Protein AF-A0A8C4UBR5-F1 (afdb_monomer)

Sequence (1278 aa):
MANSTQGDRGLPSAELWSSHNRMVLEPLDTNDPEVHSIIKKEKQRQKMGLELIASENFASRAVLEALGSCLNNKYSEGYPGQRYYGGTEFVDELERLCQKRALQAYRLDPQKWGVNVQPYSGSPANFAVYTALVEPHGRIMGLDLPDGGHLTHGFMTDKKKISATSVFFESMPYKVNPKTGYIDYDQLEENARLFHPKLIIAGVSCYSRNLDYARMRKIADANGAYLMADMAHISGLVAAGVVPSPFDHCDIVSTTTHKTLRGCRAGMIFYRKGTRSVDPKTGKETLYNLESLINQAVFPGLQGGPHNHAIAGIADLLSNSRMRRREGFSKFNKIYEYDYQMFGQNVTMVMTSVSGHLLAHDFKMPFRKWYGCNPLALFDAEIEKYCPENYMAIKRTLEREVQQCQALVIWTDCDREGENIGFEIIHVCKAVKPNLQVFRARFSEITLHAVRTACENLTQPDQKTSDAVDVRQELDLRIGAAFTRFQTLRLRKIFPNILADQLISYGSCQFPTLGFVVERFKAIQAFVPEAFYKIKVTHDHEDGNVVFNWKRNRLFNHTACLVLYHMCMEDPVATVVEVGSKPKSKWRPLPLDTVELEKLASRKLKINAKETMRIAEVLYTQGFISYPRTETNIFPKELNLSALVQEQIQDPNWGAFAQRILDQGGPTPRSGNKSDQAHPPIHPTKYTANLQGNEQRLYEFIVRHFLACCSEDAKGQETTVEIDIANERFIAQGLMILARNYLEVYPYEKWSDKVIPLYQKGSRFQPTTVEMVDGETSPPLLLTEADLIALMEKHGIGTDATHAEHIETIKTRMYVGLTADQRFLPGHLGMGLVEGYDSMGYEMSKPDLRAELEADLKLICEGKKDKYAVLQQQLQKYKQVFIEAVARANKLDQALAQYFGEATEIAEQEEVYPATPFSVRKCPQCNNDMVLKTRKNGGFYLSCMGYPACKTAVWFPDFVLDVARDESICAVCNPHPVHKLKFKFKRGSVPPTMPLEFVGCIGGCDDMLKELLDLKYLHRSSQSTPSASQQANHLQVNNSFHRGGGETRHVRGTTNPAPGHLFSLSSTRTPRPAPDDGNNAVVCNCGNEALLLTVRKEGPNQGRQFYKCNAGTCNFFLWADQQSEDRSNMAPQGSALPQPFAGRDPAGFQRPGGRRGPELFGSNSSNSGGGAVCKCNQPAVTRTVQKDGPNKGRQFHTCSKPREQQCGFFQWADENVAPGPFGDASLNHSGSSEYSRELGSKAKRPNSFSSGATAKKPRTCSICHQPGHTRKTCPQNH

Organism: Falco tinnunculus (NCBI:txid100819)

Nearest PDB structures (foldseek):
  4cgy-assembly1_A  TM=9.899E-01  e=4.015E-94  Homo sapiens
  6fl5-assembly1_G  TM=9.836E-01  e=3.337E-45  Homo sapiens
  6fl5-assembly1_J  TM=9.832E-01  e=4.289E-45  Homo sapiens
  6fl5-assembly1_D  TM=9.817E-01  e=4.510E-45  Homo sapiens
  1eji-assembly1_C  TM=9.806E-01  e=3.905E-44  Mus musculus

Mean predicted aligned error: 21.3 Å

InterPro domains:
  IPR000380 DNA topoisomerase, type IA [PTHR11390] (313-1098)
  IPR001085 Serine hydroxymethyltransferase [cd00378] (31-315)
  IPR003601 DNA topoisomerase, type IA, domain 2 [SM00436] (437-534)
  IPR003602 DNA topoisomerase, type IA, DNA-binding domain [SM00437] (580-834)
  IPR006171 TOPRIM domain [PF01751] (339-446)
  IPR006171 TOPRIM domain [SM00493] (308-434)
  IPR010666 Zinc finger, GRF-type [PF06839] (1082-1122)
  IPR010666 Zinc finger, GRF-type [PF06839] (1173-1216)
  IPR010666 Zinc finger, GRF-type [PS51999] (1084-1123)
  IPR010666 Zinc finger, GRF-type [PS51999] (1174-1216)
  IPR013497 DNA topoisomerase, type IA, central [PF01131] (461-871)
  IPR013497 DNA topoisomerase, type IA, central [PR00417] (408-421)
  IPR013497 DNA topoisomerase, type IA, central [PR00417] (504-522)
  IPR013497 DNA topoisomerase, type IA, central [PR00417] (622-631)
  IPR013497 DNA topoisomerase, type IA, central [PR00417] (698-714)
  IPR013497 DNA topoisomerase, type IA, central [PR00417] (796-810)
  IPR013497 DNA topoisomerase, type IA, central [PS52039] (462-882)
  IPR013497 DNA topoisomerase, type IA, central [cd00186] (467-867)
  IPR013498 DNA topoisomerase, type IA, zn finger [PF01396] (920-957)
  IPR013824 DNA topoisomerase, type IA, central region, subdomain 1 [G3DSA:1.10.460.10] (468-882)

pLDDT: mean 81.0, std 21.89, range [20.55, 98.69]

Radius of gyration: 46.31 Å; Cα contacts (8 Å, |Δi|>4): 2012; chains: 1; bounding box: 131×124×145 Å

Secondary structure (DSSP, 8-state):
---------PPPPHHHHHHHHHHHHS-HHHH-HHHHHHHHHHHHHHHHS----GGGPPPPHHHHHHHTSGGGS----EETTEESSS--HHHHHHHHHHHHHHHHHTT--TTTEEEE---SSHHHHHHHHHHHHT-TT-EEEEB-TTTT--GGGT-EETTEE-SHHHHHSEE--B-B-TTT-SB-HHHHHHHHHHH--SEEEEE-SS--S---HHHHHHHHHTTT-EEEEE-TTTHHHHHHTSS--STTT-SEEEEETTSTT---S-EEEEEE-SEEEE-TTT--EEE--HHHHHHHHHTTTT-SS--HHHHHHHHHHTTGGGEEEEE-SSSSSEEEEEEEEETTEEEEEEE----S-S-EEEE-HHHHSGGGS-GGGGGT--EEEE--GGGHHHHHHHHHHTTT-SEEEE-S-SSHHHHHHHHHHHHHHHHH-TT-EEEE---SS--HHHHHHHHHS-B---HHHHHHHHHHHHHHHHHHHHHHHHHHHHHHHHSHHHHTT------TTHHHHHHHHHHHHHHHHTPPP-EEEEEEEEEEETTEEEEEEETT--BS-HHHHHHHHHHHHHS--EEEEEEEEEEEEEPPPPP--HHHHHHHIIIII---HHHHHHHHHHHHHTTSB--S-----S--TTS-HHHHHHHGGG-TTTHHHHHHHHHTTS--PPP-S---SS---S-B-S--S---HHHHHHHHHHHHHHHHHTSPPEEEEEEEEEEEETTEEEEEEEEEEEE-GGGGT-TTS----B------TT-EE--SEEEEEEEEPPPPPPPBHHHHHHHHHHTT-STTTTHHHHHHHHHHTTSEEE-TTSBEEE-HHHHHHHHHHHTTTS-TTSSHHHHHHHHHHHHHHTTSS-HHHHHHHHHHHHHHHHHHHHHTTHHHHHHHHHHH-SPPPPPTTS-SS-----EEEE-TTT--EEEEEE-TTS-EEEEETTTTT---EEE--TTEEEEEEEEEEESSSSSSPEEEEEEEE-TTSS-TTS-SEEEE-TTTT-HHHHHHTT-GGG----------------------------------------------------------------B-TTSSBEEEEE--SSSTTTT-EEEEESSSSS--EEEGGGGGSS-S--------------------------------------------EETTTEEEEEEE--SSSTTTT-EEEEE-S-GGG----EEETT----------------------------------------PPPPPB-TTT--BS--GGG-TT--

Structure (mmCIF, N/CA/C/O backbone):
data_AF-A0A8C4UBR5-F1
#
_entry.id   AF-A0A8C4UBR5-F1
#
loop_
_atom_site.group_PDB
_atom_site.id
_atom_site.type_symbol
_atom_site.label_atom_id
_atom_site.label_alt_id
_atom_site.label_comp_id
_atom_site.label_asym_id
_atom_site.label_entity_id
_atom_site.label_seq_id
_atom_site.pdbx_PDB_ins_code
_atom_site.Cartn_x
_atom_site.Cartn_y
_atom_site.Cartn_z
_atom_site.occupancy
_atom_site.B_iso_or_equiv
_atom_site.auth_seq_id
_atom_site.auth_comp_id
_atom_site.auth_asym_id
_atom_site.auth_atom_id
_atom_site.pdbx_PDB_model_num
ATOM 1 N N . MET A 1 1 ? -84.928 2.196 -16.186 1.00 37.47 1 MET A N 1
ATOM 2 C CA . MET A 1 1 ? -85.529 3.202 -17.095 1.00 37.47 1 MET A CA 1
ATOM 3 C C . MET A 1 1 ? -84.864 4.539 -16.777 1.00 37.47 1 MET A C 1
ATOM 5 O O . MET A 1 1 ? -84.623 4.758 -15.600 1.00 37.47 1 MET A O 1
ATOM 9 N N . ALA A 1 2 ? -84.494 5.408 -17.720 1.00 35.44 2 ALA A N 1
ATOM 10 C CA . ALA A 1 2 ? -84.645 5.362 -19.184 1.00 35.44 2 ALA A CA 1
ATOM 11 C C . ALA A 1 2 ? -83.410 5.972 -19.901 1.00 35.44 2 ALA A C 1
ATOM 13 O O . ALA A 1 2 ? -82.520 6.505 -19.243 1.00 35.44 2 ALA A O 1
ATOM 14 N N . ASN A 1 3 ? -83.361 5.884 -21.236 1.00 42.34 3 ASN A N 1
ATOM 15 C CA . ASN A 1 3 ? -82.295 6.446 -22.083 1.00 42.34 3 ASN A CA 1
ATOM 16 C C . ASN A 1 3 ? -82.594 7.892 -22.513 1.00 42.34 3 ASN A C 1
ATOM 18 O O . ASN A 1 3 ? -83.697 8.132 -22.994 1.00 42.34 3 ASN A O 1
ATOM 22 N N . SER A 1 4 ? -81.584 8.772 -22.483 1.00 41.78 4 SER A N 1
ATOM 23 C CA . SER A 1 4 ? -81.366 9.928 -23.394 1.00 41.78 4 SER A CA 1
ATOM 24 C C . SER A 1 4 ? -80.246 10.819 -22.831 1.00 41.78 4 SER A C 1
ATOM 26 O O . SER A 1 4 ? -80.244 11.060 -21.629 1.00 41.78 4 SER A O 1
ATOM 28 N N . THR A 1 5 ? -79.294 11.386 -23.576 1.00 43.06 5 THR A N 1
ATOM 29 C CA . THR A 1 5 ? -78.885 11.248 -24.993 1.00 43.06 5 THR A CA 1
ATOM 30 C C . THR A 1 5 ? -77.429 11.728 -25.086 1.00 43.06 5 THR A C 1
ATOM 32 O O . THR A 1 5 ? -77.019 12.571 -24.288 1.00 43.06 5 THR A O 1
ATOM 35 N N . GLN A 1 6 ? -76.636 11.232 -26.040 1.00 42.69 6 GLN A N 1
ATOM 36 C CA . GLN A 1 6 ? -75.259 11.712 -26.221 1.00 42.69 6 GLN A CA 1
ATOM 37 C C . GLN A 1 6 ? -75.237 13.143 -26.782 1.00 42.69 6 GLN A C 1
ATOM 39 O O . GLN A 1 6 ? -75.810 13.407 -27.835 1.00 42.69 6 GLN A O 1
ATOM 44 N N . GLY A 1 7 ? -74.525 14.040 -26.099 1.00 38.41 7 GLY A N 1
ATOM 45 C CA . GLY A 1 7 ? -73.973 15.264 -26.680 1.00 38.41 7 GLY A CA 1
ATOM 46 C C . GLY A 1 7 ? -72.454 15.131 -26.676 1.00 38.41 7 GLY A C 1
ATOM 47 O O . GLY A 1 7 ? -71.874 14.905 -25.614 1.00 38.41 7 GLY A O 1
ATOM 48 N N . ASP A 1 8 ? -71.825 15.195 -27.848 1.00 50.56 8 ASP A N 1
ATOM 49 C CA . ASP A 1 8 ? -70.415 14.832 -27.992 1.00 50.56 8 ASP A CA 1
ATOM 50 C C . ASP A 1 8 ? -69.475 15.833 -27.293 1.00 50.56 8 ASP A C 1
ATOM 52 O O . ASP A 1 8 ? -69.537 17.048 -27.498 1.00 50.56 8 ASP A O 1
ATOM 56 N N . ARG A 1 9 ? -68.588 15.292 -26.458 1.00 50.41 9 ARG A N 1
ATOM 57 C CA . ARG A 1 9 ? -67.385 15.947 -25.941 1.00 50.41 9 ARG A CA 1
ATOM 58 C C . ARG A 1 9 ? -66.263 14.925 -26.050 1.00 50.41 9 ARG A C 1
ATOM 60 O O . ARG A 1 9 ? -66.052 14.140 -25.126 1.00 50.41 9 ARG A O 1
ATOM 67 N N . GLY A 1 10 ? -65.605 14.925 -27.207 1.00 49.91 10 GLY A N 1
ATOM 68 C CA . GLY A 1 10 ? -64.612 13.925 -27.579 1.00 49.91 10 GLY A CA 1
ATOM 69 C C . GLY A 1 10 ? -63.560 13.678 -26.497 1.00 49.91 10 GLY A C 1
ATOM 70 O O . GLY A 1 10 ? -63.031 14.610 -25.885 1.00 49.91 10 GLY A O 1
ATOM 71 N N . LEU A 1 11 ? -63.255 12.400 -26.274 1.00 57.22 11 LEU A N 1
ATOM 72 C CA . LEU A 1 11 ? -62.182 11.970 -25.382 1.00 57.22 11 LEU A CA 1
ATOM 73 C C . LEU A 1 11 ? -60.833 12.541 -25.865 1.00 57.22 11 LEU A C 1
ATOM 75 O O . LEU A 1 11 ? -60.593 12.572 -27.075 1.00 57.22 11 LEU A O 1
ATOM 79 N N . PRO A 1 12 ? -59.932 12.966 -24.956 1.00 60.25 12 PRO A N 1
ATOM 80 C CA . PRO A 1 12 ? -58.605 13.434 -25.346 1.00 60.25 12 PRO A CA 1
ATOM 81 C C . PRO A 1 12 ? -57.840 12.346 -26.111 1.00 60.25 12 PRO A C 1
ATOM 83 O O . PRO A 1 12 ? -57.905 11.162 -25.771 1.00 60.25 12 PRO A O 1
ATOM 86 N N . SER A 1 13 ? -57.132 12.763 -27.164 1.00 68.00 13 SER A N 1
ATOM 87 C CA . SER A 1 13 ? -56.536 11.855 -28.146 1.00 68.00 13 SER A CA 1
ATOM 88 C C . SER A 1 13 ? -55.478 10.927 -27.540 1.00 68.00 13 SER A C 1
ATOM 90 O O . SER A 1 13 ? -54.851 11.227 -26.521 1.00 68.00 13 SER A O 1
ATOM 92 N N . ALA A 1 14 ? -55.228 9.797 -28.209 1.00 68.44 14 ALA A N 1
ATOM 93 C CA . ALA A 1 14 ? -54.185 8.854 -27.802 1.00 68.44 14 ALA A CA 1
ATOM 94 C C . ALA A 1 14 ? -52.780 9.496 -27.770 1.00 68.44 14 ALA A C 1
ATOM 96 O O . ALA A 1 14 ? -51.949 9.113 -26.949 1.00 68.44 14 ALA A O 1
ATOM 97 N N . GLU A 1 15 ? -52.524 10.515 -28.600 1.00 67.25 15 GLU A N 1
ATOM 98 C CA . GLU A 1 15 ? -51.302 11.326 -28.533 1.00 67.25 15 GLU A CA 1
ATOM 99 C C . GLU A 1 15 ? -51.236 12.210 -27.286 1.00 67.25 15 GLU A C 1
ATOM 101 O O . GLU A 1 15 ? -50.162 12.351 -26.705 1.00 67.25 15 GLU A O 1
ATOM 106 N N . LEU A 1 16 ? -52.362 12.770 -26.828 1.00 68.56 16 LEU A N 1
ATOM 107 C CA . LEU A 1 16 ? -52.393 13.553 -25.593 1.00 68.56 16 LEU A CA 1
ATOM 108 C C . LEU A 1 16 ? -52.047 12.666 -24.386 1.00 68.56 16 LEU A C 1
ATOM 110 O O . LEU A 1 16 ? -51.223 13.041 -23.553 1.00 68.56 16 LEU A O 1
ATOM 114 N N . TRP A 1 17 ? -52.608 11.452 -24.338 1.00 71.56 17 TRP A N 1
ATOM 115 C CA . TRP A 1 17 ? -52.282 10.456 -23.312 1.00 71.56 17 TRP A CA 1
ATOM 116 C C . TRP A 1 17 ? -50.846 9.926 -23.420 1.00 71.56 17 TRP A C 1
ATOM 118 O O . TRP A 1 17 ? -50.186 9.773 -22.395 1.00 71.56 17 TRP A O 1
ATOM 128 N N . SER A 1 18 ? -50.317 9.688 -24.627 1.00 70.38 18 SER A N 1
ATOM 129 C CA . SER A 1 18 ? -48.917 9.265 -24.794 1.00 70.38 18 SER A CA 1
ATOM 130 C C . SER A 1 18 ? -47.926 10.384 -24.459 1.00 70.38 18 SER A C 1
ATOM 132 O O . SER A 1 18 ? -46.833 10.109 -23.968 1.00 70.38 18 SER A O 1
ATOM 134 N N . SER A 1 19 ? -48.294 11.645 -24.690 1.00 71.31 19 SER A N 1
ATOM 135 C CA . SER A 1 19 ? -47.527 12.820 -24.269 1.00 71.31 19 SER A CA 1
ATOM 136 C C . SER A 1 19 ? -47.528 12.963 -22.743 1.00 71.31 19 SER A C 1
ATOM 138 O O . SER A 1 19 ? -46.468 13.094 -22.136 1.00 71.31 19 SER A O 1
ATOM 140 N N . HIS A 1 20 ? -48.693 12.819 -22.099 1.00 72.75 20 HIS A N 1
ATOM 141 C CA . HIS A 1 20 ? -48.804 12.855 -20.639 1.00 72.75 20 HIS A CA 1
ATOM 142 C C . HIS A 1 20 ? -48.032 11.709 -19.966 1.00 72.75 20 HIS A C 1
ATOM 144 O O . HIS A 1 20 ? -47.259 11.951 -19.042 1.00 72.75 20 HIS A O 1
ATOM 150 N N . ASN A 1 21 ? -48.159 10.475 -20.467 1.00 71.88 21 ASN A N 1
ATOM 151 C CA . ASN A 1 21 ? -47.415 9.331 -19.935 1.00 71.88 21 ASN A CA 1
ATOM 152 C C . ASN A 1 21 ? -45.897 9.516 -20.071 1.00 71.88 21 ASN A C 1
ATOM 154 O O . ASN A 1 21 ? -45.172 9.180 -19.141 1.00 71.88 21 ASN A O 1
ATOM 158 N N . ARG A 1 22 ? -45.408 10.092 -21.179 1.00 71.50 22 ARG A N 1
ATOM 159 C CA . ARG A 1 22 ? -43.986 10.444 -21.323 1.00 71.50 22 ARG A CA 1
ATOM 160 C C . ARG A 1 22 ? -43.566 11.509 -20.314 1.00 71.50 22 ARG A C 1
ATOM 162 O O . ARG A 1 22 ? -42.650 11.269 -19.540 1.00 71.50 22 ARG A O 1
ATOM 169 N N . MET A 1 23 ? -44.307 12.612 -20.216 1.00 66.88 23 MET A N 1
ATOM 170 C CA . MET A 1 23 ? -44.048 13.692 -19.253 1.00 66.88 23 MET A CA 1
ATOM 171 C C . MET A 1 23 ? -43.991 13.215 -17.786 1.00 66.88 23 MET A C 1
ATOM 173 O O . MET A 1 23 ? -43.261 13.800 -16.988 1.00 66.88 23 MET A O 1
ATOM 177 N N . VAL A 1 24 ? -44.753 12.175 -17.428 1.00 69.75 24 VAL A N 1
ATOM 178 C CA . VAL A 1 24 ? -44.837 11.623 -16.061 1.00 69.75 24 VAL A CA 1
ATOM 179 C C . VAL A 1 24 ? -43.826 10.496 -15.791 1.00 69.75 24 VAL A C 1
ATOM 181 O O . VAL A 1 24 ? -43.457 10.289 -14.635 1.00 69.75 24 VAL A O 1
ATOM 184 N N . LEU A 1 25 ? -43.377 9.760 -16.817 1.00 74.56 25 LEU A N 1
ATOM 185 C CA . LEU A 1 25 ? -42.546 8.553 -16.660 1.00 74.56 25 LEU A CA 1
ATOM 186 C C . LEU A 1 25 ? -41.114 8.684 -17.202 1.00 74.56 25 LEU A C 1
ATOM 188 O O . LEU A 1 25 ? -40.245 7.919 -16.781 1.00 74.56 25 LEU A O 1
ATOM 192 N N . GLU A 1 26 ? -40.844 9.605 -18.129 1.00 83.25 26 GLU A N 1
ATOM 193 C CA . GLU A 1 26 ? -39.500 9.793 -18.681 1.00 83.25 26 GLU A CA 1
ATOM 194 C C . GLU A 1 26 ? -38.573 10.486 -17.666 1.00 83.25 26 GLU A C 1
ATOM 196 O O . GLU A 1 26 ? -38.969 11.456 -17.007 1.00 83.25 26 GLU A O 1
ATOM 201 N N . PRO A 1 27 ? -37.317 10.020 -17.524 1.00 84.88 27 PRO A N 1
ATOM 202 C CA . PRO A 1 27 ? -36.359 10.636 -16.619 1.00 84.88 27 PRO A CA 1
ATOM 203 C C . PRO A 1 27 ? -36.019 12.062 -17.063 1.00 84.88 27 PRO A C 1
ATOM 205 O O . PRO A 1 27 ? -36.066 12.404 -18.247 1.00 84.88 27 PRO A O 1
ATOM 208 N N . LEU A 1 28 ? -35.615 12.894 -16.097 1.00 85.19 28 LEU A N 1
ATOM 209 C CA . LEU A 1 28 ? -35.319 14.316 -16.310 1.00 85.19 28 LEU A CA 1
ATOM 210 C C . LEU A 1 28 ? -34.306 14.563 -17.438 1.00 85.19 28 LEU A C 1
ATOM 212 O O . LEU A 1 28 ? -34.355 15.600 -18.075 1.00 85.19 28 LEU A O 1
ATOM 216 N N . ASP A 1 29 ? -33.408 13.623 -17.719 1.00 89.06 29 ASP A N 1
ATOM 217 C CA . ASP A 1 29 ? -32.402 13.763 -18.772 1.00 89.06 29 ASP A CA 1
ATOM 218 C C . ASP A 1 29 ? -32.887 13.479 -20.193 1.00 89.06 29 ASP A C 1
ATOM 220 O O . ASP A 1 29 ? -32.184 13.807 -21.148 1.00 89.06 29 ASP A O 1
ATOM 224 N N . THR A 1 30 ? -34.087 12.917 -20.307 1.00 86.62 30 THR A N 1
ATOM 225 C CA . THR A 1 30 ? -34.825 12.713 -21.556 1.00 86.62 30 THR A CA 1
ATOM 226 C C . THR A 1 30 ? -35.899 13.792 -21.723 1.00 86.62 30 THR A C 1
ATOM 228 O O . THR A 1 30 ? -36.010 14.379 -22.795 1.00 86.62 30 THR A O 1
ATOM 231 N N . ASN A 1 31 ? -36.625 14.102 -20.643 1.00 86.31 31 ASN A N 1
ATOM 232 C CA . ASN A 1 31 ? -37.748 15.047 -20.616 1.00 86.31 31 ASN A CA 1
ATOM 233 C C . ASN A 1 31 ? -37.290 16.528 -20.594 1.00 86.31 31 ASN A C 1
ATOM 235 O O . ASN A 1 31 ? -37.837 17.355 -21.317 1.00 86.31 31 ASN A O 1
ATOM 239 N N . ASP A 1 32 ? -36.241 16.864 -19.827 1.00 86.00 32 ASP A N 1
ATOM 240 C CA . ASP A 1 32 ? -35.612 18.199 -19.801 1.00 86.00 32 ASP A CA 1
ATOM 241 C C . ASP A 1 32 ? -34.066 18.102 -19.722 1.00 86.00 32 ASP A C 1
ATOM 243 O O . ASP A 1 32 ? -33.440 18.282 -18.662 1.00 86.00 32 ASP A O 1
ATOM 247 N N . PRO A 1 33 ? -33.401 17.811 -20.858 1.00 89.94 33 PRO A N 1
ATOM 248 C CA . PRO A 1 33 ? -31.946 17.704 -20.913 1.00 89.94 33 PRO A CA 1
ATOM 249 C C . PRO A 1 33 ? -31.218 19.021 -20.588 1.00 89.94 33 PRO A C 1
ATOM 251 O O . PRO A 1 33 ? -30.033 18.974 -20.237 1.00 89.94 33 PRO A O 1
ATOM 254 N N . GLU A 1 34 ? -31.877 20.184 -20.669 1.00 93.75 34 GLU A N 1
ATOM 255 C CA . GLU A 1 34 ? -31.271 21.471 -20.313 1.00 93.75 34 GLU A CA 1
ATOM 256 C C . GLU A 1 34 ? -31.200 21.641 -18.792 1.00 93.75 34 GLU A C 1
ATOM 258 O O . GLU A 1 34 ? -30.105 21.844 -18.255 1.00 93.75 34 GLU A O 1
ATOM 263 N N . VAL A 1 35 ? -32.308 21.448 -18.072 1.00 90.38 35 VAL A N 1
ATOM 264 C CA . VAL A 1 35 ? -32.319 21.463 -16.602 1.00 90.38 35 VAL A CA 1
ATOM 265 C C . VAL A 1 35 ? -31.430 20.353 -16.040 1.00 90.38 35 VAL A C 1
ATOM 267 O O . VAL A 1 35 ? -30.668 20.602 -15.101 1.00 90.38 35 VAL A O 1
ATOM 270 N N . HIS A 1 36 ? -31.398 19.162 -16.649 1.00 90.00 36 HIS A N 1
ATOM 271 C CA . HIS A 1 36 ? -30.435 18.120 -16.265 1.00 90.00 36 HIS A CA 1
ATOM 272 C C . HIS A 1 36 ? -28.973 18.541 -16.481 1.00 90.00 36 HIS A C 1
ATOM 274 O O . HIS A 1 36 ? -28.109 18.257 -15.646 1.00 90.00 36 HIS A O 1
ATOM 280 N N . SER A 1 37 ? -28.674 19.244 -17.577 1.00 92.56 37 SER A N 1
ATOM 281 C CA . SER A 1 37 ? -27.345 19.807 -17.850 1.00 92.56 37 SER A CA 1
ATOM 282 C C . SER A 1 37 ? -26.962 20.870 -16.814 1.00 92.56 37 SER A C 1
ATOM 284 O O . SER A 1 37 ? -25.855 20.828 -16.274 1.00 92.56 37 SER A O 1
ATOM 286 N N . ILE A 1 38 ? -27.885 21.767 -16.454 1.00 95.50 38 ILE A N 1
ATOM 287 C CA . ILE A 1 38 ? -27.694 22.785 -15.409 1.00 95.50 38 ILE A CA 1
ATOM 288 C C . ILE A 1 38 ? -27.445 22.121 -14.046 1.00 95.50 38 ILE A C 1
ATOM 290 O O . ILE A 1 38 ? -26.458 22.443 -13.382 1.00 95.50 38 ILE A O 1
ATOM 294 N N . ILE A 1 39 ? -28.254 21.129 -13.660 1.00 91.00 39 ILE A N 1
ATOM 295 C CA . ILE A 1 39 ? -28.078 20.363 -12.415 1.00 91.00 39 ILE A CA 1
ATOM 296 C C . ILE A 1 39 ? -26.735 19.618 -12.406 1.00 91.00 39 ILE A C 1
ATOM 298 O O . ILE A 1 39 ? -26.051 19.607 -11.382 1.00 91.00 39 ILE A O 1
ATOM 302 N N . LYS A 1 40 ? -26.300 19.038 -13.534 1.00 89.38 40 LYS A N 1
ATOM 303 C CA . LYS A 1 40 ? -24.962 18.434 -13.669 1.00 89.38 40 LYS A CA 1
ATOM 304 C C . LYS A 1 40 ? -23.843 19.467 -13.478 1.00 89.38 40 LYS A C 1
ATOM 306 O O . LYS A 1 40 ? -22.889 19.173 -12.757 1.00 89.38 40 LYS A O 1
ATOM 311 N N . LYS A 1 41 ? -23.955 20.663 -14.073 1.00 91.25 41 LYS A N 1
ATOM 312 C CA . LYS A 1 41 ? -22.971 21.753 -13.915 1.00 91.25 41 LYS A CA 1
ATOM 313 C C . LYS A 1 41 ? -22.896 22.240 -12.465 1.00 91.25 41 LYS A C 1
ATOM 315 O O . LYS A 1 41 ? -21.799 22.317 -11.919 1.00 91.25 41 LYS A O 1
ATOM 320 N N . GLU A 1 42 ? -24.031 22.494 -11.818 1.00 91.88 42 GLU A N 1
ATOM 321 C CA . GLU A 1 42 ? -24.076 22.973 -10.428 1.00 91.88 42 GLU A CA 1
ATOM 322 C C . GLU A 1 42 ? -23.589 21.909 -9.432 1.00 91.88 42 GLU A C 1
ATOM 324 O O . GLU A 1 42 ? -22.762 22.190 -8.566 1.00 91.88 42 GLU A O 1
ATOM 329 N N . LYS A 1 43 ? -23.987 20.644 -9.616 1.00 83.69 43 LYS A N 1
ATOM 330 C CA . LYS A 1 43 ? -23.456 19.511 -8.841 1.00 83.69 43 LYS A CA 1
ATOM 331 C C . LYS A 1 43 ? -21.935 19.381 -8.976 1.00 83.69 43 LYS A C 1
ATOM 333 O O . LYS A 1 43 ? -21.283 18.940 -8.031 1.00 83.69 43 LYS A O 1
ATOM 338 N N . GLN A 1 44 ? -21.363 19.772 -10.118 1.00 85.06 44 GLN A N 1
ATOM 339 C CA . GLN A 1 44 ? -19.914 19.824 -10.312 1.00 85.06 44 GLN A CA 1
ATOM 340 C C . GLN A 1 44 ? -19.277 21.081 -9.689 1.00 85.06 44 GLN A C 1
ATOM 342 O O . GLN A 1 44 ? -18.221 20.939 -9.076 1.00 85.06 44 GLN A O 1
ATOM 347 N N . ARG A 1 45 ? -19.914 22.269 -9.749 1.00 88.12 45 ARG A N 1
ATOM 348 C CA . ARG A 1 45 ? -19.472 23.477 -9.008 1.00 88.12 45 ARG A CA 1
ATOM 349 C C . ARG A 1 45 ? -19.302 23.146 -7.532 1.00 88.12 45 ARG A C 1
ATOM 351 O O . ARG A 1 45 ? -18.217 23.324 -6.986 1.00 88.12 45 ARG A O 1
ATOM 358 N N . GLN A 1 46 ? -20.366 22.633 -6.917 1.00 78.94 46 GLN A N 1
ATOM 359 C CA . GLN A 1 46 ? -20.394 22.307 -5.497 1.00 78.94 46 GLN A CA 1
ATOM 360 C C . GLN A 1 46 ? -19.306 21.279 -5.154 1.00 78.94 46 GLN A C 1
ATOM 362 O O . GLN A 1 46 ? -18.520 21.504 -4.242 1.00 78.94 46 GLN A O 1
ATOM 367 N N . LYS A 1 47 ? -19.209 20.170 -5.906 1.00 75.38 47 LYS A N 1
ATOM 368 C CA . LYS A 1 47 ? -18.208 19.109 -5.669 1.00 75.38 47 LYS A CA 1
ATOM 369 C C . LYS A 1 47 ? -16.751 19.579 -5.721 1.00 75.38 47 LYS A C 1
ATOM 371 O O . LYS A 1 47 ? -15.923 19.002 -5.024 1.00 75.38 47 LYS A O 1
ATOM 376 N N . MET A 1 48 ? -16.435 20.533 -6.597 1.00 78.50 48 MET A N 1
ATOM 377 C CA . MET A 1 48 ? -15.058 20.976 -6.857 1.00 78.50 48 MET A CA 1
ATOM 378 C C . MET A 1 48 ? -14.670 22.237 -6.068 1.00 78.50 48 MET A C 1
ATOM 380 O O . MET A 1 48 ? -13.505 22.627 -6.085 1.00 78.50 48 MET A O 1
ATOM 384 N N . GLY A 1 49 ? -15.624 22.893 -5.403 1.00 69.25 49 GLY A N 1
ATOM 385 C CA . GLY A 1 49 ? -15.402 24.114 -4.631 1.00 69.25 49 GLY A CA 1
ATOM 386 C C . GLY A 1 49 ? -15.251 23.861 -3.130 1.00 69.25 49 GLY A C 1
ATOM 387 O O . GLY A 1 49 ? -15.967 23.052 -2.544 1.00 69.25 49 GLY A O 1
ATOM 388 N N . LEU A 1 50 ? -14.367 24.622 -2.476 1.00 70.50 50 LEU A N 1
ATOM 389 C CA . LEU A 1 50 ? -14.394 24.761 -1.019 1.00 70.50 50 LEU A CA 1
ATOM 390 C C . LEU A 1 50 ? -15.541 25.703 -0.633 1.00 70.50 50 LEU A C 1
ATOM 392 O O . LEU A 1 50 ? -15.372 26.928 -0.622 1.00 70.50 50 LEU A O 1
ATOM 396 N N . GLU A 1 51 ? -16.703 25.122 -0.344 1.00 70.62 51 GLU A N 1
ATOM 397 C CA . GLU A 1 51 ? -17.873 25.867 0.109 1.00 70.62 51 GLU A CA 1
ATOM 398 C C . GLU A 1 51 ? -17.818 26.116 1.625 1.00 70.62 51 GLU A C 1
ATOM 400 O O . GLU A 1 51 ? -17.569 25.207 2.418 1.00 70.62 51 GLU A O 1
ATOM 405 N N . LEU A 1 52 ? -18.027 27.373 2.021 1.00 76.81 52 LEU A N 1
ATOM 406 C CA . LEU A 1 52 ? -17.989 27.844 3.411 1.00 76.81 52 LEU A CA 1
ATOM 407 C C . LEU A 1 52 ? -19.365 28.348 3.886 1.00 76.81 52 LEU A C 1
ATOM 409 O O . LEU A 1 52 ? -19.544 28.662 5.064 1.00 76.81 52 LEU A O 1
ATOM 413 N N . ILE A 1 53 ? -20.358 28.396 2.993 1.00 79.06 53 ILE A N 1
ATOM 414 C CA . ILE A 1 53 ? -21.751 28.698 3.316 1.00 79.06 53 ILE A CA 1
ATOM 415 C C . ILE A 1 53 ? -22.392 27.465 3.965 1.00 79.06 53 ILE A C 1
ATOM 417 O O . ILE A 1 53 ? -22.740 26.488 3.305 1.00 79.06 53 ILE A O 1
ATOM 421 N N . ALA A 1 54 ? -22.612 27.520 5.283 1.00 72.88 54 ALA A N 1
ATOM 422 C CA . ALA A 1 54 ? -23.142 26.392 6.056 1.00 72.88 54 ALA A CA 1
ATOM 423 C C . ALA A 1 54 ? -24.514 25.865 5.576 1.00 72.88 54 ALA A C 1
ATOM 425 O O . ALA A 1 54 ? -24.864 24.737 5.903 1.00 72.88 54 ALA A O 1
ATOM 426 N N . SER A 1 55 ? -25.291 26.657 4.826 1.00 76.88 55 SER A N 1
ATOM 427 C CA . SER A 1 55 ? -26.584 26.279 4.226 1.00 76.88 55 SER A CA 1
ATOM 428 C C . SER A 1 55 ? -26.503 25.683 2.808 1.00 76.88 55 SER A C 1
ATOM 430 O O . SER A 1 55 ? -27.543 25.343 2.242 1.00 76.88 55 SER A O 1
ATOM 432 N N . GLU A 1 56 ? -25.302 25.528 2.245 1.00 80.88 56 GLU A N 1
ATOM 433 C CA . GLU A 1 56 ? -25.031 24.786 0.997 1.00 80.88 56 GLU A CA 1
ATOM 434 C C . GLU A 1 56 ? -24.369 23.419 1.281 1.00 80.88 56 GLU A C 1
ATOM 436 O O . GLU A 1 56 ? -23.708 22.825 0.434 1.00 80.88 56 GLU A O 1
ATOM 441 N N . ASN A 1 57 ? -24.557 22.893 2.496 1.00 76.81 57 ASN A N 1
ATOM 442 C CA . ASN A 1 57 ? -23.980 21.626 2.934 1.00 76.81 57 ASN A CA 1
ATOM 443 C C . ASN A 1 57 ? -24.653 20.414 2.257 1.00 76.81 57 ASN A C 1
ATOM 445 O O . ASN A 1 57 ? -25.874 20.357 2.109 1.00 76.81 57 ASN A O 1
ATOM 449 N N . PHE A 1 58 ? -23.857 19.412 1.879 1.00 79.31 58 PHE A N 1
ATOM 450 C CA . PHE A 1 58 ? -24.327 18.260 1.108 1.00 79.31 58 PHE A CA 1
ATOM 451 C C . PHE A 1 58 ? -25.198 17.303 1.922 1.00 79.31 58 PHE A C 1
ATOM 453 O O . PHE A 1 58 ? -24.694 16.613 2.819 1.00 79.31 58 PHE A O 1
ATOM 460 N N . ALA A 1 59 ? -26.459 17.185 1.500 1.00 80.88 59 ALA A N 1
ATOM 461 C CA . ALA A 1 59 ? -27.369 16.105 1.867 1.00 80.88 59 ALA A CA 1
ATOM 462 C C . ALA A 1 59 ? -26.843 14.718 1.446 1.00 80.88 59 ALA A C 1
ATOM 464 O O . ALA A 1 59 ? -26.096 14.586 0.471 1.00 80.88 59 ALA A O 1
ATOM 465 N N . SER A 1 60 ? -27.254 13.669 2.169 1.00 80.12 60 SER A N 1
ATOM 466 C CA . SER A 1 60 ? -26.974 12.277 1.784 1.00 80.12 60 SER A CA 1
ATOM 467 C C . SER A 1 60 ? -27.724 11.903 0.492 1.00 80.12 60 SER A C 1
ATOM 469 O O . SER A 1 60 ? -28.739 12.511 0.146 1.00 80.12 60 SER A O 1
ATOM 471 N N . ARG A 1 61 ? -27.263 10.868 -0.226 1.00 83.38 61 ARG A N 1
ATOM 472 C CA . ARG A 1 61 ? -28.007 10.345 -1.387 1.00 83.38 61 ARG A CA 1
ATOM 473 C C . ARG A 1 61 ? -29.385 9.803 -0.979 1.00 83.38 61 ARG A C 1
ATOM 475 O O . ARG A 1 61 ? -30.342 10.076 -1.693 1.00 83.38 61 ARG A O 1
ATOM 482 N N . ALA A 1 62 ? -29.489 9.146 0.176 1.00 81.69 62 ALA A N 1
ATOM 483 C CA . ALA A 1 62 ? -30.754 8.640 0.707 1.00 81.69 62 ALA A CA 1
ATOM 484 C C . ALA A 1 62 ? -31.729 9.776 1.079 1.00 81.69 62 ALA A C 1
ATOM 486 O O . ALA A 1 62 ? -32.913 9.682 0.775 1.00 81.69 62 ALA A O 1
ATOM 487 N N . VAL A 1 63 ? -31.238 10.905 1.608 1.00 85.19 63 VAL A N 1
ATOM 488 C CA . VAL A 1 63 ? -32.044 12.125 1.807 1.00 85.19 63 VAL A CA 1
ATOM 489 C C . VAL A 1 63 ? -32.570 12.664 0.472 1.00 85.19 63 VAL A C 1
ATOM 491 O O . VAL A 1 63 ? -33.733 13.045 0.385 1.00 85.19 63 VAL A O 1
ATOM 494 N N . LEU A 1 64 ? -31.749 12.683 -0.585 1.00 86.56 64 LEU A N 1
ATOM 495 C CA . LEU A 1 64 ? -32.187 13.118 -1.920 1.00 86.56 64 LEU A CA 1
ATOM 496 C C . LEU A 1 64 ? -33.198 12.145 -2.558 1.00 86.56 64 LEU A C 1
ATOM 498 O O . LEU A 1 64 ? -34.102 12.586 -3.262 1.00 86.56 64 LEU A O 1
ATOM 502 N N . GLU A 1 65 ? -33.076 10.842 -2.303 1.00 85.44 65 GLU A N 1
ATOM 503 C CA . GLU A 1 65 ? -34.036 9.821 -2.752 1.00 85.44 65 GLU A CA 1
ATOM 504 C C . GLU A 1 65 ? -35.357 9.896 -1.971 1.00 85.44 65 GLU A C 1
ATOM 506 O O . GLU A 1 65 ? -36.424 9.794 -2.570 1.00 85.44 65 GLU A O 1
ATOM 511 N N . ALA A 1 66 ? -35.309 10.181 -0.666 1.00 86.56 66 ALA A N 1
ATOM 512 C CA . ALA A 1 66 ? -36.489 10.446 0.154 1.00 86.56 66 ALA A CA 1
ATOM 513 C C . ALA A 1 66 ? -37.254 11.698 -0.317 1.00 86.56 66 ALA A C 1
ATOM 515 O O . ALA A 1 66 ? -38.481 11.659 -0.433 1.00 86.56 66 ALA A O 1
ATOM 516 N N . LEU A 1 67 ? -36.537 12.777 -0.665 1.00 89.44 67 LEU A N 1
ATOM 517 C CA . LEU A 1 67 ? -37.122 13.987 -1.256 1.00 89.44 67 LEU A CA 1
ATOM 518 C C . LEU A 1 67 ? -37.790 13.724 -2.617 1.00 89.44 67 LEU A C 1
ATOM 520 O O . LEU A 1 67 ? -38.837 14.298 -2.893 1.00 89.44 67 LEU A O 1
ATOM 524 N N . GLY A 1 68 ? -37.202 12.858 -3.449 1.00 86.75 68 GLY A N 1
ATOM 525 C CA . GLY A 1 68 ? -37.743 12.469 -4.759 1.00 86.75 68 GLY A CA 1
ATOM 526 C C . GLY A 1 68 ? -38.768 11.328 -4.730 1.00 86.75 68 GLY A C 1
ATOM 527 O O . GLY A 1 68 ? -39.121 10.811 -5.787 1.00 86.75 68 GLY A O 1
ATOM 528 N N . SER A 1 69 ? -39.211 10.888 -3.549 1.00 89.25 69 SER A N 1
ATOM 529 C CA . SER A 1 69 ? -40.107 9.735 -3.394 1.00 89.25 69 SER A CA 1
ATOM 530 C C . SER A 1 69 ? -41.588 10.080 -3.611 1.00 89.25 69 SER A C 1
ATOM 532 O O . SER A 1 69 ? -41.988 11.245 -3.640 1.00 89.25 69 SER A O 1
ATOM 534 N N . CYS A 1 70 ? -42.445 9.054 -3.673 1.00 88.38 70 CYS A N 1
ATOM 535 C CA . CYS A 1 70 ? -43.903 9.205 -3.771 1.00 88.38 70 CYS A CA 1
ATOM 536 C C . CYS A 1 70 ? -44.537 10.022 -2.624 1.00 88.38 70 CYS A C 1
ATOM 538 O O . CYS A 1 70 ? -45.652 10.520 -2.775 1.00 88.38 70 CYS A O 1
ATOM 540 N N . LEU A 1 71 ? -43.823 10.231 -1.510 1.00 88.56 71 LEU A N 1
ATOM 541 C CA . LEU A 1 71 ? -44.229 11.120 -0.416 1.00 88.56 71 LEU A CA 1
ATOM 542 C C . LEU A 1 71 ? -44.278 12.603 -0.823 1.00 88.56 71 LEU A C 1
ATOM 544 O O . LEU A 1 71 ? -44.806 13.420 -0.070 1.00 88.56 71 LEU A O 1
ATOM 548 N N . ASN A 1 72 ? -43.759 12.969 -1.999 1.00 85.25 72 ASN A N 1
ATOM 549 C CA . ASN A 1 72 ? -43.980 14.290 -2.586 1.00 85.25 72 ASN A CA 1
ATOM 550 C C . ASN A 1 72 ? -45.440 14.476 -3.040 1.00 85.25 72 ASN A C 1
ATOM 552 O O . ASN A 1 72 ? -45.994 15.564 -2.933 1.00 85.25 72 ASN A O 1
ATOM 556 N N . ASN A 1 73 ? -46.097 13.389 -3.454 1.00 83.56 73 ASN A N 1
ATOM 557 C CA . ASN A 1 73 ? -47.458 13.408 -3.990 1.00 83.56 73 ASN A CA 1
ATOM 558 C C . ASN A 1 73 ? -48.535 13.314 -2.890 1.00 83.56 73 ASN A C 1
ATOM 560 O O . ASN A 1 73 ? -49.725 13.426 -3.184 1.00 83.56 73 ASN A O 1
ATOM 564 N N . LYS A 1 74 ? -48.153 13.053 -1.629 1.00 83.50 74 LYS A N 1
ATOM 565 C CA . LYS A 1 74 ? -49.100 12.805 -0.533 1.00 83.50 74 LYS A CA 1
ATOM 566 C C . LYS A 1 74 ? -49.314 14.050 0.325 1.00 83.50 74 LYS A C 1
ATOM 568 O O . LYS A 1 74 ? -48.439 14.437 1.095 1.00 83.50 74 LYS A O 1
ATOM 573 N N . TYR A 1 75 ? -50.526 14.595 0.260 1.00 81.25 75 TYR A N 1
ATOM 574 C CA . TYR A 1 75 ? -51.020 15.643 1.156 1.00 81.25 75 TYR A CA 1
ATOM 575 C C . TYR A 1 75 ? -51.641 15.027 2.427 1.00 81.25 75 TYR A C 1
ATOM 577 O O . TYR A 1 75 ? -52.300 13.986 2.354 1.00 81.25 75 TYR A O 1
ATOM 585 N N . SER A 1 76 ? -51.402 15.624 3.601 1.00 86.44 76 SER A N 1
ATOM 586 C CA . SER A 1 76 ? -51.818 15.066 4.905 1.00 86.44 76 SER A CA 1
ATOM 587 C C . SER A 1 76 ? -51.937 16.136 6.002 1.00 86.44 76 SER A C 1
ATOM 589 O O . SER A 1 76 ? -51.228 16.099 7.010 1.00 86.44 76 SER A O 1
ATOM 591 N N . GLU A 1 77 ? -52.808 17.123 5.792 1.00 87.44 77 GLU A N 1
ATOM 592 C CA . GLU A 1 77 ? -53.099 18.172 6.783 1.00 87.44 77 GLU A CA 1
ATOM 593 C C . GLU A 1 77 ? -53.515 17.602 8.145 1.00 87.44 77 GLU A C 1
ATOM 595 O O . GLU A 1 77 ? -54.151 16.546 8.218 1.00 87.44 77 GLU A O 1
ATOM 600 N N . GLY A 1 78 ? -53.165 18.317 9.219 1.00 88.31 78 GLY A N 1
ATOM 601 C CA . GLY A 1 78 ? -53.316 17.869 10.603 1.00 88.31 78 GLY A CA 1
ATOM 602 C C . GLY A 1 78 ? -52.084 17.138 11.156 1.00 88.31 78 GLY A C 1
ATOM 603 O O . GLY A 1 78 ? -50.987 17.208 10.596 1.00 88.31 78 GLY A O 1
ATOM 604 N N . TYR A 1 79 ? -52.269 16.421 12.264 1.00 91.62 79 TYR A N 1
ATOM 605 C CA . TYR A 1 79 ? -51.209 15.731 13.017 1.00 91.62 79 TYR A CA 1
ATOM 606 C C . TYR A 1 79 ? -51.428 14.206 13.055 1.00 91.62 79 TYR A C 1
ATOM 608 O O . TYR A 1 79 ? -52.527 13.752 12.742 1.00 91.62 79 TYR A O 1
ATOM 616 N N . PRO A 1 80 ? -50.423 13.380 13.415 1.00 91.75 80 PRO A N 1
ATOM 617 C CA . PRO A 1 80 ? -50.554 11.922 13.376 1.00 91.75 80 PRO A CA 1
ATOM 618 C C . PRO A 1 80 ? -51.692 11.365 14.252 1.00 91.75 80 PRO A C 1
ATOM 620 O O . PRO A 1 80 ? -51.599 11.366 15.480 1.00 91.75 80 PRO A O 1
ATOM 623 N N . GLY A 1 81 ? -52.726 10.787 13.633 1.00 87.12 81 GLY A N 1
ATOM 624 C CA . GLY A 1 81 ? -53.980 10.351 14.271 1.00 87.12 81 GLY A CA 1
ATOM 625 C C . GLY A 1 81 ? -55.096 11.409 14.299 1.00 87.12 81 GLY A C 1
ATOM 626 O O . GLY A 1 81 ? -56.169 11.150 14.832 1.00 87.12 81 GLY A O 1
ATOM 627 N N . GLN A 1 82 ? -54.851 12.591 13.729 1.00 88.75 82 GLN A N 1
ATOM 628 C CA . GLN A 1 82 ? -55.762 13.736 13.618 1.00 88.75 82 GLN A CA 1
ATOM 629 C C . GLN A 1 82 ? -55.569 14.409 12.245 1.00 88.75 82 GLN A C 1
ATOM 631 O O . GLN A 1 82 ? -55.162 15.570 12.156 1.00 88.75 82 GLN A O 1
ATOM 636 N N . ARG A 1 83 ? -55.787 13.650 11.162 1.00 87.56 83 ARG A N 1
ATOM 637 C CA . ARG A 1 83 ? -55.604 14.104 9.771 1.00 87.56 83 ARG A CA 1
ATOM 638 C C . ARG A 1 83 ? -56.935 14.433 9.095 1.00 87.56 83 ARG A C 1
ATOM 640 O O . ARG A 1 83 ? -57.945 13.797 9.378 1.00 87.56 83 ARG A O 1
ATOM 647 N N . TYR A 1 84 ? -56.909 15.381 8.159 1.00 81.00 84 TYR A N 1
ATOM 648 C CA . TYR A 1 84 ? -58.089 15.807 7.388 1.00 81.00 84 TYR A CA 1
ATOM 649 C C . TYR A 1 84 ? -58.382 14.920 6.161 1.00 81.00 84 TYR A C 1
ATOM 651 O O . TYR A 1 84 ? -59.509 14.898 5.675 1.00 81.00 84 TYR A O 1
ATOM 659 N N . TYR A 1 85 ? -57.391 14.165 5.673 1.00 78.38 85 TYR A N 1
ATOM 660 C CA . TYR A 1 85 ? -57.520 13.249 4.531 1.00 78.38 85 TYR A CA 1
ATOM 661 C C . TYR A 1 85 ? -57.159 11.822 4.953 1.00 78.38 85 TYR A C 1
ATOM 663 O O . TYR A 1 85 ? -56.235 11.634 5.741 1.00 78.38 85 TYR A O 1
ATOM 671 N N . GLY A 1 86 ? -57.844 10.820 4.394 1.00 76.12 86 GLY A N 1
ATOM 672 C CA . GLY A 1 86 ? -57.552 9.403 4.649 1.00 76.12 86 GLY A CA 1
ATOM 673 C C . GLY A 1 86 ? -56.297 8.879 3.934 1.00 76.12 86 GLY A C 1
ATOM 674 O O . GLY A 1 86 ? -55.681 9.575 3.115 1.00 76.12 86 GLY A O 1
ATOM 675 N N . GLY A 1 87 ? -55.918 7.629 4.219 1.00 83.62 87 GLY A N 1
ATOM 676 C CA . GLY A 1 87 ? -54.763 6.972 3.598 1.00 83.62 87 GLY A CA 1
ATOM 677 C C . GLY A 1 87 ? -53.432 7.576 4.055 1.00 83.62 87 GLY A C 1
ATOM 678 O O . GLY A 1 87 ? -52.584 7.894 3.216 1.00 83.62 87 GLY A O 1
ATOM 679 N N . THR A 1 88 ? -53.303 7.885 5.347 1.00 86.69 88 THR A N 1
ATOM 680 C CA . THR A 1 88 ? -52.151 8.578 5.964 1.00 86.69 88 THR A CA 1
ATOM 681 C C . THR A 1 88 ? -51.386 7.694 6.947 1.00 86.69 88 THR A C 1
ATOM 683 O O . THR A 1 88 ? -50.535 8.180 7.682 1.00 86.69 88 THR A O 1
ATOM 686 N N . GLU A 1 89 ? -51.655 6.394 6.972 1.00 89.88 89 GLU A N 1
ATOM 687 C CA . GLU A 1 89 ? -51.233 5.463 8.023 1.00 89.88 89 GLU A CA 1
ATOM 688 C C . GLU A 1 89 ? -49.698 5.385 8.092 1.00 89.88 89 GLU A C 1
ATOM 690 O O . GLU A 1 89 ? -49.098 5.606 9.144 1.00 89.88 89 GLU A O 1
ATOM 695 N N . PHE A 1 90 ? -49.059 5.206 6.933 1.00 90.62 90 PHE A N 1
ATOM 696 C CA . PHE A 1 90 ? -47.599 5.193 6.784 1.00 90.62 90 PHE A CA 1
ATOM 697 C C . PHE A 1 90 ? -46.956 6.586 6.917 1.00 90.62 90 PHE A C 1
ATOM 699 O O . PHE A 1 90 ? -45.786 6.698 7.277 1.00 90.62 90 PHE A O 1
ATOM 706 N N . VAL A 1 91 ? -47.709 7.664 6.663 1.00 92.19 91 VAL A N 1
ATOM 707 C CA . VAL A 1 91 ? -47.240 9.045 6.894 1.00 92.19 91 VAL A CA 1
ATOM 708 C C . VAL A 1 91 ? -47.182 9.334 8.394 1.00 92.19 91 VAL A C 1
ATOM 710 O O . VAL A 1 91 ? -46.227 9.929 8.886 1.00 92.19 91 VAL A O 1
ATOM 713 N N . ASP A 1 92 ? -48.179 8.863 9.136 1.00 93.94 92 ASP A N 1
ATOM 714 C CA . ASP A 1 92 ? -48.258 8.977 10.587 1.00 93.94 92 ASP A CA 1
ATOM 715 C C . ASP A 1 92 ? -47.218 8.098 11.292 1.00 93.94 92 ASP A C 1
ATOM 717 O O . ASP A 1 92 ? -46.663 8.502 12.315 1.00 93.94 92 ASP A O 1
ATOM 721 N N . GLU A 1 93 ? -46.921 6.915 10.750 1.00 93.19 93 GLU A N 1
ATOM 722 C CA . GLU A 1 93 ? -45.785 6.091 11.175 1.00 93.19 93 GLU A CA 1
ATOM 723 C C . GLU A 1 93 ? -44.455 6.834 10.968 1.00 93.19 93 GLU A C 1
ATOM 725 O O . GLU A 1 93 ? -43.668 6.978 11.909 1.00 93.19 93 GLU A O 1
ATOM 730 N N . LEU A 1 94 ? -44.234 7.373 9.764 1.00 93.50 94 LEU A N 1
ATOM 731 C CA . LEU A 1 94 ? -43.028 8.111 9.399 1.00 93.50 94 LEU A CA 1
ATOM 732 C C . LEU A 1 94 ? -42.820 9.371 10.251 1.00 93.50 94 LEU A C 1
ATOM 734 O O . LEU A 1 94 ? -41.705 9.624 10.711 1.00 93.50 94 LEU A O 1
ATOM 738 N N . GLU A 1 95 ? -43.868 10.162 10.485 1.00 95.38 95 GLU A N 1
ATOM 739 C CA . GLU A 1 95 ? -43.768 11.387 11.282 1.00 95.38 95 GLU A CA 1
ATOM 740 C C . GLU A 1 95 ? -43.446 11.061 12.749 1.00 95.38 95 GLU A C 1
ATOM 742 O O . GLU A 1 95 ? -42.536 11.664 13.322 1.00 95.38 95 GLU A O 1
ATOM 747 N N . ARG A 1 96 ? -44.087 10.039 13.337 1.00 96.69 96 ARG A N 1
ATOM 748 C CA . ARG A 1 96 ? -43.755 9.551 14.691 1.00 96.69 96 ARG A CA 1
ATOM 749 C C . ARG A 1 96 ? -42.334 8.980 14.766 1.00 96.69 96 ARG A C 1
ATOM 751 O O . ARG A 1 96 ? -41.634 9.207 15.755 1.00 96.69 96 ARG A O 1
ATOM 758 N N . LEU A 1 97 ? -41.867 8.283 13.726 1.00 95.12 97 LEU A N 1
ATOM 759 C CA . LEU A 1 97 ? -40.483 7.806 13.625 1.00 95.12 97 LEU A CA 1
ATOM 760 C C . LEU A 1 97 ? -39.489 8.976 13.562 1.00 95.12 97 LEU A C 1
ATOM 762 O O . LEU A 1 97 ? -38.460 8.939 14.239 1.00 95.12 97 LEU A O 1
ATOM 766 N N . CYS A 1 98 ? -39.807 10.028 12.806 1.00 95.00 98 CYS A N 1
ATOM 767 C CA . CYS A 1 98 ? -39.013 11.251 12.729 1.00 95.00 98 CYS A CA 1
ATOM 768 C C . CYS A 1 98 ? -38.938 11.965 14.089 1.00 95.00 98 CYS A C 1
ATOM 770 O O . CYS A 1 98 ? -37.845 12.296 14.546 1.00 95.00 98 CYS A O 1
ATOM 772 N N . GLN A 1 99 ? -40.073 12.134 14.777 1.00 97.31 99 GLN A N 1
ATOM 773 C CA . GLN A 1 99 ? -40.142 12.709 16.127 1.00 97.31 99 GLN A CA 1
ATOM 774 C C . GLN A 1 99 ? -39.299 11.899 17.130 1.00 97.31 99 GLN A C 1
ATOM 776 O O . GLN A 1 99 ? -38.474 12.459 17.855 1.00 97.31 99 GLN A O 1
ATOM 781 N N . LYS A 1 100 ? -39.430 10.564 17.122 1.00 95.12 100 LYS A N 1
ATOM 782 C CA . LYS A 1 100 ? -38.635 9.651 17.960 1.00 95.12 100 LYS A CA 1
ATOM 783 C C . LYS A 1 100 ? -37.133 9.790 17.693 1.00 95.12 100 LYS A C 1
ATOM 785 O O . LYS A 1 100 ? -36.365 9.954 18.641 1.00 95.12 100 LYS A O 1
ATOM 790 N N . ARG A 1 101 ? -36.710 9.766 16.421 1.00 93.38 101 ARG A N 1
ATOM 791 C CA . ARG A 1 101 ? -35.297 9.930 16.033 1.00 93.38 101 ARG A CA 1
ATOM 792 C C . ARG A 1 101 ? -34.755 11.313 16.410 1.00 93.38 101 ARG A C 1
ATOM 794 O O . ARG A 1 101 ? -33.613 11.405 16.847 1.00 93.38 101 ARG A O 1
ATOM 801 N N . ALA A 1 102 ? -35.570 12.366 16.327 1.00 93.94 102 ALA A N 1
ATOM 802 C CA . ALA A 1 102 ? -35.191 13.715 16.745 1.00 93.94 102 ALA A CA 1
ATOM 803 C C . ALA A 1 102 ? -34.918 13.801 18.253 1.00 93.94 102 ALA A C 1
ATOM 805 O O . ALA A 1 102 ? -33.847 14.261 18.643 1.00 93.94 102 ALA A O 1
ATOM 806 N N . LEU A 1 103 ? -35.814 13.292 19.107 1.00 95.62 103 LEU A N 1
ATOM 807 C CA . LEU A 1 103 ? -35.566 13.244 20.556 1.00 95.62 103 LEU A CA 1
ATOM 808 C C . LEU A 1 103 ? -34.318 12.402 20.890 1.00 95.62 103 LEU A C 1
ATOM 810 O O . LEU A 1 103 ? -33.482 12.823 21.691 1.00 95.62 103 LEU A O 1
ATOM 814 N N . GLN A 1 104 ? -34.135 11.257 20.221 1.00 89.50 104 GLN A N 1
ATOM 815 C CA . GLN A 1 104 ? -32.964 10.391 20.405 1.00 89.50 104 GLN A CA 1
ATOM 816 C C . GLN A 1 104 ? -31.640 11.064 19.998 1.00 89.50 104 GLN A C 1
ATOM 818 O O . GLN A 1 104 ? -30.659 10.952 20.734 1.00 89.50 104 GLN A O 1
ATOM 823 N N . ALA A 1 105 ? -31.600 11.793 18.877 1.00 87.25 105 ALA A N 1
ATOM 824 C CA . ALA A 1 105 ? -30.389 12.455 18.378 1.00 87.25 105 ALA A CA 1
ATOM 825 C C . ALA A 1 105 ? -29.820 13.501 19.358 1.00 87.25 105 ALA A C 1
ATOM 827 O O . ALA A 1 105 ? -28.602 13.645 19.472 1.00 87.25 105 ALA A O 1
ATOM 828 N N . TYR A 1 106 ? -30.691 14.180 20.111 1.00 91.12 106 TYR A N 1
ATOM 829 C CA . TYR A 1 106 ? -30.308 15.147 21.147 1.00 91.12 106 TYR A CA 1
ATOM 830 C C . TYR A 1 106 ? -30.300 14.564 22.571 1.00 91.12 106 TYR A C 1
ATOM 832 O O . TYR A 1 106 ? -30.043 15.300 23.520 1.00 91.12 106 TYR A O 1
ATOM 840 N N . ARG A 1 107 ? -30.508 13.244 22.726 1.00 92.50 107 ARG A N 1
ATOM 841 C CA . ARG A 1 107 ? -30.545 12.512 24.014 1.00 92.50 107 ARG A CA 1
ATOM 842 C C . ARG A 1 107 ? -31.636 13.015 24.974 1.00 92.50 107 ARG A C 1
ATOM 844 O O . ARG A 1 107 ? -31.435 13.050 26.186 1.00 92.50 107 ARG A O 1
ATOM 851 N N . LEU A 1 108 ? -32.786 13.408 24.432 1.00 94.81 108 LEU A N 1
ATOM 852 C CA . LEU A 1 108 ? -33.888 14.000 25.189 1.00 94.81 108 LEU A CA 1
ATOM 853 C C . LEU A 1 108 ? -34.839 12.940 25.749 1.00 94.81 108 LEU A C 1
ATOM 855 O O . LEU A 1 108 ? -35.194 11.975 25.075 1.00 94.81 108 LEU A O 1
ATOM 859 N N . ASP A 1 109 ? -35.290 13.180 26.976 1.00 93.81 109 ASP A N 1
ATOM 860 C CA . ASP A 1 109 ? -36.335 12.419 27.658 1.00 93.81 109 ASP A CA 1
ATOM 861 C C . ASP A 1 109 ? -37.726 12.782 27.086 1.00 93.81 109 ASP A C 1
ATOM 863 O O . ASP A 1 109 ? -38.150 13.933 27.248 1.00 93.81 109 ASP A O 1
ATOM 867 N N . PRO A 1 110 ? -38.468 11.843 26.459 1.00 93.25 110 PRO A N 1
ATOM 868 C CA . PRO A 1 110 ? -39.786 12.118 25.878 1.00 93.25 110 PRO A CA 1
ATOM 869 C C . PRO A 1 110 ? -40.867 12.538 26.886 1.00 93.25 110 PRO A C 1
ATOM 871 O O . PRO A 1 110 ? -41.892 13.088 26.484 1.00 93.25 110 PRO A O 1
ATOM 874 N N . GLN A 1 111 ? -40.666 12.307 28.190 1.00 93.56 111 GLN A N 1
ATOM 875 C CA . GLN A 1 111 ? -41.565 12.818 29.233 1.00 93.56 111 GLN A CA 1
ATOM 876 C C . GLN A 1 111 ? -41.352 14.318 29.491 1.00 93.56 111 GLN A C 1
ATOM 878 O O . GLN A 1 111 ? -42.261 15.002 29.959 1.00 93.56 111 GLN A O 1
ATOM 883 N N . LYS A 1 112 ? -40.159 14.839 29.173 1.00 94.81 112 LYS A N 1
ATOM 884 C CA . LYS A 1 112 ? -39.736 16.228 29.426 1.00 94.81 112 LYS A CA 1
ATOM 885 C C . LYS A 1 112 ? -39.645 17.077 28.158 1.00 94.81 112 LYS A C 1
ATOM 887 O O . LYS A 1 112 ? -39.622 18.299 28.267 1.00 94.81 112 LYS A O 1
ATOM 892 N N . TRP A 1 113 ? -39.609 16.455 26.979 1.00 97.88 113 TRP A N 1
ATOM 893 C CA . TRP A 1 113 ? -39.476 17.122 25.683 1.00 97.88 113 TRP A CA 1
ATOM 894 C C . TRP A 1 113 ? -40.372 16.491 24.615 1.00 97.88 113 TRP A C 1
ATOM 896 O O . TRP A 1 113 ? -40.365 15.278 24.418 1.00 97.88 113 TRP A O 1
ATOM 906 N N . GLY A 1 114 ? -41.108 17.330 23.887 1.00 97.50 114 GLY A N 1
ATOM 907 C CA . GLY A 1 114 ? -41.708 16.991 22.595 1.00 97.50 114 GLY A CA 1
ATOM 908 C C . GLY A 1 114 ? -40.977 17.679 21.442 1.00 97.50 114 GLY A C 1
ATOM 909 O O . GLY A 1 114 ? -40.083 18.503 21.658 1.00 97.50 114 GLY A O 1
ATOM 910 N N . VAL A 1 115 ? -41.347 17.330 20.209 1.00 98.12 115 VAL A N 1
ATOM 911 C CA . VAL A 1 115 ? -40.782 17.925 18.993 1.00 98.12 115 VAL A CA 1
ATOM 912 C C . VAL A 1 115 ? -41.799 17.931 17.854 1.00 98.12 115 VAL A C 1
ATOM 914 O O . VAL A 1 115 ? -42.404 16.909 17.545 1.00 98.12 115 VAL A O 1
ATOM 917 N N . ASN A 1 116 ? -41.947 19.081 17.199 1.00 97.56 116 ASN A N 1
ATOM 918 C CA . ASN A 1 116 ? -42.679 19.227 15.948 1.00 97.56 116 ASN A CA 1
ATOM 919 C C . ASN A 1 116 ? -41.672 19.245 14.784 1.00 97.56 116 ASN A C 1
ATOM 921 O O . ASN A 1 116 ? -40.687 19.989 14.812 1.00 97.56 116 ASN A O 1
ATOM 925 N N . VAL A 1 117 ? -41.910 18.391 13.784 1.00 96.31 117 VAL A N 1
ATOM 926 C CA . VAL A 1 117 ? -41.015 18.126 12.638 1.00 96.31 117 VAL A CA 1
ATOM 927 C C . VAL A 1 117 ? -41.604 18.580 11.294 1.00 96.31 117 VAL A C 1
ATOM 929 O O . VAL A 1 117 ? -41.002 18.354 10.249 1.00 96.31 117 VAL A O 1
ATOM 932 N N . GLN A 1 118 ? -42.779 19.215 11.313 1.00 95.19 118 GLN A N 1
ATOM 933 C CA . GLN A 1 118 ? -43.467 19.728 10.126 1.00 95.19 118 GLN A CA 1
ATOM 934 C C . GLN A 1 118 ? -42.965 21.084 9.557 1.00 95.19 118 GLN A C 1
ATOM 936 O O . GLN A 1 118 ? -43.261 21.328 8.382 1.00 95.19 118 GLN A O 1
ATOM 941 N N . PRO A 1 119 ? -42.250 21.980 10.286 1.00 94.81 119 PRO A N 1
ATOM 942 C CA . PRO A 1 119 ? -41.860 23.292 9.758 1.00 94.81 119 PRO A CA 1
ATOM 943 C C . PRO A 1 119 ? -41.030 23.236 8.467 1.00 94.81 119 PRO A C 1
ATOM 945 O O . PRO A 1 119 ? -39.969 22.612 8.422 1.00 94.81 119 PRO A O 1
ATOM 948 N N . TYR A 1 120 ? -41.447 23.968 7.430 1.00 91.31 120 TYR A N 1
ATOM 949 C CA . TYR A 1 120 ? -40.784 23.919 6.116 1.00 91.31 120 TYR A CA 1
ATOM 950 C C . TYR A 1 120 ? -39.317 24.402 6.106 1.00 91.31 120 TYR A C 1
ATOM 952 O O . TYR A 1 120 ? -38.553 24.030 5.220 1.00 91.31 120 TYR A O 1
ATOM 960 N N . SER A 1 121 ? -38.886 25.234 7.061 1.00 90.44 121 SER A N 1
ATOM 961 C CA . SER A 1 121 ? -37.463 25.516 7.334 1.00 90.44 121 SER A CA 1
ATOM 962 C C . SER A 1 121 ? -37.283 26.207 8.694 1.00 90.44 121 SER A C 1
ATOM 964 O O . SER A 1 121 ? -38.260 26.536 9.366 1.00 90.44 121 SER A O 1
ATOM 966 N N . GLY A 1 122 ? -36.035 26.450 9.113 1.00 90.12 122 GLY A N 1
ATOM 967 C CA . GLY A 1 122 ? -35.734 27.126 10.385 1.00 90.12 122 GLY A CA 1
ATOM 968 C C . GLY A 1 122 ? -36.336 28.531 10.544 1.00 90.12 122 GLY A C 1
ATOM 969 O O . GLY A 1 122 ? -36.699 28.910 11.650 1.00 90.12 122 GLY A O 1
ATOM 970 N N . SER A 1 123 ? -36.502 29.312 9.469 1.00 91.56 123 SER A N 1
ATOM 971 C CA . SER A 1 123 ? -37.066 30.668 9.590 1.00 91.56 123 SER A CA 1
ATOM 972 C C . SER A 1 123 ? -38.576 30.676 9.896 1.00 91.56 123 SER A C 1
ATOM 974 O O . SER A 1 123 ? -38.957 31.346 10.857 1.00 91.56 123 SER A O 1
ATOM 976 N N . PRO A 1 124 ? -39.427 29.899 9.191 1.00 93.31 124 PRO A N 1
ATOM 977 C CA . PRO A 1 124 ? -40.788 29.594 9.632 1.00 93.31 124 PRO A CA 1
ATOM 978 C C . PRO A 1 124 ? -40.848 28.939 11.015 1.00 93.31 124 PRO A C 1
ATOM 980 O O . PRO A 1 124 ? -41.716 29.298 11.800 1.00 93.31 124 PRO A O 1
ATOM 983 N N . ALA A 1 125 ? -39.915 28.039 11.356 1.00 95.31 125 ALA A N 1
ATOM 984 C CA . ALA A 1 125 ? -39.881 27.411 12.680 1.00 95.31 125 ALA A CA 1
ATOM 985 C C . ALA A 1 125 ? -39.702 28.444 13.809 1.00 95.31 125 ALA A C 1
ATOM 987 O O . ALA A 1 125 ? -40.437 28.417 14.794 1.00 95.31 125 ALA A O 1
ATOM 988 N N . ASN A 1 126 ? -38.784 29.401 13.642 1.00 95.81 126 ASN A N 1
ATOM 989 C CA . ASN A 1 126 ? -38.626 30.515 14.578 1.00 95.81 126 ASN A CA 1
ATOM 990 C C . ASN A 1 126 ? -39.898 31.375 14.644 1.00 95.81 126 ASN A C 1
ATOM 992 O O . ASN A 1 126 ? -40.365 31.704 15.731 1.00 95.81 126 ASN A O 1
ATOM 996 N N . PHE A 1 127 ? -40.480 31.714 13.489 1.00 94.94 127 PHE A N 1
ATOM 997 C CA . PHE A 1 127 ? -41.677 32.556 13.416 1.00 94.94 127 PHE A CA 1
ATOM 998 C C . PHE A 1 127 ? -42.913 31.883 14.045 1.00 94.94 127 PHE A C 1
ATOM 1000 O O . PHE A 1 127 ? -43.719 32.563 14.681 1.00 94.94 127 PHE A O 1
ATOM 1007 N N . ALA A 1 128 ? -43.017 30.551 13.971 1.00 95.44 128 ALA A N 1
ATOM 1008 C CA . ALA A 1 128 ? -44.025 29.762 14.677 1.00 95.44 128 ALA A CA 1
ATOM 1009 C C . ALA A 1 128 ? -43.880 29.878 16.198 1.00 95.44 128 ALA A C 1
ATOM 1011 O O . ALA A 1 128 ? -44.873 30.099 16.882 1.00 95.44 128 ALA A O 1
ATOM 1012 N N . VAL A 1 129 ? -42.654 29.813 16.731 1.00 96.81 129 VAL A N 1
ATOM 1013 C CA . VAL A 1 129 ? -42.403 30.006 18.171 1.00 96.81 129 VAL A CA 1
ATOM 1014 C C . VAL A 1 129 ? -42.788 31.416 18.626 1.00 96.81 129 VAL A C 1
ATOM 1016 O O . VAL A 1 129 ? -43.412 31.572 19.675 1.00 96.81 129 VAL A O 1
ATOM 1019 N N . TYR A 1 130 ? -42.467 32.446 17.837 1.00 95.31 130 TYR A N 1
ATOM 1020 C CA . TYR A 1 130 ? -42.856 33.823 18.159 1.00 95.31 130 TYR A CA 1
ATOM 1021 C C . TYR A 1 130 ? -44.383 33.988 18.132 1.00 95.31 130 TYR A C 1
ATOM 1023 O O . TYR A 1 130 ? -44.966 34.509 19.078 1.00 95.31 130 TYR A O 1
ATOM 1031 N N . THR A 1 131 ? -45.051 33.460 17.105 1.00 93.19 131 THR A N 1
ATOM 1032 C CA . THR A 1 131 ? -46.520 33.488 16.994 1.00 93.19 131 THR A CA 1
ATOM 1033 C C . THR A 1 131 ? -47.192 32.727 18.146 1.00 93.19 131 THR A C 1
ATOM 1035 O O . THR A 1 131 ? -48.175 33.211 18.696 1.00 93.19 131 THR A O 1
ATOM 1038 N N . ALA A 1 132 ? -46.624 31.590 18.564 1.00 94.50 132 ALA A N 1
ATOM 1039 C CA . ALA A 1 132 ? -47.134 30.742 19.642 1.00 94.50 132 ALA A CA 1
ATOM 1040 C C . ALA A 1 132 ? -47.011 31.346 21.055 1.00 94.50 132 ALA A C 1
ATOM 1042 O O . ALA A 1 132 ? -47.831 31.025 21.911 1.00 94.50 132 ALA A O 1
ATOM 1043 N N . LEU A 1 133 ? -45.978 32.156 21.330 1.00 93.94 133 LEU A N 1
ATOM 1044 C CA . LEU A 1 133 ? -45.662 32.633 22.692 1.00 93.94 133 LEU A CA 1
ATOM 1045 C C . LEU A 1 133 ? -45.738 34.146 22.891 1.00 93.94 133 LEU A C 1
ATOM 1047 O O . LEU A 1 133 ? -45.937 34.616 24.012 1.00 93.94 133 LEU A O 1
ATOM 1051 N N . VAL A 1 134 ? -45.466 34.912 21.838 1.00 89.56 134 VAL A N 1
ATOM 1052 C CA . VAL A 1 134 ? -45.214 36.353 21.934 1.00 89.56 134 VAL A CA 1
ATOM 1053 C C . VAL A 1 134 ? -46.436 37.155 21.503 1.00 89.56 134 VAL A C 1
ATOM 1055 O O . VAL A 1 134 ? -46.698 38.189 22.115 1.00 89.56 134 VAL A O 1
ATOM 1058 N N . GLU A 1 135 ? -47.216 36.642 20.546 1.00 83.06 135 GLU A N 1
ATOM 1059 C CA . GLU A 1 135 ? -48.364 37.317 19.911 1.00 83.06 135 GLU A CA 1
ATOM 1060 C C . GLU A 1 135 ? -47.945 38.598 19.142 1.00 83.06 135 GLU A C 1
ATOM 1062 O O . GLU A 1 135 ? -46.877 39.161 19.410 1.00 83.06 135 GLU A O 1
ATOM 1067 N N . PRO A 1 136 ? -48.731 39.082 18.158 1.00 86.00 136 PRO A N 1
ATOM 1068 C CA . PRO A 1 136 ? -48.405 40.312 17.431 1.00 86.00 136 PRO A CA 1
ATOM 1069 C C . PRO A 1 136 ? -48.144 41.505 18.366 1.00 86.00 136 PRO A C 1
ATOM 1071 O O . PRO A 1 136 ? -48.825 41.680 19.374 1.00 86.00 136 PRO A O 1
ATOM 1074 N N . HIS A 1 137 ? -47.135 42.315 18.036 1.00 89.81 137 HIS A N 1
ATOM 1075 C CA . HIS A 1 137 ? -46.577 43.409 18.853 1.00 89.81 137 HIS A CA 1
ATOM 1076 C C . HIS A 1 137 ? -46.000 43.015 20.226 1.00 89.81 137 HIS A C 1
ATOM 1078 O O . HIS A 1 137 ? -45.526 43.882 20.966 1.00 89.81 137 HIS A O 1
ATOM 1084 N N . GLY A 1 138 ? -45.964 41.728 20.581 1.00 92.50 138 GLY A N 1
ATOM 1085 C CA . GLY A 1 138 ? -45.229 41.277 21.756 1.00 92.50 138 GLY A CA 1
ATOM 1086 C C . GLY A 1 138 ? -43.716 41.484 21.609 1.00 92.50 138 GLY A C 1
ATOM 1087 O O . GLY A 1 138 ? -43.180 41.623 20.506 1.00 92.50 138 GLY A O 1
ATOM 1088 N N . ARG A 1 139 ? -43.025 41.532 22.753 1.00 96.31 139 ARG A N 1
ATOM 1089 C CA . ARG A 1 139 ? -41.627 41.972 22.854 1.00 96.31 139 ARG A CA 1
ATOM 1090 C C . ARG A 1 139 ? -40.632 40.813 22.824 1.00 96.31 139 ARG A C 1
ATOM 1092 O O . ARG A 1 139 ? -40.768 39.875 23.613 1.00 96.31 139 ARG A O 1
ATOM 1099 N N . ILE A 1 140 ? -39.601 40.918 21.986 1.00 97.12 140 ILE A N 1
ATOM 1100 C CA . ILE A 1 140 ? -38.499 39.947 21.878 1.00 97.12 140 ILE A CA 1
ATOM 1101 C C . ILE A 1 140 ? -37.123 40.604 22.041 1.00 97.12 140 ILE A C 1
ATOM 1103 O O . ILE A 1 140 ? -36.932 41.767 21.687 1.00 97.12 140 ILE A O 1
ATOM 1107 N N . MET A 1 141 ? -36.143 39.835 22.514 1.00 97.50 141 MET A N 1
ATOM 1108 C CA . MET A 1 141 ? -34.728 40.220 22.478 1.00 97.50 141 MET A CA 1
ATOM 1109 C C . MET A 1 141 ? -33.878 39.104 21.874 1.00 97.50 141 MET A C 1
ATOM 1111 O O . MET A 1 141 ? -34.034 37.936 22.228 1.00 97.50 141 MET A O 1
ATOM 1115 N N . GLY A 1 142 ? -32.957 39.468 20.988 1.00 96.25 142 GLY A N 1
ATOM 1116 C CA . GLY A 1 142 ? -32.018 38.565 20.320 1.00 96.25 142 GLY A CA 1
ATOM 1117 C C . GLY A 1 142 ? -30.698 39.275 20.021 1.00 96.25 142 GLY A C 1
ATOM 1118 O O . GLY A 1 142 ? -30.613 40.495 20.159 1.00 96.25 142 GLY A O 1
ATOM 1119 N N . LEU A 1 143 ? -29.665 38.527 19.629 1.00 96.19 143 LEU A N 1
ATOM 1120 C CA . LEU A 1 143 ? -28.388 39.121 19.226 1.00 96.19 143 LEU A CA 1
ATOM 1121 C C . LEU A 1 143 ? -28.574 39.928 17.930 1.00 96.19 143 LEU A C 1
ATOM 1123 O O . LEU A 1 143 ? -29.203 39.441 16.988 1.00 96.19 143 LEU A O 1
ATOM 1127 N N . ASP A 1 144 ? -28.020 41.140 17.863 1.00 93.88 144 ASP A N 1
ATOM 1128 C CA . ASP A 1 144 ? -28.095 41.955 16.646 1.00 93.88 144 ASP A CA 1
ATOM 1129 C C . ASP A 1 144 ? -27.367 41.289 15.463 1.00 93.88 144 ASP A C 1
ATOM 1131 O O . ASP A 1 144 ? -26.390 40.554 15.634 1.00 93.88 144 ASP A O 1
ATOM 1135 N N . LEU A 1 145 ? -27.803 41.573 14.235 1.00 92.62 145 LEU A N 1
ATOM 1136 C CA . LEU A 1 145 ? -27.219 40.988 13.027 1.00 92.62 145 LEU A CA 1
ATOM 1137 C C . LEU A 1 145 ? -25.728 41.346 12.837 1.00 92.62 145 LEU A C 1
ATOM 1139 O O . LEU A 1 145 ? -24.963 40.431 12.527 1.00 92.62 145 LEU A O 1
ATOM 1143 N N . PRO A 1 146 ? -25.265 42.602 13.044 1.00 91.62 146 PRO A N 1
ATOM 1144 C CA . PRO A 1 146 ? -23.841 42.940 12.951 1.00 91.62 146 PRO A CA 1
ATOM 1145 C C . PRO A 1 146 ? -23.004 42.320 14.080 1.00 91.62 146 PRO A C 1
ATOM 1147 O O . PRO A 1 146 ? -21.826 42.039 13.884 1.00 91.62 146 PRO A O 1
ATOM 1150 N N . ASP A 1 147 ? -23.619 42.090 15.244 1.00 93.25 147 ASP A N 1
ATOM 1151 C CA . ASP A 1 147 ? -22.993 41.514 16.439 1.00 93.25 147 ASP A CA 1
ATOM 1152 C C . ASP A 1 147 ? -22.968 39.967 16.425 1.00 93.25 147 ASP A C 1
ATOM 1154 O O . ASP A 1 147 ? -22.333 39.345 17.278 1.00 93.25 147 ASP A O 1
ATOM 1158 N N . GLY A 1 148 ? -23.615 39.334 15.436 1.00 91.06 148 GLY A N 1
ATOM 1159 C CA . GLY A 1 148 ? -23.490 37.903 15.135 1.00 91.06 148 GLY A CA 1
ATOM 1160 C C . GLY A 1 148 ? -24.793 37.092 15.089 1.00 91.06 148 GLY A C 1
ATOM 1161 O O . GLY A 1 148 ? -24.724 35.866 14.933 1.00 91.06 148 GLY A O 1
ATOM 1162 N N . GLY A 1 149 ? -25.955 37.735 15.249 1.00 91.75 149 GLY A N 1
ATOM 1163 C CA . GLY A 1 149 ? -27.287 37.116 15.270 1.00 91.75 149 GLY A CA 1
ATOM 1164 C C . GLY A 1 149 ? -27.821 36.693 13.897 1.00 91.75 149 GLY A C 1
ATOM 1165 O O . GLY A 1 149 ? -27.070 36.531 12.936 1.00 91.75 149 GLY A O 1
ATOM 1166 N N . HIS A 1 150 ? -29.132 36.472 13.784 1.00 92.94 150 HIS A N 1
ATOM 1167 C CA . HIS A 1 150 ? -29.816 36.095 12.537 1.00 92.94 150 HIS A CA 1
ATOM 1168 C C . HIS A 1 150 ? -30.954 37.070 12.208 1.00 92.94 150 HIS A C 1
ATOM 1170 O O . HIS A 1 150 ? -31.558 37.667 13.095 1.00 92.94 150 HIS A O 1
ATOM 1176 N N . LEU A 1 151 ? -31.324 37.185 10.926 1.00 91.25 151 LEU A N 1
ATOM 1177 C CA . LEU A 1 151 ? -32.406 38.076 10.470 1.00 91.25 151 LEU A CA 1
ATOM 1178 C C . LEU A 1 151 ? -33.742 37.824 11.196 1.00 91.25 151 LEU A C 1
ATOM 1180 O O . LEU A 1 151 ? -34.516 38.755 11.425 1.00 91.25 151 LEU A O 1
ATOM 1184 N N . THR A 1 152 ? -34.008 36.571 11.579 1.00 93.00 152 THR A N 1
ATOM 1185 C CA . THR A 1 152 ? -35.217 36.179 12.319 1.00 93.00 152 THR A CA 1
ATOM 1186 C C . THR A 1 152 ? -35.190 36.545 13.800 1.00 93.00 152 THR A C 1
ATOM 1188 O O . THR A 1 152 ? -36.236 36.448 14.425 1.00 93.00 152 THR A O 1
ATOM 1191 N N . HIS A 1 153 ? -34.076 37.020 14.363 1.00 94.38 153 HIS A N 1
ATOM 1192 C CA . HIS A 1 153 ? -33.971 37.431 15.774 1.00 94.38 153 HIS A CA 1
ATOM 1193 C C . HIS A 1 153 ? -34.471 38.868 16.021 1.00 94.38 153 HIS A C 1
ATOM 1195 O O . HIS A 1 153 ? -34.123 39.486 17.019 1.00 94.38 153 HIS A O 1
ATOM 1201 N N . GLY A 1 154 ? -35.294 39.398 15.107 1.00 90.62 154 GLY A N 1
ATOM 1202 C CA . GLY A 1 154 ? -35.881 40.737 15.205 1.00 90.62 154 GLY A CA 1
ATOM 1203 C C . GLY A 1 154 ? -35.033 41.858 14.597 1.00 90.62 154 GLY A C 1
ATOM 1204 O O . GLY A 1 154 ? -35.171 43.003 15.018 1.00 90.62 154 GLY A O 1
ATOM 1205 N N . PHE A 1 155 ? -34.168 41.562 13.618 1.00 91.00 155 PHE A N 1
ATOM 1206 C CA . PHE A 1 155 ? -33.302 42.574 13.001 1.00 91.00 155 PHE A CA 1
ATOM 1207 C C . PHE A 1 155 ? -34.086 43.688 12.287 1.00 91.00 155 PHE A C 1
ATOM 1209 O O . PHE A 1 155 ? -34.975 43.431 11.467 1.00 91.00 155 PHE A O 1
ATOM 1216 N N . MET A 1 156 ? -33.702 44.932 12.553 1.00 89.75 156 MET A N 1
ATOM 1217 C CA . MET A 1 156 ? -34.193 46.149 11.909 1.00 89.75 156 MET A CA 1
ATOM 1218 C C . MET A 1 156 ? -33.087 47.207 11.897 1.00 89.75 156 MET A C 1
ATOM 1220 O O . MET A 1 156 ? -32.138 47.124 12.669 1.00 89.75 156 MET A O 1
ATOM 1224 N N . THR A 1 157 ? -33.220 48.208 11.032 1.00 86.44 157 THR A N 1
ATOM 1225 C CA . THR A 1 157 ? -32.413 49.435 11.083 1.00 86.44 157 THR A CA 1
ATOM 1226 C C . THR A 1 157 ? -33.292 50.604 11.516 1.00 86.44 157 THR A C 1
ATOM 1228 O O . THR A 1 157 ? -34.513 50.545 11.359 1.00 86.44 157 THR A O 1
ATOM 1231 N N . ASP A 1 158 ? -32.680 51.703 11.962 1.00 83.56 158 ASP A N 1
ATOM 1232 C CA . ASP A 1 158 ? -33.348 52.945 12.402 1.00 83.56 158 ASP A CA 1
ATOM 1233 C C . ASP A 1 158 ? -34.380 53.500 11.399 1.00 83.56 158 ASP A C 1
ATOM 1235 O O . ASP A 1 158 ? -35.225 54.321 11.747 1.00 83.56 158 ASP A O 1
ATOM 1239 N N . LYS A 1 159 ? -34.290 53.079 10.130 1.00 87.44 159 LYS A N 1
ATOM 1240 C CA . LYS A 1 159 ? -35.133 53.534 9.017 1.00 87.44 159 LYS A CA 1
ATOM 1241 C C . LYS A 1 159 ? -36.030 52.439 8.428 1.00 87.44 159 LYS A C 1
ATOM 1243 O O . LYS A 1 159 ? -36.831 52.752 7.549 1.00 87.44 159 LYS A O 1
ATOM 1248 N N . LYS A 1 160 ? -35.885 51.163 8.824 1.00 89.56 160 LYS A N 1
ATOM 1249 C CA . LYS A 1 160 ? -36.629 50.043 8.216 1.00 89.56 160 LYS A CA 1
ATOM 1250 C C . LYS A 1 160 ? -36.654 48.772 9.082 1.00 89.56 160 LYS A C 1
ATOM 1252 O O . LYS A 1 160 ? -35.610 48.203 9.390 1.00 89.56 160 LYS A O 1
AT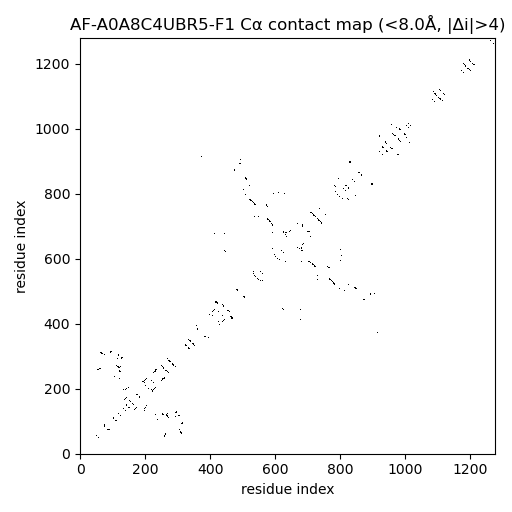OM 1257 N N . LYS A 1 161 ? -37.856 48.240 9.346 1.00 87.81 161 LYS A N 1
ATOM 1258 C CA . LYS A 1 161 ? -38.077 46.846 9.789 1.00 87.81 161 LYS A CA 1
ATOM 1259 C C . LYS A 1 161 ? -37.769 45.893 8.612 1.00 87.81 161 LYS A C 1
ATOM 1261 O O . LYS A 1 161 ? -38.294 46.091 7.515 1.00 87.81 161 LYS A O 1
ATOM 1266 N N . ILE A 1 162 ? -36.847 44.937 8.793 1.00 85.62 162 ILE A N 1
ATOM 1267 C CA . ILE A 1 162 ? -36.215 44.170 7.690 1.00 85.62 162 ILE A CA 1
ATOM 1268 C C . ILE A 1 162 ? -36.780 42.755 7.525 1.00 85.62 162 ILE A C 1
ATOM 1270 O O . ILE A 1 162 ? -36.886 42.278 6.396 1.00 85.62 162 ILE A O 1
ATOM 1274 N N . SER A 1 163 ? -37.122 42.073 8.617 1.00 85.25 163 SER A N 1
ATOM 1275 C CA . SER A 1 163 ? -37.628 40.698 8.591 1.00 85.25 163 SER A CA 1
ATOM 1276 C C . SER A 1 163 ? -39.087 40.643 9.025 1.00 85.25 163 SER A C 1
ATOM 1278 O O . SER A 1 163 ? -39.566 41.540 9.716 1.00 85.25 163 SER A O 1
ATOM 1280 N N . ALA A 1 164 ? -39.795 39.563 8.675 1.00 86.25 164 ALA A N 1
ATOM 1281 C CA . ALA A 1 164 ? -41.144 39.326 9.193 1.00 86.25 164 ALA A CA 1
ATOM 1282 C C . ALA A 1 164 ? -41.173 39.420 10.730 1.00 86.25 164 ALA A C 1
ATOM 1284 O O . ALA A 1 164 ? -42.091 40.013 11.287 1.00 86.25 164 ALA A O 1
ATOM 1285 N N . THR A 1 165 ? -40.125 38.943 11.416 1.00 89.88 165 THR A N 1
ATOM 1286 C CA . THR A 1 165 ? -40.017 39.087 12.869 1.00 89.88 165 THR A CA 1
ATOM 1287 C C . THR A 1 165 ? -40.075 40.548 13.318 1.00 89.88 165 THR A C 1
ATOM 1289 O O . THR A 1 165 ? -40.888 40.868 14.174 1.00 89.88 165 THR A O 1
ATOM 1292 N N . SER A 1 166 ? -39.259 41.449 12.755 1.00 89.31 166 SER A N 1
ATOM 1293 C CA . SER A 1 166 ? -39.289 42.859 13.175 1.00 89.31 166 SER A CA 1
ATOM 1294 C C . SER A 1 166 ? -40.508 43.624 12.659 1.00 89.31 166 SER A C 1
ATOM 1296 O O . SER A 1 166 ? -40.849 44.649 13.238 1.00 89.31 166 SER A O 1
ATOM 1298 N N . VAL A 1 167 ? -41.197 43.136 11.621 1.00 90.94 167 VAL A N 1
ATOM 1299 C CA . VAL A 1 167 ? -42.499 43.670 11.182 1.00 90.94 167 VAL A CA 1
ATOM 1300 C C . VAL A 1 167 ? -43.607 43.356 12.194 1.00 90.94 167 VAL A C 1
ATOM 1302 O O . VAL A 1 167 ? -44.324 44.274 12.583 1.00 90.94 167 VAL A O 1
ATOM 1305 N N . PHE A 1 168 ? -43.734 42.097 12.630 1.00 91.06 168 PHE A N 1
ATOM 1306 C CA . PHE A 1 168 ? -44.855 41.630 13.461 1.00 91.06 168 PHE A CA 1
ATOM 1307 C C . PHE A 1 168 ? -44.618 41.690 14.979 1.00 91.06 168 PHE A C 1
ATOM 1309 O O . PHE A 1 168 ? -45.588 41.698 15.734 1.00 91.06 168 PHE A O 1
ATOM 1316 N N . PHE A 1 169 ? -43.365 41.738 15.437 1.00 94.38 169 PHE A N 1
ATOM 1317 C CA . PHE A 1 169 ? -42.994 41.784 16.855 1.00 94.38 169 PHE A CA 1
ATOM 1318 C C . PHE A 1 169 ? -42.115 43.004 17.139 1.00 94.38 169 PHE A C 1
ATOM 1320 O O . PHE A 1 169 ? -41.374 43.467 16.266 1.00 94.38 169 PHE A O 1
ATOM 1327 N N . GLU A 1 170 ? -42.164 43.514 18.369 1.00 94.38 170 GLU A N 1
ATOM 1328 C CA . GLU A 1 170 ? -41.292 44.615 18.779 1.00 94.38 170 GLU A CA 1
ATOM 1329 C C . GLU A 1 170 ? -39.984 44.064 19.356 1.00 94.38 170 GLU A C 1
ATOM 1331 O O . GLU A 1 170 ? -39.978 43.174 20.207 1.00 94.38 170 GLU A O 1
ATOM 1336 N N . SER A 1 171 ? -38.860 44.579 18.862 1.00 92.88 171 SER A N 1
ATOM 1337 C CA . SER A 1 171 ? -37.533 43.994 19.057 1.00 92.88 171 SER A CA 1
ATOM 1338 C C . SER A 1 171 ? -36.585 44.987 19.717 1.00 92.88 171 SER A C 1
ATOM 1340 O O . SER A 1 171 ? -36.458 46.119 19.249 1.00 92.88 171 SER A O 1
ATOM 1342 N N . MET A 1 172 ? -35.879 44.548 20.760 1.00 94.56 172 MET A N 1
ATOM 1343 C CA . MET A 1 172 ? -34.690 45.235 21.263 1.00 94.56 172 MET A CA 1
ATOM 1344 C C . MET A 1 172 ? -33.486 44.288 21.152 1.00 94.56 172 MET A C 1
ATOM 1346 O O . MET A 1 172 ? -33.428 43.291 21.876 1.00 94.56 172 MET A O 1
ATOM 1350 N N . PRO A 1 173 ? -32.519 44.553 20.259 1.00 95.00 173 PRO A N 1
ATOM 1351 C CA . PRO A 1 173 ? -31.359 43.688 20.131 1.00 95.00 173 PRO A CA 1
ATOM 1352 C C . PRO A 1 173 ? -30.405 43.848 21.321 1.00 95.00 173 PRO A C 1
ATOM 1354 O O . PRO A 1 173 ? -30.168 44.958 21.803 1.00 95.00 173 PRO A O 1
ATOM 1357 N N . TYR A 1 174 ? -29.804 42.741 21.754 1.00 96.62 174 TYR A N 1
ATOM 1358 C CA . TYR A 1 174 ? -28.598 42.756 22.582 1.00 96.62 174 TYR A CA 1
ATOM 1359 C C . TYR A 1 174 ? -27.351 42.583 21.702 1.00 96.62 174 TYR A C 1
ATOM 1361 O O . TYR A 1 174 ? -27.446 42.188 20.538 1.00 96.62 174 TYR A O 1
ATOM 1369 N N . LYS A 1 175 ? -26.175 42.935 22.229 1.00 96.38 175 LYS A N 1
ATOM 1370 C CA . LYS A 1 175 ? -24.948 43.144 21.438 1.00 96.38 175 LYS A CA 1
ATOM 1371 C C . LYS A 1 175 ? -23.729 42.460 22.053 1.00 96.38 175 LYS A C 1
ATOM 1373 O O . LYS A 1 175 ? -23.784 41.986 23.192 1.00 96.38 175 LYS A O 1
ATOM 1378 N N . VAL A 1 176 ? -22.621 42.425 21.310 1.00 96.12 176 VAL A N 1
ATOM 1379 C CA . VAL A 1 176 ? -21.310 42.150 21.909 1.00 96.12 176 VAL A CA 1
ATOM 1380 C C . VAL A 1 176 ? -20.703 43.439 22.453 1.00 96.12 176 VAL A C 1
ATOM 1382 O O . VAL A 1 176 ? -20.916 44.522 21.912 1.00 96.12 176 VAL A O 1
ATOM 1385 N N . ASN A 1 177 ? -19.917 43.331 23.519 1.00 94.50 177 ASN A N 1
ATOM 1386 C CA . ASN A 1 177 ? -19.110 44.432 24.016 1.00 94.50 177 ASN A CA 1
ATOM 1387 C C . ASN A 1 177 ? -17.984 44.721 22.999 1.00 94.50 177 ASN A C 1
ATOM 1389 O O . ASN A 1 177 ? -17.118 43.856 22.807 1.00 94.50 177 ASN A O 1
ATOM 1393 N N . PRO A 1 178 ? -17.925 45.908 22.358 1.00 90.12 178 PRO A N 1
ATOM 1394 C CA . PRO A 1 178 ? -16.996 46.146 21.249 1.00 90.12 178 PRO A CA 1
ATOM 1395 C C . PRO A 1 178 ? -15.508 46.097 21.626 1.00 90.12 178 PRO A C 1
ATOM 1397 O O . PRO A 1 178 ? -14.662 46.031 20.738 1.00 90.12 178 PRO A O 1
ATOM 1400 N N . LYS A 1 179 ? -15.169 46.137 22.924 1.00 93.44 179 LYS A N 1
ATOM 1401 C CA . LYS A 1 179 ? -13.782 46.033 23.408 1.00 93.44 179 LYS A CA 1
ATOM 1402 C C . LYS A 1 179 ? -13.322 44.589 23.598 1.00 93.44 179 LYS A C 1
ATOM 1404 O O . LYS A 1 179 ? -12.132 44.321 23.472 1.00 93.44 179 LYS A O 1
ATOM 1409 N N . THR A 1 180 ? -14.233 43.675 23.940 1.00 93.69 180 THR A N 1
ATOM 1410 C CA . THR A 1 180 ? -13.889 42.288 24.308 1.00 93.69 180 THR A CA 1
ATOM 1411 C C . THR A 1 180 ? -14.317 41.268 23.252 1.00 93.69 180 THR A C 1
ATOM 1413 O O . THR A 1 180 ? -13.752 40.177 23.191 1.00 93.69 180 THR A O 1
ATOM 1416 N N . GLY A 1 181 ? -15.303 41.605 22.412 1.00 90.81 181 GLY A N 1
ATOM 1417 C CA . GLY A 1 181 ? -15.876 40.695 21.419 1.00 90.81 181 GLY A CA 1
ATOM 1418 C C . GLY A 1 181 ? -16.747 39.583 22.018 1.00 90.81 181 GLY A C 1
ATOM 1419 O O . GLY A 1 181 ? -17.041 38.608 21.327 1.00 90.81 181 GLY A O 1
ATOM 1420 N N . TYR A 1 182 ? -17.154 39.699 23.287 1.00 94.94 182 TYR A N 1
ATOM 1421 C CA . TYR A 1 182 ? -18.095 38.785 23.944 1.00 94.94 182 TYR A CA 1
ATOM 1422 C C . TYR A 1 182 ? -19.479 39.421 24.099 1.00 94.94 182 TYR A C 1
ATOM 1424 O O . TYR A 1 182 ? -19.577 40.640 24.189 1.00 94.94 182 TYR A O 1
ATOM 1432 N N . ILE A 1 183 ? -20.543 38.608 24.132 1.00 96.62 183 ILE A N 1
ATOM 1433 C CA . ILE A 1 183 ? -21.908 39.086 24.420 1.00 96.62 183 ILE A CA 1
ATOM 1434 C C . ILE A 1 183 ? -21.915 39.793 25.776 1.00 96.62 183 ILE A C 1
ATOM 1436 O O . ILE A 1 183 ? -21.418 39.246 26.762 1.00 96.62 183 ILE A O 1
ATOM 1440 N N . ASP A 1 184 ? -22.476 41.000 25.818 1.00 96.94 184 ASP A N 1
ATOM 1441 C CA . ASP A 1 184 ? -22.565 41.777 27.051 1.00 96.94 184 ASP A CA 1
ATOM 1442 C C . ASP A 1 184 ? -23.800 41.336 27.852 1.00 96.94 184 ASP A C 1
ATOM 1444 O O . ASP A 1 184 ? -24.905 41.862 27.700 1.00 96.94 184 ASP A O 1
ATOM 1448 N N . TYR A 1 185 ? -23.631 40.274 28.646 1.00 97.19 185 TYR A N 1
ATOM 1449 C CA . TYR A 1 185 ? -24.719 39.669 29.420 1.00 97.19 185 TYR A CA 1
ATOM 1450 C C . TYR A 1 185 ? -25.260 40.582 30.528 1.00 97.19 185 TYR A C 1
ATOM 1452 O O . TYR A 1 185 ? -26.404 40.403 30.946 1.00 97.19 185 TYR A O 1
ATOM 1460 N N . ASP A 1 186 ? -24.469 41.550 30.988 1.00 96.88 186 ASP A N 1
ATOM 1461 C CA . ASP A 1 186 ? -24.869 42.475 32.046 1.00 96.88 186 ASP A CA 1
ATOM 1462 C C . ASP A 1 186 ? -25.687 43.633 31.451 1.00 96.88 186 ASP A C 1
ATOM 1464 O O . ASP A 1 186 ? -26.769 43.933 31.960 1.00 96.88 186 ASP A O 1
ATOM 1468 N N . GLN A 1 187 ? -25.283 44.171 30.290 1.00 96.69 187 GLN A N 1
ATOM 1469 C CA . GLN A 1 187 ? -26.124 45.090 29.513 1.00 96.69 187 GLN A CA 1
ATOM 1470 C C . GLN A 1 187 ? -27.409 44.411 29.003 1.00 96.69 187 GLN A C 1
ATOM 1472 O O . GLN A 1 187 ? -28.462 45.046 28.952 1.00 96.69 187 GLN A O 1
ATOM 1477 N N . LEU A 1 188 ? -27.366 43.117 28.654 1.00 97.50 188 LEU A N 1
ATOM 1478 C CA . LEU A 1 188 ? -28.566 42.325 28.351 1.00 97.50 188 LEU A CA 1
ATOM 1479 C C . LEU A 1 188 ? -29.495 42.221 29.571 1.00 97.50 188 LEU A C 1
ATOM 1481 O O . LEU A 1 188 ? -30.708 42.335 29.405 1.00 97.50 188 LEU A O 1
ATOM 1485 N N . GLU A 1 189 ? -28.969 42.033 30.785 1.00 97.75 189 GLU A N 1
ATOM 1486 C CA . GLU A 1 189 ? -29.805 42.003 31.989 1.00 97.75 189 GLU A CA 1
ATOM 1487 C C . GLU A 1 189 ? -30.466 43.359 32.274 1.00 97.75 189 GLU A C 1
ATOM 1489 O O . GLU A 1 189 ? -31.667 43.400 32.549 1.00 97.75 189 GLU A O 1
ATOM 1494 N N . GLU A 1 190 ? -29.721 44.463 32.169 1.00 97.25 190 GLU A N 1
ATOM 1495 C CA . GLU A 1 190 ? -30.272 45.816 32.312 1.00 97.25 190 GLU A CA 1
ATOM 1496 C C . GLU A 1 190 ? -31.346 46.099 31.248 1.00 97.25 190 GLU A C 1
ATOM 1498 O O . GLU A 1 190 ? -32.481 46.447 31.581 1.00 97.25 190 GLU A O 1
ATOM 1503 N N . ASN A 1 191 ? -31.032 45.860 29.973 1.00 97.19 191 ASN A N 1
ATOM 1504 C CA . ASN A 1 191 ? -31.954 46.112 28.867 1.00 97.19 191 ASN A CA 1
ATOM 1505 C C . ASN A 1 191 ? -33.211 45.233 28.955 1.00 97.19 191 ASN A C 1
ATOM 1507 O O . ASN A 1 191 ? -34.302 45.710 28.652 1.00 97.19 191 ASN A O 1
ATOM 1511 N N . ALA A 1 192 ? -33.100 43.982 29.417 1.00 97.62 192 ALA A N 1
ATOM 1512 C CA . ALA A 1 192 ? -34.261 43.119 29.629 1.00 97.62 192 ALA A CA 1
ATOM 1513 C C . ALA A 1 192 ? -35.197 43.667 30.719 1.00 97.62 192 ALA A C 1
ATOM 1515 O O . ALA A 1 192 ? -36.413 43.661 30.522 1.00 97.62 192 ALA A O 1
ATOM 1516 N N . ARG A 1 193 ? -34.648 44.217 31.814 1.00 95.94 193 ARG A N 1
ATOM 1517 C CA . ARG A 1 193 ? -35.433 44.868 32.881 1.00 95.94 193 ARG A CA 1
ATOM 1518 C C . ARG A 1 193 ? -36.111 46.163 32.425 1.00 95.94 193 ARG A C 1
ATOM 1520 O O . ARG A 1 193 ? -37.162 46.495 32.955 1.00 95.94 193 ARG A O 1
ATOM 1527 N N . LEU A 1 194 ? -35.533 46.883 31.461 1.00 95.31 194 LEU A N 1
ATOM 1528 C CA . LEU A 1 194 ? -36.127 48.096 30.880 1.00 95.31 194 LEU A CA 1
ATOM 1529 C C . LEU A 1 194 ? -37.167 47.782 29.791 1.00 95.31 194 LEU A C 1
ATOM 1531 O O . LEU A 1 194 ? -38.175 48.477 29.662 1.00 95.31 194 LEU A O 1
ATOM 1535 N N . PHE A 1 195 ? -36.927 46.743 28.987 1.00 96.69 195 PHE A N 1
ATOM 1536 C CA . PHE A 1 195 ? -37.756 46.404 27.831 1.00 96.69 195 PHE A CA 1
ATOM 1537 C C . PHE A 1 195 ? -38.878 45.407 28.144 1.00 96.69 195 PHE A C 1
ATOM 1539 O O . PHE A 1 195 ? -39.882 45.401 27.434 1.00 96.69 195 PHE A O 1
ATOM 1546 N N . HIS A 1 196 ? -38.752 44.588 29.193 1.00 95.81 196 HIS A N 1
ATOM 1547 C CA . HIS A 1 196 ? -39.686 43.511 29.553 1.00 95.81 196 HIS A CA 1
ATOM 1548 C C . HIS A 1 196 ? -40.063 42.604 28.355 1.00 95.81 196 HIS A C 1
ATOM 1550 O O . HIS A 1 196 ? -41.204 42.632 27.879 1.00 95.81 196 HIS A O 1
ATOM 1556 N N . PRO A 1 197 ? -39.114 41.812 27.818 1.00 97.19 197 PRO A N 1
ATOM 1557 C CA . PRO A 1 197 ? -39.404 40.858 26.752 1.00 97.19 197 PRO A CA 1
ATOM 1558 C C . PRO A 1 197 ? -40.340 39.735 27.221 1.00 97.19 197 PRO A C 1
ATOM 1560 O O . PRO A 1 197 ? -40.192 39.218 28.324 1.00 97.19 197 PRO A O 1
ATOM 1563 N N . LYS A 1 198 ? -41.232 39.262 26.340 1.00 96.75 198 LYS A N 1
ATOM 1564 C CA . LYS A 1 198 ? -41.899 37.956 26.508 1.00 96.75 198 LYS A CA 1
ATOM 1565 C C . LYS A 1 198 ? -40.947 36.791 26.200 1.00 96.75 198 LYS A C 1
ATOM 1567 O O . LYS A 1 198 ? -41.150 35.683 26.694 1.00 96.75 198 LYS A O 1
ATOM 1572 N N . LEU A 1 199 ? -39.925 37.026 25.369 1.00 97.62 199 LEU A N 1
ATOM 1573 C CA . LEU A 1 199 ? -39.014 35.999 24.862 1.00 97.62 199 LEU A CA 1
ATOM 1574 C C . LEU A 1 199 ? -37.583 36.530 24.690 1.00 97.62 199 LEU A C 1
ATOM 1576 O O . LEU A 1 199 ? -37.375 37.562 24.050 1.00 97.62 199 LEU A O 1
ATOM 1580 N N . ILE A 1 200 ? -36.602 35.778 25.189 1.00 98.38 200 ILE A N 1
ATOM 1581 C CA . ILE A 1 200 ? -35.174 35.989 24.918 1.00 98.38 200 ILE A CA 1
ATOM 1582 C C . ILE A 1 200 ? -34.669 34.854 24.014 1.00 98.38 200 ILE A C 1
ATOM 1584 O O . ILE A 1 200 ? -34.934 33.676 24.268 1.00 98.38 200 ILE A O 1
ATOM 1588 N N . ILE A 1 201 ? -33.955 35.216 22.946 1.00 98.12 201 ILE A N 1
ATOM 1589 C CA . ILE A 1 201 ? -33.518 34.318 21.871 1.00 98.12 201 ILE A CA 1
ATOM 1590 C C . ILE A 1 201 ? -32.004 34.091 21.967 1.00 98.12 201 ILE A C 1
ATOM 1592 O O . ILE A 1 201 ? -31.207 34.936 21.569 1.00 98.12 201 ILE A O 1
ATOM 1596 N N . ALA A 1 202 ? -31.608 32.917 22.453 1.00 97.12 202 ALA A N 1
ATOM 1597 C CA . ALA A 1 202 ? -30.235 32.426 22.475 1.00 97.12 202 ALA A CA 1
ATOM 1598 C C . ALA A 1 202 ? -29.870 31.788 21.118 1.00 97.12 202 ALA A C 1
ATOM 1600 O O . ALA A 1 202 ? -29.934 30.569 20.946 1.00 97.12 202 ALA A O 1
ATOM 1601 N N . GLY A 1 203 ? -29.528 32.613 20.126 1.00 92.75 203 GLY A N 1
ATOM 1602 C CA . GLY A 1 203 ? -29.225 32.160 18.764 1.00 92.75 203 GLY A CA 1
ATOM 1603 C C . GLY A 1 203 ? -28.131 32.975 18.082 1.00 92.75 203 GLY A C 1
ATOM 1604 O O . GLY A 1 203 ? -28.002 34.171 18.329 1.00 92.75 203 GLY A O 1
ATOM 1605 N N . VAL A 1 204 ? -27.342 32.328 17.216 1.00 91.25 204 VAL A N 1
ATOM 1606 C CA . VAL A 1 204 ? -26.200 32.950 16.519 1.00 91.25 204 VAL A CA 1
ATOM 1607 C C . VAL A 1 204 ? -26.012 32.408 15.097 1.00 91.25 204 VAL A C 1
ATOM 1609 O O . VAL A 1 204 ? -26.240 31.224 14.841 1.00 91.25 204 VAL A O 1
ATOM 1612 N N . SER A 1 205 ? -25.543 33.266 14.185 1.00 85.94 205 SER A N 1
ATOM 1613 C CA . SER A 1 205 ? -25.159 32.898 12.809 1.00 85.94 205 SER A CA 1
ATOM 1614 C C . SER A 1 205 ? -23.646 32.908 12.592 1.00 85.94 205 SER A C 1
ATOM 1616 O O . SER A 1 205 ? -23.115 32.034 11.907 1.00 85.94 205 SER A O 1
ATOM 1618 N N . CYS A 1 206 ? -22.953 33.906 13.152 1.00 86.12 206 CYS A N 1
ATOM 1619 C CA . CYS A 1 206 ? -21.518 34.139 12.932 1.00 86.12 206 CYS A CA 1
ATOM 1620 C C . CYS A 1 206 ? -20.728 34.537 14.196 1.00 86.12 206 CYS A C 1
ATOM 1622 O O . CYS A 1 206 ? -19.524 34.776 14.116 1.00 86.12 206 CYS A O 1
ATOM 1624 N N . TYR A 1 207 ? -21.359 34.529 15.375 1.00 90.31 207 TYR A N 1
ATOM 1625 C CA . TYR A 1 207 ? -20.655 34.588 16.660 1.00 90.31 207 TYR A CA 1
ATOM 1626 C C . TYR A 1 207 ? -19.981 33.237 16.970 1.00 90.31 207 TYR A C 1
ATOM 1628 O O . TYR A 1 207 ? -20.614 32.188 16.868 1.00 90.31 207 TYR A O 1
ATOM 1636 N N . SER A 1 208 ? -18.692 33.246 17.335 1.00 85.81 208 SER A N 1
ATOM 1637 C CA . SER A 1 208 ? -17.847 32.034 17.412 1.00 85.81 208 SER A CA 1
ATOM 1638 C C . SER A 1 208 ? -17.594 31.495 18.827 1.00 85.81 208 SER A C 1
ATOM 1640 O O . SER A 1 208 ? -16.730 30.635 19.018 1.00 85.81 208 SER A O 1
ATOM 1642 N N . ARG A 1 209 ? -18.309 32.002 19.839 1.00 92.06 209 ARG A N 1
ATOM 1643 C CA . ARG A 1 209 ? -18.211 31.532 21.230 1.00 92.06 209 ARG A CA 1
ATOM 1644 C C . ARG A 1 209 ? -19.488 30.809 21.644 1.00 92.06 209 ARG A C 1
ATOM 1646 O O . ARG A 1 209 ? -20.561 31.063 21.104 1.00 92.06 209 ARG A O 1
ATOM 1653 N N . ASN A 1 210 ? -19.360 29.932 22.635 1.00 93.00 210 ASN A N 1
ATOM 1654 C CA . ASN A 1 210 ? -20.512 29.310 23.279 1.00 93.00 210 ASN A CA 1
ATOM 1655 C C . ASN A 1 210 ? -21.356 30.377 23.996 1.00 93.00 210 ASN A C 1
ATOM 1657 O O . ASN A 1 210 ? -20.809 31.331 24.552 1.00 93.00 210 ASN A O 1
ATOM 1661 N N . LEU A 1 211 ? -22.675 30.190 24.003 1.00 94.81 211 LEU A N 1
ATOM 1662 C CA . LEU A 1 211 ? -23.594 31.009 24.792 1.00 94.81 211 LEU A CA 1
ATOM 1663 C C . LEU A 1 211 ? -23.621 30.520 26.244 1.00 94.81 211 LEU A C 1
ATOM 1665 O O . LEU A 1 211 ? -23.633 29.312 26.490 1.00 94.81 211 LEU A O 1
ATOM 1669 N N . ASP A 1 212 ? -23.688 31.446 27.201 1.00 96.06 212 ASP A N 1
ATOM 1670 C CA . ASP A 1 212 ? -23.978 31.113 28.595 1.00 96.06 212 ASP A CA 1
ATOM 1671 C C . ASP A 1 212 ? -25.497 30.993 28.780 1.00 96.06 212 ASP A C 1
ATOM 1673 O O . ASP A 1 212 ? -26.192 31.916 29.217 1.00 96.06 212 ASP A O 1
ATOM 1677 N N . TYR A 1 213 ? -26.026 29.823 28.416 1.00 97.44 213 TYR A N 1
ATOM 1678 C CA . TYR A 1 213 ? -27.445 29.508 28.570 1.00 97.44 213 TYR A CA 1
ATOM 1679 C C . TYR A 1 213 ? -27.921 29.607 30.033 1.00 97.44 213 TYR A C 1
ATOM 1681 O O . TYR A 1 213 ? -29.092 29.906 30.265 1.00 97.44 213 TYR A O 1
ATOM 1689 N N . ALA A 1 214 ? -27.039 29.416 31.023 1.00 96.88 214 ALA A N 1
ATOM 1690 C CA . ALA A 1 214 ? -27.384 29.522 32.439 1.00 96.88 214 ALA A CA 1
ATOM 1691 C C . ALA A 1 214 ? -27.531 30.990 32.886 1.00 96.88 214 ALA A C 1
ATOM 1693 O O . ALA A 1 214 ? -28.468 31.319 33.619 1.00 96.88 214 ALA A O 1
ATOM 1694 N N . ARG A 1 215 ? -26.658 31.893 32.414 1.00 97.31 215 ARG A N 1
ATOM 1695 C CA . ARG A 1 215 ? -26.797 33.350 32.593 1.00 97.31 215 ARG A CA 1
ATOM 1696 C C . ARG A 1 215 ? -28.035 33.870 31.869 1.00 97.31 215 ARG A C 1
ATOM 1698 O O . ARG A 1 215 ? -28.831 34.572 32.489 1.00 97.31 215 ARG A O 1
ATOM 1705 N N . MET A 1 216 ? -28.248 33.472 30.611 1.00 97.56 216 MET A N 1
ATOM 1706 C CA . MET A 1 216 ? -29.438 33.866 29.846 1.00 97.56 216 MET A CA 1
ATOM 1707 C C . MET A 1 216 ? -30.737 33.363 30.489 1.00 97.56 216 MET A C 1
ATOM 1709 O O . MET A 1 216 ? -31.721 34.100 30.511 1.00 97.56 216 MET A O 1
ATOM 1713 N N . ARG A 1 217 ? -30.744 32.158 31.080 1.00 97.06 217 ARG A N 1
ATOM 1714 C CA . ARG A 1 217 ? -31.916 31.636 31.796 1.00 97.06 217 ARG A CA 1
ATOM 1715 C C . ARG A 1 217 ? -32.278 32.484 33.012 1.00 97.06 217 ARG A C 1
ATOM 1717 O O . ARG A 1 217 ? -33.429 32.888 33.125 1.00 97.06 217 ARG A O 1
ATOM 1724 N N . LYS A 1 218 ? -31.298 32.844 33.849 1.00 97.50 218 LYS A N 1
ATOM 1725 C CA . LYS A 1 218 ? -31.517 33.747 34.997 1.00 97.50 218 LYS A CA 1
ATOM 1726 C C . LYS A 1 218 ? -32.125 35.090 34.572 1.00 97.50 218 LYS A C 1
ATOM 1728 O O . LYS A 1 218 ? -33.009 35.592 35.255 1.00 97.50 218 LYS A O 1
ATOM 1733 N N . ILE A 1 219 ? -31.677 35.649 33.444 1.00 97.88 219 ILE A N 1
ATOM 1734 C CA . ILE A 1 219 ? -32.196 36.918 32.907 1.00 97.88 219 ILE A CA 1
ATOM 1735 C C . ILE A 1 219 ? -33.635 36.756 32.389 1.00 97.88 219 ILE A C 1
ATOM 1737 O O . ILE A 1 219 ? -34.459 37.646 32.601 1.00 97.88 219 ILE A O 1
ATOM 1741 N N . ALA A 1 220 ? -33.963 35.624 31.757 1.00 97.06 220 ALA A N 1
ATOM 1742 C CA . ALA A 1 220 ? -35.327 35.321 31.327 1.00 97.06 220 ALA A CA 1
ATOM 1743 C C . ALA A 1 220 ? -36.279 35.154 32.527 1.00 97.06 220 ALA A C 1
ATOM 1745 O O . ALA A 1 220 ? -37.299 35.840 32.588 1.00 97.06 220 ALA A O 1
ATOM 1746 N N . ASP A 1 221 ? -35.905 34.334 33.518 1.00 94.81 221 ASP A N 1
ATOM 1747 C CA . ASP A 1 221 ? -36.694 34.107 34.739 1.00 94.81 221 ASP A CA 1
ATOM 1748 C C . ASP A 1 221 ? -36.946 35.414 35.512 1.00 94.81 221 ASP A C 1
ATOM 1750 O O . ASP A 1 221 ? -38.077 35.682 35.915 1.00 94.81 221 ASP A O 1
ATOM 1754 N N . ALA A 1 222 ? -35.925 36.272 35.651 1.00 95.56 222 ALA A N 1
ATOM 1755 C CA . ALA A 1 222 ? -36.033 37.573 36.322 1.00 95.56 222 ALA A CA 1
ATOM 1756 C C . ALA A 1 222 ? -37.006 38.559 35.642 1.00 95.56 222 ALA A C 1
ATOM 1758 O O . ALA A 1 222 ? -37.417 39.534 36.268 1.00 95.56 222 ALA A O 1
ATOM 1759 N N . ASN A 1 223 ? -37.383 38.310 34.383 1.00 95.19 223 ASN A N 1
ATOM 1760 C CA . ASN A 1 223 ? -38.334 39.116 33.613 1.00 95.19 223 ASN A CA 1
ATOM 1761 C C . ASN A 1 223 ? -39.643 38.365 33.287 1.00 95.19 223 ASN A C 1
ATOM 1763 O O . ASN A 1 223 ? -40.486 38.894 32.568 1.00 95.19 223 ASN A O 1
ATOM 1767 N N . GLY A 1 224 ? -39.822 37.129 33.776 1.00 92.88 224 GLY A N 1
ATOM 1768 C CA . GLY A 1 224 ? -40.962 36.262 33.432 1.00 92.88 224 GLY A CA 1
ATOM 1769 C C . GLY A 1 224 ? -40.970 35.747 31.981 1.00 92.88 224 GLY A C 1
ATOM 1770 O O . GLY A 1 224 ? -41.936 35.100 31.555 1.00 92.88 224 GLY A O 1
ATOM 1771 N N . ALA A 1 225 ? -39.903 36.019 31.229 1.00 96.19 225 ALA A N 1
ATOM 1772 C CA . ALA A 1 225 ? -39.758 35.678 29.823 1.00 96.19 225 ALA A CA 1
ATOM 1773 C C . ALA A 1 225 ? -39.552 34.169 29.616 1.00 96.19 225 ALA A C 1
ATOM 1775 O O . ALA A 1 225 ? -39.105 33.444 30.506 1.00 96.19 225 ALA A O 1
ATOM 1776 N N . TYR A 1 226 ? -39.831 33.697 28.406 1.00 97.31 226 TYR A N 1
ATOM 1777 C CA . TYR A 1 226 ? -39.334 32.406 27.932 1.00 97.31 226 TYR A CA 1
ATOM 1778 C C . TYR A 1 226 ? -37.890 32.535 27.417 1.00 97.31 226 TYR A C 1
ATOM 1780 O O . TYR A 1 226 ? -37.511 33.570 26.861 1.00 97.31 226 TYR A O 1
ATOM 1788 N N . LEU A 1 227 ? -37.105 31.461 27.531 1.00 98.06 227 LEU A N 1
ATOM 1789 C CA . LEU A 1 227 ? -35.809 31.314 26.868 1.00 98.06 227 LEU A CA 1
ATOM 1790 C C . LEU A 1 227 ? -35.920 30.313 25.708 1.00 98.06 227 LEU A C 1
ATOM 1792 O O . LEU A 1 227 ? -36.116 29.113 25.914 1.00 98.06 227 LEU A O 1
ATOM 1796 N N . MET A 1 228 ? -35.728 30.804 24.485 1.00 97.94 228 MET A N 1
ATOM 1797 C CA . MET A 1 228 ? -35.663 30.001 23.262 1.00 97.94 228 MET A CA 1
ATOM 1798 C C . MET A 1 228 ? -34.228 29.952 22.751 1.00 97.94 228 MET A C 1
ATOM 1800 O O . MET A 1 228 ? -33.606 30.998 22.595 1.00 97.94 228 MET A O 1
ATOM 1804 N N . ALA A 1 229 ? -33.724 28.771 22.396 1.00 97.94 229 ALA A N 1
ATOM 1805 C CA . ALA A 1 229 ? -32.512 28.667 21.587 1.00 97.94 229 ALA A CA 1
ATOM 1806 C C . ALA A 1 229 ? -32.840 28.541 20.092 1.00 97.94 229 ALA A C 1
ATOM 1808 O O . ALA A 1 229 ? -33.720 27.772 19.699 1.00 97.94 229 ALA A O 1
ATOM 1809 N N . ASP A 1 230 ? -32.089 29.248 19.249 1.00 96.88 230 ASP A N 1
ATOM 1810 C CA . ASP A 1 230 ? -31.994 28.967 17.812 1.00 96.88 230 ASP A CA 1
ATOM 1811 C C . ASP A 1 230 ? -30.625 28.345 17.550 1.00 96.88 230 ASP A C 1
ATOM 1813 O O . ASP A 1 230 ? -29.611 29.028 17.390 1.00 96.88 230 ASP A O 1
ATOM 1817 N N . MET A 1 231 ? -30.600 27.012 17.544 1.00 95.19 231 MET A N 1
ATOM 1818 C CA . MET A 1 231 ? -29.372 26.245 17.367 1.00 95.19 231 MET A CA 1
ATOM 1819 C C . MET A 1 231 ? -29.060 25.962 15.890 1.00 95.19 231 MET A C 1
ATOM 1821 O O . MET A 1 231 ? -28.239 25.093 15.610 1.00 95.19 231 MET A O 1
ATOM 1825 N N . ALA A 1 232 ? -29.696 26.637 14.921 1.00 91.56 232 ALA A N 1
ATOM 1826 C CA . ALA A 1 232 ? -29.607 26.298 13.494 1.00 91.56 232 ALA A CA 1
ATOM 1827 C C . ALA A 1 232 ? -28.170 26.146 12.952 1.00 91.56 232 ALA A C 1
ATOM 1829 O O . ALA A 1 232 ? -27.933 25.288 12.103 1.00 91.56 232 ALA A O 1
ATOM 1830 N N . HIS A 1 233 ? -27.206 26.938 13.432 1.00 89.06 233 HIS A N 1
ATOM 1831 C CA . HIS A 1 233 ? -25.801 26.823 13.015 1.00 89.06 233 HIS A CA 1
ATOM 1832 C C . HIS A 1 233 ? -25.038 25.712 13.753 1.00 89.06 233 HIS A C 1
ATOM 1834 O O . HIS A 1 233 ? -24.273 24.984 13.124 1.00 89.06 233 HIS A O 1
ATOM 1840 N N . ILE A 1 234 ? -25.273 25.520 15.052 1.00 89.81 234 ILE A N 1
ATOM 1841 C CA . ILE A 1 234 ? -24.548 24.543 15.890 1.00 89.81 234 ILE A CA 1
ATOM 1842 C C . ILE A 1 234 ? -25.242 23.173 15.997 1.00 89.81 234 ILE A C 1
ATOM 1844 O O . ILE A 1 234 ? -24.742 22.280 16.670 1.00 89.81 234 ILE A O 1
ATOM 1848 N N . SER A 1 235 ? -26.383 22.989 15.337 1.00 90.19 235 SER A N 1
ATOM 1849 C CA . SER A 1 235 ? -27.297 21.855 15.513 1.00 90.19 235 SER A CA 1
ATOM 1850 C C . SER A 1 235 ? -26.640 20.470 15.436 1.00 90.19 235 SER A C 1
ATOM 1852 O O . SER A 1 235 ? -26.843 19.638 16.321 1.00 90.19 235 SER A O 1
ATOM 1854 N N . GLY A 1 236 ? -25.786 20.236 14.431 1.00 85.44 236 GLY A N 1
ATOM 1855 C CA . GLY A 1 236 ? -25.043 18.976 14.304 1.00 85.44 236 GLY A CA 1
ATOM 1856 C C . GLY A 1 236 ? -23.976 18.787 15.389 1.00 85.44 236 GLY A C 1
ATOM 1857 O O . GLY A 1 236 ? -23.689 17.662 15.786 1.00 85.44 236 GLY A O 1
ATOM 1858 N N . LEU A 1 237 ? -23.433 19.882 15.927 1.00 87.69 237 LEU A N 1
ATOM 1859 C CA . LEU A 1 237 ? -22.448 19.873 17.013 1.00 87.69 237 LEU A CA 1
ATOM 1860 C C . LEU A 1 237 ? -23.105 19.558 18.368 1.00 87.69 237 LEU A C 1
ATOM 1862 O O . LEU A 1 237 ? -22.528 18.828 19.173 1.00 87.69 237 LEU A O 1
ATOM 1866 N N . VAL A 1 238 ? -24.326 20.056 18.604 1.00 90.19 238 VAL A N 1
ATOM 1867 C CA . VAL A 1 238 ? -25.143 19.723 19.788 1.00 90.19 238 VAL A CA 1
ATOM 1868 C C . VAL A 1 238 ? -25.566 18.249 19.739 1.00 90.19 238 VAL A C 1
ATOM 1870 O O . VAL A 1 238 ? -25.413 17.524 20.727 1.00 90.19 238 VAL A O 1
ATOM 1873 N N . ALA A 1 239 ? -26.017 17.765 18.575 1.00 86.00 239 ALA A N 1
ATOM 1874 C CA . ALA A 1 239 ? -26.316 16.347 18.359 1.00 86.00 239 ALA A CA 1
ATOM 1875 C C . ALA A 1 239 ? -25.074 15.466 18.606 1.00 86.00 239 ALA A C 1
ATOM 1877 O O . ALA A 1 239 ? -25.150 14.494 19.354 1.00 86.00 239 ALA A O 1
ATOM 1878 N N . ALA A 1 240 ? -23.903 15.856 18.091 1.00 80.75 240 ALA A N 1
ATOM 1879 C CA . ALA A 1 240 ? -22.632 15.168 18.341 1.00 80.75 240 ALA A CA 1
ATOM 1880 C C . ALA A 1 240 ? -22.092 15.312 19.784 1.00 80.75 240 ALA A C 1
ATOM 1882 O O . ALA A 1 240 ? -21.169 14.591 20.155 1.00 80.75 240 ALA A O 1
ATOM 1883 N N . GLY A 1 241 ? -22.643 16.221 20.598 1.00 84.81 241 GLY A N 1
ATOM 1884 C CA . GLY A 1 241 ? -22.217 16.452 21.983 1.00 84.81 241 GLY A CA 1
ATOM 1885 C C . GLY A 1 241 ? -20.875 17.180 22.132 1.00 84.81 241 GLY A C 1
ATOM 1886 O O . GLY A 1 241 ? -20.230 17.042 23.166 1.00 84.81 241 GLY A O 1
ATOM 1887 N N . VAL A 1 242 ? -20.437 17.935 21.115 1.00 85.62 242 VAL A N 1
ATOM 1888 C CA . VAL A 1 242 ? -19.129 18.630 21.105 1.00 85.62 242 VAL A CA 1
ATOM 1889 C C . VAL A 1 242 ? -19.206 20.123 21.462 1.00 85.62 242 VAL A C 1
ATOM 1891 O O . VAL A 1 242 ? -18.177 20.789 21.545 1.00 85.62 242 VAL A O 1
ATOM 1894 N N . VAL A 1 243 ? -20.411 20.651 21.694 1.00 89.50 243 VAL A N 1
ATOM 1895 C CA . VAL A 1 243 ? -20.676 22.006 22.218 1.00 89.50 243 VAL A CA 1
ATOM 1896 C C . VAL A 1 243 ? -21.774 21.946 23.294 1.00 89.50 243 VAL A C 1
ATOM 1898 O O . VAL A 1 243 ? -22.527 20.967 23.316 1.00 89.50 243 VAL A O 1
ATOM 1901 N N . PRO A 1 244 ? -21.901 22.958 24.179 1.00 92.25 244 PRO A N 1
ATOM 1902 C CA . PRO A 1 244 ? -22.922 22.977 25.225 1.00 92.25 244 PRO A CA 1
ATOM 1903 C C . PRO A 1 244 ? -24.353 22.834 24.693 1.00 92.25 244 PRO A C 1
ATOM 1905 O O . PRO A 1 244 ? -24.724 23.413 23.669 1.00 92.25 244 PRO A O 1
ATOM 1908 N N . SER A 1 245 ? -25.158 22.072 25.427 1.00 94.50 245 SER A N 1
ATOM 1909 C CA . SER A 1 245 ? -26.563 21.807 25.125 1.00 94.50 245 SER A CA 1
ATOM 1910 C C . SER A 1 245 ? -27.454 22.988 25.554 1.00 94.50 245 SER A C 1
ATOM 1912 O O . SER A 1 245 ? -27.335 23.450 26.688 1.00 94.50 245 SER A O 1
ATOM 1914 N N . PRO A 1 246 ? -28.371 23.475 24.694 1.00 96.75 246 PRO A N 1
ATOM 1915 C CA . PRO A 1 246 ? -29.383 24.453 25.099 1.00 96.75 246 PRO A CA 1
ATOM 1916 C C . PRO A 1 246 ? -30.520 23.824 25.925 1.00 96.75 246 PRO A C 1
ATOM 1918 O O . PRO A 1 246 ? -31.185 24.512 26.699 1.00 96.75 246 PRO A O 1
ATOM 1921 N N . PHE A 1 247 ? -30.761 22.516 25.775 1.00 97.25 247 PHE A N 1
ATOM 1922 C CA . PHE A 1 247 ? -31.943 21.823 26.307 1.00 97.25 247 PHE A CA 1
ATOM 1923 C C . PHE A 1 247 ? -32.010 21.787 27.839 1.00 97.25 247 PHE A C 1
ATOM 1925 O O . PHE A 1 247 ? -33.093 21.673 28.413 1.00 97.25 247 PHE A O 1
ATOM 1932 N N . ASP A 1 248 ? -30.875 21.931 28.517 1.00 93.50 248 ASP A N 1
ATOM 1933 C CA . ASP A 1 248 ? -30.814 21.937 29.978 1.00 93.50 248 ASP A CA 1
ATOM 1934 C C . ASP A 1 248 ? -31.448 23.208 30.575 1.00 93.50 248 ASP A C 1
ATOM 1936 O O . ASP A 1 248 ? -32.027 23.158 31.662 1.00 93.50 248 ASP A O 1
ATOM 1940 N N . HIS A 1 249 ? -31.438 24.319 29.825 1.00 96.06 249 HIS A N 1
ATOM 1941 C CA . HIS A 1 249 ? -31.837 25.652 30.295 1.00 96.06 249 HIS A CA 1
ATOM 1942 C C . HIS A 1 249 ? -33.034 26.266 29.547 1.00 96.06 249 HIS A C 1
ATOM 1944 O O . HIS A 1 249 ? -33.828 26.992 30.149 1.00 96.06 249 HIS A O 1
ATOM 1950 N N . CYS A 1 250 ? -33.171 26.006 28.245 1.00 97.50 250 CYS A N 1
ATOM 1951 C CA . CYS A 1 250 ? -34.220 26.598 27.415 1.00 97.50 250 CYS A CA 1
ATOM 1952 C C . CYS A 1 250 ? -35.590 25.917 27.605 1.00 97.50 250 CYS A C 1
ATOM 1954 O O . CYS A 1 250 ? -35.686 24.727 27.925 1.00 97.50 250 CYS A O 1
ATOM 1956 N N . ASP A 1 251 ? -36.657 26.678 27.355 1.00 97.38 251 ASP A N 1
ATOM 1957 C CA . ASP A 1 251 ? -38.041 26.186 27.300 1.00 97.38 251 ASP A CA 1
ATOM 1958 C C . ASP A 1 251 ? -38.377 25.626 25.904 1.00 97.38 251 ASP A C 1
ATOM 1960 O O . ASP A 1 251 ? -39.158 24.682 25.763 1.00 97.38 251 ASP A O 1
ATOM 1964 N N . ILE A 1 252 ? -37.758 26.206 24.868 1.00 98.25 252 ILE A N 1
ATOM 1965 C CA . ILE A 1 252 ? -37.879 25.821 23.457 1.00 98.25 252 ILE A CA 1
ATOM 1966 C C . ILE A 1 252 ? -36.495 25.791 22.809 1.00 98.25 252 ILE A C 1
ATOM 1968 O O . ILE A 1 252 ? -35.648 26.645 23.079 1.00 98.25 252 ILE A O 1
ATOM 1972 N N . VAL A 1 253 ? -36.286 24.851 21.889 1.00 98.38 253 VAL A N 1
ATOM 1973 C CA . VAL A 1 253 ? -35.119 24.836 20.999 1.00 98.38 253 VAL A CA 1
ATOM 1974 C C . VAL A 1 253 ? -35.589 24.675 19.555 1.00 98.38 253 VAL A C 1
ATOM 1976 O O . VAL A 1 253 ? -36.280 23.722 19.214 1.00 98.38 253 VAL A O 1
ATOM 1979 N N . SER A 1 254 ? -35.203 25.606 18.693 1.00 97.75 254 SER A N 1
ATOM 1980 C CA . SER A 1 254 ? -35.517 25.622 17.260 1.00 97.75 254 SER A CA 1
ATOM 1981 C C . SER A 1 254 ? -34.274 25.316 16.426 1.00 97.75 254 SER A C 1
ATOM 1983 O O . SER A 1 254 ? -33.140 25.572 16.848 1.00 97.75 254 SER A O 1
ATOM 1985 N N . THR A 1 255 ? -34.457 24.719 15.245 1.00 96.12 255 THR A N 1
ATOM 1986 C CA . THR A 1 255 ? -33.336 24.419 14.349 1.00 96.12 255 THR A CA 1
ATOM 1987 C C . THR A 1 255 ? -33.742 24.239 12.884 1.00 96.12 255 THR A C 1
ATOM 1989 O O . THR A 1 255 ? -34.922 24.176 12.543 1.00 96.12 255 THR A O 1
ATOM 1992 N N . THR A 1 256 ? -32.738 24.111 12.012 1.00 93.44 256 THR A N 1
ATOM 1993 C CA . THR A 1 256 ? -32.879 23.753 10.596 1.00 93.44 256 THR A CA 1
ATOM 1994 C C . THR A 1 256 ? -31.961 22.579 10.266 1.00 93.44 256 THR A C 1
ATOM 1996 O O . THR A 1 256 ? -30.827 22.511 10.744 1.00 93.44 256 THR A O 1
ATOM 1999 N N . THR A 1 257 ? -32.429 21.646 9.444 1.00 90.25 257 THR A N 1
ATOM 2000 C CA . THR A 1 257 ? -31.741 20.365 9.212 1.00 90.25 257 THR A CA 1
ATOM 2001 C C . THR A 1 257 ? -30.646 20.431 8.145 1.00 90.25 257 THR A C 1
ATOM 2003 O O . THR A 1 257 ? -29.698 19.656 8.198 1.00 90.25 257 THR A O 1
ATOM 2006 N N . HIS A 1 258 ? -30.686 21.402 7.231 1.00 85.38 258 HIS A N 1
ATOM 2007 C CA . HIS A 1 258 ? -29.736 21.520 6.111 1.00 85.38 258 HIS A CA 1
ATOM 2008 C C . HIS A 1 258 ? -28.395 22.217 6.425 1.00 85.38 258 HIS A C 1
ATOM 2010 O O . HIS A 1 258 ? -27.608 22.442 5.509 1.00 85.38 258 HIS A O 1
ATOM 2016 N N . LYS A 1 259 ? -28.134 22.603 7.685 1.00 88.81 259 LYS A N 1
ATOM 2017 C CA . LYS A 1 259 ? -26.874 23.264 8.088 1.00 88.81 259 LYS A CA 1
ATOM 2018 C C . LYS A 1 259 ? -25.828 22.246 8.568 1.00 88.81 259 LYS A C 1
ATOM 2020 O O . LYS A 1 259 ? -25.495 21.316 7.837 1.00 88.81 259 LYS A O 1
ATOM 2025 N N . THR A 1 260 ? -25.315 22.353 9.797 1.00 83.25 260 THR A N 1
ATOM 2026 C CA . THR A 1 260 ? -24.331 21.389 10.347 1.00 83.25 260 THR A CA 1
ATOM 2027 C C . THR A 1 260 ? -24.882 19.973 10.531 1.00 83.25 260 THR A C 1
ATOM 2029 O O . THR A 1 260 ? -24.100 19.037 10.657 1.00 83.25 260 THR A O 1
ATOM 2032 N N . LEU A 1 261 ? -26.208 19.802 10.496 1.00 81.62 261 LEU A N 1
ATOM 2033 C CA . LEU A 1 261 ? -26.874 18.498 10.478 1.00 81.62 261 LEU A CA 1
ATOM 2034 C C . LEU A 1 261 ? -26.781 17.757 9.129 1.00 81.62 261 LEU A C 1
ATOM 2036 O O . LEU A 1 261 ? -26.899 16.541 9.146 1.00 81.62 261 LEU A O 1
ATOM 2040 N N . ARG A 1 262 ? -26.533 18.439 7.994 1.00 83.06 262 ARG A N 1
ATOM 2041 C CA . ARG A 1 262 ? -26.403 17.850 6.634 1.00 83.06 262 ARG A CA 1
ATOM 2042 C C . ARG A 1 262 ? -27.672 17.230 6.014 1.00 83.06 262 ARG A C 1
ATOM 2044 O O . ARG A 1 262 ? -27.591 16.279 5.241 1.00 83.06 262 ARG A O 1
ATOM 2051 N N . GLY A 1 263 ? -28.847 17.747 6.355 1.00 83.25 263 GLY A N 1
ATOM 2052 C CA . GLY A 1 263 ? -30.150 17.270 5.880 1.00 83.25 263 GLY A CA 1
ATOM 2053 C C . GLY A 1 263 ? -30.724 17.968 4.651 1.00 83.25 263 GLY A C 1
ATOM 2054 O O . GLY A 1 263 ? -30.119 18.853 4.051 1.00 83.25 263 GLY A O 1
ATOM 2055 N N . CYS A 1 264 ? -31.965 17.602 4.329 1.00 86.81 264 CYS A N 1
ATOM 2056 C CA . CYS A 1 264 ? -32.835 18.376 3.450 1.00 86.81 264 CYS A CA 1
ATOM 2057 C C . CYS A 1 264 ? -33.191 19.739 4.068 1.00 86.81 264 CYS A C 1
ATOM 2059 O O . CYS A 1 264 ? -33.048 19.948 5.273 1.00 86.81 264 CYS A O 1
ATOM 2061 N N . ARG A 1 265 ? -33.704 20.679 3.264 1.00 87.88 265 ARG A N 1
ATOM 2062 C CA . ARG A 1 265 ? -34.213 21.965 3.770 1.00 87.88 265 ARG A CA 1
ATOM 2063 C C . ARG A 1 265 ? -35.538 21.752 4.512 1.00 87.88 265 ARG A C 1
ATOM 2065 O O . ARG A 1 265 ? -36.581 21.677 3.880 1.00 87.88 265 ARG A O 1
ATOM 2072 N N . ALA A 1 266 ? -35.466 21.648 5.838 1.00 91.38 266 ALA A N 1
ATOM 2073 C CA . ALA A 1 266 ? -36.610 21.618 6.748 1.00 91.38 266 ALA A CA 1
ATOM 2074 C C . ALA A 1 266 ? -36.239 22.200 8.129 1.00 91.38 266 ALA A C 1
ATOM 2076 O O . ALA A 1 266 ? -35.075 22.533 8.374 1.00 91.38 266 ALA A O 1
ATOM 2077 N N . GLY A 1 267 ? -37.222 22.380 9.012 1.00 93.31 267 GLY A N 1
ATOM 2078 C CA . GLY A 1 267 ? -37.060 22.885 10.377 1.00 93.31 267 GLY A CA 1
ATOM 2079 C C . GLY A 1 267 ? -37.626 21.931 11.430 1.00 93.31 267 GLY A C 1
ATOM 2080 O O . GLY A 1 267 ? -38.435 21.062 11.124 1.00 93.31 267 GLY A O 1
ATOM 2081 N N . MET A 1 268 ? -37.202 22.097 12.683 1.00 97.56 268 MET A N 1
ATOM 2082 C CA . MET A 1 268 ? -37.782 21.392 13.835 1.00 97.56 268 MET A CA 1
ATOM 2083 C C . MET A 1 268 ? -37.910 22.346 15.024 1.00 97.56 268 MET A C 1
ATOM 2085 O O . MET A 1 268 ? -37.056 23.219 15.211 1.00 97.56 268 MET A O 1
ATOM 2089 N N . ILE A 1 269 ? -38.950 22.153 15.838 1.00 98.44 269 ILE A N 1
ATOM 2090 C CA . ILE A 1 269 ? -39.186 22.896 17.083 1.00 98.44 269 ILE A CA 1
ATOM 2091 C C . ILE A 1 269 ? -39.336 21.888 18.219 1.00 98.44 269 ILE A C 1
ATOM 2093 O O . ILE A 1 269 ? -40.314 21.146 18.270 1.00 98.44 269 ILE A O 1
ATOM 2097 N N . PHE A 1 270 ? -38.380 21.873 19.137 1.00 98.56 270 PHE A N 1
ATOM 2098 C CA . PHE A 1 270 ? -38.434 21.117 20.382 1.00 98.56 270 PHE A CA 1
ATOM 2099 C C . PHE A 1 270 ? -39.035 21.981 21.487 1.00 98.56 270 PHE A C 1
ATOM 2101 O O . PHE A 1 270 ? -38.702 23.163 21.595 1.00 98.56 270 PHE A O 1
ATOM 2108 N N . TYR A 1 271 ? -39.871 21.392 22.335 1.00 98.12 271 TYR A N 1
ATOM 2109 C CA . TYR A 1 271 ? -40.571 22.104 23.403 1.00 98.12 271 TYR A CA 1
ATOM 2110 C C . TYR A 1 271 ? -40.636 21.298 24.696 1.00 98.12 271 TYR A C 1
ATOM 2112 O O . TYR A 1 271 ? -40.852 20.083 24.686 1.00 98.12 271 TYR A O 1
ATOM 2120 N N . ARG A 1 272 ? -40.447 21.990 25.820 1.00 96.19 272 ARG A N 1
ATOM 2121 C CA . ARG A 1 272 ? -40.441 21.392 27.154 1.00 96.19 272 ARG A CA 1
ATOM 2122 C C . ARG A 1 272 ? -41.856 20.977 27.593 1.00 96.19 272 ARG A C 1
ATOM 2124 O O . ARG A 1 272 ? -42.846 21.626 27.254 1.00 96.19 272 ARG A O 1
ATOM 2131 N N . LYS A 1 273 ? -41.941 19.879 28.345 1.00 94.56 273 LYS A N 1
ATOM 2132 C CA . LYS A 1 273 ? -43.160 19.305 28.941 1.00 94.56 273 LYS A CA 1
ATOM 2133 C C . LYS A 1 273 ? -43.054 19.267 30.470 1.00 94.56 273 LYS A C 1
ATOM 2135 O O . LYS A 1 273 ? -41.971 19.442 31.026 1.00 94.56 273 LYS A O 1
ATOM 2140 N N . GLY A 1 274 ? -44.178 19.026 31.146 1.00 91.88 274 GLY A N 1
ATOM 2141 C CA . GLY A 1 274 ? -44.264 19.014 32.610 1.00 91.88 274 GLY A CA 1
ATOM 2142 C C . GLY A 1 274 ? -44.376 20.422 33.199 1.00 91.88 274 GLY A C 1
ATOM 2143 O O . GLY A 1 274 ? -45.014 21.294 32.611 1.00 91.88 274 GLY A O 1
ATOM 2144 N N . THR A 1 275 ? -43.775 20.642 34.364 1.00 89.94 275 THR A N 1
ATOM 2145 C CA . THR A 1 275 ? -43.941 21.866 35.163 1.00 89.94 275 THR A CA 1
ATOM 2146 C C . THR A 1 275 ? -42.992 22.985 34.722 1.00 89.94 275 THR A C 1
ATOM 2148 O O . THR A 1 275 ? -41.778 22.788 34.649 1.00 89.94 275 THR A O 1
ATOM 2151 N N . ARG A 1 276 ? -43.542 24.176 34.437 1.00 86.12 276 ARG A N 1
ATOM 2152 C CA . ARG A 1 276 ? -42.803 25.410 34.103 1.00 86.12 276 ARG A CA 1
ATOM 2153 C C . ARG A 1 276 ? -42.324 26.142 35.347 1.00 86.12 276 ARG A C 1
ATOM 2155 O O . ARG A 1 276 ? -41.181 26.583 35.397 1.00 86.12 276 ARG A O 1
ATOM 2162 N N . SER A 1 277 ? -43.207 26.293 36.325 1.00 84.88 277 SER A N 1
ATOM 2163 C CA . SER A 1 277 ? -42.935 26.990 37.579 1.00 84.88 277 SER A CA 1
ATOM 2164 C C . SER A 1 277 ? -43.860 26.485 38.681 1.00 84.88 277 SER A C 1
ATOM 2166 O O . SER A 1 277 ? -44.931 25.939 38.413 1.00 84.88 277 SER A O 1
ATOM 2168 N N . VAL A 1 278 ? -43.443 26.685 39.928 1.00 87.25 278 VAL A N 1
ATOM 2169 C CA . VAL A 1 278 ? -44.260 26.457 41.123 1.00 87.25 278 VAL A CA 1
ATOM 2170 C C . VAL A 1 278 ? -44.345 27.787 41.856 1.00 87.25 278 VAL A C 1
ATOM 2172 O O . VAL A 1 278 ? -43.315 28.429 42.059 1.00 87.25 278 VAL A O 1
ATOM 2175 N N . ASP A 1 279 ? -45.548 28.226 42.219 1.00 82.81 279 ASP A N 1
ATOM 2176 C CA . ASP A 1 279 ? -45.734 29.441 43.017 1.00 82.81 279 ASP A CA 1
ATOM 2177 C C . ASP A 1 279 ? -45.117 29.248 44.420 1.00 82.81 279 ASP A C 1
ATOM 2179 O O . ASP A 1 279 ? -45.618 28.412 45.181 1.00 82.81 279 ASP A O 1
ATOM 2183 N N . PRO A 1 280 ? -44.080 30.019 44.815 1.00 78.81 280 PRO A N 1
ATOM 2184 C CA . PRO A 1 280 ? -43.424 29.861 46.115 1.00 78.81 280 PRO A CA 1
ATOM 2185 C C . PRO A 1 280 ? -44.321 30.153 47.328 1.00 78.81 280 PRO A C 1
ATOM 2187 O O . PRO A 1 280 ? -43.926 29.849 48.450 1.00 78.81 280 PRO A O 1
ATOM 2190 N N . LYS A 1 281 ? -45.494 30.774 47.132 1.00 82.25 281 LYS A N 1
ATOM 2191 C CA . LYS A 1 281 ? -46.445 31.124 48.200 1.00 82.25 281 LYS A CA 1
ATOM 2192 C C . LYS A 1 281 ? -47.613 30.148 48.318 1.00 82.25 281 LYS A C 1
ATOM 2194 O O . LYS A 1 281 ? -48.119 29.967 49.420 1.00 82.25 281 LYS A O 1
ATOM 2199 N N . THR A 1 282 ? -48.061 29.553 47.211 1.00 84.81 282 THR A N 1
ATOM 2200 C CA . THR A 1 282 ? -49.236 28.654 47.197 1.00 84.81 282 THR A CA 1
ATOM 2201 C C . THR A 1 282 ? -48.904 27.196 46.884 1.00 84.81 282 THR A C 1
ATOM 2203 O O . THR A 1 282 ? -49.781 26.343 46.990 1.00 84.81 282 THR A O 1
ATOM 2206 N N . GLY A 1 283 ? -47.668 26.889 46.475 1.00 85.25 283 GLY A N 1
ATOM 2207 C CA . GLY A 1 283 ? -47.269 25.553 46.020 1.00 85.25 283 GLY A CA 1
ATOM 2208 C C . GLY A 1 283 ? -47.917 25.128 44.697 1.00 85.25 283 GLY A C 1
ATOM 2209 O O . GLY A 1 283 ? -47.747 23.990 44.270 1.00 85.25 283 GLY A O 1
ATOM 2210 N N . LYS A 1 284 ? -48.674 26.016 44.037 1.00 88.88 284 LYS A N 1
ATOM 2211 C CA . LYS A 1 284 ? -49.412 25.692 42.818 1.00 88.88 284 LYS A CA 1
ATOM 2212 C C . LYS A 1 284 ? -48.466 25.557 41.628 1.00 88.88 284 LYS A C 1
ATOM 2214 O O . LYS A 1 284 ? -47.785 26.510 41.246 1.00 88.88 284 LYS A O 1
ATOM 2219 N N . GLU A 1 285 ? -48.481 24.385 41.006 1.00 89.06 285 GLU A N 1
ATOM 2220 C CA . GLU A 1 285 ? -47.754 24.128 39.767 1.00 89.06 285 GLU A CA 1
ATOM 2221 C C . GLU A 1 285 ? -48.421 24.799 38.557 1.00 89.06 285 GLU A C 1
ATOM 2223 O O . GLU A 1 285 ? -49.641 24.760 38.380 1.00 89.06 285 GLU A O 1
ATOM 2228 N N . THR A 1 286 ? -47.598 25.390 37.692 1.00 87.88 286 THR A N 1
ATOM 2229 C CA . THR A 1 286 ? -47.974 25.873 36.360 1.00 87.88 286 THR A CA 1
ATOM 2230 C C . THR A 1 286 ? -47.309 24.975 35.325 1.00 87.88 286 THR A C 1
ATOM 2232 O O . THR A 1 286 ? -46.082 24.923 35.249 1.00 87.88 286 THR A O 1
ATOM 2235 N N . LEU A 1 287 ? -48.100 24.257 34.526 1.00 90.81 287 LEU A N 1
ATOM 2236 C CA . LEU A 1 287 ? -47.600 23.331 33.505 1.00 90.81 287 LEU A CA 1
ATOM 2237 C C . LEU A 1 287 ? -47.272 24.045 32.181 1.00 90.81 287 LEU A C 1
ATOM 2239 O O . LEU A 1 287 ? -47.864 25.072 31.849 1.00 90.81 287 LEU A O 1
ATOM 2243 N N . TYR A 1 288 ? -46.354 23.479 31.395 1.00 92.00 288 TYR A N 1
ATOM 2244 C CA . TYR A 1 288 ? -46.113 23.892 30.012 1.00 92.00 288 TYR A CA 1
ATOM 2245 C C . TYR A 1 288 ? -47.281 23.472 29.105 1.00 92.00 288 TYR A C 1
ATOM 2247 O O . TYR A 1 288 ? -47.577 22.287 28.968 1.00 92.00 288 TYR A O 1
ATOM 2255 N N . ASN A 1 289 ? -47.878 24.436 28.403 1.00 93.81 289 ASN A N 1
ATOM 2256 C CA . ASN A 1 289 ? -48.865 24.231 27.332 1.00 93.81 289 ASN A CA 1
ATOM 2257 C C . ASN A 1 289 ? -48.256 24.344 25.914 1.00 93.81 289 ASN A C 1
ATOM 2259 O O . ASN A 1 289 ? -48.989 24.400 24.924 1.00 93.81 289 ASN A O 1
ATOM 2263 N N . LEU A 1 290 ? -46.919 24.375 25.819 1.00 95.94 290 LEU A N 1
ATOM 2264 C CA . LEU A 1 290 ? -46.152 24.685 24.604 1.00 95.94 290 LEU A CA 1
ATOM 2265 C C . LEU A 1 290 ? -46.518 23.801 23.404 1.00 95.94 290 LEU A C 1
ATOM 2267 O O . LEU A 1 290 ? -46.560 24.291 22.282 1.00 95.94 290 LEU A O 1
ATOM 2271 N N . GLU A 1 291 ? -46.813 22.521 23.643 1.00 95.00 291 GLU A N 1
ATOM 2272 C CA . GLU A 1 291 ? -47.190 21.549 22.609 1.00 95.00 291 GLU A CA 1
ATOM 2273 C C . GLU A 1 291 ? -48.394 22.013 21.779 1.00 95.00 291 GLU A C 1
ATOM 2275 O O . GLU A 1 291 ? -48.338 21.999 20.553 1.00 95.00 291 GLU A O 1
ATOM 2280 N N . SER A 1 292 ? -49.454 22.488 22.441 1.00 94.50 292 SER A N 1
ATOM 2281 C CA . SER A 1 292 ? -50.665 22.967 21.766 1.00 94.50 292 SER A CA 1
ATOM 2282 C C . SER A 1 292 ? -50.385 24.251 20.984 1.00 94.50 292 SER A C 1
ATOM 2284 O O . SER A 1 292 ? -50.708 24.339 19.803 1.00 94.50 292 SER A O 1
ATOM 2286 N N . LEU A 1 293 ? -49.717 25.219 21.623 1.00 95.62 293 LEU A N 1
ATOM 2287 C CA . LEU A 1 293 ? -49.428 26.531 21.036 1.00 95.62 293 LEU A CA 1
ATOM 2288 C C . LEU A 1 293 ? -48.528 26.425 19.796 1.00 95.62 293 LEU A C 1
ATOM 2290 O O . LEU A 1 293 ? -48.809 27.040 18.770 1.00 95.62 293 LEU A O 1
ATOM 2294 N N . ILE A 1 294 ? -47.464 25.622 19.868 1.00 96.88 294 ILE A N 1
ATOM 2295 C CA . ILE A 1 294 ? -46.513 25.434 18.764 1.00 96.88 294 ILE A CA 1
ATOM 2296 C C . ILE A 1 294 ? -47.159 24.659 17.622 1.00 96.88 294 ILE A C 1
ATOM 2298 O O . ILE A 1 294 ? -46.998 25.053 16.470 1.00 96.88 294 ILE A O 1
ATOM 2302 N N . ASN A 1 295 ? -47.903 23.590 17.917 1.00 95.19 295 ASN A N 1
ATOM 2303 C CA . ASN A 1 295 ? -48.589 22.829 16.877 1.00 95.19 295 ASN A CA 1
ATOM 2304 C C . ASN A 1 295 ? -49.605 23.715 16.147 1.00 95.19 295 ASN A C 1
ATOM 2306 O O . ASN A 1 295 ? -49.538 23.816 14.929 1.00 95.19 295 ASN A O 1
ATOM 2310 N N . GLN A 1 296 ? -50.446 24.449 16.881 1.00 93.25 296 GLN A N 1
ATOM 2311 C CA . GLN A 1 296 ? -51.449 25.351 16.310 1.00 93.25 296 GLN A CA 1
ATOM 2312 C C . GLN A 1 296 ? -50.828 26.509 15.501 1.00 93.25 296 GLN A C 1
ATOM 2314 O O . GLN A 1 296 ? -51.366 26.890 14.460 1.00 93.25 296 GLN A O 1
ATOM 2319 N N . ALA A 1 297 ? -49.675 27.038 15.934 1.00 94.75 297 ALA A N 1
ATOM 2320 C CA . ALA A 1 297 ? -48.930 28.065 15.202 1.00 94.75 297 ALA A CA 1
ATOM 2321 C C . ALA A 1 297 ? -48.218 27.530 13.947 1.00 94.75 297 ALA A C 1
ATOM 2323 O O . ALA A 1 297 ? -48.086 28.266 12.974 1.00 94.75 297 ALA A O 1
ATOM 2324 N N . VAL A 1 298 ? -47.773 26.267 13.930 1.00 94.19 298 VAL A N 1
ATOM 2325 C CA . VAL A 1 298 ? -47.252 25.623 12.713 1.00 94.19 298 VAL A CA 1
ATOM 2326 C C . VAL A 1 298 ? -48.410 25.340 11.752 1.00 94.19 298 VAL A C 1
ATOM 2328 O O . VAL A 1 298 ? -48.446 25.920 10.668 1.00 94.19 298 VAL A O 1
ATOM 2331 N N . PHE A 1 299 ? -49.382 24.523 12.165 1.00 91.69 299 PHE A N 1
ATOM 2332 C CA . PHE A 1 299 ? -50.582 24.194 11.397 1.00 91.69 299 PHE A CA 1
ATOM 2333 C C . PHE A 1 299 ? -51.844 24.346 12.275 1.00 91.69 299 PHE A C 1
ATOM 2335 O O . PHE A 1 299 ? -51.933 23.707 13.326 1.00 91.69 299 PHE A O 1
ATOM 2342 N N . PRO A 1 300 ? -52.862 25.123 11.857 1.00 87.75 300 PRO A N 1
ATOM 2343 C CA . PRO A 1 300 ? -52.997 25.803 10.563 1.00 87.75 300 PRO A CA 1
ATOM 2344 C C . PRO A 1 300 ? -52.355 27.206 10.507 1.00 87.75 300 PRO A C 1
ATOM 2346 O O . PRO A 1 300 ? -52.538 27.910 9.520 1.00 87.75 300 PRO A O 1
ATOM 2349 N N . GLY A 1 301 ? -51.655 27.652 11.560 1.00 87.69 301 GLY A N 1
ATOM 2350 C CA . GLY A 1 301 ? -51.283 29.063 11.740 1.00 87.69 301 GLY A CA 1
ATOM 2351 C C . GLY A 1 301 ? -50.359 29.679 10.679 1.00 87.69 301 GLY A C 1
ATOM 2352 O O . GLY A 1 301 ? -50.578 30.826 10.293 1.00 87.69 301 GLY A O 1
ATOM 2353 N N . LEU A 1 302 ? -49.331 28.958 10.213 1.00 86.88 302 LEU A N 1
ATOM 2354 C CA . LEU A 1 302 ? -48.313 29.500 9.291 1.00 86.88 302 LEU A CA 1
ATOM 2355 C C . LEU A 1 302 ? -48.102 28.677 8.017 1.00 86.88 302 LEU A C 1
ATOM 2357 O O . LEU A 1 302 ? -47.491 29.170 7.068 1.00 86.88 302 LEU A O 1
ATOM 2361 N N . GLN A 1 303 ? -48.568 27.432 7.992 1.00 88.94 303 GLN A N 1
ATOM 2362 C CA . GLN A 1 303 ? -48.473 26.547 6.838 1.00 88.94 303 GLN A CA 1
ATOM 2363 C C . GLN A 1 303 ? -49.662 25.582 6.776 1.00 88.94 303 GLN A C 1
ATOM 2365 O O . GLN A 1 303 ? -50.294 25.289 7.791 1.00 88.94 303 GLN A O 1
ATOM 2370 N N . GLY A 1 304 ? -49.939 25.089 5.565 1.00 82.62 304 GLY A N 1
ATOM 2371 C CA . GLY A 1 304 ? -50.860 23.980 5.316 1.00 82.62 304 GLY A CA 1
ATOM 2372 C C . GLY A 1 304 ? -50.186 22.624 5.545 1.00 82.62 304 GLY A C 1
ATOM 2373 O O . GLY A 1 304 ? -49.358 22.464 6.446 1.00 82.62 304 GLY A O 1
ATOM 2374 N N . GLY A 1 305 ? -50.530 21.638 4.714 1.00 83.12 305 GLY A N 1
ATOM 2375 C CA . GLY A 1 305 ? -50.071 20.255 4.870 1.00 83.12 305 GLY A CA 1
ATOM 2376 C C . GLY A 1 305 ? -48.539 20.095 4.953 1.00 83.12 305 GLY A C 1
ATOM 2377 O O . GLY A 1 305 ? -47.796 20.814 4.276 1.00 83.12 305 GLY A O 1
ATOM 2378 N N . PRO A 1 306 ? -48.033 19.154 5.772 1.00 88.56 306 PRO A N 1
ATOM 2379 C CA . PRO A 1 306 ? -46.600 18.942 5.950 1.00 88.56 306 PRO A CA 1
ATOM 2380 C C . PRO A 1 306 ? -45.923 18.377 4.694 1.00 88.56 306 PRO A C 1
ATOM 2382 O O . PRO A 1 306 ? -46.495 17.588 3.943 1.00 88.56 306 PRO A O 1
ATOM 2385 N N . HIS A 1 307 ? -44.651 18.731 4.494 1.00 93.12 307 HIS A N 1
ATOM 2386 C CA . HIS A 1 307 ? -43.828 18.181 3.414 1.00 93.12 307 HIS A CA 1
ATOM 2387 C C . HIS A 1 307 ? -43.319 16.779 3.785 1.00 93.12 307 HIS A C 1
ATOM 2389 O O . HIS A 1 307 ? -42.207 16.610 4.283 1.00 93.12 307 HIS A O 1
ATOM 2395 N N . ASN A 1 308 ? -44.136 15.756 3.536 1.00 92.00 308 ASN A N 1
ATOM 2396 C CA . ASN A 1 308 ? -43.870 14.371 3.950 1.00 92.00 308 ASN A CA 1
ATOM 2397 C C . ASN A 1 308 ? -42.559 13.788 3.392 1.00 92.00 308 ASN A C 1
ATOM 2399 O O . ASN A 1 308 ? -41.827 13.101 4.103 1.00 92.00 308 ASN A O 1
ATOM 2403 N N . HIS A 1 309 ? -42.208 14.130 2.152 1.00 91.00 309 HIS A N 1
ATOM 2404 C CA . HIS A 1 309 ? -40.917 13.808 1.534 1.00 91.00 309 HIS A CA 1
ATOM 2405 C C . HIS A 1 309 ? -39.722 14.454 2.267 1.00 91.00 309 HIS A C 1
ATOM 2407 O O . HIS A 1 309 ? -38.657 13.847 2.390 1.00 91.00 309 HIS A O 1
ATOM 2413 N N . ALA A 1 310 ? -39.894 15.660 2.820 1.00 90.31 310 ALA A N 1
ATOM 2414 C CA . ALA A 1 310 ? -38.888 16.299 3.662 1.00 90.31 310 ALA A CA 1
ATOM 2415 C C . ALA A 1 310 ? -38.820 15.638 5.047 1.00 90.31 310 ALA A C 1
ATOM 2417 O O . ALA A 1 310 ? -37.721 15.381 5.526 1.00 90.31 310 ALA A O 1
ATOM 2418 N N . ILE A 1 311 ? -39.956 15.270 5.653 1.00 93.44 311 ILE A N 1
ATOM 2419 C CA . ILE A 1 311 ? -39.996 14.497 6.912 1.00 93.44 311 ILE A CA 1
ATOM 2420 C C . ILE A 1 311 ? -39.282 13.144 6.752 1.00 93.44 311 ILE A C 1
ATOM 2422 O O . ILE A 1 311 ? -38.523 12.754 7.638 1.00 93.44 311 ILE A O 1
ATOM 2426 N N . ALA A 1 312 ? -39.407 12.477 5.599 1.00 90.19 312 ALA A N 1
ATOM 2427 C CA . ALA A 1 312 ? -38.609 11.291 5.275 1.00 90.19 312 ALA A CA 1
ATOM 2428 C C . ALA A 1 312 ? -37.101 11.585 5.222 1.00 90.19 312 ALA A C 1
ATOM 2430 O O . ALA A 1 312 ? -36.308 10.850 5.813 1.00 90.19 312 ALA A O 1
ATOM 2431 N N . GLY A 1 313 ? -36.701 12.686 4.578 1.00 86.44 313 GLY A N 1
ATOM 2432 C CA . GLY A 1 313 ? -35.311 13.149 4.563 1.00 86.44 313 GLY A CA 1
ATOM 2433 C C . GLY A 1 313 ? -34.766 13.484 5.959 1.00 86.44 313 GLY A C 1
ATOM 2434 O O . GLY A 1 313 ? -33.623 13.152 6.264 1.00 86.44 313 GLY A O 1
ATOM 2435 N N . ILE A 1 314 ? -35.575 14.080 6.843 1.00 88.44 314 ILE A N 1
ATOM 2436 C CA . ILE A 1 314 ? -35.204 14.298 8.250 1.00 88.44 314 ILE A CA 1
ATOM 2437 C C . ILE A 1 314 ? -35.068 12.948 8.981 1.00 88.44 314 ILE A C 1
ATOM 2439 O O . ILE A 1 314 ? -34.111 12.745 9.728 1.00 88.44 314 ILE A O 1
ATOM 2443 N N . ALA A 1 315 ? -35.987 12.005 8.756 1.00 88.25 315 ALA A N 1
ATOM 2444 C CA . ALA A 1 315 ? -35.960 10.698 9.402 1.00 88.25 315 ALA A CA 1
ATOM 2445 C C . ALA A 1 315 ? -34.729 9.861 9.001 1.00 88.25 315 ALA A C 1
ATOM 2447 O O . ALA A 1 315 ? -34.140 9.231 9.882 1.00 88.25 315 ALA A O 1
ATOM 2448 N N . ASP A 1 316 ? -34.321 9.852 7.723 1.00 84.19 316 ASP A N 1
ATOM 2449 C CA . ASP A 1 316 ? -33.059 9.234 7.263 1.00 84.19 316 ASP A CA 1
ATOM 2450 C C . ASP A 1 316 ? -31.845 9.915 7.904 1.00 84.19 316 ASP A C 1
ATOM 2452 O O . ASP A 1 316 ? -30.996 9.255 8.502 1.00 84.19 316 ASP A O 1
ATOM 2456 N N . LEU A 1 317 ? -31.805 11.249 7.881 1.00 83.00 317 LEU A N 1
ATOM 2457 C CA . LEU A 1 317 ? -30.701 12.018 8.450 1.00 83.00 317 LEU A CA 1
ATOM 2458 C C . LEU A 1 317 ? -30.443 11.676 9.923 1.00 83.00 317 LEU A C 1
ATOM 2460 O O . LEU A 1 317 ? -29.316 11.384 10.329 1.00 83.00 317 LEU A O 1
ATOM 2464 N N . LEU A 1 318 ? -31.511 11.674 10.720 1.00 79.94 318 LEU A N 1
ATOM 2465 C CA . LEU A 1 318 ? -31.469 11.382 12.151 1.00 79.94 318 LEU A CA 1
ATOM 2466 C C . LEU A 1 318 ? -31.269 9.884 12.451 1.00 79.94 318 LEU A C 1
ATOM 2468 O O . LEU A 1 318 ? -31.169 9.503 13.616 1.00 79.94 318 LEU A O 1
ATOM 2472 N N . SER A 1 319 ? -31.154 9.027 11.428 1.00 70.25 319 SER A N 1
ATOM 2473 C CA . SER A 1 319 ? -30.670 7.648 11.563 1.00 70.25 319 SER A CA 1
ATOM 2474 C C . SER A 1 319 ? -29.132 7.543 11.568 1.00 70.25 319 SER A C 1
ATOM 2476 O O . SER A 1 319 ? -28.600 6.431 11.560 1.00 70.25 319 SER A O 1
ATOM 2478 N N . ASN A 1 320 ? -28.408 8.672 11.553 1.00 56.06 320 ASN A N 1
ATOM 2479 C CA . ASN A 1 320 ? -26.942 8.755 11.638 1.00 56.06 320 ASN A CA 1
ATOM 2480 C C . ASN A 1 320 ? -26.184 7.911 10.590 1.00 56.06 320 ASN A C 1
ATOM 2482 O O . ASN A 1 320 ? -25.116 7.374 10.869 1.00 56.06 320 ASN A O 1
ATOM 2486 N N . SER A 1 321 ? -26.717 7.792 9.365 1.00 47.28 321 SER A N 1
ATOM 2487 C CA . SER A 1 321 ? -26.069 7.053 8.260 1.00 47.28 321 SER A CA 1
ATOM 2488 C C . SER A 1 321 ? -25.673 5.606 8.613 1.00 47.28 321 SER A C 1
ATOM 2490 O O . SER A 1 321 ? -24.657 5.096 8.145 1.00 47.28 321 SER A O 1
ATOM 2492 N N . ARG A 1 322 ? -26.498 4.938 9.433 1.00 60.00 322 ARG A N 1
ATOM 2493 C CA . ARG A 1 322 ? -26.415 3.524 9.862 1.00 60.00 322 ARG A CA 1
ATOM 2494 C C . ARG A 1 322 ? -25.213 3.135 10.732 1.00 60.00 322 ARG A C 1
ATOM 2496 O O . ARG A 1 322 ? -25.370 2.202 11.507 1.00 60.00 322 ARG A O 1
ATOM 2503 N N . MET A 1 323 ? -24.066 3.820 10.657 1.00 56.19 323 MET A N 1
ATOM 2504 C CA . MET A 1 323 ? -22.863 3.481 11.435 1.00 56.19 323 MET A CA 1
ATOM 2505 C C . MET A 1 323 ? -22.586 4.437 12.605 1.00 56.19 323 MET A C 1
ATOM 2507 O O . MET A 1 323 ? -22.190 5.591 12.440 1.00 56.19 323 MET A O 1
ATOM 2511 N N . ARG A 1 324 ? -22.729 3.923 13.826 1.00 73.69 324 ARG A N 1
ATOM 2512 C CA . ARG A 1 324 ? -22.391 4.604 15.078 1.00 73.69 324 ARG A CA 1
ATOM 2513 C C . ARG A 1 324 ? -20.931 4.331 15.439 1.00 73.69 324 ARG A C 1
ATOM 2515 O O . ARG A 1 324 ? -20.565 3.201 15.751 1.00 73.69 324 ARG A O 1
ATOM 2522 N N . ARG A 1 325 ? -20.085 5.367 15.455 1.00 76.56 325 ARG A N 1
ATOM 2523 C CA . ARG A 1 325 ? -18.711 5.230 15.969 1.00 76.56 325 ARG A CA 1
ATOM 2524 C C . ARG A 1 325 ? -18.710 5.132 17.499 1.00 76.56 325 ARG A C 1
ATOM 2526 O O . ARG A 1 325 ? -19.313 5.967 18.171 1.00 76.56 325 ARG A O 1
ATOM 2533 N N . ARG A 1 326 ? -17.962 4.169 18.037 1.00 86.62 326 ARG A N 1
ATOM 2534 C CA . ARG A 1 326 ? -17.586 4.039 19.453 1.00 86.62 326 ARG A CA 1
ATOM 2535 C C . ARG A 1 326 ? -16.060 3.965 19.577 1.00 86.62 326 ARG A C 1
ATOM 2537 O O . ARG A 1 326 ? -15.348 3.639 18.630 1.00 86.62 326 ARG A O 1
ATOM 2544 N N . GLU A 1 327 ? -15.537 4.306 20.747 1.00 83.94 327 GLU A N 1
ATOM 2545 C CA . GLU A 1 327 ? -14.100 4.284 21.021 1.00 83.94 327 GLU A CA 1
ATOM 2546 C C . GLU A 1 327 ? -13.653 2.916 21.590 1.00 83.94 327 GLU A C 1
ATOM 2548 O O . GLU A 1 327 ? -14.304 2.322 22.463 1.00 83.94 327 GLU A O 1
ATOM 2553 N N . GLY A 1 328 ? -12.530 2.402 21.081 1.00 85.81 328 GLY A N 1
ATOM 2554 C CA . GLY A 1 328 ? -11.807 1.275 21.677 1.00 85.81 328 GLY A CA 1
ATOM 2555 C C . GLY A 1 328 ? -11.020 1.703 22.921 1.00 85.81 328 GLY A C 1
ATOM 2556 O O . GLY A 1 328 ? -11.089 2.854 23.352 1.00 85.81 328 GLY A O 1
ATOM 2557 N N . PHE A 1 329 ? -10.232 0.796 23.503 1.00 92.06 329 PHE A N 1
ATOM 2558 C CA . PHE A 1 329 ? -9.185 1.206 24.452 1.00 92.06 329 PHE A CA 1
ATOM 2559 C C . PHE A 1 329 ? -7.943 1.755 23.726 1.00 92.06 329 PHE A C 1
ATOM 2561 O O . PHE A 1 329 ? -7.209 2.567 24.288 1.00 92.06 329 PHE A O 1
ATOM 2568 N N . SER A 1 330 ? -7.712 1.347 22.472 1.00 84.56 330 SER A N 1
ATOM 2569 C CA . SER A 1 330 ? -6.758 2.021 21.584 1.00 84.56 330 SER A CA 1
ATOM 2570 C C . SER A 1 330 ? -7.348 3.341 21.089 1.00 84.56 330 SER A C 1
ATOM 2572 O O . SER A 1 330 ? -8.488 3.389 20.628 1.00 84.56 330 SER A O 1
ATOM 2574 N N . LYS A 1 331 ? -6.553 4.417 21.120 1.00 78.69 331 LYS A N 1
ATOM 2575 C CA . LYS A 1 331 ? -6.958 5.725 20.575 1.00 78.69 331 LYS A CA 1
ATOM 2576 C C . LYS A 1 331 ? -7.085 5.719 19.048 1.00 78.69 331 LYS A C 1
ATOM 2578 O O . LYS A 1 331 ? -7.771 6.587 18.511 1.00 78.69 331 LYS A O 1
ATOM 2583 N N . PHE A 1 332 ? -6.442 4.775 18.362 1.00 70.00 332 PHE A N 1
ATOM 2584 C CA . PHE A 1 332 ? -6.370 4.723 16.899 1.00 70.00 332 PHE A CA 1
ATOM 2585 C C . PHE A 1 332 ? -7.391 3.744 16.303 1.00 70.00 332 PHE A C 1
ATOM 2587 O O . PHE A 1 332 ? -8.054 4.070 15.322 1.00 70.00 332 PHE A O 1
ATOM 2594 N N . ASN A 1 333 ? -7.584 2.587 16.941 1.00 83.56 333 ASN A N 1
ATOM 2595 C CA . ASN A 1 333 ? -8.500 1.543 16.483 1.00 83.56 333 ASN A CA 1
ATOM 2596 C C . ASN A 1 333 ? -9.923 1.839 16.991 1.00 83.56 333 ASN A C 1
ATOM 2598 O O . ASN A 1 333 ? -10.250 1.612 18.159 1.00 83.56 333 ASN A O 1
ATOM 2602 N N . LYS A 1 334 ? -10.747 2.423 16.116 1.00 74.94 334 LYS A N 1
ATOM 2603 C CA . LYS A 1 334 ? -12.145 2.785 16.398 1.00 74.94 334 LYS A CA 1
ATOM 2604 C C . LYS A 1 334 ? -13.076 1.591 16.199 1.00 74.94 334 LYS A C 1
ATOM 2606 O O . LYS A 1 334 ? -12.788 0.711 15.396 1.00 74.94 334 LYS A O 1
ATOM 2611 N N . ILE A 1 335 ? -14.221 1.629 16.875 1.00 84.12 335 ILE A N 1
ATOM 2612 C CA . ILE A 1 335 ? -15.330 0.693 16.675 1.00 84.12 335 ILE A CA 1
ATOM 2613 C C . ILE A 1 335 ? -16.423 1.396 15.865 1.00 84.12 335 ILE A C 1
ATOM 2615 O O . ILE A 1 335 ? -16.693 2.580 16.077 1.00 84.12 335 ILE A O 1
ATOM 2619 N N . TYR A 1 336 ? -17.077 0.667 14.968 1.00 73.81 336 TYR A N 1
ATOM 2620 C CA . TYR A 1 336 ? -18.187 1.134 14.148 1.00 73.81 336 TYR A CA 1
ATOM 2621 C C . TYR A 1 336 ? -19.330 0.112 14.206 1.00 73.81 336 TYR A C 1
ATOM 2623 O O . TYR A 1 336 ? -19.214 -0.986 13.670 1.00 73.81 336 TYR A O 1
ATOM 2631 N N . GLU A 1 337 ? -20.419 0.480 14.877 1.00 83.69 337 GLU A N 1
ATOM 2632 C CA . GLU A 1 337 ? -21.623 -0.340 15.062 1.00 83.69 337 GLU A CA 1
ATOM 2633 C C . GLU A 1 337 ? -22.644 -0.011 13.968 1.00 83.69 337 GLU A C 1
ATOM 2635 O O . GLU A 1 337 ? -23.045 1.149 13.864 1.00 83.69 337 GLU A O 1
ATOM 2640 N N . TYR A 1 338 ? -23.075 -0.984 13.162 1.00 75.94 338 TYR A N 1
ATOM 2641 C CA . TYR A 1 338 ? -24.130 -0.778 12.160 1.00 75.94 338 TYR A CA 1
ATOM 2642 C C . TYR A 1 338 ? -24.989 -2.018 11.933 1.00 75.94 338 TYR A C 1
ATOM 2644 O O . TYR A 1 338 ? -24.486 -3.136 11.940 1.00 75.94 338 TYR A O 1
ATOM 2652 N N . ASP A 1 339 ? -26.279 -1.825 11.672 1.00 80.38 339 ASP A N 1
ATOM 2653 C CA . ASP A 1 339 ? -27.175 -2.933 11.336 1.00 80.38 339 ASP A CA 1
ATOM 2654 C C . ASP A 1 339 ? -26.994 -3.364 9.871 1.00 80.38 339 ASP A C 1
ATOM 2656 O O . ASP A 1 339 ? -26.911 -2.536 8.956 1.00 80.38 339 ASP A O 1
ATOM 2660 N N . TYR A 1 340 ? -26.923 -4.676 9.654 1.00 75.38 340 TYR A N 1
ATOM 2661 C CA . TYR A 1 340 ? -26.700 -5.322 8.361 1.00 75.38 340 TYR A CA 1
ATOM 2662 C C . TYR A 1 340 ? -27.498 -6.632 8.279 1.00 75.38 340 TYR A C 1
ATOM 2664 O O . TYR A 1 340 ? -27.858 -7.201 9.308 1.00 75.38 340 TYR A O 1
ATOM 2672 N N . GLN A 1 341 ? -27.760 -7.135 7.071 1.00 78.81 341 GLN A N 1
ATOM 2673 C CA . GLN A 1 341 ? -28.395 -8.442 6.882 1.00 78.81 341 GLN A CA 1
ATOM 2674 C C . GLN A 1 341 ? -27.351 -9.462 6.415 1.00 78.81 341 GLN A C 1
ATOM 2676 O O . GLN A 1 341 ? -26.718 -9.271 5.381 1.00 78.81 341 GLN A O 1
ATOM 2681 N N . MET A 1 342 ? -27.158 -10.538 7.177 1.00 77.00 342 MET A N 1
ATOM 2682 C CA . MET A 1 342 ? -26.160 -11.581 6.921 1.00 77.00 342 MET A CA 1
ATOM 2683 C C . MET A 1 342 ? -26.815 -12.956 7.088 1.00 77.00 342 MET A C 1
ATOM 2685 O O . MET A 1 342 ? -27.529 -13.188 8.060 1.00 77.00 342 MET A O 1
ATOM 2689 N N . PHE A 1 343 ? -26.638 -13.850 6.109 1.00 75.94 343 PHE A N 1
ATOM 2690 C CA . PHE A 1 343 ? -27.335 -15.149 6.037 1.00 75.94 343 PHE A CA 1
ATOM 2691 C C . PHE A 1 343 ? -28.867 -15.052 6.239 1.00 75.94 343 PHE A C 1
ATOM 2693 O O . PHE A 1 343 ? -29.488 -15.897 6.880 1.00 75.94 343 PHE A O 1
ATOM 2700 N N . GLY A 1 344 ? -29.481 -13.975 5.733 1.00 76.88 344 GLY A N 1
ATOM 2701 C CA . GLY A 1 344 ? -30.911 -13.679 5.893 1.00 76.88 344 GLY A CA 1
ATOM 2702 C C . GLY A 1 344 ? -31.316 -13.091 7.253 1.00 76.88 344 GLY A C 1
ATOM 2703 O O . GLY A 1 344 ? -32.414 -12.544 7.358 1.00 76.88 344 GLY A O 1
ATOM 2704 N N . GLN A 1 345 ? -30.448 -13.125 8.268 1.00 80.38 345 GLN A N 1
ATOM 2705 C CA . GLN A 1 345 ? -30.701 -12.570 9.601 1.00 80.38 345 GLN A CA 1
ATOM 2706 C C . GLN A 1 345 ? -30.247 -11.108 9.696 1.00 80.38 345 GLN A C 1
ATOM 2708 O O . GLN A 1 345 ? -29.216 -10.736 9.141 1.00 80.38 345 GLN A O 1
ATOM 2713 N N . ASN A 1 346 ? -30.989 -10.279 10.433 1.00 82.19 346 ASN A N 1
ATOM 2714 C CA . ASN A 1 346 ? -30.552 -8.922 10.769 1.00 82.19 346 ASN A CA 1
ATOM 2715 C C . ASN A 1 346 ? -29.608 -8.972 11.977 1.00 82.19 346 ASN A C 1
ATOM 2717 O O . ASN A 1 346 ? -29.981 -9.490 13.030 1.00 82.19 346 ASN A O 1
ATOM 2721 N N . VAL A 1 347 ? -28.404 -8.424 11.824 1.00 84.50 347 VAL A N 1
ATOM 2722 C CA . VAL A 1 347 ? -27.332 -8.425 12.828 1.00 84.50 347 VAL A CA 1
ATOM 2723 C C . VAL A 1 347 ? -26.734 -7.027 12.978 1.00 84.50 347 VAL A C 1
ATOM 2725 O O . VAL A 1 347 ? -26.590 -6.300 11.995 1.00 84.50 347 VAL A O 1
ATOM 2728 N N . THR A 1 348 ? -26.330 -6.653 14.192 1.00 84.75 348 THR A N 1
ATOM 2729 C CA . THR A 1 348 ? -25.529 -5.439 14.410 1.00 84.75 348 THR A CA 1
ATOM 2730 C C . THR A 1 348 ? -24.047 -5.789 14.271 1.00 84.75 348 THR A C 1
ATOM 2732 O O . THR A 1 348 ? -23.459 -6.448 15.128 1.00 84.75 348 THR A O 1
ATOM 2735 N N . MET A 1 349 ? -23.433 -5.347 13.178 1.00 82.44 349 MET A N 1
ATOM 2736 C CA . MET A 1 349 ? -22.009 -5.492 12.890 1.00 82.44 349 MET A CA 1
ATOM 2737 C C . MET A 1 349 ? -21.194 -4.582 13.814 1.00 82.44 349 MET A C 1
ATOM 2739 O O . MET A 1 349 ? -21.339 -3.362 13.762 1.00 82.44 349 MET A O 1
ATOM 2743 N N . VAL A 1 350 ? -20.305 -5.158 14.629 1.00 90.69 350 VAL A N 1
ATOM 2744 C CA . VAL A 1 350 ? -19.372 -4.418 15.502 1.00 90.69 350 VAL A CA 1
ATOM 2745 C C . VAL A 1 350 ? -17.987 -4.405 14.850 1.00 90.69 350 VAL A C 1
ATOM 2747 O O . VAL A 1 350 ? -17.100 -5.178 15.205 1.00 90.69 350 VAL A O 1
ATOM 2750 N N . MET A 1 351 ? -17.808 -3.553 13.840 1.00 82.56 351 MET A N 1
ATOM 2751 C CA . MET A 1 351 ? -16.563 -3.484 13.069 1.00 82.56 351 MET A CA 1
ATOM 2752 C C . MET A 1 351 ? -15.464 -2.758 13.859 1.00 82.56 351 MET A C 1
ATOM 2754 O O . MET A 1 351 ? -15.702 -1.691 14.417 1.00 82.56 351 MET A O 1
ATOM 2758 N N . THR A 1 352 ? -14.251 -3.308 13.893 1.00 88.75 352 THR A N 1
ATOM 2759 C CA . THR A 1 352 ? -13.071 -2.734 14.570 1.00 88.75 352 THR A CA 1
ATOM 2760 C C . THR A 1 352 ? -11.789 -3.180 13.856 1.00 88.75 352 THR A C 1
ATOM 2762 O O . THR A 1 352 ? -11.865 -3.961 12.909 1.00 88.75 352 THR A O 1
ATOM 2765 N N . SER A 1 353 ? -10.614 -2.702 14.274 1.00 84.00 353 SER A N 1
ATOM 2766 C CA . SER A 1 353 ? -9.333 -3.025 13.626 1.00 84.00 353 SER A CA 1
ATOM 2767 C C . SER A 1 353 ? -8.210 -3.401 14.595 1.00 84.00 353 SER A C 1
ATOM 2769 O O . SER A 1 353 ? -8.208 -3.016 15.766 1.00 84.00 353 SER A O 1
ATOM 2771 N N . VAL A 1 354 ? -7.214 -4.112 14.063 1.00 85.75 354 VAL A N 1
ATOM 2772 C CA . VAL A 1 354 ? -5.855 -4.214 14.622 1.00 85.75 354 VAL A CA 1
ATOM 2773 C C . VAL A 1 354 ? -4.907 -3.259 13.875 1.00 85.75 354 VAL A C 1
ATOM 2775 O O . VAL A 1 354 ? -5.368 -2.434 13.085 1.00 85.75 354 VAL A O 1
ATOM 2778 N N . SER A 1 355 ? -3.600 -3.326 14.142 1.00 81.88 355 SER A N 1
ATOM 2779 C CA . SER A 1 355 ? -2.589 -2.413 13.581 1.00 81.88 355 SER A CA 1
ATOM 2780 C C . SER A 1 355 ? -1.374 -3.196 13.066 1.00 81.88 355 SER A C 1
ATOM 2782 O O . SER A 1 355 ? -0.273 -3.043 13.595 1.00 81.88 355 SER A O 1
ATOM 2784 N N . GLY A 1 356 ? -1.603 -4.064 12.075 1.00 84.06 356 GLY A N 1
ATOM 2785 C CA . GLY A 1 356 ? -0.687 -5.154 11.718 1.00 84.06 356 GLY A CA 1
ATOM 2786 C C . GLY A 1 356 ? -0.815 -6.326 12.698 1.00 84.06 356 GLY A C 1
ATOM 2787 O O . GLY A 1 356 ? -1.869 -6.488 13.322 1.00 84.06 356 GLY A O 1
ATOM 2788 N N . HIS A 1 357 ? 0.257 -7.109 12.853 1.00 90.38 357 HIS A N 1
ATOM 2789 C CA . HIS A 1 357 ? 0.340 -8.178 13.854 1.00 90.38 357 HIS A CA 1
ATOM 2790 C C . HIS A 1 357 ? 0.028 -7.659 15.261 1.00 90.38 357 HIS A C 1
ATOM 2792 O O . HIS A 1 357 ? 0.544 -6.637 15.717 1.00 90.38 357 HIS A O 1
ATOM 2798 N N . LEU A 1 358 ? -0.857 -8.381 15.940 1.00 92.81 358 LEU A N 1
ATOM 2799 C CA . LEU A 1 358 ? -1.293 -8.140 17.308 1.00 92.81 358 LEU A CA 1
ATOM 2800 C C . LEU A 1 358 ? -0.352 -8.820 18.312 1.00 92.81 358 LEU A C 1
ATOM 2802 O O . LEU A 1 358 ? -0.209 -8.348 19.443 1.00 92.81 358 LEU A O 1
ATOM 2806 N N . LEU A 1 359 ? 0.267 -9.928 17.903 1.00 94.12 359 LEU A N 1
ATOM 2807 C CA . LEU A 1 359 ? 1.238 -10.698 18.669 1.00 94.12 359 LEU A CA 1
ATOM 2808 C C . LEU A 1 359 ? 2.648 -10.555 18.075 1.00 94.12 359 LEU A C 1
ATOM 2810 O O . LEU A 1 359 ? 2.828 -10.182 16.921 1.00 94.12 359 LEU A O 1
ATOM 2814 N N . ALA A 1 360 ? 3.654 -10.859 18.887 1.00 91.00 360 ALA A N 1
ATOM 2815 C CA . ALA A 1 360 ? 5.048 -10.981 18.486 1.00 91.00 360 ALA A CA 1
ATOM 2816 C C . ALA A 1 360 ? 5.646 -12.260 19.082 1.00 91.00 360 ALA A C 1
ATOM 2818 O O . ALA A 1 360 ? 5.264 -12.675 20.181 1.00 91.00 360 ALA A O 1
ATOM 2819 N N . HIS A 1 361 ? 6.599 -12.858 18.370 1.00 89.94 361 HIS A N 1
ATOM 2820 C CA . HIS A 1 361 ? 7.291 -14.081 18.773 1.00 89.94 361 HIS A CA 1
ATOM 2821 C C . HIS A 1 361 ? 8.677 -13.711 19.306 1.00 89.94 361 HIS A C 1
ATOM 2823 O O . HIS A 1 361 ? 9.433 -13.001 18.647 1.00 89.94 361 HIS A O 1
ATOM 2829 N N . ASP A 1 362 ? 9.031 -14.206 20.489 1.00 93.19 362 ASP A N 1
ATOM 2830 C CA . ASP A 1 362 ? 10.399 -14.141 21.017 1.00 93.19 362 ASP A CA 1
ATOM 2831 C C . ASP A 1 362 ? 10.662 -15.387 21.872 1.00 93.19 362 ASP A C 1
ATOM 2833 O O . ASP A 1 362 ? 9.738 -16.023 22.384 1.00 93.19 362 ASP A O 1
ATOM 2837 N N . PHE A 1 363 ? 11.928 -15.737 22.069 1.00 92.50 363 PHE A N 1
ATOM 2838 C CA . PHE A 1 363 ? 12.318 -16.790 23.000 1.00 92.50 363 PHE A CA 1
ATOM 2839 C C . PHE A 1 363 ? 11.850 -16.462 24.420 1.00 92.50 363 PHE A C 1
ATOM 2841 O O . PHE A 1 363 ? 11.704 -15.294 24.786 1.00 92.50 363 PHE A O 1
ATOM 2848 N N . LYS A 1 364 ? 11.686 -17.471 25.277 1.00 87.94 364 LYS A N 1
ATOM 2849 C CA . LYS A 1 364 ? 11.383 -17.226 26.694 1.00 87.94 364 LYS A CA 1
ATOM 2850 C C . LYS A 1 364 ? 12.540 -16.539 27.428 1.00 87.94 364 LYS A C 1
ATOM 2852 O O . LYS A 1 364 ? 13.708 -16.609 27.040 1.00 87.94 364 LYS A O 1
ATOM 2857 N N . MET A 1 365 ? 12.215 -15.895 28.550 1.00 73.69 365 MET A N 1
ATOM 2858 C CA . MET A 1 365 ? 13.100 -14.996 29.311 1.00 73.69 365 MET A CA 1
ATOM 2859 C C . MET A 1 365 ? 14.549 -15.453 29.622 1.00 73.69 365 MET A C 1
ATOM 2861 O O . MET A 1 365 ? 15.406 -14.563 29.633 1.00 73.69 365 MET A O 1
ATOM 2865 N N . PRO A 1 366 ? 14.908 -16.739 29.852 1.00 75.50 366 PRO A N 1
ATOM 2866 C CA . PRO A 1 366 ? 16.324 -17.114 29.982 1.00 75.50 366 PRO A CA 1
ATOM 2867 C C . PRO A 1 366 ? 17.122 -16.943 28.674 1.00 75.50 366 PRO A C 1
ATOM 2869 O O . PRO A 1 366 ? 18.298 -16.587 28.717 1.00 75.50 366 PRO A O 1
ATOM 2872 N N . PHE A 1 367 ? 16.484 -17.129 27.514 1.00 85.88 367 PHE A N 1
ATOM 2873 C CA . PHE A 1 367 ? 17.123 -17.111 26.195 1.00 85.88 367 PHE A CA 1
ATOM 2874 C C . PHE A 1 367 ? 17.140 -15.722 25.531 1.00 85.88 367 PHE A C 1
ATOM 2876 O O . PHE A 1 367 ? 17.991 -15.468 24.676 1.00 85.88 367 PHE A O 1
ATOM 2883 N N . ARG A 1 368 ? 16.263 -14.785 25.935 1.00 85.81 368 ARG A N 1
ATOM 2884 C CA . ARG A 1 368 ? 16.240 -13.395 25.411 1.00 85.81 368 ARG A CA 1
ATOM 2885 C C . ARG A 1 368 ? 17.568 -12.659 25.601 1.00 85.81 368 ARG A C 1
ATOM 2887 O O . ARG A 1 368 ? 18.005 -11.905 24.733 1.00 85.81 368 ARG A O 1
ATOM 2894 N N . LYS A 1 369 ? 18.239 -12.881 26.735 1.00 85.50 369 LYS A N 1
ATOM 2895 C CA . LYS A 1 369 ? 19.529 -12.245 27.028 1.00 85.50 369 LYS A CA 1
ATOM 2896 C C . LYS A 1 369 ? 20.622 -12.847 26.151 1.00 85.50 369 LYS A C 1
ATOM 2898 O O . LYS A 1 369 ? 20.840 -14.054 26.165 1.00 85.50 369 LYS A O 1
ATOM 2903 N N . TRP A 1 370 ? 21.353 -11.985 25.449 1.00 86.00 370 TRP A N 1
ATOM 2904 C CA . TRP A 1 370 ? 22.414 -12.377 24.517 1.00 86.00 370 TRP A CA 1
ATOM 2905 C C . TRP A 1 370 ? 23.508 -13.229 25.170 1.00 86.00 370 TRP A C 1
ATOM 2907 O O . TRP A 1 370 ? 23.849 -14.278 24.642 1.00 86.00 370 TRP A O 1
ATOM 2917 N N . TYR A 1 371 ? 23.968 -12.831 26.359 1.00 81.81 371 TYR A N 1
ATOM 2918 C CA . TYR A 1 371 ? 24.911 -13.588 27.195 1.00 81.81 371 TYR A CA 1
ATOM 2919 C C . TYR A 1 371 ? 24.224 -14.601 28.141 1.00 81.81 371 TYR A C 1
ATOM 2921 O O . TYR A 1 371 ? 24.833 -15.066 29.099 1.00 81.81 371 TYR A O 1
ATOM 2929 N N . GLY A 1 372 ? 22.932 -14.893 27.944 1.00 76.38 372 GLY A N 1
ATOM 2930 C CA . GLY A 1 372 ? 22.158 -15.814 28.790 1.00 76.38 372 GLY A CA 1
ATOM 2931 C C . GLY A 1 372 ? 22.264 -17.287 28.381 1.00 76.38 372 GLY A C 1
ATOM 2932 O O . GLY A 1 372 ? 21.981 -18.168 29.189 1.00 76.38 372 GLY A O 1
ATOM 2933 N N . CYS A 1 373 ? 22.672 -17.557 27.139 1.00 81.19 373 CYS A N 1
ATOM 2934 C CA . CYS A 1 373 ? 22.781 -18.892 26.555 1.00 81.19 373 CYS A CA 1
ATOM 2935 C C . CYS A 1 373 ? 23.839 -18.915 25.438 1.00 81.19 373 CYS A C 1
ATOM 2937 O O . CYS A 1 373 ? 24.155 -17.878 24.855 1.00 81.19 373 CYS A O 1
ATOM 2939 N N . ASN A 1 374 ? 24.365 -20.101 25.122 1.00 85.19 374 ASN A N 1
ATOM 2940 C CA . ASN A 1 374 ? 25.142 -20.320 23.901 1.00 85.19 374 ASN A CA 1
ATOM 2941 C C . ASN A 1 374 ? 24.200 -20.171 22.678 1.00 85.19 374 ASN A C 1
ATOM 2943 O O . ASN A 1 374 ? 23.106 -20.742 22.724 1.00 85.19 374 ASN A O 1
ATOM 2947 N N . PRO A 1 375 ? 24.567 -19.444 21.600 1.00 90.88 375 PRO A N 1
ATOM 2948 C CA . PRO A 1 375 ? 23.685 -19.248 20.445 1.00 90.88 375 PRO A CA 1
ATOM 2949 C C . PRO A 1 375 ? 23.204 -20.544 19.770 1.00 90.88 375 PRO A C 1
ATOM 2951 O O . PRO A 1 375 ? 22.091 -20.556 19.250 1.00 90.88 375 PRO A O 1
ATOM 2954 N N . LEU A 1 376 ? 23.964 -21.648 19.851 1.00 90.50 376 LEU A N 1
ATOM 2955 C CA . LEU A 1 376 ? 23.540 -22.969 19.357 1.00 90.50 376 LEU A CA 1
ATOM 2956 C C . LEU A 1 376 ? 22.232 -23.451 20.013 1.00 90.50 376 LEU A C 1
ATOM 2958 O O . LEU A 1 376 ? 21.417 -24.105 19.368 1.00 90.50 376 LEU A O 1
ATOM 2962 N N . ALA A 1 377 ? 21.997 -23.095 21.280 1.00 89.06 377 ALA A N 1
ATOM 2963 C CA . ALA A 1 377 ? 20.787 -23.486 21.998 1.00 89.06 377 ALA A CA 1
ATOM 2964 C C . ALA A 1 377 ? 19.517 -22.802 21.456 1.00 89.06 377 ALA A C 1
ATOM 2966 O O . ALA A 1 377 ? 18.417 -23.251 21.761 1.00 89.06 377 ALA A O 1
ATOM 2967 N N . LEU A 1 378 ? 19.632 -21.742 20.645 1.00 93.50 378 LEU A N 1
ATOM 2968 C CA . LEU A 1 378 ? 18.475 -21.031 20.083 1.00 93.50 378 LEU A CA 1
ATOM 2969 C C . LEU A 1 378 ? 17.749 -21.827 18.988 1.00 93.50 378 LEU A C 1
ATOM 2971 O O . LEU A 1 378 ? 16.569 -21.577 18.744 1.00 93.50 378 LEU A O 1
ATOM 2975 N N . PHE A 1 379 ? 18.392 -22.834 18.391 1.00 93.56 379 PHE A N 1
ATOM 2976 C CA . PHE A 1 379 ? 17.709 -23.787 17.510 1.00 93.56 379 PHE A CA 1
ATOM 2977 C C . PHE A 1 379 ? 16.678 -24.644 18.263 1.00 93.56 379 PHE A C 1
ATOM 2979 O O . PHE A 1 379 ? 15.651 -24.977 17.685 1.00 93.56 379 PHE A O 1
ATOM 2986 N N . ASP A 1 380 ? 16.907 -24.916 19.555 1.00 91.56 380 ASP A N 1
ATOM 2987 C CA . ASP A 1 380 ? 16.058 -25.784 20.390 1.00 91.56 380 ASP A CA 1
ATOM 2988 C C . ASP A 1 380 ? 15.268 -25.013 21.471 1.00 91.56 380 ASP A C 1
ATOM 2990 O O . ASP A 1 380 ? 14.386 -25.566 22.125 1.00 91.56 380 ASP A O 1
ATOM 2994 N N . ALA A 1 381 ? 15.591 -23.734 21.698 1.00 89.69 381 ALA A N 1
ATOM 2995 C CA . ALA A 1 381 ? 15.017 -22.912 22.764 1.00 89.69 381 ALA A CA 1
ATOM 2996 C C . ALA A 1 381 ? 13.495 -22.732 22.630 1.00 89.69 381 ALA A C 1
ATOM 2998 O O . ALA A 1 381 ? 12.961 -22.619 21.527 1.00 89.69 381 ALA A O 1
ATOM 2999 N N . GLU A 1 382 ? 12.789 -22.636 23.756 1.00 89.50 382 GLU A N 1
ATOM 3000 C CA . GLU A 1 382 ? 11.340 -22.421 23.740 1.00 89.50 382 GLU A CA 1
ATOM 3001 C C . GLU A 1 382 ? 10.996 -20.968 23.357 1.00 89.50 382 GLU A C 1
ATOM 3003 O O . GLU A 1 382 ? 11.568 -20.015 23.902 1.00 89.50 382 GLU A O 1
ATOM 3008 N N . ILE A 1 383 ? 10.047 -20.812 22.432 1.00 92.69 383 ILE A N 1
ATOM 3009 C CA . ILE A 1 383 ? 9.516 -19.535 21.933 1.00 92.69 383 ILE A CA 1
ATOM 3010 C C . ILE A 1 383 ? 8.103 -19.329 22.489 1.00 92.69 383 ILE A C 1
ATOM 3012 O O . ILE A 1 383 ? 7.369 -20.287 22.726 1.00 92.69 383 ILE A O 1
ATOM 3016 N N . GLU A 1 384 ? 7.722 -18.076 22.721 1.00 91.06 384 GLU A N 1
ATOM 3017 C CA . GLU A 1 384 ? 6.363 -17.692 23.101 1.00 91.06 384 GLU A CA 1
ATOM 3018 C C . GLU A 1 384 ? 5.839 -16.578 22.187 1.00 91.06 384 GLU A C 1
ATOM 3020 O O . GLU A 1 384 ? 6.543 -15.602 21.916 1.00 91.06 384 GLU A O 1
ATOM 3025 N N . LYS A 1 385 ? 4.580 -16.701 21.740 1.00 91.50 385 LYS A N 1
ATOM 3026 C CA . LYS A 1 385 ? 3.831 -15.554 21.213 1.00 91.50 385 LYS A CA 1
ATOM 3027 C C . LYS A 1 385 ? 3.301 -14.738 22.386 1.00 91.50 385 LYS A C 1
ATOM 3029 O O . LYS A 1 385 ? 2.660 -15.288 23.282 1.00 91.50 385 LYS A O 1
ATOM 3034 N N . TYR A 1 386 ? 3.504 -13.428 22.365 1.00 92.94 386 TYR A N 1
ATOM 3035 C CA . TYR A 1 386 ? 2.961 -12.505 23.360 1.00 92.94 386 TYR A CA 1
ATOM 3036 C C . TYR A 1 386 ? 2.405 -11.250 22.685 1.00 92.94 386 TYR A C 1
ATOM 3038 O O . TYR A 1 386 ? 2.779 -10.918 21.567 1.00 92.94 386 TYR A O 1
ATOM 3046 N N . CYS A 1 387 ? 1.498 -10.537 23.352 1.00 94.62 387 CYS A N 1
ATOM 3047 C CA . CYS A 1 387 ? 1.013 -9.244 22.868 1.00 94.62 387 CYS A CA 1
ATOM 3048 C C . CYS A 1 387 ? 1.990 -8.138 23.303 1.00 94.62 387 CYS A C 1
ATOM 3050 O O . CYS A 1 387 ? 2.174 -7.968 24.513 1.00 94.62 387 CYS A O 1
ATOM 3052 N N . PRO A 1 388 ? 2.580 -7.357 22.379 1.00 93.25 388 PRO A N 1
ATOM 3053 C CA . PRO A 1 388 ? 3.383 -6.190 22.727 1.00 93.25 388 PRO A CA 1
ATOM 3054 C C . PRO A 1 388 ? 2.598 -5.171 23.562 1.00 93.25 388 PRO A C 1
ATOM 3056 O O . PRO A 1 388 ? 1.383 -5.010 23.412 1.00 93.25 388 PRO A O 1
ATOM 3059 N N . GLU A 1 389 ? 3.296 -4.454 24.440 1.00 91.81 389 GLU A N 1
ATOM 3060 C CA . GLU A 1 389 ? 2.684 -3.564 25.437 1.00 91.81 389 GLU A CA 1
ATOM 3061 C C . GLU A 1 389 ? 1.893 -2.411 24.784 1.00 91.81 389 GLU A C 1
ATOM 3063 O O . GLU A 1 389 ? 0.792 -2.069 25.220 1.00 91.81 389 GLU A O 1
ATOM 3068 N N . ASN A 1 390 ? 2.383 -1.905 23.648 1.00 89.56 390 ASN A N 1
ATOM 3069 C CA . ASN A 1 390 ? 1.715 -0.929 22.781 1.00 89.56 390 ASN A CA 1
ATOM 3070 C C . ASN A 1 390 ? 0.414 -1.448 22.133 1.00 89.56 390 ASN A C 1
ATOM 3072 O O . ASN A 1 390 ? -0.453 -0.643 21.789 1.00 89.56 390 ASN A O 1
ATOM 3076 N N . TYR A 1 391 ? 0.243 -2.766 21.988 1.00 93.62 391 TYR A N 1
ATOM 3077 C CA . TYR A 1 391 ? -0.954 -3.388 21.408 1.00 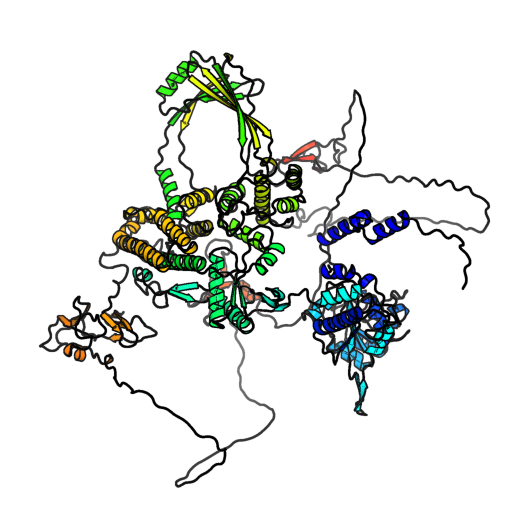93.62 391 TYR A CA 1
ATOM 3078 C C . TYR A 1 391 ? -1.898 -4.009 22.450 1.00 93.62 391 TYR A C 1
ATOM 3080 O O . TYR A 1 391 ? -3.027 -4.370 22.113 1.00 93.62 391 TYR A O 1
ATOM 3088 N N . MET A 1 392 ? -1.533 -4.022 23.738 1.00 96.75 392 MET A N 1
ATOM 3089 C CA . MET A 1 392 ? -2.409 -4.495 24.824 1.00 96.75 392 MET A CA 1
ATOM 3090 C C . MET A 1 392 ? -3.761 -3.763 24.880 1.00 96.75 392 MET A C 1
ATOM 3092 O O . MET A 1 392 ? -4.765 -4.345 25.290 1.00 96.75 392 MET A O 1
ATOM 3096 N N . ALA A 1 393 ? -3.825 -2.506 24.431 1.00 94.56 393 ALA A N 1
ATOM 3097 C CA . ALA A 1 393 ? -5.079 -1.763 24.292 1.00 94.56 393 ALA A CA 1
ATOM 3098 C C . ALA A 1 393 ? -5.979 -2.303 23.157 1.00 94.56 393 ALA A C 1
ATOM 3100 O O . ALA A 1 393 ? -7.204 -2.289 23.278 1.00 94.56 393 ALA A O 1
ATOM 3101 N N . ILE A 1 394 ? -5.391 -2.815 22.073 1.00 94.50 394 ILE A N 1
ATOM 3102 C CA . ILE A 1 394 ? -6.113 -3.473 20.975 1.00 94.50 394 ILE A CA 1
ATOM 3103 C C . ILE A 1 394 ? -6.628 -4.833 21.458 1.00 94.50 394 ILE A C 1
ATOM 3105 O O . ILE A 1 394 ? -7.832 -5.076 21.398 1.00 94.50 394 ILE A O 1
ATOM 3109 N N . LYS A 1 395 ? -5.753 -5.659 22.056 1.00 97.44 395 LYS A N 1
ATOM 3110 C CA . LYS A 1 395 ? -6.110 -6.964 22.642 1.00 97.44 395 LYS A CA 1
ATOM 3111 C C . LYS A 1 395 ? -7.289 -6.853 23.617 1.00 97.44 395 LYS A C 1
ATOM 3113 O O . LYS A 1 395 ? -8.315 -7.490 23.399 1.00 97.44 395 LYS A O 1
ATOM 3118 N N . ARG A 1 396 ? -7.211 -5.936 24.591 1.00 97.56 396 ARG A N 1
ATOM 3119 C CA . ARG A 1 396 ? -8.306 -5.655 25.543 1.00 97.56 396 ARG A CA 1
ATOM 3120 C C . ARG A 1 396 ? -9.596 -5.170 24.882 1.00 97.56 396 ARG A C 1
ATOM 3122 O O . ARG A 1 396 ? -10.666 -5.326 25.460 1.00 97.56 396 ARG A O 1
ATOM 3129 N N . THR A 1 397 ? -9.519 -4.552 23.701 1.00 95.25 397 THR A N 1
ATOM 3130 C CA . THR A 1 397 ? -10.716 -4.137 22.954 1.00 95.25 397 THR A CA 1
ATOM 3131 C C . THR A 1 397 ? -11.392 -5.359 22.333 1.00 95.25 397 THR A C 1
ATOM 3133 O O . THR A 1 397 ? -12.586 -5.547 22.540 1.00 95.25 397 THR A O 1
ATOM 3136 N N . LEU A 1 398 ? -10.634 -6.244 21.676 1.00 96.75 398 LEU A N 1
ATOM 3137 C CA . LEU A 1 398 ? -11.149 -7.512 21.139 1.00 96.75 398 LEU A CA 1
ATOM 3138 C C . LEU A 1 398 ? -11.752 -8.396 22.246 1.00 96.75 398 LEU A C 1
ATOM 3140 O O . LEU A 1 398 ? -12.868 -8.892 22.100 1.00 96.75 398 LEU A O 1
ATOM 3144 N N . GLU A 1 399 ? -11.063 -8.512 23.386 1.00 97.56 399 GLU A N 1
ATOM 3145 C CA . GLU A 1 399 ? -11.524 -9.244 24.579 1.00 97.56 399 GLU A CA 1
ATOM 3146 C C . GLU A 1 399 ? -12.801 -8.660 25.205 1.00 97.56 399 GLU A C 1
ATOM 3148 O O . GLU A 1 399 ? -13.537 -9.385 25.875 1.00 97.56 399 GLU A O 1
ATOM 3153 N N . ARG A 1 400 ? -13.080 -7.365 24.994 1.00 97.00 400 ARG A N 1
ATOM 3154 C CA . ARG A 1 400 ? -14.309 -6.690 25.437 1.00 97.00 400 ARG A CA 1
ATOM 3155 C C . ARG A 1 400 ? -15.459 -6.931 24.462 1.00 97.00 400 ARG A C 1
ATOM 3157 O O . ARG A 1 400 ? -16.527 -7.358 24.889 1.00 97.00 400 ARG A O 1
ATOM 3164 N N . GLU A 1 401 ? -15.259 -6.680 23.167 1.00 94.56 401 GLU A N 1
ATOM 3165 C CA . GLU A 1 401 ? -16.348 -6.773 22.180 1.00 94.56 401 GLU A CA 1
ATOM 3166 C C . GLU A 1 401 ? -16.823 -8.218 21.965 1.00 94.56 401 GLU A C 1
ATOM 3168 O O . GLU A 1 401 ? -18.026 -8.469 21.856 1.00 94.56 401 GLU A O 1
ATOM 3173 N N . VAL A 1 402 ? -15.910 -9.199 21.994 1.00 96.25 402 VAL A N 1
ATOM 3174 C CA . VAL A 1 402 ? -16.265 -10.618 21.819 1.00 96.25 402 VAL A CA 1
ATOM 3175 C C . VAL A 1 402 ? -17.236 -11.125 22.894 1.00 96.25 402 VAL A C 1
ATOM 3177 O O . VAL A 1 402 ? -18.025 -12.031 22.631 1.00 96.25 402 VAL A O 1
ATOM 3180 N N . GLN A 1 403 ? -17.270 -10.512 24.084 1.00 93.00 403 GLN A N 1
ATOM 3181 C CA . GLN A 1 403 ? -18.233 -10.861 25.137 1.00 93.00 403 GLN A CA 1
ATOM 3182 C C . GLN A 1 403 ? -19.684 -10.610 24.701 1.00 93.00 403 GLN A C 1
ATOM 3184 O O . GLN A 1 403 ? -20.568 -11.377 25.082 1.00 93.00 403 GLN A O 1
ATOM 3189 N N . GLN A 1 404 ? -19.925 -9.621 23.836 1.00 90.06 404 GLN A N 1
ATOM 3190 C CA . GLN A 1 404 ? -21.260 -9.275 23.335 1.00 90.06 404 GLN A CA 1
ATOM 3191 C C . GLN A 1 404 ? -21.568 -9.885 21.954 1.00 90.06 404 GLN A C 1
ATOM 3193 O O . GLN A 1 404 ? -22.735 -10.102 21.642 1.00 90.06 404 GLN A O 1
ATOM 3198 N N . CYS A 1 405 ? -20.545 -10.243 21.168 1.00 91.75 405 CYS A N 1
ATOM 3199 C CA . CYS A 1 405 ? -20.700 -10.845 19.835 1.00 91.75 405 CYS A CA 1
ATOM 3200 C C . CYS A 1 405 ? -20.964 -12.367 19.870 1.00 91.75 405 CYS A C 1
ATOM 3202 O O . CYS A 1 405 ? -20.494 -13.076 20.764 1.00 91.75 405 CYS A O 1
ATOM 3204 N N . GLN A 1 406 ? -21.691 -12.884 18.875 1.00 93.31 406 GLN A N 1
ATOM 3205 C CA . GLN A 1 406 ? -22.026 -14.311 18.700 1.00 93.31 406 GLN A CA 1
ATOM 3206 C C . GLN A 1 406 ? -21.123 -14.993 17.657 1.00 93.31 406 GLN A C 1
ATOM 3208 O O . GLN A 1 406 ? -20.849 -16.189 17.759 1.00 93.31 406 GLN A O 1
ATOM 3213 N N . ALA A 1 407 ? -20.630 -14.216 16.691 1.00 94.06 407 ALA A N 1
ATOM 3214 C CA . ALA A 1 407 ? -19.700 -14.632 15.651 1.00 94.06 407 ALA A CA 1
ATOM 3215 C C . ALA A 1 407 ? -18.591 -13.581 15.463 1.00 94.06 407 ALA A C 1
ATOM 3217 O O . ALA A 1 407 ? -18.715 -12.440 15.915 1.00 94.06 407 ALA A O 1
ATOM 3218 N N . LEU A 1 408 ? -17.517 -13.977 14.785 1.00 95.75 408 LEU A N 1
ATOM 3219 C CA . LEU A 1 408 ? -16.384 -13.147 14.383 1.00 95.75 408 LEU A CA 1
ATOM 3220 C C . LEU A 1 408 ? -16.175 -13.299 12.875 1.00 95.75 408 LEU A C 1
ATOM 3222 O O . LEU A 1 408 ? -16.052 -14.419 12.385 1.00 95.75 408 LEU A O 1
ATOM 3226 N N . VAL A 1 409 ? -16.096 -12.184 12.149 1.00 93.12 409 VAL A N 1
ATOM 3227 C CA . VAL A 1 409 ? -15.746 -12.173 10.722 1.00 93.12 409 VAL A CA 1
ATOM 3228 C C . VAL A 1 409 ? -14.393 -11.492 10.558 1.00 93.12 409 VAL A C 1
ATOM 3230 O O . VAL A 1 409 ? -14.219 -10.352 10.989 1.00 93.12 409 VAL A O 1
ATOM 3233 N N . ILE A 1 410 ? -13.434 -12.187 9.953 1.00 93.44 410 ILE A N 1
ATOM 3234 C CA . ILE A 1 410 ? -12.088 -11.674 9.694 1.00 93.44 410 ILE A CA 1
ATOM 3235 C C . ILE A 1 410 ? -12.071 -10.873 8.386 1.00 93.44 410 ILE A C 1
ATOM 3237 O O . ILE A 1 410 ? -12.391 -11.406 7.323 1.00 93.44 410 ILE A O 1
ATOM 3241 N N . TRP A 1 411 ? -11.676 -9.602 8.504 1.00 85.31 411 TRP A N 1
ATOM 3242 C CA . TRP A 1 411 ? -11.574 -8.591 7.438 1.00 85.31 411 TRP A CA 1
ATOM 3243 C C . TRP A 1 411 ? -10.147 -8.028 7.297 1.00 85.31 411 TRP A C 1
ATOM 3245 O O . TRP A 1 411 ? -9.956 -6.882 6.899 1.00 85.31 411 TRP A O 1
ATOM 3255 N N . THR A 1 412 ? -9.134 -8.811 7.667 1.00 84.38 412 THR A N 1
ATOM 3256 C CA . THR A 1 412 ? -7.739 -8.522 7.305 1.00 84.38 412 THR A CA 1
ATOM 3257 C C . THR A 1 412 ? -7.553 -8.621 5.790 1.00 84.38 412 THR A C 1
ATOM 3259 O O . THR A 1 412 ? -8.390 -9.205 5.093 1.00 84.38 412 THR A O 1
ATOM 3262 N N . ASP A 1 413 ? -6.449 -8.088 5.269 1.00 82.88 413 ASP A N 1
ATOM 3263 C CA . ASP A 1 413 ? -6.091 -8.290 3.865 1.00 82.88 413 ASP A CA 1
ATOM 3264 C C . ASP A 1 413 ? -5.932 -9.782 3.531 1.00 82.88 413 ASP A C 1
ATOM 3266 O O . ASP A 1 413 ? -5.828 -10.636 4.414 1.00 82.88 413 ASP A O 1
ATOM 3270 N N . CYS A 1 414 ? -6.054 -10.118 2.248 1.00 85.50 414 CYS A N 1
ATOM 3271 C CA . CYS A 1 414 ? -6.281 -11.494 1.792 1.00 85.50 414 CYS A CA 1
ATOM 3272 C C . CYS A 1 414 ? -5.009 -12.228 1.320 1.00 85.50 414 CYS A C 1
ATOM 3274 O O . CYS A 1 414 ? -5.096 -13.196 0.561 1.00 85.50 414 CYS A O 1
ATOM 3276 N N . ASP A 1 415 ? -3.845 -11.767 1.772 1.00 84.06 415 ASP A N 1
ATOM 3277 C CA . ASP A 1 415 ? -2.527 -12.405 1.674 1.00 84.06 415 ASP A CA 1
ATOM 3278 C C . ASP A 1 415 ? -2.266 -13.394 2.832 1.00 84.06 415 ASP A C 1
ATOM 3280 O O . ASP A 1 415 ? -3.169 -13.704 3.616 1.00 84.06 415 ASP A O 1
ATOM 3284 N N . ARG A 1 416 ? -1.030 -13.908 2.948 1.00 88.25 416 ARG A N 1
ATOM 3285 C CA . ARG A 1 416 ? -0.671 -14.865 4.005 1.00 88.25 416 ARG A CA 1
ATOM 3286 C C . ARG A 1 416 ? -0.525 -14.210 5.375 1.00 88.25 416 ARG A C 1
ATOM 3288 O O . ARG A 1 416 ? -1.043 -14.746 6.356 1.00 88.25 416 ARG A O 1
ATOM 3295 N N . GLU A 1 417 ? 0.137 -13.055 5.457 1.00 85.81 417 GLU A N 1
ATOM 3296 C CA . GLU A 1 417 ? 0.323 -12.347 6.730 1.00 85.81 417 GLU A CA 1
ATOM 3297 C C . GLU A 1 417 ? -1.036 -11.846 7.250 1.00 85.81 417 GLU A C 1
ATOM 3299 O O . GLU A 1 417 ? -1.350 -12.029 8.427 1.00 85.81 417 GLU A O 1
ATOM 3304 N N . GLY A 1 418 ? -1.912 -11.339 6.373 1.00 85.81 418 GLY A N 1
ATOM 3305 C CA . GLY A 1 418 ? -3.301 -11.016 6.704 1.00 85.81 418 GLY A CA 1
ATOM 3306 C C . GLY A 1 418 ? -4.118 -12.208 7.224 1.00 85.81 418 GLY A C 1
ATOM 3307 O O . GLY A 1 418 ? -4.910 -12.044 8.159 1.00 85.81 418 GLY A O 1
ATOM 3308 N N . GLU A 1 419 ? -3.908 -13.421 6.705 1.00 92.94 419 GLU A N 1
ATOM 3309 C CA . GLU A 1 419 ? -4.516 -14.640 7.259 1.00 92.94 419 GLU A CA 1
ATOM 3310 C C . GLU A 1 419 ? -3.963 -14.958 8.663 1.00 92.94 419 GLU A C 1
ATOM 3312 O O . GLU A 1 419 ? -4.746 -15.195 9.585 1.00 92.94 419 GLU A O 1
ATOM 3317 N N . ASN A 1 420 ? -2.642 -14.863 8.875 1.00 96.06 420 ASN A N 1
ATOM 3318 C CA . ASN A 1 420 ? -2.000 -15.069 10.184 1.00 96.06 420 ASN A CA 1
ATOM 3319 C C . ASN A 1 420 ? -2.491 -14.071 11.246 1.00 96.06 420 ASN A C 1
ATOM 3321 O O . ASN A 1 420 ? -2.848 -14.464 12.358 1.00 96.06 420 ASN A O 1
ATOM 3325 N N . ILE A 1 421 ? -2.598 -12.788 10.890 1.00 92.31 421 ILE A N 1
ATOM 3326 C CA . ILE A 1 421 ? -3.191 -11.744 11.741 1.00 92.31 421 ILE A CA 1
ATOM 3327 C C . ILE A 1 421 ? -4.654 -12.095 12.070 1.00 92.31 421 ILE A C 1
ATOM 3329 O O . ILE A 1 421 ? -5.112 -11.894 13.198 1.00 92.31 421 ILE A O 1
ATOM 3333 N N . GLY A 1 422 ? -5.381 -12.692 11.120 1.00 94.00 422 GLY A N 1
ATOM 3334 C CA . GLY A 1 422 ? -6.690 -13.298 11.356 1.00 94.00 422 GLY A CA 1
ATOM 3335 C C . GLY A 1 422 ? -6.660 -14.342 12.477 1.00 94.00 422 GLY A C 1
ATOM 3336 O O . GLY A 1 422 ? -7.457 -14.257 13.412 1.00 94.00 422 GLY A O 1
ATOM 3337 N N . PHE A 1 423 ? -5.710 -15.279 12.447 1.00 98.06 423 PHE A N 1
ATOM 3338 C CA . PHE A 1 423 ? -5.547 -16.297 13.493 1.00 98.06 423 PHE A CA 1
ATOM 3339 C C . PHE A 1 423 ? -5.085 -15.741 14.848 1.00 98.06 423 PHE A C 1
ATOM 3341 O O . PHE A 1 423 ? -5.518 -16.248 15.885 1.00 98.06 423 PHE A O 1
ATOM 3348 N N . GLU A 1 424 ? -4.311 -14.655 14.884 1.00 97.88 424 GLU A N 1
ATOM 3349 C CA . GLU A 1 424 ? -3.997 -13.932 16.127 1.00 97.88 424 GLU A CA 1
ATOM 3350 C C . GLU A 1 424 ? -5.257 -13.326 16.772 1.00 97.88 424 GLU A C 1
ATOM 3352 O O . GLU A 1 424 ? -5.471 -13.465 17.982 1.00 97.88 424 GLU A O 1
ATOM 3357 N N . ILE A 1 425 ? -6.133 -12.710 15.968 1.00 97.12 425 ILE A N 1
ATOM 3358 C CA . ILE A 1 425 ? -7.434 -12.191 16.420 1.00 97.12 425 ILE A CA 1
ATOM 3359 C C . ILE A 1 425 ? -8.321 -13.348 16.907 1.00 97.12 425 ILE A C 1
ATOM 3361 O O . ILE A 1 425 ? -8.898 -13.264 17.993 1.00 97.12 425 ILE A O 1
ATOM 3365 N N . ILE A 1 426 ? -8.393 -14.451 16.153 1.00 98.12 426 ILE A N 1
ATOM 3366 C CA . ILE A 1 426 ? -9.164 -15.651 16.522 1.00 98.12 426 ILE A CA 1
ATOM 3367 C C . ILE A 1 426 ? -8.670 -16.234 17.848 1.00 98.12 426 ILE A C 1
ATOM 3369 O O . ILE A 1 426 ? -9.498 -16.569 18.693 1.00 98.12 426 ILE A O 1
ATOM 3373 N N . HIS A 1 427 ? -7.356 -16.323 18.063 1.00 97.38 427 HIS A N 1
ATOM 3374 C CA . HIS A 1 427 ? -6.767 -16.807 19.312 1.00 97.38 427 HIS A CA 1
ATOM 3375 C C . HIS A 1 427 ? -7.197 -15.942 20.508 1.00 97.38 427 HIS A C 1
ATOM 3377 O O . HIS A 1 427 ? -7.707 -16.466 21.500 1.00 97.38 427 HIS A O 1
ATOM 3383 N N . VAL A 1 428 ? -7.076 -14.614 20.393 1.00 97.31 428 VAL A N 1
ATOM 3384 C CA . VAL A 1 428 ? -7.499 -13.666 21.440 1.00 97.31 428 VAL A CA 1
ATOM 3385 C C . VAL A 1 428 ? -9.006 -13.748 21.708 1.00 97.31 428 VAL A C 1
ATOM 3387 O O . VAL A 1 428 ? -9.427 -13.793 22.863 1.00 97.31 428 VAL A O 1
ATOM 3390 N N . CYS A 1 429 ? -9.834 -13.812 20.666 1.00 96.81 429 CYS A N 1
ATOM 3391 C CA . CYS A 1 429 ? -11.285 -13.891 20.812 1.00 96.81 429 CYS A CA 1
ATOM 3392 C C . CYS A 1 429 ? -11.754 -15.247 21.374 1.00 96.81 429 CYS A C 1
ATOM 3394 O O . CYS A 1 429 ? -12.627 -15.277 22.247 1.00 96.81 429 CYS A O 1
ATOM 3396 N N . LYS A 1 430 ? -11.158 -16.370 20.947 1.00 96.94 430 LYS A N 1
ATOM 3397 C CA . LYS A 1 430 ? -11.500 -17.710 21.455 1.00 96.94 430 LYS A CA 1
ATOM 3398 C C . LYS A 1 430 ? -11.000 -17.973 22.874 1.00 96.94 430 LYS A C 1
ATOM 3400 O O . LYS A 1 430 ? -11.640 -18.746 23.581 1.00 96.94 430 LYS A O 1
ATOM 3405 N N . ALA A 1 431 ? -9.957 -17.281 23.337 1.00 96.31 431 ALA A N 1
ATOM 3406 C CA . ALA A 1 431 ? -9.567 -17.297 24.750 1.00 96.31 431 ALA A CA 1
ATOM 3407 C C . ALA A 1 431 ? -10.671 -16.752 25.687 1.00 96.31 431 ALA A C 1
ATOM 3409 O O . ALA A 1 431 ? -10.714 -17.123 26.857 1.00 96.31 431 ALA A O 1
ATOM 3410 N N . VAL A 1 432 ? -11.584 -15.912 25.175 1.00 96.25 432 VAL A N 1
ATOM 3411 C CA . VAL A 1 432 ? -12.759 -15.405 25.912 1.00 96.25 432 VAL A CA 1
ATOM 3412 C C . VAL A 1 432 ? -14.027 -16.215 25.607 1.00 96.25 432 VAL A C 1
ATOM 3414 O O . VAL A 1 432 ? -14.837 -16.447 26.503 1.00 96.25 432 VAL A O 1
ATOM 3417 N N . LYS A 1 433 ? -14.214 -16.671 24.360 1.00 95.75 433 LYS A N 1
ATOM 3418 C CA . LYS A 1 433 ? -15.326 -17.548 23.946 1.00 95.75 433 LYS A CA 1
ATOM 3419 C C . LYS A 1 433 ? -14.828 -18.707 23.066 1.00 95.75 433 LYS A C 1
ATOM 3421 O O . LYS A 1 433 ? -14.798 -18.555 21.846 1.00 95.75 433 LYS A O 1
ATOM 3426 N N . PRO A 1 434 ? -14.512 -19.889 23.629 1.00 95.62 434 PRO A N 1
ATOM 3427 C CA . PRO A 1 434 ? -13.985 -21.016 22.849 1.00 95.62 434 PRO A CA 1
ATOM 3428 C C . PRO A 1 434 ? -14.898 -21.457 21.692 1.00 95.62 434 PRO A C 1
ATOM 3430 O O . PRO A 1 434 ? -14.423 -21.733 20.591 1.00 95.62 434 PRO A O 1
ATOM 3433 N N . ASN A 1 435 ? -16.216 -21.429 21.922 1.00 94.75 435 ASN A N 1
ATOM 3434 C CA . ASN A 1 435 ? -17.251 -21.856 20.972 1.00 94.75 435 ASN A CA 1
ATOM 3435 C C . ASN A 1 435 ? -17.716 -20.735 20.015 1.00 94.75 435 ASN A C 1
ATOM 3437 O O . ASN A 1 435 ? -18.788 -20.836 19.422 1.00 94.75 435 ASN A O 1
ATOM 3441 N N . LEU A 1 436 ? -16.955 -19.641 19.891 1.00 95.44 436 LEU A N 1
ATOM 3442 C CA . LEU A 1 436 ? -17.259 -18.539 18.976 1.00 95.44 436 LEU A CA 1
ATOM 3443 C C . LEU A 1 436 ? -17.245 -19.025 17.517 1.00 95.44 436 LEU A C 1
ATOM 3445 O O . LEU A 1 436 ? -16.255 -19.615 17.071 1.00 95.44 436 LEU A O 1
ATOM 3449 N N . GLN A 1 437 ? -18.315 -18.737 16.770 1.00 94.94 437 GLN A N 1
ATOM 3450 C CA . GLN A 1 437 ? -18.339 -18.957 15.322 1.00 94.94 437 GLN A CA 1
ATOM 3451 C C . GLN A 1 437 ? -17.370 -17.993 14.636 1.00 94.94 437 GLN A C 1
ATOM 3453 O O . GLN A 1 437 ? -17.325 -16.810 14.975 1.00 94.94 437 GLN A O 1
ATOM 3458 N N . VAL A 1 438 ? -16.597 -18.489 13.673 1.00 96.81 438 VAL A N 1
ATOM 3459 C CA . VAL A 1 438 ? -15.600 -17.695 12.949 1.00 96.81 438 VAL A CA 1
ATOM 3460 C C . VAL A 1 438 ? -15.821 -17.846 11.452 1.00 96.81 438 VAL A C 1
ATOM 3462 O O . VAL A 1 438 ? -16.056 -18.950 10.966 1.00 96.81 438 VAL A O 1
ATOM 3465 N N . PHE A 1 439 ? -15.716 -16.730 10.741 1.00 95.81 439 PHE A N 1
ATOM 3466 C CA . PHE A 1 439 ? -15.809 -16.632 9.292 1.00 95.81 439 PHE A CA 1
ATOM 3467 C C . PHE A 1 439 ? -14.686 -15.747 8.748 1.00 95.81 439 PHE A C 1
ATOM 3469 O O . PHE A 1 439 ? -14.116 -14.920 9.465 1.00 95.81 439 PHE A O 1
ATOM 3476 N N . ARG A 1 440 ? -14.400 -15.886 7.458 1.00 95.19 440 ARG A N 1
ATOM 3477 C CA . ARG A 1 440 ? -13.411 -15.115 6.711 1.00 95.19 440 ARG A CA 1
ATOM 3478 C C . ARG A 1 440 ? -14.091 -14.419 5.541 1.00 95.19 440 ARG A C 1
ATOM 3480 O O . ARG A 1 440 ? -14.678 -15.082 4.687 1.00 95.19 440 ARG A O 1
ATOM 3487 N N . ALA A 1 441 ? -13.988 -13.095 5.492 1.00 86.31 441 ALA A N 1
ATOM 3488 C CA . ALA A 1 441 ? -14.281 -12.338 4.284 1.00 86.31 441 ALA A CA 1
ATOM 3489 C C . ALA A 1 441 ? -13.068 -12.418 3.348 1.00 86.31 441 ALA A C 1
ATOM 3491 O O . ALA A 1 441 ? -11.932 -12.227 3.795 1.00 86.31 441 ALA A O 1
ATOM 3492 N N . ARG A 1 442 ? -13.308 -12.710 2.065 1.00 86.06 442 ARG A N 1
ATOM 3493 C CA . ARG A 1 442 ? -12.293 -12.706 1.002 1.00 86.06 442 ARG A CA 1
ATOM 3494 C C . ARG A 1 442 ? -12.630 -11.608 -0.004 1.00 86.06 442 ARG A C 1
ATOM 3496 O O . ARG A 1 442 ? -13.754 -11.550 -0.493 1.00 86.06 442 ARG A O 1
ATOM 3503 N N . PHE A 1 443 ? -11.673 -10.725 -0.264 1.00 81.00 443 PHE A N 1
ATOM 3504 C CA . PHE A 1 443 ? -11.813 -9.552 -1.125 1.00 81.00 443 PHE A CA 1
ATOM 3505 C C . PHE A 1 443 ? -10.433 -9.125 -1.650 1.00 81.00 443 PHE A C 1
ATOM 3507 O O . PHE A 1 443 ? -9.420 -9.362 -0.994 1.00 81.00 443 PHE A O 1
ATOM 3514 N N . SER A 1 444 ? -10.401 -8.485 -2.821 1.00 81.62 444 SER A N 1
ATOM 3515 C CA . SER A 1 444 ? -9.160 -8.023 -3.478 1.00 81.62 444 SER A CA 1
ATOM 3516 C C . SER A 1 444 ? -9.161 -6.519 -3.790 1.00 81.62 444 SER A C 1
ATOM 3518 O O . SER A 1 444 ? -8.242 -5.998 -4.419 1.00 81.62 444 SER A O 1
ATOM 3520 N N . GLU A 1 445 ? -10.215 -5.814 -3.380 1.00 76.25 445 GLU A N 1
ATOM 3521 C CA . GLU A 1 445 ? -10.416 -4.375 -3.550 1.00 76.25 445 GLU A CA 1
ATOM 3522 C C . GLU A 1 445 ? -11.426 -3.859 -2.510 1.00 76.25 445 GLU A C 1
ATOM 3524 O O . GLU A 1 445 ? -12.302 -4.599 -2.057 1.00 76.25 445 GLU A O 1
ATOM 3529 N N . ILE A 1 446 ? -11.335 -2.577 -2.145 1.00 69.12 446 ILE A N 1
ATOM 3530 C CA . ILE A 1 446 ? -12.236 -1.945 -1.168 1.00 69.12 446 ILE A CA 1
ATOM 3531 C C . ILE A 1 446 ? -13.352 -1.185 -1.907 1.00 69.12 446 ILE A C 1
ATOM 3533 O O . ILE A 1 446 ? -13.434 0.045 -1.879 1.00 69.12 446 ILE A O 1
ATOM 3537 N N . THR A 1 447 ? -14.216 -1.928 -2.607 1.00 67.44 447 THR A N 1
ATOM 3538 C CA . THR A 1 447 ? -15.393 -1.386 -3.313 1.00 67.44 447 THR A CA 1
ATOM 3539 C C . THR A 1 447 ? -16.706 -1.849 -2.683 1.00 67.44 447 THR A C 1
ATOM 3541 O O . THR A 1 447 ? -16.776 -2.870 -1.999 1.00 67.44 447 THR A O 1
ATOM 3544 N N . LEU A 1 448 ? -17.792 -1.108 -2.938 1.00 65.75 448 LEU A N 1
ATOM 3545 C CA . LEU A 1 448 ? -19.133 -1.467 -2.457 1.00 65.75 448 LEU A CA 1
ATOM 3546 C C . LEU A 1 448 ? -19.616 -2.819 -3.010 1.00 65.75 448 LEU A C 1
ATOM 3548 O O . LEU A 1 448 ? -20.403 -3.494 -2.348 1.00 65.75 448 LEU A O 1
ATOM 3552 N N . HIS A 1 449 ? -19.164 -3.201 -4.209 1.00 74.00 449 HIS A N 1
ATOM 3553 C CA . HIS A 1 449 ? -19.490 -4.495 -4.795 1.00 74.00 449 HIS A CA 1
ATOM 3554 C C . HIS A 1 449 ? -18.707 -5.609 -4.097 1.00 74.00 449 HIS A C 1
ATOM 3556 O O . HIS A 1 449 ? -19.335 -6.471 -3.491 1.00 74.00 449 HIS A O 1
ATOM 3562 N N . ALA A 1 450 ? -17.371 -5.542 -4.076 1.00 72.94 450 ALA A N 1
ATOM 3563 C CA . ALA A 1 450 ? -16.533 -6.576 -3.469 1.00 72.94 450 ALA A CA 1
ATOM 3564 C C . ALA A 1 450 ? -16.854 -6.816 -1.985 1.00 72.94 450 ALA A C 1
ATOM 3566 O O . ALA A 1 450 ? -16.992 -7.962 -1.568 1.00 72.94 450 ALA A O 1
ATOM 3567 N N . VAL A 1 451 ? -17.062 -5.754 -1.196 1.00 73.38 451 VAL A N 1
ATOM 3568 C CA . VAL A 1 451 ? -17.423 -5.870 0.230 1.00 73.38 451 VAL A CA 1
ATOM 3569 C C . VAL A 1 451 ? -18.795 -6.532 0.419 1.00 73.38 451 VAL A C 1
ATOM 3571 O O . VAL A 1 451 ? -18.968 -7.314 1.351 1.00 73.38 451 VAL A O 1
ATOM 3574 N N . ARG A 1 452 ? -19.770 -6.279 -0.468 1.00 76.00 452 ARG A N 1
ATOM 3575 C CA . ARG A 1 452 ? -21.065 -6.978 -0.431 1.00 76.00 452 ARG A CA 1
ATOM 3576 C C . ARG A 1 452 ? -20.907 -8.450 -0.811 1.00 76.00 452 ARG A C 1
ATOM 3578 O O . ARG A 1 452 ? -21.341 -9.308 -0.049 1.00 76.00 452 ARG A O 1
ATOM 3585 N N . THR A 1 453 ? -20.240 -8.734 -1.928 1.00 81.50 453 THR A N 1
ATOM 3586 C CA . THR A 1 453 ? -19.984 -10.103 -2.394 1.00 81.50 453 THR A CA 1
ATOM 3587 C C . THR A 1 453 ? -19.239 -10.917 -1.329 1.00 81.50 453 THR A C 1
ATOM 3589 O O . THR A 1 453 ? -19.562 -12.083 -1.118 1.00 81.50 453 THR A O 1
ATOM 3592 N N . ALA A 1 454 ? -18.313 -10.302 -0.586 1.00 82.44 454 ALA A N 1
ATOM 3593 C CA . ALA A 1 454 ? -17.611 -10.927 0.533 1.00 82.44 454 ALA A CA 1
ATOM 3594 C C . ALA A 1 454 ? -18.521 -11.223 1.744 1.00 82.44 454 ALA A C 1
ATOM 3596 O O . ALA A 1 454 ? -18.367 -12.275 2.359 1.00 82.44 454 ALA A O 1
ATOM 3597 N N . CYS A 1 455 ? -19.490 -10.356 2.074 1.00 81.31 455 CYS A N 1
ATOM 3598 C CA . CYS A 1 455 ? -20.522 -10.651 3.084 1.00 81.31 455 CYS A CA 1
ATOM 3599 C C . CYS A 1 455 ? -21.467 -11.789 2.661 1.00 81.31 455 CYS A C 1
ATOM 3601 O O . CYS A 1 455 ? -21.959 -12.525 3.514 1.00 81.31 455 CYS A O 1
ATOM 3603 N N . GLU A 1 456 ? -21.745 -11.910 1.363 1.00 86.00 456 GLU A N 1
ATOM 3604 C CA . GLU A 1 456 ? -22.621 -12.941 0.791 1.00 86.00 456 GLU A CA 1
ATOM 3605 C C . GLU A 1 456 ? -21.906 -14.301 0.655 1.00 86.00 456 GLU A C 1
ATOM 3607 O O . GLU A 1 456 ? -22.548 -15.343 0.769 1.00 86.00 456 GLU A O 1
ATOM 3612 N N . ASN A 1 457 ? -20.578 -14.302 0.480 1.00 91.12 457 ASN A N 1
ATOM 3613 C CA . ASN A 1 457 ? -19.746 -15.484 0.212 1.00 91.12 457 ASN A CA 1
ATOM 3614 C C . ASN A 1 457 ? -18.650 -15.686 1.280 1.00 91.12 457 ASN A C 1
ATOM 3616 O O . ASN A 1 457 ? -17.479 -15.917 0.968 1.00 91.12 457 ASN A O 1
ATOM 3620 N N . LEU A 1 458 ? -19.020 -15.577 2.560 1.00 91.62 458 LEU A N 1
ATOM 3621 C CA . LEU A 1 458 ? -18.112 -15.823 3.684 1.00 91.62 458 LEU A CA 1
ATOM 3622 C C . LEU A 1 458 ? -17.621 -17.280 3.721 1.00 91.62 458 LEU A C 1
ATOM 3624 O O . LEU A 1 458 ? -18.411 -18.218 3.630 1.00 91.62 458 LEU A O 1
ATOM 3628 N N . THR A 1 459 ? -16.317 -17.465 3.938 1.00 94.94 459 THR A N 1
ATOM 3629 C CA . THR A 1 459 ? -15.656 -18.781 4.020 1.00 94.94 459 THR A CA 1
ATOM 3630 C C . THR A 1 459 ? -15.081 -19.045 5.422 1.00 94.94 459 THR A C 1
ATOM 3632 O O . THR A 1 459 ? -15.319 -18.274 6.355 1.00 94.94 459 THR A O 1
ATOM 3635 N N . GLN A 1 460 ? -14.351 -20.145 5.613 1.00 96.62 460 GLN A N 1
ATOM 3636 C CA . GLN A 1 460 ? -13.546 -20.392 6.816 1.00 96.62 460 GLN A CA 1
ATOM 3637 C C . GLN A 1 460 ? -12.130 -19.803 6.665 1.00 96.62 460 GLN A C 1
ATOM 3639 O O . GLN A 1 460 ? -11.597 -19.824 5.555 1.00 96.62 460 GLN A O 1
ATOM 3644 N N . PRO A 1 461 ? -11.504 -19.290 7.743 1.00 95.94 461 PRO A N 1
ATOM 3645 C CA . PRO A 1 461 ? -10.097 -18.880 7.718 1.00 95.94 461 PRO A CA 1
ATOM 3646 C C . PRO A 1 461 ? -9.164 -20.068 7.447 1.00 95.94 461 PRO A C 1
ATOM 3648 O O . PRO A 1 461 ? -9.388 -21.156 7.986 1.00 95.94 461 PRO A O 1
ATOM 3651 N N . ASP A 1 462 ? -8.103 -19.870 6.661 1.00 96.19 462 ASP A N 1
ATOM 3652 C CA . ASP A 1 462 ? -7.184 -20.963 6.309 1.00 96.19 462 ASP A CA 1
ATOM 3653 C C . ASP A 1 462 ? -6.014 -21.107 7.294 1.00 96.19 462 ASP A C 1
ATOM 3655 O O . ASP A 1 462 ? -5.022 -20.373 7.259 1.00 96.19 462 ASP A O 1
ATOM 3659 N N . GLN A 1 463 ? -6.116 -22.128 8.147 1.00 96.62 463 GLN A N 1
ATOM 3660 C CA . GLN A 1 463 ? -5.077 -22.497 9.107 1.00 96.62 463 GLN A CA 1
ATOM 3661 C C . GLN A 1 463 ? -3.755 -22.867 8.418 1.00 96.62 463 GLN A C 1
ATOM 3663 O O . GLN A 1 463 ? -2.707 -22.618 9.001 1.00 96.62 463 GLN A O 1
ATOM 3668 N N . LYS A 1 464 ? -3.766 -23.420 7.194 1.00 96.44 464 LYS A N 1
ATOM 3669 C CA . LYS A 1 464 ? -2.536 -23.831 6.490 1.00 96.44 464 LYS A CA 1
ATOM 3670 C C . LYS A 1 464 ? -1.694 -22.629 6.082 1.00 96.44 464 LYS A C 1
ATOM 3672 O O . LYS A 1 464 ? -0.491 -22.600 6.324 1.00 96.44 464 LYS A O 1
ATOM 3677 N N . THR A 1 465 ? -2.340 -21.624 5.498 1.00 93.50 465 THR A N 1
ATOM 3678 C CA . THR A 1 465 ? -1.695 -20.363 5.128 1.00 93.50 465 THR A CA 1
ATOM 3679 C C . THR A 1 465 ? -1.134 -19.636 6.357 1.00 93.50 465 THR A C 1
ATOM 3681 O O . THR A 1 465 ? 0.008 -19.180 6.324 1.00 93.50 465 THR A O 1
ATOM 3684 N N . SER A 1 466 ? -1.874 -19.607 7.474 1.00 96.25 466 SER A N 1
ATOM 3685 C CA . SER A 1 466 ? -1.352 -19.089 8.750 1.00 96.25 466 SER A CA 1
ATOM 3686 C C . SER A 1 466 ? -0.181 -19.920 9.289 1.00 96.25 466 SER A C 1
ATOM 3688 O O . SER A 1 466 ? 0.808 -19.361 9.752 1.00 96.25 466 SER A O 1
ATOM 3690 N N . ASP A 1 467 ? -0.260 -21.248 9.216 1.00 96.94 467 ASP A N 1
ATOM 3691 C CA . ASP A 1 467 ? 0.782 -22.154 9.704 1.00 96.94 467 ASP A CA 1
ATOM 3692 C C . ASP A 1 467 ? 2.103 -22.000 8.932 1.00 96.94 467 ASP A C 1
ATOM 3694 O O . ASP A 1 467 ? 3.177 -22.133 9.519 1.00 96.94 467 ASP A O 1
ATOM 3698 N N . ALA A 1 468 ? 2.043 -21.678 7.636 1.00 96.06 468 ALA A N 1
ATOM 3699 C CA . ALA A 1 468 ? 3.224 -21.360 6.838 1.00 96.06 468 ALA A CA 1
ATOM 3700 C C . ALA A 1 468 ? 3.903 -20.060 7.307 1.00 96.06 468 ALA A C 1
ATOM 3702 O O . ALA A 1 468 ? 5.129 -20.004 7.409 1.00 96.06 468 ALA A O 1
ATOM 3703 N N . VAL A 1 469 ? 3.125 -19.026 7.641 1.00 94.81 469 VAL A N 1
ATOM 3704 C CA . VAL A 1 469 ? 3.659 -17.774 8.200 1.00 94.81 469 VAL A CA 1
ATOM 3705 C C . VAL A 1 469 ? 4.287 -18.011 9.572 1.00 94.81 469 VAL A C 1
ATOM 3707 O O . VAL A 1 469 ? 5.400 -17.549 9.813 1.00 94.81 469 VAL A O 1
ATOM 3710 N N . ASP A 1 470 ? 3.652 -18.797 10.442 1.00 95.56 470 ASP A N 1
ATOM 3711 C CA . ASP A 1 470 ? 4.228 -19.151 11.744 1.00 95.56 470 ASP A CA 1
ATOM 3712 C C . ASP A 1 470 ? 5.558 -19.912 11.618 1.00 95.56 470 ASP A C 1
ATOM 3714 O O . ASP A 1 470 ? 6.525 -19.571 12.303 1.00 95.56 470 ASP A O 1
ATOM 3718 N N . VAL A 1 471 ? 5.652 -20.886 10.703 1.00 96.75 471 VAL A N 1
ATOM 3719 C CA . VAL A 1 471 ? 6.918 -21.588 10.419 1.00 96.75 471 VAL A CA 1
ATOM 3720 C C . VAL A 1 471 ? 7.976 -20.626 9.876 1.00 96.75 471 VAL A C 1
ATOM 3722 O O . VAL A 1 471 ? 9.127 -20.694 10.308 1.00 96.75 471 VAL A O 1
ATOM 3725 N N . ARG A 1 472 ? 7.611 -19.692 8.986 1.00 96.38 472 ARG A N 1
ATOM 3726 C CA . ARG A 1 472 ? 8.523 -18.648 8.487 1.00 96.38 472 ARG A CA 1
ATOM 3727 C C . ARG A 1 472 ? 9.063 -17.790 9.632 1.00 96.38 472 ARG A C 1
ATOM 3729 O O . ARG A 1 472 ? 10.275 -17.622 9.749 1.00 96.38 472 ARG A O 1
ATOM 3736 N N . GLN A 1 473 ? 8.173 -17.270 10.475 1.00 94.81 473 GLN A N 1
ATOM 3737 C CA . GLN A 1 473 ? 8.510 -16.384 11.589 1.00 94.81 473 GLN A CA 1
ATOM 3738 C C . GLN A 1 473 ? 9.377 -17.102 12.641 1.00 94.81 473 GLN A C 1
ATOM 3740 O O . GLN A 1 473 ? 10.344 -16.518 13.134 1.00 94.81 473 GLN A O 1
ATOM 3745 N N . GLU A 1 474 ? 9.110 -18.380 12.939 1.00 96.12 474 GLU A N 1
ATOM 3746 C CA . GLU A 1 474 ? 9.946 -19.181 13.842 1.00 96.12 474 GLU A CA 1
ATOM 3747 C C . GLU A 1 474 ? 11.330 -19.500 13.247 1.00 96.12 474 GLU A C 1
ATOM 3749 O O . GLU A 1 474 ? 12.341 -19.345 13.940 1.00 96.12 474 GLU A O 1
ATOM 3754 N N . LEU A 1 475 ? 11.409 -19.892 11.970 1.00 96.56 475 LEU A N 1
ATOM 3755 C CA . LEU A 1 475 ? 12.683 -20.143 11.284 1.00 96.56 475 LEU A CA 1
ATOM 3756 C C . LEU A 1 475 ? 13.544 -18.874 11.225 1.00 96.56 475 LEU A C 1
ATOM 3758 O O . LEU A 1 475 ? 14.707 -18.902 11.634 1.00 96.56 475 LEU A O 1
ATOM 3762 N N . ASP A 1 476 ? 12.973 -17.752 10.782 1.00 95.75 476 ASP A N 1
ATOM 3763 C CA . ASP A 1 476 ? 13.686 -16.478 10.668 1.00 95.75 476 ASP A CA 1
ATOM 3764 C C . ASP A 1 476 ? 14.161 -15.961 12.041 1.00 95.75 476 ASP A C 1
ATOM 3766 O O . ASP A 1 476 ? 15.292 -15.477 12.151 1.00 95.75 476 ASP A O 1
ATOM 3770 N N . LEU A 1 477 ? 13.375 -16.150 13.112 1.00 96.38 477 LEU A N 1
ATOM 3771 C CA . LEU A 1 477 ? 13.785 -15.836 14.487 1.00 96.38 477 LEU A CA 1
ATOM 3772 C C . LEU A 1 477 ? 14.931 -16.738 14.978 1.00 96.38 477 LEU A C 1
ATOM 3774 O O . LEU A 1 477 ? 15.929 -16.228 15.492 1.00 96.38 477 LEU A O 1
ATOM 3778 N N . ARG A 1 478 ? 14.819 -18.066 14.830 1.00 96.81 478 ARG A N 1
ATOM 3779 C CA . ARG A 1 478 ? 15.830 -19.029 15.312 1.00 96.81 478 ARG A CA 1
ATOM 3780 C C . ARG A 1 478 ? 17.161 -18.868 14.589 1.00 96.81 478 ARG A C 1
ATOM 3782 O O . ARG A 1 478 ? 18.190 -18.653 15.233 1.00 96.81 478 ARG A O 1
ATOM 3789 N N . ILE A 1 479 ? 17.129 -18.922 13.258 1.00 96.75 479 ILE A N 1
ATOM 3790 C CA . ILE A 1 479 ? 18.310 -18.817 12.395 1.00 96.75 479 ILE A CA 1
ATOM 3791 C C . ILE A 1 479 ? 18.924 -17.421 12.543 1.00 96.75 479 ILE A C 1
ATOM 3793 O O . ILE A 1 479 ? 20.121 -17.288 12.811 1.00 96.75 479 ILE A O 1
ATOM 3797 N N . GLY A 1 480 ? 18.098 -16.375 12.434 1.00 96.31 480 GLY A N 1
ATOM 3798 C CA . GLY A 1 480 ? 18.535 -14.989 12.549 1.00 96.31 480 GLY A CA 1
ATOM 3799 C C . GLY A 1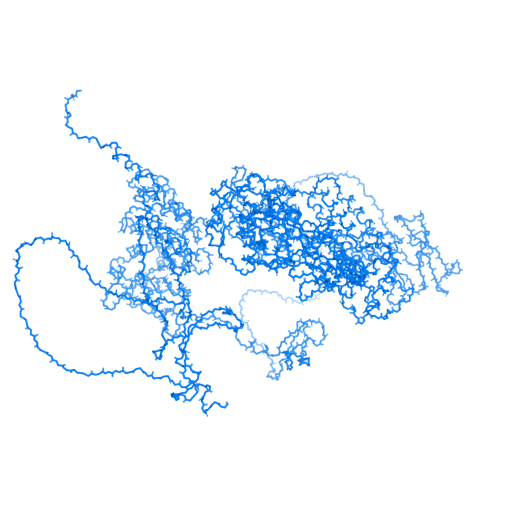 480 ? 19.206 -14.710 13.891 1.00 96.31 480 GLY A C 1
ATOM 3800 O O . GLY A 1 480 ? 20.314 -14.174 13.916 1.00 96.31 480 GLY A O 1
ATOM 3801 N N . ALA A 1 481 ? 18.603 -15.117 15.013 1.00 96.12 481 ALA A N 1
ATOM 3802 C CA . ALA A 1 481 ? 19.174 -14.880 16.337 1.00 96.12 481 ALA A CA 1
ATOM 3803 C C . ALA A 1 481 ? 20.456 -15.688 16.600 1.00 96.12 481 ALA A C 1
ATOM 3805 O O . ALA A 1 481 ? 21.393 -15.130 17.175 1.00 96.12 481 ALA A O 1
ATOM 3806 N N . ALA A 1 482 ? 20.529 -16.956 16.175 1.00 95.94 482 ALA A N 1
ATOM 3807 C CA . ALA A 1 482 ? 21.715 -17.792 16.367 1.00 95.94 482 ALA A CA 1
ATOM 3808 C C . ALA A 1 482 ? 22.947 -17.196 15.664 1.00 95.94 482 ALA A C 1
ATOM 3810 O O . ALA A 1 482 ? 23.925 -16.833 16.328 1.00 95.94 482 ALA A O 1
ATOM 3811 N N . PHE A 1 483 ? 22.873 -17.000 14.343 1.00 96.56 483 PHE A N 1
ATOM 3812 C CA . PHE A 1 483 ? 23.979 -16.446 13.555 1.00 96.56 483 PHE A CA 1
ATOM 3813 C C . PHE A 1 483 ? 24.286 -14.984 13.921 1.00 96.56 483 PHE A C 1
ATOM 3815 O O . PHE A 1 483 ? 25.455 -14.635 14.084 1.00 96.56 483 PHE A O 1
ATOM 3822 N N . THR A 1 484 ? 23.270 -14.134 14.147 1.00 97.12 484 THR A N 1
ATOM 3823 C CA . THR A 1 484 ? 23.480 -12.729 14.559 1.00 97.12 484 THR A CA 1
ATOM 3824 C C . THR A 1 484 ? 24.254 -12.628 15.870 1.00 97.12 484 THR A C 1
ATOM 3826 O O . THR A 1 484 ? 25.212 -11.855 15.951 1.00 97.12 484 THR A O 1
ATOM 3829 N N . ARG A 1 485 ? 23.864 -13.395 16.902 1.00 95.19 485 ARG A N 1
ATOM 3830 C CA . ARG A 1 485 ? 24.561 -13.377 18.197 1.00 95.19 485 ARG A CA 1
ATOM 3831 C C . ARG A 1 485 ? 25.967 -13.945 18.076 1.00 95.19 485 ARG A C 1
ATOM 3833 O O . ARG A 1 485 ? 26.883 -13.347 18.628 1.00 95.19 485 ARG A O 1
ATOM 3840 N N . PHE A 1 486 ? 26.144 -15.043 17.340 1.00 94.56 486 PHE A N 1
ATOM 3841 C CA . PHE A 1 486 ? 27.457 -15.624 17.056 1.00 94.56 486 PHE A CA 1
ATOM 3842 C C . PHE A 1 486 ? 28.413 -14.577 16.461 1.00 94.56 486 PHE A C 1
ATOM 3844 O O . PHE A 1 486 ? 29.362 -14.159 17.132 1.00 94.56 486 PHE A O 1
ATOM 3851 N N . GLN A 1 487 ? 28.115 -14.072 15.260 1.00 94.62 487 GLN A N 1
ATOM 3852 C CA . GLN A 1 487 ? 29.043 -13.207 14.531 1.00 94.62 487 GLN A CA 1
ATOM 3853 C C . GLN A 1 487 ? 29.198 -11.824 15.182 1.00 94.62 487 GLN A C 1
ATOM 3855 O O . GLN A 1 487 ? 30.307 -11.301 15.238 1.00 94.62 487 GLN A O 1
ATOM 3860 N N . THR A 1 488 ? 28.134 -11.248 15.763 1.00 94.62 488 THR A N 1
ATOM 3861 C CA . THR A 1 488 ? 28.242 -9.959 16.473 1.00 94.62 488 THR A CA 1
ATOM 3862 C C . THR A 1 488 ? 29.116 -10.076 17.724 1.00 94.62 488 THR A C 1
ATOM 3864 O O . THR A 1 488 ? 29.943 -9.200 17.961 1.00 94.62 488 THR A O 1
ATOM 3867 N N . LEU A 1 489 ? 28.968 -11.139 18.527 1.00 91.69 489 LEU A N 1
ATOM 3868 C CA . LEU A 1 489 ? 29.769 -11.312 19.746 1.00 91.69 489 LEU A CA 1
ATOM 3869 C C . LEU A 1 489 ? 31.226 -11.693 19.446 1.00 91.69 489 LEU A C 1
ATOM 3871 O O . LEU A 1 489 ? 32.108 -11.284 20.197 1.00 91.69 489 LEU A O 1
ATOM 3875 N N . ARG A 1 490 ? 31.494 -12.422 18.351 1.00 91.31 490 ARG A N 1
ATOM 3876 C CA . ARG A 1 490 ? 32.864 -12.709 17.899 1.00 91.31 490 ARG A CA 1
ATOM 3877 C C . ARG A 1 490 ? 33.546 -11.455 17.355 1.00 91.31 490 ARG A C 1
ATOM 3879 O O . ARG A 1 490 ? 34.562 -11.026 17.889 1.00 91.31 490 ARG A O 1
ATOM 3886 N N . LEU A 1 491 ? 32.979 -10.834 16.322 1.00 92.69 491 LEU A N 1
ATOM 3887 C CA . LEU A 1 491 ? 33.659 -9.778 15.567 1.00 92.69 491 LEU A CA 1
ATOM 3888 C C . LEU A 1 491 ? 33.853 -8.486 16.382 1.00 92.69 491 LEU A C 1
ATOM 3890 O O . LEU A 1 491 ? 34.824 -7.769 16.154 1.00 92.69 491 LEU A O 1
ATOM 3894 N N . ARG A 1 492 ? 33.013 -8.233 17.401 1.00 91.69 492 ARG A N 1
ATOM 3895 C CA . ARG A 1 492 ? 33.247 -7.178 18.409 1.00 91.69 492 ARG A CA 1
ATOM 3896 C C . ARG A 1 492 ? 34.479 -7.418 19.290 1.00 91.69 492 ARG A C 1
ATOM 3898 O O . ARG A 1 492 ? 35.053 -6.441 19.756 1.00 91.69 492 ARG A O 1
ATOM 3905 N N . LYS A 1 493 ? 34.877 -8.676 19.535 1.00 89.12 493 LYS A N 1
ATOM 3906 C CA . LYS A 1 493 ? 36.133 -9.010 20.234 1.00 89.12 493 LYS A CA 1
ATOM 3907 C C . LYS A 1 493 ? 37.347 -8.923 19.304 1.00 89.12 493 LYS A C 1
ATOM 3909 O O . LYS A 1 493 ? 38.393 -8.466 19.739 1.00 89.12 493 LYS A O 1
ATOM 3914 N N . ILE A 1 494 ? 37.204 -9.363 18.050 1.00 90.38 494 ILE A N 1
ATOM 3915 C CA . ILE A 1 494 ? 38.307 -9.427 17.075 1.00 90.38 494 ILE A CA 1
ATOM 3916 C C . ILE A 1 494 ? 38.692 -8.030 16.556 1.00 90.38 494 ILE A C 1
ATOM 3918 O O . ILE A 1 494 ? 39.877 -7.700 16.513 1.00 90.38 494 ILE A O 1
ATOM 3922 N N . PHE A 1 495 ? 37.702 -7.197 16.206 1.00 92.44 495 PHE A N 1
ATOM 3923 C CA . PHE A 1 495 ? 37.889 -5.852 15.642 1.00 92.44 495 PHE A CA 1
ATOM 3924 C C . PHE A 1 495 ? 37.214 -4.765 16.510 1.00 92.44 495 PHE A C 1
ATOM 3926 O O . PHE A 1 495 ? 36.335 -4.038 16.027 1.00 92.44 495 PHE A O 1
ATOM 3933 N N . PRO A 1 496 ? 37.578 -4.625 17.802 1.00 88.69 496 PRO A N 1
ATOM 3934 C CA . PRO A 1 496 ? 36.857 -3.766 18.744 1.00 88.69 496 PRO A CA 1
ATOM 3935 C C . PRO A 1 496 ? 36.847 -2.299 18.298 1.00 88.69 496 PRO A C 1
ATOM 3937 O O . PRO A 1 496 ? 35.798 -1.660 18.311 1.00 88.69 496 PRO A O 1
ATOM 3940 N N . ASN A 1 497 ? 37.977 -1.794 17.797 1.00 87.19 497 ASN A N 1
ATOM 3941 C CA . ASN A 1 497 ? 38.147 -0.401 17.361 1.00 87.19 497 ASN A CA 1
ATOM 3942 C C . ASN A 1 497 ? 37.213 0.022 16.209 1.00 87.19 497 ASN A C 1
ATOM 3944 O O . ASN A 1 497 ? 37.035 1.216 15.982 1.00 87.19 497 ASN A O 1
ATOM 3948 N N . ILE A 1 498 ? 36.642 -0.940 15.475 1.00 88.62 498 ILE A N 1
ATOM 3949 C CA . ILE A 1 498 ? 35.802 -0.706 14.291 1.00 88.62 498 ILE A CA 1
ATOM 3950 C C . ILE A 1 498 ? 34.351 -1.135 14.556 1.00 88.62 498 ILE A C 1
ATOM 3952 O O . ILE A 1 498 ? 33.422 -0.463 14.113 1.00 88.62 498 ILE A O 1
ATOM 3956 N N . LEU A 1 499 ? 34.139 -2.236 15.289 1.00 91.12 499 LEU A N 1
ATOM 3957 C CA . LEU A 1 499 ? 32.836 -2.901 15.392 1.00 91.12 499 LEU A CA 1
ATOM 3958 C C . LEU A 1 499 ? 32.189 -2.852 16.788 1.00 91.12 499 LEU A C 1
ATOM 3960 O O . LEU A 1 499 ? 31.058 -3.323 16.906 1.00 91.12 499 LEU A O 1
ATOM 3964 N N . ALA A 1 500 ? 32.842 -2.295 17.823 1.00 81.38 500 ALA A N 1
ATOM 3965 C CA . ALA A 1 500 ? 32.434 -2.388 19.241 1.00 81.38 500 ALA A CA 1
ATOM 3966 C C . ALA A 1 500 ? 30.926 -2.239 19.517 1.00 81.38 500 ALA A C 1
ATOM 3968 O O . ALA A 1 500 ? 30.369 -3.054 20.255 1.00 81.38 500 ALA A O 1
ATOM 3969 N N . ASP A 1 501 ? 30.265 -1.245 18.912 1.00 83.88 501 ASP A N 1
ATOM 3970 C CA . ASP A 1 501 ? 28.829 -0.971 19.079 1.00 83.88 501 ASP A CA 1
ATOM 3971 C C . ASP A 1 501 ? 27.948 -1.462 17.914 1.00 83.88 501 ASP A C 1
ATOM 3973 O O . ASP A 1 501 ? 26.718 -1.483 18.032 1.00 83.88 501 ASP A O 1
ATOM 3977 N N . GLN A 1 502 ? 28.533 -1.932 16.807 1.00 90.75 502 GLN A N 1
ATOM 3978 C CA . GLN A 1 502 ? 27.795 -2.301 15.596 1.00 90.75 502 GLN A CA 1
ATOM 3979 C C . GLN A 1 502 ? 27.068 -3.650 15.740 1.00 90.75 502 GLN A C 1
ATOM 3981 O O . GLN A 1 502 ? 27.589 -4.624 16.288 1.00 90.75 502 GLN A O 1
ATOM 3986 N N . LEU A 1 503 ? 25.816 -3.715 15.281 1.00 92.75 503 LEU A N 1
ATOM 3987 C CA . LEU A 1 503 ? 24.995 -4.931 15.289 1.00 92.75 503 LEU A CA 1
ATOM 3988 C C . LEU A 1 503 ? 25.089 -5.636 13.932 1.00 92.75 503 LEU A C 1
ATOM 3990 O O . LEU A 1 503 ? 24.571 -5.138 12.932 1.00 92.75 503 LEU A O 1
ATOM 3994 N N . ILE A 1 504 ? 25.727 -6.805 13.918 1.00 96.19 504 ILE A N 1
ATOM 3995 C CA . ILE A 1 504 ? 26.093 -7.551 12.714 1.00 96.19 504 ILE A CA 1
ATOM 3996 C C . ILE A 1 504 ? 25.062 -8.673 12.519 1.00 96.19 504 ILE A C 1
ATOM 3998 O O . ILE A 1 504 ? 25.232 -9.804 12.972 1.00 96.19 504 ILE A O 1
ATOM 4002 N N . SER A 1 505 ? 23.936 -8.329 11.898 1.00 96.69 505 SER A N 1
ATOM 4003 C CA . SER A 1 505 ? 22.786 -9.216 11.672 1.00 96.69 505 SER A CA 1
ATOM 4004 C C . SER A 1 505 ? 23.015 -10.269 10.586 1.00 96.69 505 SER A C 1
ATOM 4006 O O . SER A 1 505 ? 23.443 -9.931 9.486 1.00 96.69 505 SER A O 1
ATOM 4008 N N . TYR A 1 506 ? 22.602 -11.503 10.843 1.00 97.19 506 TYR A N 1
ATOM 4009 C CA . TYR A 1 506 ? 22.342 -12.509 9.817 1.00 97.19 506 TYR A CA 1
ATOM 4010 C C . TYR A 1 506 ? 20.827 -12.683 9.640 1.00 97.19 506 TYR A C 1
ATOM 4012 O O . TYR A 1 506 ? 20.077 -12.588 10.613 1.00 97.19 506 TYR A O 1
ATOM 4020 N N . GLY A 1 507 ? 20.388 -12.993 8.421 1.00 96.06 507 GLY A N 1
ATOM 4021 C CA . GLY A 1 507 ? 19.012 -13.377 8.111 1.00 96.06 507 GLY A CA 1
ATOM 4022 C C . GLY A 1 507 ? 18.982 -14.315 6.907 1.00 96.06 507 GLY A C 1
ATOM 4023 O O . GLY A 1 507 ? 19.732 -14.108 5.953 1.00 96.06 507 GLY A O 1
ATOM 4024 N N . SER A 1 508 ? 18.114 -15.328 6.953 1.00 94.94 508 SER A N 1
ATOM 4025 C CA . SER A 1 508 ? 18.068 -16.454 6.002 1.00 94.94 508 SER A CA 1
ATOM 4026 C C . SER A 1 508 ? 17.945 -16.017 4.529 1.00 94.94 508 SER A C 1
ATOM 4028 O O . SER A 1 508 ? 18.632 -16.566 3.676 1.00 94.94 508 SER A O 1
ATOM 4030 N N . CYS A 1 509 ? 17.133 -14.991 4.236 1.00 96.31 509 CYS A N 1
ATOM 4031 C CA . CYS A 1 509 ? 17.036 -14.365 2.910 1.00 96.31 509 CYS A CA 1
ATOM 4032 C C . CYS A 1 509 ? 17.920 -13.117 2.752 1.00 96.31 509 CYS A C 1
ATOM 4034 O O . CYS A 1 509 ? 18.378 -12.806 1.651 1.00 96.31 509 CYS A O 1
ATOM 4036 N N . GLN A 1 510 ? 18.196 -12.398 3.846 1.00 96.12 510 GLN A N 1
ATOM 4037 C CA . GLN A 1 510 ? 19.057 -11.208 3.844 1.00 96.12 510 GLN A CA 1
ATOM 4038 C C . GLN A 1 510 ? 20.460 -11.533 3.307 1.00 96.12 510 GLN A C 1
ATOM 4040 O O . GLN A 1 510 ? 21.035 -10.744 2.558 1.00 96.12 510 GLN A O 1
ATOM 4045 N N . PHE A 1 511 ? 21.005 -12.690 3.688 1.00 97.25 511 PHE A N 1
ATOM 4046 C CA . PHE A 1 511 ? 22.366 -13.084 3.345 1.00 97.25 511 PHE A CA 1
ATOM 4047 C C . PHE A 1 511 ? 22.564 -13.413 1.850 1.00 97.25 511 PHE A C 1
ATOM 4049 O O . PHE A 1 511 ? 23.422 -12.773 1.244 1.00 97.25 511 PHE A O 1
ATOM 4056 N N . PRO A 1 512 ? 21.757 -14.267 1.186 1.00 97.62 512 PRO A N 1
ATOM 4057 C CA . PRO A 1 512 ? 21.871 -14.453 -0.266 1.00 97.62 512 PRO A CA 1
ATOM 4058 C C . PRO A 1 512 ? 21.488 -13.206 -1.082 1.00 97.62 512 PRO A C 1
ATOM 4060 O O . PRO A 1 512 ? 22.046 -12.970 -2.152 1.00 97.62 512 PRO A O 1
ATOM 4063 N N . THR A 1 513 ? 20.623 -12.330 -0.551 1.00 97.94 513 THR A N 1
ATOM 4064 C CA . THR A 1 513 ? 20.344 -11.017 -1.173 1.00 97.94 513 THR A CA 1
ATOM 4065 C C . THR A 1 513 ? 21.598 -10.126 -1.208 1.00 97.94 513 THR A C 1
ATOM 4067 O O . THR A 1 513 ? 21.840 -9.430 -2.194 1.00 97.94 513 THR A O 1
ATOM 4070 N N . LEU A 1 514 ? 22.432 -10.171 -0.160 1.00 98.25 514 LEU A N 1
ATOM 4071 C CA . LEU A 1 514 ? 23.767 -9.560 -0.156 1.00 98.25 514 LEU A CA 1
ATOM 4072 C C . LEU A 1 514 ? 24.741 -10.318 -1.078 1.00 98.25 514 LEU A C 1
ATOM 4074 O O . LEU A 1 514 ? 25.522 -9.680 -1.787 1.00 98.25 514 LEU A O 1
ATOM 4078 N N . GLY A 1 515 ? 24.650 -11.652 -1.107 1.00 97.75 515 GLY A N 1
ATOM 4079 C CA . GLY A 1 515 ? 25.413 -12.543 -1.984 1.00 97.75 515 GLY A CA 1
ATOM 4080 C C . GLY A 1 515 ? 25.384 -12.099 -3.445 1.00 97.75 515 GLY A C 1
ATOM 4081 O O . GLY A 1 515 ? 26.442 -11.867 -4.020 1.00 97.75 515 GLY A O 1
ATOM 4082 N N . PHE A 1 516 ? 24.205 -11.839 -4.022 1.00 98.38 516 PHE A N 1
ATOM 4083 C CA . PHE A 1 516 ? 24.086 -11.340 -5.405 1.00 98.38 516 PHE A CA 1
ATOM 4084 C C . PHE A 1 516 ? 24.824 -10.013 -5.666 1.00 98.38 516 PHE A C 1
ATOM 4086 O O . PHE A 1 516 ? 25.363 -9.804 -6.758 1.00 98.38 516 PHE A O 1
ATOM 4093 N N . VAL A 1 517 ? 24.860 -9.099 -4.690 1.00 98.31 517 VAL A N 1
ATOM 4094 C CA . VAL A 1 517 ? 25.573 -7.815 -4.822 1.00 98.31 517 VAL A CA 1
ATOM 4095 C C . VAL A 1 517 ? 27.087 -8.033 -4.786 1.00 98.31 517 VAL A C 1
ATOM 4097 O O . VAL A 1 517 ? 27.804 -7.463 -5.611 1.00 98.31 517 VAL A O 1
ATOM 4100 N N . VAL A 1 518 ? 27.568 -8.882 -3.875 1.00 97.81 518 VAL A N 1
ATOM 4101 C CA . VAL A 1 518 ? 28.987 -9.256 -3.772 1.00 97.81 518 VAL A CA 1
ATOM 4102 C C . VAL A 1 518 ? 29.443 -10.050 -5.001 1.00 97.81 518 VAL A C 1
ATOM 4104 O O . VAL A 1 518 ? 30.480 -9.735 -5.576 1.00 97.81 518 VAL A O 1
ATOM 4107 N N . GLU A 1 519 ? 28.646 -11.009 -5.474 1.00 97.06 519 GLU A N 1
ATOM 4108 C CA . GLU A 1 519 ? 28.904 -11.795 -6.686 1.00 97.06 519 GLU A CA 1
ATOM 4109 C C . GLU A 1 519 ? 29.014 -10.889 -7.922 1.00 97.06 519 GLU A C 1
ATOM 4111 O O . GLU A 1 519 ? 29.972 -11.006 -8.690 1.00 97.06 519 GLU A O 1
ATOM 4116 N N . ARG A 1 520 ? 28.110 -9.906 -8.082 1.00 97.88 520 ARG A N 1
ATOM 4117 C CA . ARG A 1 520 ? 28.233 -8.908 -9.157 1.00 97.88 520 ARG A CA 1
ATOM 4118 C C . ARG A 1 520 ? 29.487 -8.047 -9.006 1.00 97.88 520 ARG A C 1
ATOM 4120 O O . ARG A 1 520 ? 30.121 -7.760 -10.014 1.00 97.88 520 ARG A O 1
ATOM 4127 N N . PHE A 1 521 ? 29.845 -7.629 -7.794 1.00 97.62 521 PHE A N 1
ATOM 4128 C CA . PHE A 1 521 ? 31.052 -6.833 -7.559 1.00 97.62 521 PHE A CA 1
ATOM 4129 C C . PHE A 1 521 ? 32.327 -7.622 -7.905 1.00 97.62 521 PHE A C 1
ATOM 4131 O O . PHE A 1 521 ? 33.164 -7.126 -8.659 1.00 97.62 521 PHE A O 1
ATOM 4138 N N . LYS A 1 522 ? 32.426 -8.891 -7.484 1.00 95.75 522 LYS A N 1
ATOM 4139 C CA . LYS A 1 522 ? 33.519 -9.796 -7.878 1.00 95.75 522 LYS A CA 1
ATOM 4140 C C . LYS A 1 522 ? 33.587 -10.014 -9.385 1.00 95.75 522 LYS A C 1
ATOM 4142 O O . LYS A 1 522 ? 34.670 -9.944 -9.956 1.00 95.75 522 LYS A O 1
ATOM 4147 N N . ALA A 1 523 ? 32.444 -10.206 -10.043 1.00 96.25 523 ALA A N 1
ATOM 4148 C CA . ALA A 1 523 ? 32.368 -10.350 -11.497 1.00 96.25 523 ALA A CA 1
ATOM 4149 C C . ALA A 1 523 ? 32.795 -9.084 -12.270 1.00 96.25 523 ALA A C 1
ATOM 4151 O O . ALA A 1 523 ? 33.035 -9.171 -13.470 1.00 96.25 523 ALA A O 1
ATOM 4152 N N . ILE A 1 524 ? 32.893 -7.924 -11.609 1.00 96.81 524 ILE A N 1
ATOM 4153 C CA . ILE A 1 524 ? 33.481 -6.696 -12.169 1.00 96.81 524 ILE A CA 1
ATOM 4154 C C . ILE A 1 524 ? 34.986 -6.651 -11.896 1.00 96.81 524 ILE A C 1
ATOM 4156 O O . ILE A 1 524 ? 35.752 -6.347 -12.802 1.00 96.81 524 ILE A O 1
ATOM 4160 N N . GLN A 1 525 ? 35.426 -6.984 -10.679 1.00 94.50 525 GLN A N 1
ATOM 4161 C CA . GLN A 1 525 ? 36.851 -6.991 -10.317 1.00 94.50 525 GLN A CA 1
ATOM 4162 C C . GLN A 1 525 ? 37.668 -8.053 -11.069 1.00 94.50 525 GLN A C 1
ATOM 4164 O O . GLN A 1 525 ? 38.830 -7.817 -11.382 1.00 94.50 525 GLN A O 1
ATOM 4169 N N . ALA A 1 526 ? 37.072 -9.213 -11.354 1.00 96.00 526 ALA A N 1
ATOM 4170 C CA . ALA A 1 526 ? 37.705 -10.311 -12.087 1.00 96.00 526 ALA A CA 1
ATOM 4171 C C . ALA A 1 526 ? 37.572 -10.189 -13.618 1.00 96.00 526 ALA A C 1
ATOM 4173 O O . ALA A 1 526 ? 38.035 -11.065 -14.348 1.00 96.00 526 ALA A O 1
ATOM 4174 N N . PHE A 1 527 ? 36.912 -9.142 -14.119 1.00 96.88 527 PHE A N 1
ATOM 4175 C CA . PHE A 1 527 ? 36.707 -8.946 -15.547 1.00 96.88 527 PHE A CA 1
ATOM 4176 C C . PHE A 1 527 ? 37.955 -8.342 -16.199 1.00 96.88 527 PHE A C 1
ATOM 4178 O O . PHE A 1 527 ? 38.351 -7.223 -15.875 1.00 96.88 527 PHE A O 1
ATOM 4185 N N . VAL A 1 528 ? 38.540 -9.062 -17.156 1.00 96.12 528 VAL A N 1
ATOM 4186 C CA . VAL A 1 528 ? 39.637 -8.571 -18.000 1.00 96.12 528 VAL A CA 1
ATOM 4187 C C . VAL A 1 528 ? 39.042 -8.048 -19.312 1.00 96.12 528 VAL A C 1
ATOM 4189 O O . VAL A 1 528 ? 38.425 -8.835 -20.031 1.00 96.12 528 VAL A O 1
ATOM 4192 N N . PRO A 1 529 ? 39.189 -6.752 -19.647 1.00 96.00 529 PRO A N 1
ATOM 4193 C CA . PRO A 1 529 ? 38.751 -6.233 -20.936 1.00 96.00 529 PRO A CA 1
ATOM 4194 C C . PRO A 1 529 ? 39.575 -6.805 -22.095 1.00 96.00 529 PRO A C 1
ATOM 4196 O O . PRO A 1 529 ? 40.804 -6.802 -22.062 1.00 96.00 529 PRO A O 1
ATOM 4199 N N . GLU A 1 530 ? 38.891 -7.257 -23.144 1.00 96.25 530 GLU A N 1
ATOM 4200 C CA . GLU A 1 530 ? 39.496 -7.686 -24.400 1.00 96.25 530 GLU A CA 1
ATOM 4201 C C . GLU A 1 530 ? 39.242 -6.644 -25.498 1.00 96.25 530 GLU A C 1
ATOM 4203 O O . GLU A 1 530 ? 38.100 -6.231 -25.748 1.00 96.25 530 GLU A O 1
ATOM 4208 N N . ALA A 1 531 ? 40.315 -6.245 -26.185 1.00 96.31 531 ALA A N 1
ATOM 4209 C CA . ALA A 1 531 ? 40.238 -5.409 -27.376 1.00 96.31 531 ALA A CA 1
ATOM 4210 C C . ALA A 1 531 ? 39.657 -6.204 -28.556 1.00 96.31 531 ALA A C 1
ATOM 4212 O O . ALA A 1 531 ? 40.034 -7.350 -28.812 1.00 96.31 531 ALA A O 1
ATOM 4213 N N . PHE A 1 532 ? 38.747 -5.584 -29.299 1.00 97.75 532 PHE A N 1
ATOM 4214 C CA . PHE A 1 532 ? 38.149 -6.150 -30.498 1.00 97.75 532 PHE A CA 1
ATOM 4215 C C . PHE A 1 532 ? 38.067 -5.123 -31.621 1.00 97.75 532 PHE A C 1
ATOM 4217 O O . PHE A 1 532 ? 37.945 -3.922 -31.403 1.00 97.75 532 PHE A O 1
ATOM 4224 N N . TYR A 1 533 ? 38.049 -5.632 -32.841 1.00 97.50 533 TYR A N 1
ATOM 4225 C CA . TYR A 1 533 ? 38.080 -4.856 -34.069 1.00 97.50 533 TYR A CA 1
ATOM 4226 C C . TYR A 1 533 ? 36.862 -5.222 -34.908 1.00 97.50 533 TYR A C 1
ATOM 4228 O O . TYR A 1 533 ? 36.433 -6.383 -34.934 1.00 97.50 533 TYR A O 1
ATOM 4236 N N . LYS A 1 534 ? 36.266 -4.241 -35.581 1.00 97.00 534 LYS A N 1
ATOM 4237 C CA . LYS A 1 534 ? 35.166 -4.483 -36.519 1.00 97.00 534 LYS A CA 1
ATOM 4238 C C . LYS A 1 534 ? 35.227 -3.526 -37.693 1.00 97.00 534 LYS A C 1
ATOM 4240 O O . LYS A 1 534 ? 35.570 -2.359 -37.532 1.00 97.00 534 LYS A O 1
ATOM 4245 N N . ILE A 1 535 ? 34.819 -4.008 -38.859 1.00 97.31 535 ILE A N 1
ATOM 4246 C CA . ILE A 1 535 ? 34.633 -3.156 -40.028 1.00 97.31 535 ILE A CA 1
ATOM 4247 C C . ILE A 1 535 ? 33.257 -2.475 -39.904 1.00 97.31 535 ILE A C 1
ATOM 4249 O O . ILE A 1 535 ? 32.235 -3.130 -39.690 1.00 97.31 535 ILE A O 1
ATOM 4253 N N . LYS A 1 536 ? 33.225 -1.147 -39.996 1.00 95.38 536 LYS A N 1
ATOM 4254 C CA . LYS A 1 536 ? 32.030 -0.297 -40.025 1.00 95.38 536 LYS A CA 1
ATOM 4255 C C . LYS A 1 536 ? 31.918 0.299 -41.422 1.00 95.38 536 LYS A C 1
ATOM 4257 O O . LYS A 1 536 ? 32.844 0.954 -41.886 1.00 95.38 536 LYS A O 1
ATOM 4262 N N . VAL A 1 537 ? 30.773 0.100 -42.066 1.00 96.56 537 VAL A N 1
ATOM 4263 C CA . VAL A 1 537 ? 30.494 0.632 -43.405 1.00 96.56 537 VAL A CA 1
ATOM 4264 C C . VAL A 1 537 ? 29.370 1.654 -43.298 1.00 96.56 537 VAL A C 1
ATOM 4266 O O . VAL A 1 537 ? 28.346 1.384 -42.660 1.00 96.56 537 VAL A O 1
ATOM 4269 N N . THR A 1 538 ? 29.551 2.827 -43.902 1.00 96.00 538 THR A N 1
ATOM 4270 C CA . THR A 1 538 ? 28.519 3.870 -43.968 1.00 96.00 538 THR A CA 1
ATOM 4271 C C . THR A 1 538 ? 28.259 4.323 -45.400 1.00 96.00 538 THR A C 1
ATOM 4273 O O . THR A 1 538 ? 29.146 4.273 -46.252 1.00 96.00 538 THR A O 1
ATOM 4276 N N . HIS A 1 539 ? 27.027 4.747 -45.672 1.00 94.94 539 HIS A N 1
ATOM 4277 C CA . HIS A 1 539 ? 26.609 5.292 -46.960 1.00 94.94 539 HIS A CA 1
ATOM 4278 C C . HIS A 1 539 ? 25.625 6.442 -46.734 1.00 94.94 539 HIS A C 1
ATOM 4280 O O . HIS A 1 539 ? 24.559 6.238 -46.148 1.00 94.94 539 HIS A O 1
ATOM 4286 N N . ASP A 1 540 ? 25.993 7.639 -47.177 1.00 91.00 540 ASP A N 1
ATOM 4287 C CA . ASP A 1 540 ? 25.123 8.811 -47.206 1.00 91.00 540 ASP A CA 1
ATOM 4288 C C . ASP A 1 540 ? 24.234 8.763 -48.452 1.00 91.00 540 ASP A C 1
ATOM 4290 O O . ASP A 1 540 ? 24.717 8.855 -49.578 1.00 91.00 540 ASP A O 1
ATOM 4294 N N . HIS A 1 541 ? 22.924 8.623 -48.242 1.00 84.62 541 HIS A N 1
ATOM 4295 C CA . HIS A 1 541 ? 21.908 8.793 -49.279 1.00 84.62 541 HIS A CA 1
ATOM 4296 C C . HIS A 1 541 ? 21.266 10.180 -49.169 1.00 84.62 541 HIS A C 1
ATOM 4298 O O . HIS A 1 541 ? 21.315 10.805 -48.107 1.00 84.62 541 HIS A O 1
ATOM 4304 N N . GLU A 1 542 ? 20.567 10.621 -50.215 1.00 80.06 542 GLU A N 1
ATOM 4305 C CA . GLU A 1 542 ? 19.768 11.858 -50.184 1.00 80.06 542 GLU A CA 1
ATOM 4306 C C . GLU A 1 542 ? 18.688 11.826 -49.077 1.00 80.06 542 GLU A C 1
ATOM 4308 O O . GLU A 1 542 ? 18.383 12.851 -48.471 1.00 80.06 542 GLU A O 1
ATOM 4313 N N . ASP A 1 543 ? 18.189 10.629 -48.735 1.00 78.69 543 ASP A N 1
ATOM 4314 C CA . ASP A 1 543 ? 17.234 10.383 -47.640 1.00 78.69 543 ASP A CA 1
ATOM 4315 C C . ASP A 1 543 ? 17.897 10.132 -46.264 1.00 78.69 543 ASP A C 1
ATOM 4317 O O . ASP A 1 543 ? 17.201 9.873 -45.279 1.00 78.69 543 ASP A O 1
ATOM 4321 N N . GLY A 1 544 ? 19.234 10.178 -46.173 1.00 81.94 544 GLY A N 1
ATOM 4322 C CA . GLY A 1 544 ? 19.994 10.090 -44.920 1.00 81.94 544 GLY A CA 1
ATOM 4323 C C . GLY A 1 544 ? 21.100 9.023 -44.863 1.00 81.94 544 GLY A C 1
ATOM 4324 O O . GLY A 1 544 ? 21.219 8.142 -45.716 1.00 81.94 544 GLY A O 1
ATOM 4325 N N . ASN A 1 545 ? 21.916 9.104 -43.804 1.00 89.19 545 ASN A N 1
ATOM 4326 C CA . ASN A 1 545 ? 23.036 8.196 -43.535 1.00 89.19 545 ASN A CA 1
ATOM 4327 C C . ASN A 1 545 ? 22.573 6.786 -43.132 1.00 89.19 545 ASN A C 1
ATOM 4329 O O . ASN A 1 545 ? 21.745 6.611 -42.231 1.00 89.19 545 ASN A O 1
ATOM 4333 N N . VAL A 1 546 ? 23.184 5.767 -43.735 1.00 92.94 546 VAL A N 1
ATOM 4334 C CA . VAL A 1 546 ? 22.976 4.354 -43.411 1.00 92.94 546 VAL A CA 1
ATOM 4335 C C . VAL A 1 546 ? 24.260 3.741 -42.872 1.00 92.94 546 VAL A C 1
ATOM 4337 O O . VAL A 1 546 ? 25.262 3.660 -43.576 1.00 92.94 546 VAL A O 1
ATOM 4340 N N . VAL A 1 547 ? 24.204 3.216 -41.646 1.00 94.44 547 VAL A N 1
ATOM 4341 C CA . VAL A 1 547 ? 25.263 2.369 -41.078 1.00 94.44 547 VAL A CA 1
ATOM 4342 C C . VAL A 1 547 ? 24.922 0.896 -41.307 1.00 94.44 547 VAL A C 1
ATOM 4344 O O . VAL A 1 547 ? 23.915 0.395 -40.789 1.00 94.44 547 VAL A O 1
ATOM 4347 N N . PHE A 1 548 ? 25.784 0.204 -42.050 1.00 95.75 548 PHE A N 1
ATOM 4348 C CA . PHE A 1 548 ? 25.736 -1.238 -42.266 1.00 95.75 548 PHE A CA 1
ATOM 4349 C C . PHE A 1 548 ? 26.638 -1.945 -41.241 1.00 95.75 548 PHE A C 1
ATOM 4351 O O . PHE A 1 548 ? 27.819 -1.633 -41.094 1.00 95.75 548 PHE A O 1
ATOM 4358 N N . ASN A 1 549 ? 26.073 -2.903 -40.506 1.00 95.50 549 ASN A N 1
ATOM 4359 C CA . ASN A 1 549 ? 26.757 -3.621 -39.430 1.00 95.50 549 ASN A CA 1
ATOM 4360 C C . ASN A 1 549 ? 27.355 -4.918 -39.971 1.00 95.50 549 ASN A C 1
ATOM 4362 O O . ASN A 1 549 ? 26.649 -5.702 -40.603 1.00 95.50 549 ASN A O 1
ATOM 4366 N N . TRP A 1 550 ? 28.633 -5.169 -39.707 1.00 97.62 550 TRP A N 1
ATOM 4367 C CA . TRP A 1 550 ? 29.327 -6.367 -40.176 1.00 97.62 550 TRP A CA 1
ATOM 4368 C C . TRP A 1 550 ? 28.670 -7.656 -39.667 1.00 97.62 550 TRP A C 1
ATOM 4370 O O . TRP A 1 550 ? 28.406 -7.804 -38.473 1.00 97.62 550 TRP A O 1
ATOM 4380 N N . LYS A 1 551 ? 28.435 -8.619 -40.563 1.00 96.56 551 LYS A N 1
ATOM 4381 C CA . LYS A 1 551 ? 27.759 -9.895 -40.272 1.00 96.56 551 LYS A CA 1
ATOM 4382 C C . LYS A 1 551 ? 28.605 -10.818 -39.383 1.00 96.56 551 LYS A C 1
ATOM 4384 O O . LYS A 1 551 ? 28.048 -11.657 -38.683 1.00 96.56 551 LYS A O 1
ATOM 4389 N N . ARG A 1 552 ? 29.930 -10.605 -39.332 1.00 95.62 552 ARG A N 1
ATOM 4390 C CA . ARG A 1 552 ? 30.845 -11.212 -38.341 1.00 95.62 552 ARG A CA 1
ATOM 4391 C C . ARG A 1 552 ? 30.807 -10.531 -36.962 1.00 95.62 552 ARG A C 1
ATOM 4393 O O . ARG A 1 552 ? 31.413 -11.041 -36.027 1.00 95.62 552 ARG A O 1
ATOM 4400 N N . ASN A 1 553 ? 30.097 -9.406 -36.816 1.00 96.31 553 ASN A N 1
ATOM 4401 C CA . ASN A 1 553 ? 30.008 -8.547 -35.626 1.00 96.31 553 ASN A CA 1
ATOM 4402 C C . ASN A 1 553 ? 31.344 -7.893 -35.207 1.00 96.31 553 ASN A C 1
ATOM 4404 O O . ASN A 1 553 ? 31.471 -6.671 -35.284 1.00 96.31 553 ASN A O 1
ATOM 4408 N N . ARG A 1 554 ? 32.330 -8.687 -34.768 1.00 96.75 554 ARG A N 1
ATOM 4409 C CA . ARG A 1 554 ? 33.659 -8.248 -34.301 1.00 96.75 554 ARG A CA 1
ATOM 4410 C C . ARG A 1 554 ? 34.651 -9.413 -34.245 1.00 96.75 554 ARG A C 1
ATOM 4412 O O . ARG A 1 554 ? 34.235 -10.552 -34.051 1.00 96.75 554 ARG A O 1
ATOM 4419 N N . LEU A 1 555 ? 35.949 -9.118 -34.323 1.00 97.12 555 LEU A N 1
ATOM 4420 C CA . LEU A 1 555 ? 37.045 -10.075 -34.133 1.00 97.12 555 LEU A CA 1
ATOM 4421 C C . LEU A 1 555 ? 37.981 -9.621 -33.004 1.00 97.12 555 LEU A C 1
ATOM 4423 O O . LEU A 1 555 ? 38.348 -8.453 -32.934 1.00 97.12 555 LEU A O 1
ATOM 4427 N N . PHE A 1 556 ? 38.435 -10.559 -32.173 1.00 97.44 556 PHE A N 1
ATOM 4428 C CA . PHE A 1 556 ? 39.407 -10.333 -31.087 1.00 97.44 556 PHE A CA 1
ATOM 4429 C C . PHE A 1 556 ? 40.873 -10.470 -31.549 1.00 97.44 556 PHE A C 1
ATOM 4431 O O . PHE A 1 556 ? 41.770 -10.790 -30.776 1.00 97.44 556 PHE A O 1
ATOM 4438 N N . ASN A 1 557 ? 41.131 -10.279 -32.844 1.00 97.12 557 ASN A N 1
ATOM 4439 C CA . ASN A 1 557 ? 42.469 -10.346 -33.420 1.00 97.12 557 ASN A CA 1
ATOM 4440 C C . ASN A 1 557 ? 42.638 -9.226 -34.450 1.00 97.12 557 ASN A C 1
ATOM 4442 O O . ASN A 1 557 ? 41.924 -9.194 -35.455 1.00 97.12 557 ASN A O 1
ATOM 4446 N N . HIS A 1 558 ? 43.584 -8.324 -34.183 1.00 96.88 558 HIS A N 1
ATOM 4447 C CA . HIS A 1 558 ? 43.859 -7.159 -35.023 1.00 96.88 558 HIS A CA 1
ATOM 4448 C C . HIS A 1 558 ? 44.205 -7.568 -36.457 1.00 96.88 558 HIS A C 1
ATOM 4450 O O . HIS A 1 558 ? 43.538 -7.138 -37.390 1.00 96.88 558 HIS A O 1
ATOM 4456 N N . THR A 1 559 ? 45.181 -8.463 -36.641 1.00 96.44 559 THR A N 1
ATOM 4457 C CA . THR A 1 559 ? 45.657 -8.885 -37.968 1.00 96.44 559 THR A CA 1
ATOM 4458 C C . THR A 1 559 ? 44.553 -9.534 -38.806 1.00 96.44 559 THR A C 1
ATOM 4460 O O . THR A 1 559 ? 44.434 -9.233 -39.990 1.00 96.44 559 THR A O 1
ATOM 4463 N N . ALA A 1 560 ? 43.700 -10.369 -38.206 1.00 96.69 560 ALA A N 1
ATOM 4464 C CA . ALA A 1 560 ? 42.571 -10.982 -38.904 1.00 96.69 560 ALA A CA 1
ATOM 4465 C C . ALA A 1 560 ? 41.523 -9.948 -39.357 1.00 96.69 560 ALA A C 1
ATOM 4467 O O . ALA A 1 560 ? 40.984 -10.066 -40.455 1.00 96.69 560 ALA A O 1
ATOM 4468 N N . CYS A 1 561 ? 41.250 -8.920 -38.546 1.00 97.44 561 CYS A N 1
ATOM 4469 C CA . CYS A 1 561 ? 40.358 -7.832 -38.950 1.00 97.44 561 CYS A CA 1
ATOM 4470 C C . CYS A 1 561 ? 41.008 -6.912 -39.994 1.00 97.44 561 CYS A C 1
ATOM 4472 O O . CYS A 1 561 ? 40.339 -6.504 -40.939 1.00 97.44 561 CYS A O 1
ATOM 4474 N N . LEU A 1 562 ? 42.308 -6.639 -39.859 1.00 96.38 562 LEU A N 1
ATOM 4475 C CA . LEU A 1 562 ? 43.087 -5.790 -40.756 1.00 96.38 562 LEU A CA 1
ATOM 4476 C C . LEU A 1 562 ? 43.189 -6.388 -42.168 1.00 96.38 562 LEU A C 1
ATOM 4478 O O . LEU A 1 562 ? 43.022 -5.662 -43.141 1.00 96.38 562 LEU A O 1
ATOM 4482 N N . VAL A 1 563 ? 43.389 -7.706 -42.297 1.00 96.25 563 VAL A N 1
ATOM 4483 C CA . VAL A 1 563 ? 43.381 -8.399 -43.601 1.00 96.25 563 VAL A CA 1
ATOM 4484 C C . VAL A 1 563 ? 42.019 -8.268 -44.289 1.00 96.25 563 VAL A C 1
ATOM 4486 O O . VAL A 1 563 ? 41.957 -7.860 -45.446 1.00 96.25 563 VAL A O 1
ATOM 4489 N N . LEU A 1 564 ? 40.921 -8.543 -43.575 1.00 97.00 564 LEU A N 1
ATOM 4490 C CA . LEU A 1 564 ? 39.568 -8.412 -44.134 1.00 97.00 564 LEU A CA 1
ATOM 4491 C C . LEU A 1 564 ? 39.215 -6.948 -44.454 1.00 97.00 564 LEU A C 1
ATOM 4493 O O . LEU A 1 564 ? 38.521 -6.683 -45.433 1.00 97.00 564 LEU A O 1
ATOM 4497 N N . TYR A 1 565 ? 39.726 -5.993 -43.673 1.00 96.94 565 TYR A N 1
ATOM 4498 C CA . TYR A 1 565 ? 39.594 -4.563 -43.943 1.00 96.94 565 TYR A CA 1
ATOM 4499 C C . TYR A 1 565 ? 40.363 -4.137 -45.200 1.00 96.94 565 TYR A C 1
ATOM 4501 O O . TYR A 1 565 ? 39.795 -3.428 -46.025 1.00 96.94 565 TYR A O 1
ATOM 4509 N N . HIS A 1 566 ? 41.600 -4.605 -45.400 1.00 95.44 566 HIS A N 1
ATOM 4510 C CA . HIS A 1 566 ? 42.350 -4.340 -46.632 1.00 95.44 566 HIS A CA 1
ATOM 4511 C C . HIS A 1 566 ? 41.631 -4.897 -47.865 1.00 95.44 566 HIS A C 1
ATOM 4513 O O . HIS A 1 566 ? 41.462 -4.159 -48.831 1.00 95.44 566 HIS A O 1
ATOM 4519 N N . MET A 1 567 ? 41.091 -6.120 -47.802 1.00 94.88 567 MET A N 1
ATOM 4520 C CA . MET A 1 567 ? 40.254 -6.666 -48.881 1.00 94.88 567 MET A CA 1
ATOM 4521 C C . MET A 1 567 ? 39.045 -5.760 -49.188 1.00 94.88 567 MET A C 1
ATOM 4523 O O . MET A 1 567 ? 38.771 -5.473 -50.350 1.00 94.88 567 MET A O 1
ATOM 4527 N N . CYS A 1 568 ? 38.368 -5.239 -48.155 1.00 95.12 568 CYS A N 1
ATOM 4528 C CA . CYS A 1 568 ? 37.258 -4.286 -48.309 1.00 95.12 568 CYS A CA 1
ATOM 4529 C C . CYS A 1 568 ? 37.679 -2.880 -48.785 1.00 95.12 568 CYS A C 1
ATOM 4531 O O . CYS A 1 568 ? 36.809 -2.072 -49.102 1.00 95.12 568 CYS A O 1
ATOM 4533 N N . MET A 1 569 ? 38.976 -2.563 -48.793 1.00 93.62 569 MET A N 1
ATOM 4534 C CA . MET A 1 569 ? 39.533 -1.294 -49.281 1.00 93.62 569 MET A CA 1
ATOM 4535 C C . MET A 1 569 ? 40.114 -1.408 -50.698 1.00 93.62 569 MET A C 1
ATOM 4537 O O . MET A 1 569 ? 40.199 -0.397 -51.391 1.00 93.62 569 MET A O 1
ATOM 4541 N N . GLU A 1 570 ? 40.504 -2.611 -51.129 1.00 93.12 570 GLU A N 1
ATOM 4542 C CA . GLU A 1 570 ? 40.990 -2.899 -52.486 1.00 93.12 570 GLU A CA 1
ATOM 4543 C C . GLU A 1 570 ? 39.844 -2.969 -53.511 1.00 93.12 570 GLU A C 1
ATOM 4545 O O . GLU A 1 570 ? 39.965 -2.391 -54.591 1.00 93.12 570 GLU A O 1
ATOM 4550 N N . ASP A 1 571 ? 38.712 -3.594 -53.159 1.00 91.19 571 ASP A N 1
ATOM 4551 C CA . ASP A 1 571 ? 37.445 -3.493 -53.904 1.00 91.19 571 ASP A CA 1
ATOM 4552 C C . ASP A 1 571 ? 36.299 -3.066 -52.962 1.00 91.19 571 ASP A C 1
ATOM 4554 O O . ASP A 1 571 ? 35.590 -3.912 -52.406 1.00 91.19 571 ASP A O 1
ATOM 4558 N N . PRO A 1 572 ? 36.116 -1.749 -52.740 1.00 92.44 572 PRO A N 1
ATOM 4559 C CA . PRO A 1 572 ? 35.124 -1.224 -51.806 1.00 92.44 572 PRO A CA 1
ATOM 4560 C C . PRO A 1 572 ? 33.694 -1.170 -52.373 1.00 92.44 572 PRO A C 1
ATOM 4562 O O . PRO A 1 572 ? 32.803 -0.651 -51.699 1.00 92.44 572 PRO A O 1
ATOM 4565 N N . VAL A 1 573 ? 33.437 -1.647 -53.600 1.00 95.81 573 VAL A N 1
ATOM 4566 C CA . VAL A 1 573 ? 32.138 -1.463 -54.271 1.00 95.81 573 VAL A CA 1
ATOM 4567 C C . VAL A 1 573 ? 31.071 -2.387 -53.678 1.00 95.81 573 VAL A C 1
ATOM 4569 O O . VAL A 1 573 ? 31.012 -3.586 -53.956 1.00 95.81 573 VAL A O 1
ATOM 4572 N N . ALA A 1 574 ? 30.152 -1.809 -52.905 1.00 96.69 574 ALA A N 1
ATOM 4573 C CA . ALA A 1 574 ? 29.072 -2.543 -52.263 1.00 96.69 574 ALA A CA 1
ATOM 4574 C C . ALA A 1 574 ? 28.030 -3.024 -53.279 1.00 96.69 574 ALA A C 1
ATOM 4576 O O . ALA A 1 574 ? 27.383 -2.222 -53.956 1.00 96.69 574 ALA A O 1
ATOM 4577 N N . THR A 1 575 ? 27.807 -4.338 -53.342 1.00 97.06 575 THR A N 1
ATOM 4578 C CA . THR A 1 575 ? 26.707 -4.951 -54.103 1.00 97.06 575 THR A CA 1
ATOM 4579 C C . THR A 1 575 ? 25.585 -5.370 -53.153 1.00 97.06 575 THR A C 1
ATOM 4581 O O . THR A 1 575 ? 25.811 -6.136 -52.219 1.00 97.06 575 THR A O 1
ATOM 4584 N N . VAL A 1 576 ? 24.351 -4.917 -53.394 1.00 97.31 576 VAL A N 1
ATOM 4585 C CA . VAL A 1 576 ? 23.172 -5.323 -52.606 1.00 97.31 576 VAL A CA 1
ATOM 4586 C C . VAL A 1 576 ? 22.761 -6.753 -52.968 1.00 97.31 576 VAL A C 1
ATOM 4588 O O . VAL A 1 576 ? 22.275 -7.008 -54.070 1.00 97.31 576 VAL A O 1
ATOM 4591 N N . VAL A 1 577 ? 22.911 -7.696 -52.036 1.00 96.19 577 VAL A N 1
ATOM 4592 C CA . VAL A 1 577 ? 22.627 -9.128 -52.263 1.00 96.19 577 VAL A CA 1
ATOM 4593 C C . VAL A 1 577 ? 21.193 -9.499 -51.890 1.00 96.19 577 VAL A C 1
ATOM 4595 O O . VAL A 1 577 ? 20.553 -10.315 -52.566 1.00 96.19 577 VAL A O 1
ATOM 4598 N N . GLU A 1 578 ? 20.665 -8.900 -50.824 1.00 95.25 578 GLU A N 1
ATOM 4599 C CA . GLU A 1 578 ? 19.320 -9.186 -50.331 1.00 95.25 578 GLU A CA 1
ATOM 4600 C C . GLU A 1 578 ? 18.649 -7.935 -49.764 1.00 95.25 578 GLU A C 1
ATOM 4602 O O . GLU A 1 578 ? 19.264 -7.146 -49.050 1.00 95.25 578 GLU A O 1
ATOM 4607 N N . VAL A 1 579 ? 17.364 -7.777 -50.081 1.00 94.31 579 VAL A N 1
ATOM 4608 C CA . VAL A 1 579 ? 16.475 -6.768 -49.502 1.00 94.31 579 VAL A CA 1
ATOM 4609 C C . VAL A 1 579 ? 15.227 -7.509 -49.044 1.00 94.31 579 VAL A C 1
ATOM 4611 O O . VAL A 1 579 ? 14.402 -7.911 -49.862 1.00 94.31 579 VAL A O 1
ATOM 4614 N N . GLY A 1 580 ? 15.127 -7.750 -47.740 1.00 91.81 580 GLY A N 1
ATOM 4615 C CA . GLY A 1 580 ? 14.013 -8.460 -47.117 1.00 91.81 580 GLY A CA 1
ATOM 4616 C C . GLY A 1 580 ? 13.186 -7.515 -46.256 1.00 91.81 580 GLY A C 1
ATOM 4617 O O . GLY A 1 580 ? 13.738 -6.698 -45.522 1.00 91.81 580 GLY A O 1
ATOM 4618 N N . SER A 1 581 ? 11.861 -7.629 -46.297 1.00 91.62 581 SER A N 1
ATOM 4619 C CA . SER A 1 581 ? 10.965 -6.868 -45.422 1.00 91.62 581 SER A CA 1
ATOM 4620 C C . SER A 1 581 ? 9.921 -7.792 -44.811 1.00 91.62 581 SER A C 1
ATOM 4622 O O . SER A 1 581 ? 9.391 -8.668 -45.493 1.00 91.62 581 SER A O 1
ATOM 4624 N N . LYS A 1 582 ? 9.649 -7.628 -43.514 1.00 94.19 582 LYS A N 1
ATOM 4625 C CA . LYS A 1 582 ? 8.722 -8.485 -42.762 1.00 94.19 582 LYS A CA 1
ATOM 4626 C C . LYS A 1 582 ? 7.937 -7.681 -41.717 1.00 94.19 582 LYS A C 1
ATOM 4628 O O . LYS A 1 582 ? 8.485 -6.730 -41.149 1.00 94.19 582 LYS A O 1
ATOM 4633 N N . PRO A 1 583 ? 6.685 -8.061 -41.406 1.00 95.25 583 PRO A N 1
ATOM 4634 C CA . PRO A 1 583 ? 5.959 -7.492 -40.277 1.00 95.25 583 PRO A CA 1
ATOM 4635 C C . PRO A 1 583 ? 6.728 -7.682 -38.965 1.00 95.25 583 PRO A C 1
ATOM 4637 O O . PRO A 1 583 ? 7.312 -8.738 -38.712 1.00 95.25 583 PRO A O 1
ATOM 4640 N N . LYS A 1 584 ? 6.710 -6.658 -38.113 1.00 95.31 584 LYS A N 1
ATOM 4641 C CA . LYS A 1 584 ? 7.336 -6.660 -36.792 1.00 95.31 584 LYS A CA 1
ATOM 4642 C C . LYS A 1 584 ? 6.354 -6.091 -35.777 1.00 95.31 584 LYS A C 1
ATOM 4644 O O . LYS A 1 584 ? 5.962 -4.933 -35.871 1.00 95.31 584 LYS A O 1
ATOM 4649 N N . SER A 1 585 ? 5.959 -6.899 -34.800 1.00 95.62 585 SER A N 1
ATOM 4650 C CA . SER A 1 585 ? 5.184 -6.441 -33.646 1.00 95.62 585 SER A CA 1
ATOM 4651 C C . SER A 1 585 ? 6.111 -6.077 -32.493 1.00 95.62 585 SER A C 1
ATOM 4653 O O . SER A 1 585 ? 7.066 -6.809 -32.217 1.00 95.62 585 SER A O 1
ATOM 4655 N N . LYS A 1 586 ? 5.778 -5.023 -31.751 1.00 96.62 586 LYS A N 1
ATOM 4656 C CA . LYS A 1 586 ? 6.274 -4.827 -30.390 1.00 96.62 586 LYS A CA 1
ATOM 4657 C C . LYS A 1 586 ? 5.119 -5.039 -29.418 1.00 96.62 586 LYS A C 1
ATOM 4659 O O . LYS A 1 586 ? 4.111 -4.340 -29.486 1.00 96.62 586 LYS A O 1
ATOM 4664 N N . TRP A 1 587 ? 5.259 -6.038 -28.553 1.00 97.50 587 TRP A N 1
ATOM 4665 C CA . TRP A 1 587 ? 4.184 -6.462 -27.664 1.00 97.50 587 TRP A CA 1
ATOM 4666 C C . TRP A 1 587 ? 3.881 -5.439 -26.569 1.00 97.50 587 TRP A C 1
ATOM 4668 O O . TRP A 1 587 ? 4.794 -4.864 -25.978 1.00 97.50 587 TRP A O 1
ATOM 4678 N N . ARG A 1 588 ? 2.592 -5.292 -26.264 1.00 96.75 588 ARG A N 1
ATOM 4679 C CA . ARG A 1 588 ? 2.084 -4.582 -25.089 1.00 96.75 588 ARG A CA 1
ATOM 4680 C C . ARG A 1 588 ? 2.468 -5.318 -23.791 1.00 96.75 588 ARG A C 1
ATOM 4682 O O . ARG A 1 588 ? 2.787 -6.519 -23.841 1.00 96.75 588 ARG A O 1
ATOM 4689 N N . PRO A 1 589 ? 2.457 -4.631 -22.631 1.00 97.38 589 PRO A N 1
ATOM 4690 C CA . PRO A 1 589 ? 2.772 -5.263 -21.356 1.00 97.38 589 PRO A CA 1
ATOM 4691 C C . PRO A 1 589 ? 1.804 -6.405 -21.011 1.00 97.38 589 PRO A C 1
ATOM 4693 O O . PRO A 1 589 ? 0.681 -6.477 -21.511 1.00 97.38 589 PRO A O 1
ATOM 4696 N N . LEU A 1 590 ? 2.271 -7.300 -20.140 1.00 97.88 590 LEU A N 1
ATOM 4697 C CA . LEU A 1 590 ? 1.427 -8.264 -19.432 1.00 97.88 590 LEU A CA 1
ATOM 4698 C C . LEU A 1 590 ? 0.590 -7.545 -18.351 1.00 97.88 590 LEU A C 1
ATOM 4700 O O . LEU A 1 590 ? 0.785 -6.354 -18.123 1.00 97.88 590 LEU A O 1
ATOM 4704 N N . PRO A 1 591 ? -0.355 -8.221 -17.678 1.00 98.00 591 PRO A N 1
ATOM 4705 C CA . PRO A 1 591 ? -1.027 -7.685 -16.504 1.00 98.00 591 PRO A CA 1
ATOM 4706 C C . PRO A 1 591 ? -0.019 -7.547 -15.358 1.00 98.00 591 PRO A C 1
ATOM 4708 O O . PRO A 1 591 ? 0.892 -8.365 -15.224 1.00 98.00 591 PRO A O 1
ATOM 4711 N N . LEU A 1 592 ? -0.171 -6.499 -14.554 1.00 98.06 592 LEU A N 1
ATOM 4712 C CA . LEU A 1 592 ? 0.841 -6.080 -13.590 1.00 98.06 592 LEU A CA 1
ATOM 4713 C C . LEU A 1 592 ? 0.817 -6.960 -12.331 1.00 98.06 592 LEU A C 1
ATOM 4715 O O . LEU A 1 592 ? -0.157 -6.920 -11.585 1.00 98.06 592 LEU A O 1
ATOM 4719 N N . ASP A 1 593 ? 1.889 -7.713 -12.080 1.00 96.25 593 ASP A N 1
ATOM 4720 C CA . ASP A 1 593 ? 2.151 -8.337 -10.775 1.00 96.25 593 ASP A CA 1
ATOM 4721 C C . ASP A 1 593 ? 2.999 -7.404 -9.884 1.00 96.25 593 ASP A C 1
ATOM 4723 O O . ASP A 1 593 ? 3.521 -6.379 -10.344 1.00 96.25 593 ASP A O 1
ATOM 4727 N N . THR A 1 594 ? 3.127 -7.723 -8.590 1.00 95.38 594 THR A N 1
ATOM 4728 C CA . THR A 1 594 ? 3.903 -6.894 -7.647 1.00 95.38 594 THR A CA 1
ATOM 4729 C C . THR A 1 594 ? 5.355 -6.725 -8.083 1.00 95.38 594 THR A C 1
ATOM 4731 O O . THR A 1 594 ? 5.929 -5.646 -7.940 1.00 95.38 594 THR A O 1
ATOM 4734 N N . VAL A 1 595 ? 5.951 -7.768 -8.660 1.00 94.69 595 VAL A N 1
ATOM 4735 C CA . VAL A 1 595 ? 7.378 -7.785 -8.979 1.00 94.69 595 VAL A CA 1
ATOM 4736 C C . VAL A 1 595 ? 7.665 -6.869 -10.169 1.00 94.69 595 VAL A C 1
ATOM 4738 O O . VAL A 1 595 ? 8.618 -6.088 -10.127 1.00 94.69 595 VAL A O 1
ATOM 4741 N N . GLU A 1 596 ? 6.840 -6.878 -11.222 1.00 96.25 596 GLU A N 1
ATOM 4742 C CA . GLU A 1 596 ? 6.951 -5.864 -12.280 1.00 96.25 596 GLU A CA 1
ATOM 4743 C C . GLU A 1 596 ? 6.566 -4.457 -11.801 1.00 96.25 596 GLU A C 1
ATOM 4745 O O . GLU A 1 596 ? 7.191 -3.502 -12.263 1.00 96.25 596 GLU A O 1
ATOM 4750 N N . LEU A 1 597 ? 5.640 -4.288 -10.845 1.00 97.88 597 LEU A N 1
ATOM 4751 C CA . LEU A 1 597 ? 5.371 -2.976 -10.234 1.00 97.88 597 LEU A CA 1
ATOM 4752 C C . LEU A 1 597 ? 6.628 -2.412 -9.549 1.00 97.88 597 LEU A C 1
ATOM 4754 O O . LEU A 1 597 ? 7.042 -1.301 -9.884 1.00 97.88 597 LEU A O 1
ATOM 4758 N N . GLU A 1 598 ? 7.284 -3.173 -8.667 1.00 96.56 598 GLU A N 1
ATOM 4759 C CA . GLU A 1 598 ? 8.534 -2.764 -8.007 1.00 96.56 598 GLU A CA 1
ATOM 4760 C C . GLU A 1 598 ? 9.651 -2.496 -9.035 1.00 96.56 598 GLU A C 1
ATOM 4762 O O . GLU A 1 598 ? 10.255 -1.414 -9.062 1.00 96.56 598 GLU A O 1
ATOM 4767 N N . LYS A 1 599 ? 9.896 -3.449 -9.949 1.00 96.06 599 LYS A N 1
ATOM 4768 C CA . LYS A 1 599 ? 10.949 -3.336 -10.973 1.00 96.06 599 LYS A CA 1
ATOM 4769 C C . LYS A 1 599 ? 10.700 -2.159 -11.921 1.00 96.06 599 LYS A C 1
ATOM 4771 O O . LYS A 1 599 ? 11.662 -1.537 -12.378 1.00 96.06 599 LYS A O 1
ATOM 4776 N N . LEU A 1 600 ? 9.457 -1.835 -12.285 1.00 97.12 600 LEU A N 1
ATOM 4777 C CA . LEU A 1 600 ? 9.145 -0.723 -13.194 1.00 97.12 600 LEU A CA 1
ATOM 4778 C C . LEU A 1 600 ? 9.061 0.626 -12.471 1.00 97.12 600 LEU A C 1
ATOM 4780 O O . LEU A 1 600 ? 9.560 1.607 -13.024 1.00 97.12 600 LEU A O 1
ATOM 4784 N N . ALA A 1 601 ? 8.553 0.699 -11.239 1.00 97.00 601 ALA A N 1
ATOM 4785 C CA . ALA A 1 601 ? 8.604 1.920 -10.434 1.00 97.00 601 ALA A CA 1
ATOM 4786 C C . ALA A 1 601 ? 10.059 2.361 -10.188 1.00 97.00 601 ALA A C 1
ATOM 4788 O O . ALA A 1 601 ? 10.412 3.518 -10.449 1.00 97.00 601 ALA A O 1
ATOM 4789 N N . SER A 1 602 ? 10.942 1.421 -9.838 1.00 94.56 602 SER A N 1
ATOM 4790 C CA . SER A 1 602 ? 12.368 1.698 -9.637 1.00 94.56 602 SER A CA 1
ATOM 4791 C C . SER A 1 602 ? 13.074 2.083 -10.950 1.00 94.56 602 SER A C 1
ATOM 4793 O O . SER A 1 602 ? 13.718 3.135 -11.037 1.00 94.56 602 SER A O 1
ATOM 4795 N N . ARG A 1 603 ? 12.868 1.332 -12.049 1.00 93.56 603 ARG A N 1
ATOM 4796 C CA . ARG A 1 603 ? 13.476 1.651 -13.363 1.00 93.56 603 ARG A CA 1
ATOM 4797 C C . ARG A 1 603 ? 12.968 2.967 -13.966 1.00 93.56 603 ARG A C 1
ATOM 4799 O O . ARG A 1 603 ? 13.791 3.756 -14.442 1.00 93.56 603 ARG A O 1
ATOM 4806 N N . LYS A 1 604 ? 11.648 3.190 -13.986 1.00 95.50 604 LYS A N 1
ATOM 4807 C CA . LYS A 1 604 ? 10.963 4.239 -14.771 1.00 95.50 604 LYS A CA 1
ATOM 4808 C C . LYS A 1 604 ? 10.598 5.480 -13.951 1.00 95.50 604 LYS A C 1
ATOM 4810 O O . LYS A 1 604 ? 10.767 6.588 -14.450 1.00 95.50 604 LYS A O 1
ATOM 4815 N N . LEU A 1 605 ? 10.112 5.312 -12.717 1.00 96.12 605 LEU A N 1
ATOM 4816 C CA . LEU A 1 605 ? 9.656 6.418 -11.858 1.00 96.12 605 LEU A CA 1
ATOM 4817 C C . LEU A 1 605 ? 10.729 6.896 -10.867 1.00 96.12 605 LEU A C 1
ATOM 4819 O O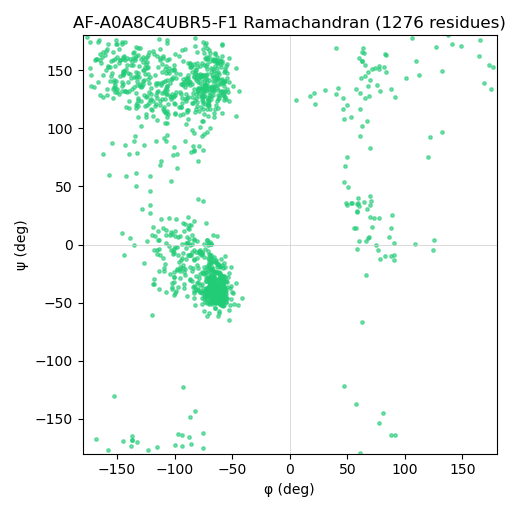 . LEU A 1 605 ? 10.584 7.984 -10.305 1.00 96.12 605 LEU A O 1
ATOM 4823 N N . LYS A 1 606 ? 11.797 6.113 -10.662 1.00 94.94 606 LYS A N 1
ATOM 4824 C CA . LYS A 1 606 ? 12.824 6.327 -9.624 1.00 94.94 606 LYS A CA 1
ATOM 4825 C C . LYS A 1 606 ? 12.234 6.355 -8.206 1.00 94.94 606 LYS A C 1
ATOM 4827 O O . LYS A 1 606 ? 12.690 7.104 -7.349 1.00 94.94 606 LYS A O 1
ATOM 4832 N N . ILE A 1 607 ? 11.202 5.542 -7.980 1.00 96.06 607 ILE A N 1
ATOM 4833 C CA . ILE A 1 607 ? 10.627 5.270 -6.659 1.00 96.06 607 ILE A CA 1
ATOM 4834 C C . ILE A 1 607 ? 11.139 3.888 -6.249 1.00 96.06 607 ILE A C 1
ATOM 4836 O O . ILE A 1 607 ? 11.027 2.951 -7.036 1.00 96.06 607 ILE A O 1
ATOM 4840 N N . ASN A 1 608 ? 11.741 3.763 -5.065 1.00 94.56 608 ASN A N 1
ATOM 4841 C CA . ASN A 1 608 ? 12.276 2.477 -4.611 1.00 94.56 608 ASN A CA 1
ATOM 4842 C C . ASN A 1 608 ? 11.153 1.481 -4.267 1.00 94.56 608 ASN A C 1
ATOM 4844 O O . ASN A 1 608 ? 10.011 1.886 -4.042 1.00 94.56 608 ASN A O 1
ATOM 4848 N N . ALA A 1 609 ? 11.472 0.190 -4.213 1.00 93.00 609 ALA A N 1
ATOM 4849 C CA . ALA A 1 609 ? 10.499 -0.883 -3.988 1.00 93.00 609 ALA A CA 1
ATOM 4850 C C . ALA A 1 609 ? 9.669 -0.699 -2.697 1.00 93.00 609 ALA A C 1
ATOM 4852 O O . ALA A 1 609 ? 8.442 -0.745 -2.729 1.00 93.00 609 ALA A O 1
ATOM 4853 N N . LYS A 1 610 ? 10.313 -0.365 -1.572 1.00 92.50 610 LYS A N 1
ATOM 4854 C CA . LYS A 1 610 ? 9.642 -0.161 -0.276 1.00 92.50 610 LYS A CA 1
ATOM 4855 C C . LYS A 1 610 ? 8.645 1.003 -0.294 1.00 92.50 610 LYS A C 1
ATOM 4857 O O . LYS A 1 610 ? 7.523 0.864 0.186 1.00 92.50 610 LYS A O 1
ATOM 4862 N N . GLU A 1 611 ? 9.036 2.143 -0.862 1.00 95.50 611 GLU A N 1
ATOM 4863 C CA . GLU A 1 611 ? 8.150 3.305 -1.017 1.00 95.50 611 GLU A CA 1
ATOM 4864 C C . GLU A 1 611 ? 7.050 3.041 -2.059 1.00 95.50 611 GLU A C 1
ATOM 4866 O O . GLU A 1 611 ? 5.926 3.509 -1.899 1.00 95.50 611 GLU A O 1
ATOM 4871 N N . THR A 1 612 ? 7.341 2.237 -3.087 1.00 97.00 612 THR A N 1
ATOM 4872 C CA . THR A 1 612 ? 6.353 1.769 -4.071 1.00 97.00 612 THR A CA 1
ATOM 4873 C C . THR A 1 612 ? 5.252 0.961 -3.388 1.00 97.00 612 THR A C 1
ATOM 4875 O O . THR A 1 612 ? 4.078 1.287 -3.556 1.00 97.00 612 THR A O 1
ATOM 4878 N N . MET A 1 613 ? 5.614 -0.023 -2.559 1.00 94.06 613 MET A N 1
ATOM 4879 C CA . MET A 1 613 ? 4.648 -0.834 -1.812 1.00 94.06 613 MET A CA 1
ATOM 4880 C C . MET A 1 613 ? 3.851 0.001 -0.807 1.00 94.06 613 MET A C 1
ATOM 4882 O O . MET A 1 613 ? 2.624 -0.066 -0.814 1.00 94.06 613 MET A O 1
ATOM 4886 N N . ARG A 1 614 ? 4.510 0.877 -0.034 1.00 94.56 614 ARG A N 1
ATOM 4887 C CA . ARG A 1 614 ? 3.832 1.786 0.909 1.00 94.56 614 ARG A CA 1
ATOM 4888 C C . ARG A 1 614 ? 2.800 2.687 0.217 1.00 94.56 614 ARG A C 1
ATOM 4890 O O . ARG A 1 614 ? 1.725 2.930 0.760 1.00 94.56 614 ARG A O 1
ATOM 4897 N N . ILE A 1 615 ? 3.118 3.216 -0.966 1.00 96.88 615 ILE A N 1
ATOM 4898 C CA . ILE A 1 615 ? 2.178 4.031 -1.750 1.00 96.88 615 ILE A CA 1
ATOM 4899 C C . ILE A 1 615 ? 1.043 3.166 -2.300 1.00 96.88 615 ILE A C 1
ATOM 4901 O O . ILE A 1 615 ? -0.116 3.567 -2.220 1.00 96.88 615 ILE A O 1
ATOM 4905 N N . ALA A 1 616 ? 1.347 1.986 -2.839 1.00 95.75 616 ALA A N 1
ATOM 4906 C CA . ALA A 1 616 ? 0.338 1.095 -3.398 1.00 95.75 616 ALA A CA 1
ATOM 4907 C C . ALA A 1 616 ? -0.669 0.628 -2.325 1.00 95.75 616 ALA A C 1
ATOM 4909 O O . ALA A 1 616 ? -1.873 0.657 -2.564 1.00 95.75 616 ALA A O 1
ATOM 4910 N N . GLU A 1 617 ? -0.205 0.306 -1.114 1.00 85.25 617 GLU A N 1
ATOM 4911 C CA . GLU A 1 617 ? -1.051 -0.015 0.046 1.00 85.25 617 GLU A CA 1
ATOM 4912 C C . GLU A 1 617 ? -1.974 1.156 0.428 1.00 85.25 617 GLU A C 1
ATOM 4914 O O . GLU A 1 617 ? -3.160 0.950 0.694 1.00 85.25 617 GLU A O 1
ATOM 4919 N N . VAL A 1 618 ? -1.482 2.402 0.380 1.00 85.44 618 VAL A N 1
ATOM 4920 C CA . VAL A 1 618 ? -2.304 3.608 0.596 1.00 85.44 618 VAL A CA 1
ATOM 4921 C C . VAL A 1 618 ? -3.359 3.780 -0.506 1.00 85.44 618 VAL A C 1
ATOM 4923 O O . VAL A 1 618 ? -4.523 4.036 -0.194 1.00 85.44 618 VAL A O 1
ATOM 4926 N N . LEU A 1 619 ? -2.998 3.594 -1.779 1.00 88.69 619 LEU A N 1
ATOM 4927 C CA . LEU A 1 619 ? -3.928 3.693 -2.914 1.00 88.69 619 LEU A CA 1
ATOM 4928 C C . LEU A 1 619 ? -5.013 2.602 -2.879 1.00 88.69 619 LEU A C 1
ATOM 4930 O O . LEU A 1 619 ? -6.175 2.878 -3.185 1.00 88.69 619 LEU A O 1
ATOM 4934 N N . TYR A 1 620 ? -4.659 1.384 -2.465 1.00 84.81 620 TYR A N 1
ATOM 4935 C CA . TYR A 1 620 ? -5.599 0.289 -2.216 1.00 84.81 620 TYR A CA 1
ATOM 4936 C C . TYR A 1 620 ? -6.526 0.597 -1.027 1.00 84.81 620 TYR A C 1
ATOM 4938 O O . TYR A 1 620 ? -7.744 0.487 -1.156 1.00 84.81 620 TYR A O 1
ATOM 4946 N N . THR A 1 621 ? -5.978 1.097 0.087 1.00 71.50 621 THR A N 1
ATOM 4947 C CA . THR A 1 621 ? -6.750 1.505 1.280 1.00 71.50 621 THR A CA 1
ATOM 4948 C C . THR A 1 621 ? -7.764 2.616 0.961 1.00 71.50 621 THR A C 1
ATOM 4950 O O . THR A 1 621 ? -8.845 2.677 1.545 1.00 71.50 621 THR A O 1
ATOM 4953 N N . GLN A 1 622 ? -7.438 3.497 0.010 1.00 76.38 622 GLN A N 1
ATOM 4954 C CA . GLN A 1 622 ? -8.327 4.552 -0.499 1.00 76.38 622 GLN A CA 1
ATOM 4955 C C . GLN A 1 622 ? -9.338 4.054 -1.558 1.00 76.38 622 GLN A C 1
ATOM 4957 O O . GLN A 1 622 ? -10.224 4.813 -1.970 1.00 76.38 622 GLN A O 1
ATOM 4962 N N . GLY A 1 623 ? -9.227 2.795 -1.995 1.00 75.88 623 GLY A N 1
ATOM 4963 C CA . GLY A 1 623 ? -10.081 2.179 -3.011 1.00 75.88 623 GLY A CA 1
ATOM 4964 C C . GLY A 1 623 ? -9.842 2.718 -4.423 1.00 75.88 623 GLY A C 1
ATOM 4965 O O . GLY A 1 623 ? -10.811 2.926 -5.150 1.00 75.88 623 GLY A O 1
ATOM 4966 N N . PHE A 1 624 ? -8.587 3.014 -4.788 1.00 90.44 624 PHE A N 1
ATOM 4967 C CA . PHE A 1 624 ? -8.196 3.473 -6.131 1.00 90.44 624 PHE A CA 1
ATOM 4968 C C . PHE A 1 624 ? -7.513 2.398 -6.988 1.00 90.44 624 PHE A C 1
ATOM 4970 O O . PHE A 1 624 ? -7.573 2.484 -8.216 1.00 90.44 624 PHE A O 1
ATOM 4977 N N . ILE A 1 625 ? -6.882 1.398 -6.367 1.00 96.62 625 ILE A N 1
ATOM 4978 C CA . ILE A 1 625 ? -6.314 0.222 -7.043 1.00 96.62 625 ILE A CA 1
ATOM 4979 C C . ILE A 1 625 ? -6.744 -1.074 -6.344 1.00 96.62 625 ILE A C 1
ATOM 4981 O O . ILE A 1 625 ? -7.197 -1.044 -5.196 1.00 96.62 625 ILE A O 1
ATOM 4985 N N . SER A 1 626 ? -6.596 -2.206 -7.031 1.00 93.31 626 SER A N 1
ATOM 4986 C CA . SER A 1 626 ? -6.698 -3.537 -6.427 1.00 93.31 626 SER A CA 1
ATOM 4987 C C . SER A 1 626 ? -5.506 -3.825 -5.507 1.00 93.31 626 SER A C 1
ATOM 4989 O O . SER A 1 626 ? -4.508 -3.100 -5.503 1.00 93.31 626 SER A O 1
ATOM 4991 N N . TYR A 1 627 ? -5.616 -4.879 -4.701 1.00 91.50 627 TYR A N 1
ATOM 4992 C CA . TYR A 1 627 ? -4.610 -5.240 -3.707 1.00 91.50 627 TYR A CA 1
ATOM 4993 C C . TYR A 1 627 ? -3.207 -5.429 -4.333 1.00 91.50 627 TYR A C 1
ATOM 4995 O O . TYR A 1 627 ? -3.066 -6.180 -5.299 1.00 91.50 627 TYR A O 1
ATOM 5003 N N . PRO A 1 628 ? -2.156 -4.753 -3.822 1.00 94.69 628 PRO A N 1
ATOM 5004 C CA . PRO A 1 628 ? -0.888 -4.618 -4.541 1.00 94.69 628 PRO A CA 1
ATOM 5005 C C . PRO A 1 628 ? 0.131 -5.733 -4.270 1.00 94.69 628 PRO A C 1
ATOM 5007 O O . PRO A 1 628 ? 1.239 -5.671 -4.802 1.00 94.69 628 PRO A O 1
ATOM 5010 N N . ARG A 1 629 ? -0.206 -6.728 -3.438 1.00 91.25 629 ARG A N 1
ATOM 5011 C CA . ARG A 1 629 ? 0.625 -7.905 -3.129 1.00 91.25 629 ARG A CA 1
ATOM 5012 C C . ARG A 1 629 ? -0.012 -9.134 -3.785 1.00 91.25 629 ARG A C 1
ATOM 5014 O O . ARG A 1 629 ? -0.906 -9.753 -3.218 1.00 91.25 629 ARG A O 1
ATOM 5021 N N . THR A 1 630 ? 0.405 -9.432 -5.012 1.00 90.31 630 THR A N 1
ATOM 5022 C CA . THR A 1 630 ? -0.111 -10.538 -5.829 1.00 90.31 630 THR A CA 1
ATOM 5023 C C . THR A 1 630 ? 0.941 -11.035 -6.818 1.00 90.31 630 THR A C 1
ATOM 5025 O O . THR A 1 630 ? 1.680 -10.252 -7.424 1.00 90.31 630 THR A O 1
ATOM 5028 N N . GLU A 1 631 ? 0.985 -12.354 -7.012 1.00 89.00 631 GLU A N 1
ATOM 5029 C CA . GLU A 1 631 ? 1.781 -12.989 -8.071 1.00 89.00 631 GLU A CA 1
ATOM 5030 C C . GLU A 1 631 ? 0.975 -13.142 -9.378 1.00 89.00 631 GLU A C 1
ATOM 5032 O O . GLU A 1 631 ? 1.510 -13.612 -10.381 1.00 89.00 631 GLU A O 1
ATOM 5037 N N . THR A 1 632 ? -0.307 -12.757 -9.395 1.00 91.81 632 THR A N 1
ATOM 5038 C CA . THR A 1 632 ? -1.211 -12.960 -10.530 1.00 91.81 632 THR A CA 1
ATOM 5039 C C . THR A 1 632 ? -0.946 -11.982 -11.673 1.00 91.81 632 THR A C 1
ATOM 5041 O O . THR A 1 632 ? -1.110 -10.773 -11.539 1.00 91.81 632 THR A O 1
ATOM 5044 N N . ASN A 1 633 ? -0.656 -12.530 -12.856 1.00 95.31 633 ASN A N 1
ATOM 5045 C CA . ASN A 1 633 ? -0.569 -11.792 -14.120 1.00 95.31 633 ASN A CA 1
ATOM 5046 C C . ASN A 1 633 ? -1.557 -12.333 -15.178 1.00 95.31 633 ASN A C 1
ATOM 5048 O O . ASN A 1 633 ? -1.308 -12.316 -16.383 1.00 95.31 633 ASN A O 1
ATOM 5052 N N . ILE A 1 634 ? -2.726 -12.793 -14.720 1.00 95.62 634 ILE A N 1
ATOM 5053 C CA . ILE A 1 634 ? -3.872 -13.215 -15.536 1.00 95.62 634 ILE A CA 1
ATOM 5054 C C . ILE A 1 634 ? -5.131 -12.558 -14.955 1.00 95.62 634 ILE A C 1
ATOM 5056 O O . ILE A 1 634 ? -5.450 -12.782 -13.792 1.00 95.62 634 ILE A O 1
ATOM 5060 N N . PHE A 1 635 ? -5.866 -11.760 -15.737 1.00 94.31 635 PHE A N 1
ATOM 5061 C CA . PHE A 1 635 ? -7.166 -11.248 -15.283 1.00 94.31 635 PHE A CA 1
ATOM 5062 C C . PHE A 1 635 ? -8.204 -12.389 -15.227 1.00 94.31 635 PHE A C 1
ATOM 5064 O O . PHE A 1 635 ? -8.319 -13.130 -16.210 1.00 94.31 635 PHE A O 1
ATOM 5071 N N . PRO A 1 636 ? -8.961 -12.544 -14.122 1.00 89.81 636 PRO A N 1
ATOM 5072 C CA . PRO A 1 636 ? -10.049 -13.518 -14.039 1.00 89.81 636 PRO A CA 1
ATOM 5073 C C . PRO A 1 636 ? -11.208 -13.118 -14.967 1.00 89.81 636 PRO A C 1
ATOM 5075 O O . PRO A 1 636 ? -11.404 -11.936 -15.255 1.00 89.81 636 PRO A O 1
ATOM 5078 N N . LYS A 1 637 ? -11.980 -14.099 -15.451 1.00 87.06 637 LYS A N 1
ATOM 5079 C CA . LYS A 1 637 ? -13.036 -13.891 -16.468 1.00 87.06 637 LYS A CA 1
ATOM 5080 C C . LYS A 1 637 ? -14.238 -13.116 -15.926 1.00 87.06 637 LYS A C 1
ATOM 5082 O O . LYS A 1 637 ? -15.006 -12.537 -16.685 1.00 87.06 637 LYS A O 1
ATOM 5087 N N . GLU A 1 638 ? -14.386 -13.140 -14.612 1.00 84.12 638 GLU A N 1
ATOM 5088 C CA . GLU A 1 638 ? -15.468 -12.567 -13.826 1.00 84.12 638 GLU A CA 1
ATOM 5089 C C . GLU A 1 638 ? -15.278 -11.050 -13.623 1.00 84.12 638 GLU A C 1
ATOM 5091 O O . GLU A 1 638 ? -16.228 -10.338 -13.299 1.00 84.12 638 GLU A O 1
ATOM 5096 N N . LEU A 1 639 ? -14.058 -10.533 -13.833 1.00 87.00 639 LEU A N 1
ATOM 5097 C CA . LEU A 1 639 ? -13.730 -9.119 -13.669 1.00 87.00 639 LEU A CA 1
ATOM 5098 C C . LEU A 1 639 ? -14.136 -8.317 -14.914 1.00 87.00 639 LEU A C 1
ATOM 5100 O O . LEU A 1 639 ? -13.581 -8.491 -15.998 1.00 87.00 639 LEU A O 1
ATOM 5104 N N . ASN A 1 640 ? -15.075 -7.382 -14.753 1.00 90.81 640 ASN A N 1
ATOM 5105 C CA . ASN A 1 640 ? -15.561 -6.538 -15.846 1.00 90.81 640 ASN A CA 1
ATOM 5106 C C . ASN A 1 640 ? -14.543 -5.442 -16.224 1.00 90.81 640 ASN A C 1
ATOM 5108 O O . ASN A 1 640 ? -14.661 -4.279 -15.832 1.00 90.81 640 ASN A O 1
ATOM 5112 N N . LEU A 1 641 ? -13.550 -5.822 -17.031 1.00 95.06 641 LEU A N 1
ATOM 5113 C CA . LEU A 1 641 ? -12.509 -4.926 -17.540 1.00 95.06 641 LEU A CA 1
ATOM 5114 C C . LEU A 1 641 ? -13.079 -3.722 -18.308 1.00 95.06 641 LEU A C 1
ATOM 5116 O O . LEU A 1 641 ? -12.506 -2.638 -18.241 1.00 95.06 641 LEU A O 1
ATOM 5120 N N . SER A 1 642 ? -14.212 -3.875 -19.002 1.00 95.75 642 SER A N 1
ATOM 5121 C CA . SER A 1 642 ? -14.838 -2.781 -19.757 1.00 95.75 642 SER A CA 1
ATOM 5122 C C . SER A 1 642 ? -15.323 -1.657 -18.840 1.00 95.75 642 SER A C 1
ATOM 5124 O O . SER A 1 642 ? -15.117 -0.488 -19.156 1.00 95.75 642 SER A O 1
ATOM 5126 N N . ALA A 1 643 ? -15.890 -1.989 -17.674 1.00 92.25 643 ALA A N 1
ATOM 5127 C CA . ALA A 1 643 ? -16.274 -0.998 -16.666 1.00 92.25 643 ALA A CA 1
ATOM 5128 C C . ALA A 1 643 ? -15.049 -0.272 -16.074 1.00 92.25 643 ALA A C 1
ATOM 5130 O O . ALA A 1 643 ? -15.067 0.947 -15.907 1.00 92.25 643 ALA A O 1
ATOM 5131 N N . LEU A 1 644 ? -13.958 -1.005 -15.830 1.00 94.94 644 LEU A N 1
ATOM 5132 C CA . LEU A 1 644 ? -12.698 -0.456 -15.312 1.00 94.94 644 LEU A CA 1
ATOM 5133 C C . LEU A 1 644 ? -12.006 0.479 -16.320 1.00 94.94 644 LEU A C 1
ATOM 5135 O O . LEU A 1 644 ? -11.458 1.510 -15.934 1.00 94.94 644 LEU A O 1
ATOM 5139 N N . VAL A 1 645 ? -12.074 0.172 -17.622 1.00 97.50 645 VAL A N 1
ATOM 5140 C CA . VAL A 1 645 ? -11.667 1.096 -18.697 1.00 97.50 645 VAL A CA 1
ATOM 5141 C C . VAL A 1 645 ? -12.606 2.308 -18.757 1.00 97.50 645 VAL A C 1
ATOM 5143 O O . VAL A 1 645 ? -12.136 3.436 -18.912 1.00 97.50 645 VAL A O 1
ATOM 5146 N N . GLN A 1 646 ? -13.917 2.107 -18.589 1.00 96.44 646 GLN A N 1
ATOM 5147 C CA . GLN A 1 646 ? -14.915 3.175 -18.685 1.00 96.44 646 GLN A CA 1
ATOM 5148 C C . GLN A 1 646 ? -14.772 4.250 -17.593 1.00 96.44 646 GLN A C 1
ATOM 5150 O O . GLN A 1 646 ? -14.910 5.437 -17.894 1.00 96.44 646 GLN A O 1
ATOM 5155 N N . GLU A 1 647 ? -14.401 3.873 -16.365 1.00 93.94 647 GLU A N 1
ATOM 5156 C CA . GLU A 1 647 ? -14.049 4.821 -15.293 1.00 93.94 647 GLU A CA 1
ATOM 5157 C C . GLU A 1 647 ? -12.935 5.805 -15.709 1.00 93.94 647 GLU A C 1
ATOM 5159 O O . GLU A 1 647 ? -12.935 6.962 -15.285 1.00 93.94 647 GLU A O 1
ATOM 5164 N N . GLN A 1 648 ? -12.007 5.388 -16.577 1.00 97.56 648 GLN A N 1
ATOM 5165 C CA . GLN A 1 648 ? -10.827 6.174 -16.962 1.00 97.56 648 GLN A CA 1
ATOM 5166 C C . GLN A 1 648 ? -11.070 7.168 -18.113 1.00 97.56 648 GLN A C 1
ATOM 5168 O O . GLN A 1 648 ? -10.208 8.006 -18.377 1.00 97.56 648 GLN A O 1
ATOM 5173 N N . ILE A 1 649 ? -12.232 7.132 -18.783 1.00 97.69 649 ILE A N 1
ATOM 5174 C CA . ILE A 1 649 ? -12.559 7.996 -19.944 1.00 97.69 649 ILE A CA 1
ATOM 5175 C C . ILE A 1 649 ? -12.538 9.494 -19.594 1.00 97.69 649 ILE A C 1
ATOM 5177 O O . ILE A 1 649 ? -12.297 10.341 -20.454 1.00 97.69 649 ILE A O 1
ATOM 5181 N N . GLN A 1 650 ? -12.788 9.835 -18.332 1.00 94.88 650 GLN A N 1
ATOM 5182 C CA . GLN A 1 650 ? -12.886 11.220 -17.870 1.00 94.88 650 GLN A CA 1
ATOM 5183 C C . GLN A 1 650 ? -11.532 11.936 -17.691 1.00 94.88 650 GLN A C 1
ATOM 5185 O O . GLN A 1 650 ? -11.527 13.151 -17.487 1.00 94.88 650 GLN A O 1
ATOM 5190 N N . ASP A 1 651 ? -10.398 11.230 -17.784 1.00 97.00 651 ASP A N 1
ATOM 5191 C CA . ASP A 1 651 ? -9.075 11.838 -17.603 1.00 97.00 651 ASP A CA 1
ATOM 5192 C C . ASP A 1 651 ? -8.572 12.587 -18.856 1.00 97.00 651 ASP A C 1
ATOM 5194 O O . ASP A 1 651 ? -8.591 12.021 -19.955 1.00 97.00 651 ASP A O 1
ATOM 5198 N N . PRO A 1 652 ? -8.039 13.819 -18.738 1.00 95.88 652 PRO A N 1
ATOM 5199 C CA . PRO A 1 652 ? -7.537 14.566 -19.892 1.00 95.88 652 PRO A CA 1
ATOM 5200 C C . PRO A 1 652 ? -6.278 13.967 -20.550 1.00 95.88 652 PRO A C 1
ATOM 5202 O O . PRO A 1 652 ? -6.003 14.290 -21.704 1.00 95.88 652 PRO A O 1
ATOM 5205 N N . ASN A 1 653 ? -5.514 13.109 -19.864 1.00 95.94 653 ASN A N 1
ATOM 5206 C CA . ASN A 1 653 ? -4.212 12.605 -20.324 1.00 95.94 653 ASN A CA 1
ATOM 5207 C C . ASN A 1 653 ? -4.278 11.212 -20.976 1.00 95.94 653 ASN A C 1
ATOM 5209 O O . ASN A 1 653 ? -3.356 10.835 -21.706 1.00 95.94 653 ASN A O 1
ATOM 5213 N N . TRP A 1 654 ? -5.323 10.428 -20.690 1.00 97.88 654 TRP A N 1
ATOM 5214 C CA . TRP A 1 654 ? -5.520 9.077 -21.245 1.00 97.88 654 TRP A CA 1
ATOM 5215 C C . TRP A 1 654 ? -6.979 8.708 -21.544 1.00 97.88 654 TRP A C 1
ATOM 5217 O O . TRP A 1 654 ? -7.216 7.699 -22.207 1.00 97.88 654 TRP A O 1
ATOM 5227 N N . GLY A 1 655 ? -7.968 9.505 -21.136 1.00 97.50 655 GLY A N 1
ATOM 5228 C CA . GLY A 1 655 ? -9.384 9.166 -21.298 1.00 97.50 655 GLY A CA 1
ATOM 5229 C C . GLY A 1 655 ? -9.827 8.994 -22.753 1.00 97.50 655 GLY A C 1
ATOM 5230 O O . GLY A 1 655 ? -10.579 8.077 -23.076 1.00 97.50 655 GLY A O 1
ATOM 5231 N N . ALA A 1 656 ? -9.253 9.776 -23.672 1.00 97.88 656 ALA A N 1
ATOM 5232 C CA . ALA A 1 656 ? -9.462 9.603 -25.112 1.00 97.88 656 ALA A CA 1
ATOM 5233 C C . ALA A 1 656 ? -8.893 8.277 -25.666 1.00 97.88 656 ALA A C 1
ATOM 5235 O O . ALA A 1 656 ? -9.345 7.814 -26.711 1.00 97.88 656 ALA A O 1
ATOM 5236 N N . PHE A 1 657 ? -7.905 7.669 -24.999 1.00 98.25 657 PHE A N 1
ATOM 5237 C CA . PHE A 1 657 ? -7.384 6.337 -25.332 1.00 98.25 657 PHE A CA 1
ATOM 5238 C C . PHE A 1 657 ? -8.254 5.235 -24.709 1.00 98.25 657 PHE A C 1
ATOM 5240 O O . PHE A 1 657 ? -8.574 4.262 -25.384 1.00 98.25 657 PHE A O 1
ATOM 5247 N N . ALA A 1 658 ? -8.713 5.424 -23.466 1.00 97.94 658 ALA A N 1
ATOM 5248 C CA . ALA A 1 658 ? -9.675 4.528 -22.821 1.00 97.94 658 ALA A CA 1
ATOM 5249 C C . ALA A 1 658 ? -10.987 4.409 -23.625 1.00 97.94 658 ALA A C 1
ATOM 5251 O O . ALA A 1 658 ? -11.475 3.302 -23.834 1.00 97.94 658 ALA A O 1
ATOM 5252 N N . GLN A 1 659 ? -11.501 5.522 -24.163 1.00 97.62 659 GLN A N 1
ATOM 5253 C CA . GLN A 1 659 ? -12.648 5.517 -25.079 1.00 97.62 659 GLN A CA 1
ATOM 5254 C C . GLN A 1 659 ? -12.371 4.671 -26.336 1.00 97.62 659 GLN A C 1
ATOM 5256 O O . GLN A 1 659 ? -13.178 3.806 -26.665 1.00 97.62 659 GLN A O 1
ATOM 5261 N N . ARG A 1 660 ? -11.201 4.833 -26.984 1.00 97.31 660 ARG A N 1
ATOM 5262 C CA . ARG A 1 660 ? -10.839 4.052 -28.186 1.00 97.31 660 ARG A CA 1
ATOM 5263 C C . ARG A 1 660 ? -10.820 2.542 -27.946 1.00 97.31 660 ARG A C 1
ATOM 5265 O O . ARG A 1 660 ? -11.236 1.812 -28.834 1.00 97.31 660 ARG A O 1
ATOM 5272 N N . ILE A 1 661 ? -10.388 2.075 -26.770 1.00 97.50 661 ILE A N 1
ATOM 5273 C CA . ILE A 1 661 ? -10.430 0.642 -26.422 1.00 97.50 661 ILE A CA 1
ATOM 5274 C C . ILE A 1 661 ? -11.872 0.115 -26.482 1.00 97.50 661 ILE A C 1
ATOM 5276 O O . ILE A 1 661 ? -12.113 -0.952 -27.039 1.00 97.50 661 ILE A O 1
ATOM 5280 N N . LEU A 1 662 ? -12.842 0.863 -25.947 1.00 96.44 662 LEU A N 1
ATOM 5281 C CA . LEU A 1 662 ? -14.253 0.467 -25.984 1.00 96.44 662 LEU A CA 1
ATOM 5282 C C . LEU A 1 662 ? -14.829 0.554 -27.405 1.00 96.44 662 LEU A C 1
ATOM 5284 O O . LEU A 1 662 ? -15.488 -0.384 -27.850 1.00 96.44 662 LEU A O 1
ATOM 5288 N N . ASP A 1 663 ? -14.522 1.630 -28.136 1.00 94.94 663 ASP A N 1
ATOM 5289 C CA . ASP A 1 663 ? -14.970 1.839 -29.522 1.00 94.94 663 ASP A CA 1
ATOM 5290 C C . ASP A 1 663 ? -14.450 0.750 -30.484 1.00 94.94 663 ASP A C 1
ATOM 5292 O O . ASP A 1 663 ? -15.092 0.445 -31.488 1.00 94.94 663 ASP A O 1
ATOM 5296 N N . GLN A 1 664 ? -13.288 0.155 -30.184 1.00 92.62 664 GLN A N 1
ATOM 5297 C CA . GLN A 1 664 ? -12.627 -0.882 -30.989 1.00 92.62 664 GLN A CA 1
ATOM 5298 C C . GLN A 1 664 ? -13.013 -2.323 -30.595 1.00 92.62 664 GLN A C 1
ATOM 5300 O O . GLN A 1 664 ? -12.395 -3.273 -31.073 1.00 92.62 664 GLN A O 1
ATOM 5305 N N . GLY A 1 665 ? -14.052 -2.502 -29.770 1.00 89.94 665 GLY A N 1
ATOM 5306 C CA . GLY A 1 665 ? -14.592 -3.816 -29.392 1.00 89.94 665 GLY A CA 1
ATOM 5307 C C . GLY A 1 665 ? -14.327 -4.239 -27.944 1.00 89.94 665 GLY A C 1
ATOM 5308 O O . GLY A 1 665 ? -14.781 -5.306 -27.536 1.00 89.94 665 GLY A O 1
ATOM 5309 N N . GLY A 1 666 ? -13.653 -3.403 -27.151 1.00 94.00 666 GLY A N 1
ATOM 5310 C CA . GLY A 1 666 ? -13.410 -3.623 -25.727 1.00 94.00 666 GLY A CA 1
ATOM 5311 C C . GLY A 1 666 ? -11.968 -4.019 -25.378 1.00 94.00 666 GLY A C 1
ATOM 5312 O O . GLY A 1 666 ? -11.108 -4.141 -26.248 1.00 94.00 666 GLY A O 1
ATOM 5313 N N . PRO A 1 667 ? -11.677 -4.193 -24.077 1.00 96.38 667 PRO A N 1
ATOM 5314 C CA . PRO A 1 667 ? -10.339 -4.505 -23.588 1.00 96.38 667 PRO A CA 1
ATOM 5315 C C . PRO A 1 667 ? -9.884 -5.908 -24.001 1.00 96.38 667 PRO A C 1
ATOM 5317 O O . PRO A 1 667 ? -10.520 -6.907 -23.667 1.00 96.38 667 PRO A O 1
ATOM 5320 N N . THR A 1 668 ? -8.721 -5.987 -24.648 1.00 95.69 668 THR A N 1
ATOM 5321 C CA . THR A 1 668 ? -8.080 -7.236 -25.084 1.00 95.69 668 THR A CA 1
ATOM 5322 C C . THR A 1 668 ? -6.785 -7.495 -24.302 1.00 95.69 668 THR A C 1
ATOM 5324 O O . THR A 1 668 ? -5.692 -7.395 -24.874 1.00 95.69 668 THR A O 1
ATOM 5327 N N . PRO A 1 669 ? -6.850 -7.801 -22.988 1.00 94.81 669 PRO A N 1
ATOM 5328 C CA . PRO A 1 669 ? -5.660 -8.030 -22.173 1.00 94.81 669 PRO A CA 1
ATOM 5329 C C . PRO A 1 669 ? -4.807 -9.166 -22.739 1.00 94.81 669 PRO A C 1
ATOM 5331 O O . PRO A 1 669 ? -5.315 -10.205 -23.163 1.00 94.81 669 PRO A O 1
ATOM 5334 N N . ARG A 1 670 ? -3.486 -8.997 -22.707 1.00 91.19 670 ARG A N 1
ATOM 5335 C CA . ARG A 1 670 ? -2.567 -10.119 -22.905 1.00 91.19 670 ARG A CA 1
ATOM 5336 C C . ARG A 1 670 ? -2.540 -10.943 -21.617 1.00 91.19 670 ARG A C 1
ATOM 5338 O O . ARG A 1 670 ? -2.286 -10.374 -20.566 1.00 91.19 670 ARG A O 1
ATOM 5345 N N . SER A 1 671 ? -2.775 -12.252 -21.660 1.00 90.12 671 SER A N 1
ATOM 5346 C CA . SER A 1 671 ? -2.614 -13.108 -20.471 1.00 90.12 671 SER A CA 1
ATOM 5347 C C . SER A 1 671 ? -1.141 -13.452 -20.225 1.00 90.12 671 SER A C 1
ATOM 5349 O O . SER A 1 671 ? -0.402 -13.724 -21.174 1.00 90.12 671 SER A O 1
ATOM 5351 N N . GLY A 1 672 ? -0.727 -13.458 -18.957 1.00 93.62 672 GLY A N 1
ATOM 5352 C CA . GLY A 1 672 ? 0.509 -14.088 -18.497 1.00 93.62 672 GLY A CA 1
ATOM 5353 C C . GLY A 1 672 ? 0.314 -15.573 -18.169 1.00 93.62 672 GLY A C 1
ATOM 5354 O O . GLY A 1 672 ? -0.497 -16.256 -18.794 1.00 93.62 672 GLY A O 1
ATOM 5355 N N . ASN A 1 673 ? 1.074 -16.076 -17.197 1.00 92.88 673 ASN A N 1
ATOM 5356 C CA . ASN A 1 673 ? 1.140 -17.495 -16.825 1.00 92.88 673 ASN A CA 1
ATOM 5357 C C . ASN A 1 673 ? 1.106 -17.768 -15.305 1.00 92.88 673 ASN A C 1
ATOM 5359 O O . ASN A 1 673 ? 1.157 -18.932 -14.911 1.00 92.88 673 ASN A O 1
ATOM 5363 N N . LYS A 1 674 ? 1.029 -16.733 -14.458 1.00 89.06 674 LYS A N 1
ATOM 5364 C CA . LYS A 1 674 ? 0.949 -16.848 -12.994 1.00 89.06 674 LYS A CA 1
ATOM 5365 C C . LYS A 1 674 ? -0.454 -16.486 -12.493 1.00 89.06 674 LYS A C 1
ATOM 5367 O O . LYS A 1 674 ? -1.041 -15.501 -12.946 1.00 89.06 674 LYS A O 1
ATOM 5372 N N . SER A 1 675 ? -0.956 -17.224 -11.503 1.00 86.69 675 SER A N 1
ATOM 5373 C CA . SER A 1 675 ? -2.061 -16.782 -10.646 1.00 86.69 675 SER A CA 1
ATOM 5374 C C . SER A 1 675 ? -1.979 -17.420 -9.261 1.00 86.69 675 SER A C 1
ATOM 5376 O O . SER A 1 675 ? -1.765 -18.626 -9.149 1.00 86.69 675 SER A O 1
ATOM 5378 N N . ASP A 1 676 ? -2.178 -16.604 -8.228 1.00 80.88 676 ASP A N 1
ATOM 5379 C CA . ASP A 1 676 ? -2.251 -17.002 -6.817 1.00 80.88 676 ASP A CA 1
ATOM 5380 C C . ASP A 1 676 ? -3.642 -17.515 -6.385 1.00 80.88 676 ASP A C 1
ATOM 5382 O O . ASP A 1 676 ? -3.795 -17.989 -5.262 1.00 80.88 676 ASP A O 1
ATOM 5386 N N . GLN A 1 677 ? -4.648 -17.454 -7.272 1.00 77.69 677 GLN A N 1
ATOM 5387 C CA . GLN A 1 677 ? -6.063 -17.773 -6.995 1.00 77.69 677 GLN A CA 1
ATOM 5388 C C . GLN A 1 677 ? -6.697 -16.943 -5.853 1.00 77.69 677 GLN A C 1
ATOM 5390 O O . GLN A 1 677 ? -7.776 -17.279 -5.365 1.00 77.69 677 GLN A O 1
ATOM 5395 N N . ALA A 1 678 ? -6.051 -15.851 -5.435 1.00 79.50 678 ALA A N 1
ATOM 5396 C CA . ALA A 1 678 ? -6.467 -14.992 -4.330 1.00 79.50 678 ALA A CA 1
ATOM 5397 C C . ALA A 1 678 ? -6.781 -13.558 -4.780 1.00 79.50 678 ALA A C 1
ATOM 5399 O O . ALA A 1 678 ? -7.686 -12.937 -4.220 1.00 79.50 678 ALA A O 1
ATOM 5400 N N . HIS A 1 679 ? -6.053 -13.045 -5.778 1.00 89.06 679 HIS A N 1
ATOM 5401 C CA . HIS A 1 679 ? -6.144 -11.664 -6.252 1.00 89.06 679 HIS A CA 1
ATOM 5402 C C . HIS A 1 679 ? -6.040 -11.562 -7.783 1.00 89.06 679 HIS A C 1
ATOM 5404 O O . HIS A 1 679 ? -5.327 -12.349 -8.411 1.00 89.06 679 HIS A O 1
ATOM 5410 N N . PRO A 1 680 ? -6.721 -10.585 -8.414 1.00 93.06 680 PRO A N 1
ATOM 5411 C CA . PRO A 1 680 ? -6.460 -10.200 -9.794 1.00 93.06 680 PRO A CA 1
ATOM 5412 C C . PRO A 1 680 ? -5.152 -9.383 -9.890 1.00 93.06 680 PRO A C 1
ATOM 5414 O O . PRO A 1 680 ? -4.708 -8.826 -8.885 1.00 93.06 680 PRO A O 1
ATOM 5417 N N . PRO A 1 681 ? -4.583 -9.214 -11.099 1.00 97.19 681 PRO A N 1
ATOM 5418 C CA . PRO A 1 681 ? -3.440 -8.330 -11.333 1.00 97.19 681 PRO A CA 1
ATOM 5419 C C . PRO A 1 681 ? -3.703 -6.897 -10.855 1.00 97.19 681 PRO A C 1
ATOM 5421 O O . PRO A 1 681 ? -4.851 -6.446 -10.820 1.00 97.19 681 PRO A O 1
ATOM 5424 N N . ILE A 1 682 ? -2.641 -6.152 -10.552 1.00 98.31 682 ILE A N 1
ATOM 5425 C CA . ILE A 1 682 ? -2.705 -4.784 -10.028 1.00 98.31 682 ILE A CA 1
ATOM 5426 C C . ILE A 1 682 ? -3.290 -3.840 -11.091 1.00 98.31 682 ILE A C 1
ATOM 5428 O O . ILE A 1 682 ? -2.680 -3.591 -12.133 1.00 98.31 682 ILE A O 1
ATOM 5432 N N . HIS A 1 683 ? -4.481 -3.302 -10.830 1.00 98.00 683 HIS A N 1
ATOM 5433 C CA . HIS A 1 683 ? -5.230 -2.462 -11.769 1.00 98.00 683 HIS A CA 1
ATOM 5434 C C . HIS A 1 683 ? -5.972 -1.323 -11.045 1.00 98.00 683 HIS A C 1
ATOM 5436 O O . HIS A 1 683 ? -6.202 -1.415 -9.837 1.00 98.00 683 HIS A O 1
ATOM 5442 N N . PRO A 1 684 ? -6.347 -0.230 -11.741 1.00 97.75 684 PRO A N 1
ATOM 5443 C CA . PRO A 1 684 ? -7.131 0.841 -11.140 1.00 97.75 684 PRO A CA 1
ATOM 5444 C C . PRO A 1 684 ? -8.597 0.425 -10.992 1.00 97.75 684 PRO A C 1
ATOM 5446 O O . PRO A 1 684 ? -9.251 0.084 -11.973 1.00 97.75 684 PRO A O 1
ATOM 5449 N N . THR A 1 685 ? -9.126 0.502 -9.776 1.00 91.00 685 THR A N 1
ATOM 5450 C CA . THR A 1 685 ? -10.503 0.093 -9.437 1.00 91.00 685 THR A CA 1
ATOM 5451 C C . THR A 1 685 ? -11.494 1.259 -9.467 1.00 91.00 685 THR A C 1
ATOM 5453 O O . THR A 1 685 ? -12.706 1.056 -9.460 1.00 91.00 685 THR A O 1
ATOM 5456 N N . LYS A 1 686 ? -10.988 2.500 -9.513 1.00 88.88 686 LYS A N 1
ATOM 5457 C CA . LYS A 1 686 ? -11.777 3.739 -9.459 1.00 88.88 686 LYS A CA 1
ATOM 5458 C C . LYS A 1 686 ? -10.968 4.932 -9.966 1.00 88.88 686 LYS A C 1
ATOM 5460 O O . LYS A 1 686 ? -9.760 5.005 -9.721 1.00 88.88 686 LYS A O 1
ATOM 5465 N N . TYR A 1 687 ? -11.617 5.898 -10.619 1.00 94.88 687 TYR A N 1
ATOM 5466 C CA . TYR A 1 687 ? -10.947 7.131 -11.048 1.00 94.88 687 TYR A CA 1
ATOM 5467 C C . TYR A 1 687 ? -10.656 8.124 -9.903 1.00 94.88 687 TYR A C 1
ATOM 5469 O O . TYR A 1 687 ? -11.451 8.291 -8.972 1.00 94.88 687 TYR A O 1
ATOM 5477 N N . THR A 1 688 ? -9.535 8.849 -10.004 1.00 90.69 688 THR A N 1
ATOM 5478 C CA . THR A 1 688 ? -9.234 10.027 -9.177 1.00 90.69 688 THR A CA 1
ATOM 5479 C C . THR A 1 688 ? -8.310 11.019 -9.885 1.00 90.69 688 THR A C 1
ATOM 5481 O O . THR A 1 688 ? -7.335 10.631 -10.521 1.00 90.69 688 THR A O 1
ATOM 5484 N N . ALA A 1 689 ? -8.595 12.313 -9.709 1.00 89.81 689 ALA A N 1
ATOM 5485 C CA . ALA A 1 689 ? -7.754 13.434 -10.143 1.00 89.81 689 ALA A CA 1
ATOM 5486 C C . ALA A 1 689 ? -7.055 14.152 -8.965 1.00 89.81 689 ALA A C 1
ATOM 5488 O O . ALA A 1 689 ? -6.373 15.153 -9.166 1.00 89.81 689 ALA A O 1
ATOM 5489 N N . ASN A 1 690 ? -7.256 13.676 -7.728 1.00 90.56 690 ASN A N 1
ATOM 5490 C CA . ASN A 1 690 ? -6.938 14.430 -6.506 1.00 90.56 690 ASN A CA 1
ATOM 5491 C C . ASN A 1 690 ? -5.609 14.021 -5.840 1.00 90.56 690 ASN A C 1
ATOM 5493 O O . ASN A 1 690 ? -5.226 14.612 -4.830 1.00 90.56 690 ASN A O 1
ATOM 5497 N N . LEU A 1 691 ? -4.932 12.997 -6.367 1.00 92.19 691 LEU A N 1
ATOM 5498 C CA . LEU A 1 691 ? -3.638 12.525 -5.866 1.00 92.19 691 LEU A CA 1
ATOM 5499 C C . LEU A 1 691 ? -2.518 13.510 -6.224 1.00 92.19 691 LEU A C 1
ATOM 5501 O O . LEU A 1 691 ? -2.598 14.214 -7.228 1.00 92.19 691 LEU A O 1
ATOM 5505 N N . GLN A 1 692 ? -1.444 13.521 -5.430 1.00 93.12 692 GLN A N 1
ATOM 5506 C CA . GLN A 1 692 ? -0.281 14.391 -5.645 1.00 93.12 692 GLN A CA 1
ATOM 5507 C C . GLN A 1 692 ? 1.040 13.624 -5.474 1.00 93.12 692 GLN A C 1
ATOM 5509 O O . GLN A 1 692 ? 1.075 12.514 -4.938 1.00 93.12 692 GLN A O 1
ATOM 5514 N N . GLY A 1 693 ? 2.149 14.216 -5.925 1.00 96.69 693 GLY A N 1
ATOM 5515 C CA . GLY A 1 693 ? 3.497 13.692 -5.687 1.00 96.69 693 GLY A CA 1
ATOM 5516 C C . GLY A 1 693 ? 3.701 12.265 -6.211 1.00 96.69 693 GLY A C 1
ATOM 5517 O O . GLY A 1 693 ? 3.275 11.926 -7.314 1.00 96.69 693 GLY A O 1
ATOM 5518 N N . ASN A 1 694 ? 4.368 11.412 -5.430 1.00 97.44 694 ASN A N 1
ATOM 5519 C CA . ASN A 1 694 ? 4.614 10.025 -5.836 1.00 97.44 694 ASN A CA 1
ATOM 5520 C C . ASN A 1 694 ? 3.342 9.158 -5.860 1.00 97.44 694 ASN A C 1
ATOM 5522 O O . ASN A 1 694 ? 3.305 8.204 -6.633 1.00 97.44 694 ASN A O 1
ATOM 5526 N N . GLU A 1 695 ? 2.295 9.502 -5.100 1.00 97.06 695 GLU A N 1
ATOM 5527 C CA . GLU A 1 695 ? 1.011 8.783 -5.132 1.00 97.06 695 GLU A CA 1
ATOM 5528 C C . GLU A 1 695 ? 0.339 8.942 -6.500 1.00 97.06 695 GLU A C 1
ATOM 5530 O O . GLU A 1 695 ? -0.039 7.955 -7.130 1.00 97.06 695 GLU A O 1
ATOM 5535 N N . GLN A 1 696 ? 0.310 10.174 -7.021 1.00 97.75 696 GLN A N 1
ATOM 5536 C CA . GLN A 1 696 ? -0.158 10.465 -8.379 1.00 97.75 696 GLN A CA 1
ATOM 5537 C C . GLN A 1 696 ? 0.681 9.742 -9.440 1.00 97.75 696 GLN A C 1
ATOM 5539 O O . GLN A 1 696 ? 0.125 9.130 -10.347 1.00 97.75 696 GLN A O 1
ATOM 5544 N N . ARG A 1 697 ? 2.016 9.785 -9.319 1.00 98.38 697 ARG A N 1
ATOM 5545 C CA . ARG A 1 697 ? 2.943 9.187 -10.299 1.00 98.38 697 ARG A CA 1
ATOM 5546 C C . ARG A 1 697 ? 2.838 7.663 -10.362 1.00 98.38 697 ARG A C 1
ATOM 5548 O O . ARG A 1 697 ? 2.996 7.099 -11.443 1.00 98.38 697 ARG A O 1
ATOM 5555 N N . LEU A 1 698 ? 2.589 6.999 -9.229 1.00 98.56 698 LEU A N 1
ATOM 5556 C CA . LEU A 1 698 ? 2.405 5.548 -9.195 1.00 98.56 698 LEU A CA 1
ATOM 5557 C C . LEU A 1 698 ? 1.006 5.144 -9.678 1.00 98.56 698 LEU A C 1
ATOM 5559 O O . LEU A 1 698 ? 0.890 4.205 -10.462 1.00 98.56 698 LEU A O 1
ATOM 5563 N N . TYR A 1 699 ? -0.036 5.886 -9.289 1.00 98.56 699 TYR A N 1
ATOM 5564 C CA . TYR A 1 699 ? -1.393 5.676 -9.798 1.00 98.56 699 TYR A CA 1
ATOM 5565 C C . TYR A 1 699 ? -1.468 5.862 -11.323 1.00 98.56 699 TYR A C 1
ATOM 5567 O O . TYR A 1 699 ? -1.950 4.971 -12.018 1.00 98.56 699 TYR A O 1
ATOM 5575 N N . GLU A 1 700 ? -0.910 6.952 -11.866 1.00 98.44 700 GLU A N 1
ATOM 5576 C CA . GLU A 1 700 ? -0.810 7.178 -13.317 1.00 98.44 700 GLU A CA 1
ATOM 5577 C C . GLU A 1 700 ? -0.082 6.023 -14.019 1.00 98.44 700 GLU A C 1
ATOM 5579 O O . GLU A 1 700 ? -0.532 5.552 -15.064 1.00 98.44 700 GLU A O 1
ATOM 5584 N N . PHE A 1 701 ? 1.020 5.530 -13.444 1.00 98.69 701 PHE A N 1
ATOM 5585 C CA . PHE A 1 701 ? 1.740 4.386 -13.998 1.00 98.69 701 PHE A CA 1
ATOM 5586 C C . PHE A 1 701 ? 0.866 3.123 -14.050 1.00 98.69 701 PHE A C 1
ATOM 5588 O O . PHE A 1 701 ? 0.813 2.480 -15.099 1.00 98.69 701 PHE A O 1
ATOM 5595 N N . ILE A 1 702 ? 0.152 2.795 -12.965 1.00 98.69 702 ILE A N 1
ATOM 5596 C CA . ILE A 1 702 ? -0.751 1.633 -12.892 1.00 98.69 702 ILE A CA 1
ATOM 5597 C C . ILE A 1 702 ? -1.897 1.777 -13.907 1.00 98.69 702 ILE A C 1
ATOM 5599 O O . ILE A 1 702 ? -2.155 0.846 -14.670 1.00 98.69 702 ILE A O 1
ATOM 5603 N N . VAL A 1 703 ? -2.530 2.953 -13.998 1.00 98.62 703 VAL A N 1
ATOM 5604 C CA . VAL A 1 703 ? -3.602 3.226 -14.972 1.00 98.62 703 VAL A CA 1
ATOM 5605 C C . VAL A 1 703 ? -3.105 3.090 -16.411 1.00 98.62 703 VAL A C 1
ATOM 5607 O O . VAL A 1 703 ? -3.715 2.386 -17.217 1.00 98.62 703 VAL A O 1
ATOM 5610 N N . ARG A 1 704 ? -1.972 3.714 -16.750 1.00 98.56 704 ARG A N 1
ATOM 5611 C CA . ARG A 1 704 ? -1.392 3.627 -18.098 1.00 98.56 704 ARG A CA 1
ATOM 5612 C C . ARG A 1 704 ? -0.955 2.207 -18.444 1.00 98.56 704 ARG A C 1
ATOM 5614 O O . ARG A 1 704 ? -1.106 1.809 -19.594 1.00 98.56 704 ARG A O 1
ATOM 5621 N N . HIS A 1 705 ? -0.430 1.443 -17.485 1.00 98.62 705 HIS A N 1
ATOM 5622 C CA . HIS A 1 705 ? -0.050 0.042 -17.685 1.00 98.62 705 HIS A CA 1
ATOM 5623 C C . HIS A 1 705 ? -1.281 -0.845 -17.926 1.00 98.62 705 HIS A C 1
ATOM 5625 O O . HIS A 1 705 ? -1.284 -1.651 -18.856 1.00 98.62 705 HIS A O 1
ATOM 5631 N N . PHE A 1 706 ? -2.355 -0.642 -17.157 1.00 98.50 706 PHE A N 1
ATOM 5632 C CA . PHE A 1 706 ? -3.640 -1.316 -17.343 1.00 98.50 706 PHE A CA 1
ATOM 5633 C C . PHE A 1 706 ? -4.242 -1.046 -18.731 1.00 98.50 706 PHE A C 1
ATOM 5635 O O . PHE A 1 706 ? -4.535 -1.989 -19.469 1.00 98.50 706 PHE A O 1
ATOM 5642 N N . LEU A 1 707 ? -4.354 0.229 -19.127 1.00 98.38 707 LEU A N 1
ATOM 5643 C CA . LEU A 1 707 ? -4.871 0.617 -20.446 1.00 98.38 707 LEU A CA 1
ATOM 5644 C C . LEU A 1 707 ? -3.980 0.104 -21.590 1.00 98.38 707 LEU A C 1
ATOM 5646 O O . LEU A 1 707 ? -4.494 -0.299 -22.630 1.00 98.38 707 LEU A O 1
ATOM 5650 N N . ALA A 1 708 ? -2.658 0.067 -21.399 1.00 98.12 708 ALA A N 1
ATOM 5651 C CA . ALA A 1 708 ? -1.721 -0.495 -22.369 1.00 98.12 708 ALA A CA 1
ATOM 5652 C C . ALA A 1 708 ? -1.891 -2.012 -22.549 1.00 98.12 708 ALA A C 1
ATOM 5654 O O . ALA A 1 708 ? -1.939 -2.487 -23.681 1.00 98.12 708 ALA A O 1
ATOM 5655 N N . CYS A 1 709 ? -2.017 -2.765 -21.451 1.00 97.88 709 CYS A N 1
ATOM 5656 C CA . CYS A 1 709 ? -2.269 -4.208 -21.479 1.00 97.88 709 CYS A CA 1
ATOM 5657 C C . CYS A 1 709 ? -3.602 -4.534 -22.178 1.00 97.88 709 CYS A C 1
ATOM 5659 O O . CYS A 1 709 ? -3.663 -5.455 -22.994 1.00 97.88 709 CYS A O 1
ATOM 5661 N N . CYS A 1 710 ? -4.642 -3.731 -21.926 1.00 97.44 710 CYS A N 1
ATOM 5662 C CA . CYS A 1 710 ? -5.972 -3.865 -22.530 1.00 97.44 710 CYS A CA 1
ATOM 5663 C C . CYS A 1 710 ? -6.068 -3.437 -24.009 1.00 97.44 710 CYS A C 1
ATOM 5665 O O . CYS A 1 710 ? -7.141 -3.573 -24.591 1.00 97.44 710 CYS A O 1
ATOM 5667 N N . SER A 1 711 ? -5.000 -2.905 -24.611 1.00 96.75 711 SER A N 1
ATOM 5668 C CA . SER A 1 711 ? -4.987 -2.415 -25.999 1.00 96.75 711 SER A CA 1
ATOM 5669 C C . SER A 1 711 ? -4.422 -3.458 -26.983 1.00 96.75 711 SER A C 1
ATOM 5671 O O . SER A 1 711 ? -4.313 -4.643 -26.666 1.00 96.75 711 SER A O 1
ATOM 5673 N N . GLU A 1 712 ? -4.045 -3.024 -28.185 1.00 96.62 712 GLU A N 1
ATOM 5674 C CA . GLU A 1 712 ? -3.291 -3.812 -29.160 1.00 96.62 712 GLU A CA 1
ATOM 5675 C C . GLU A 1 712 ? -1.766 -3.679 -28.976 1.00 96.62 712 GLU A C 1
ATOM 5677 O O . GLU A 1 712 ? -1.243 -2.660 -28.512 1.00 96.62 712 GLU A O 1
ATOM 5682 N N . ASP A 1 713 ? -1.029 -4.685 -29.454 1.00 97.62 713 ASP A N 1
ATOM 5683 C CA . ASP A 1 713 ? 0.417 -4.587 -29.685 1.00 97.62 713 ASP A CA 1
ATOM 5684 C C . ASP A 1 713 ? 0.733 -3.522 -30.748 1.00 97.62 713 ASP A C 1
ATOM 5686 O O . ASP A 1 713 ? -0.041 -3.321 -31.686 1.00 97.62 713 ASP A O 1
ATOM 5690 N N . ALA A 1 714 ? 1.888 -2.861 -30.645 1.00 97.19 714 ALA A N 1
ATOM 5691 C CA . ALA A 1 714 ? 2.329 -1.910 -31.662 1.00 97.19 714 ALA A CA 1
ATOM 5692 C C . ALA A 1 714 ? 2.787 -2.656 -32.926 1.00 97.19 714 ALA A C 1
ATOM 5694 O O . ALA A 1 714 ? 3.514 -3.652 -32.848 1.00 97.19 714 ALA A O 1
ATOM 5695 N N . LYS A 1 715 ? 2.365 -2.173 -34.096 1.00 97.06 715 LYS A N 1
ATOM 5696 C CA . LYS A 1 715 ? 2.554 -2.831 -35.398 1.00 97.06 715 LYS A CA 1
ATOM 5697 C C . LYS A 1 715 ? 3.533 -2.027 -36.247 1.00 97.06 715 LYS A C 1
ATOM 5699 O O . LYS A 1 715 ? 3.450 -0.803 -36.305 1.00 97.06 715 LYS A O 1
ATOM 5704 N N . GLY A 1 716 ? 4.451 -2.706 -36.922 1.00 94.88 716 GLY A N 1
ATOM 5705 C CA . GLY A 1 716 ? 5.473 -2.093 -37.765 1.00 94.88 716 GLY A CA 1
ATOM 5706 C C . GLY A 1 716 ? 6.026 -3.060 -38.807 1.00 94.88 716 GLY A C 1
ATOM 5707 O O . GLY A 1 716 ? 5.585 -4.206 -38.915 1.00 94.88 716 GLY A O 1
ATOM 5708 N N . GLN A 1 717 ? 7.003 -2.588 -39.568 1.00 93.12 717 GLN A N 1
ATOM 5709 C CA . GLN A 1 717 ? 7.639 -3.298 -40.668 1.00 93.12 717 GLN A CA 1
ATOM 5710 C C . GLN A 1 717 ? 9.160 -3.160 -40.545 1.00 93.12 717 GLN A C 1
ATOM 5712 O O . GLN A 1 717 ? 9.693 -2.051 -40.522 1.00 93.12 717 GLN A O 1
ATOM 5717 N N . GLU A 1 718 ? 9.847 -4.294 -40.415 1.00 94.31 718 GLU A N 1
ATOM 5718 C CA . GLU A 1 718 ? 11.302 -4.390 -40.275 1.00 94.31 718 GLU A CA 1
ATOM 5719 C C . GLU A 1 718 ? 11.902 -4.749 -41.637 1.00 94.31 718 GLU A C 1
ATOM 5721 O O . GLU A 1 718 ? 11.679 -5.849 -42.150 1.00 94.31 718 GLU A O 1
ATOM 5726 N N . THR A 1 719 ? 12.661 -3.820 -42.218 1.00 92.06 719 THR A N 1
ATOM 5727 C CA . THR A 1 719 ? 13.342 -3.997 -43.508 1.00 92.06 719 THR A CA 1
ATOM 5728 C C . THR A 1 719 ? 14.836 -4.174 -43.271 1.00 92.06 719 THR A C 1
ATOM 5730 O O . THR A 1 719 ? 15.451 -3.448 -42.493 1.00 92.06 719 THR A O 1
ATOM 5733 N N . THR A 1 720 ? 15.420 -5.176 -43.916 1.00 94.62 720 THR A N 1
ATOM 5734 C CA . THR A 1 720 ? 16.820 -5.581 -43.786 1.00 94.62 720 THR A CA 1
ATOM 5735 C C . THR A 1 720 ? 17.466 -5.567 -45.166 1.00 94.62 720 THR A C 1
ATOM 5737 O O . THR A 1 720 ? 16.937 -6.174 -46.095 1.00 94.62 720 THR A O 1
ATOM 5740 N N . VAL A 1 721 ? 18.600 -4.881 -45.293 1.00 95.81 721 VAL A N 1
ATOM 5741 C CA . VAL A 1 721 ? 19.403 -4.803 -46.520 1.00 95.81 721 VAL A CA 1
ATOM 5742 C C . VAL A 1 721 ? 20.763 -5.424 -46.228 1.00 95.81 721 VAL A C 1
ATOM 5744 O O . VAL A 1 721 ? 21.478 -4.940 -45.348 1.00 95.81 721 VAL A O 1
ATOM 5747 N N . GLU A 1 722 ? 21.113 -6.486 -46.951 1.00 97.44 722 GLU A N 1
ATOM 5748 C CA . GLU A 1 722 ? 22.437 -7.108 -46.905 1.00 97.44 722 GLU A CA 1
ATOM 5749 C C . GLU A 1 722 ? 23.250 -6.732 -48.145 1.00 97.44 722 GLU A C 1
ATOM 5751 O O . GLU A 1 722 ? 22.804 -6.916 -49.282 1.00 97.44 722 GLU A O 1
ATOM 5756 N N . ILE A 1 723 ? 24.462 -6.234 -47.903 1.00 97.62 723 ILE A N 1
ATOM 5757 C CA . ILE A 1 723 ? 25.457 -5.893 -48.919 1.00 97.62 723 ILE A CA 1
ATOM 5758 C C . ILE A 1 723 ? 26.678 -6.806 -48.806 1.00 97.62 723 ILE A C 1
ATOM 5760 O O . ILE A 1 723 ? 26.997 -7.309 -47.725 1.00 97.62 723 ILE A O 1
ATOM 5764 N N . ASP A 1 724 ? 27.352 -6.987 -49.935 1.00 97.56 724 ASP A N 1
ATOM 5765 C CA . ASP A 1 724 ? 28.635 -7.670 -50.088 1.00 97.56 724 ASP A CA 1
ATOM 5766 C C . ASP A 1 724 ? 29.684 -6.656 -50.561 1.00 97.56 724 ASP A C 1
ATOM 5768 O O . ASP A 1 724 ? 29.415 -5.889 -51.491 1.00 97.56 724 ASP A O 1
ATOM 5772 N N . ILE A 1 725 ? 30.835 -6.637 -49.891 1.00 97.19 725 ILE A N 1
ATOM 5773 C CA . ILE A 1 725 ? 32.048 -5.905 -50.273 1.00 97.19 725 ILE A CA 1
ATOM 5774 C C . ILE A 1 725 ? 33.192 -6.914 -50.151 1.00 97.19 725 ILE A C 1
ATOM 5776 O O . ILE A 1 725 ? 33.417 -7.442 -49.063 1.00 97.19 725 ILE A O 1
ATOM 5780 N N . ALA A 1 726 ? 33.894 -7.214 -51.245 1.00 94.19 726 ALA A N 1
ATOM 5781 C CA . ALA A 1 726 ? 35.009 -8.170 -51.277 1.00 94.19 726 ALA A CA 1
ATOM 5782 C C . ALA A 1 726 ? 34.735 -9.557 -50.624 1.00 94.19 726 ALA A C 1
ATOM 5784 O O . ALA A 1 726 ? 35.652 -10.188 -50.094 1.00 94.19 726 ALA A O 1
ATOM 5785 N N . ASN A 1 727 ? 33.500 -10.078 -50.711 1.00 93.94 727 ASN A N 1
ATOM 5786 C CA . ASN A 1 727 ? 32.970 -11.287 -50.044 1.00 93.94 727 ASN A CA 1
ATOM 5787 C C . ASN A 1 727 ? 32.659 -11.142 -48.538 1.00 93.94 727 ASN A C 1
ATOM 5789 O O . ASN A 1 727 ? 32.160 -12.088 -47.919 1.00 93.94 727 ASN A O 1
ATOM 5793 N N . GLU A 1 728 ? 32.891 -9.977 -47.930 1.00 97.19 728 GLU A N 1
ATOM 5794 C CA . GLU A 1 728 ? 32.453 -9.666 -46.569 1.00 97.19 728 GLU A CA 1
ATOM 5795 C C . GLU A 1 728 ? 31.046 -9.063 -46.552 1.00 97.19 728 GLU A C 1
ATOM 5797 O O . GLU A 1 728 ? 30.667 -8.244 -47.391 1.00 97.19 728 GLU A O 1
ATOM 5802 N N . ARG A 1 729 ? 30.240 -9.485 -45.570 1.00 97.62 729 ARG A N 1
ATOM 5803 C CA . ARG A 1 729 ? 28.810 -9.154 -45.504 1.00 97.62 729 ARG A CA 1
ATOM 5804 C C . ARG A 1 729 ? 28.486 -8.131 -44.441 1.00 97.62 729 ARG A C 1
ATOM 5806 O O . ARG A 1 729 ? 28.901 -8.272 -43.291 1.00 97.62 729 ARG A O 1
ATOM 5813 N N . PHE A 1 730 ? 27.646 -7.166 -44.796 1.00 97.62 730 PHE A N 1
ATOM 5814 C CA . PHE A 1 730 ? 27.187 -6.118 -43.891 1.00 97.62 730 PHE A CA 1
ATOM 5815 C C . PHE A 1 730 ? 25.674 -5.930 -44.000 1.00 97.62 730 PHE A C 1
ATOM 5817 O O . PHE A 1 730 ? 25.095 -6.055 -45.075 1.00 97.62 730 PHE A O 1
ATOM 5824 N N . ILE A 1 731 ? 25.025 -5.641 -42.872 1.00 96.62 731 ILE A N 1
ATOM 5825 C CA . ILE A 1 731 ? 23.569 -5.606 -42.742 1.00 96.62 731 ILE A CA 1
ATOM 5826 C C . ILE A 1 731 ? 23.119 -4.258 -42.173 1.00 96.62 731 ILE A C 1
ATOM 5828 O O . ILE A 1 731 ? 23.436 -3.899 -41.032 1.00 96.62 731 ILE A O 1
ATOM 5832 N N . ALA A 1 732 ? 22.318 -3.529 -42.946 1.00 94.81 732 ALA A N 1
ATOM 5833 C CA . ALA A 1 732 ? 21.513 -2.425 -42.446 1.00 94.81 732 ALA A CA 1
ATOM 5834 C C . ALA A 1 732 ? 20.112 -2.933 -42.083 1.00 94.81 732 ALA A C 1
ATOM 5836 O O . ALA A 1 732 ? 19.502 -3.716 -42.810 1.00 94.81 732 ALA A O 1
ATOM 5837 N N . GLN A 1 733 ? 19.591 -2.463 -40.953 1.00 93.50 733 GLN A N 1
ATOM 5838 C CA . GLN A 1 733 ? 18.209 -2.687 -40.532 1.00 93.50 733 GLN A CA 1
ATOM 5839 C C . GLN A 1 733 ? 17.508 -1.345 -40.372 1.00 93.50 733 GLN A C 1
ATOM 5841 O O . GLN A 1 733 ? 18.069 -0.425 -39.765 1.00 93.50 733 GLN A O 1
ATOM 5846 N N . GLY A 1 734 ? 16.290 -1.263 -40.894 1.00 91.56 734 GLY A N 1
ATOM 5847 C CA . GLY A 1 734 ? 15.356 -0.160 -40.735 1.00 91.56 734 GLY A CA 1
ATOM 5848 C C . GLY A 1 734 ? 14.012 -0.648 -40.201 1.00 91.56 734 GLY A C 1
ATOM 5849 O O . GLY A 1 734 ? 13.675 -1.831 -40.287 1.00 91.56 734 GLY A O 1
ATOM 5850 N N . LEU A 1 735 ? 13.252 0.275 -39.627 1.00 92.62 735 LEU A N 1
ATOM 5851 C CA . LEU A 1 735 ? 11.962 0.028 -38.997 1.00 92.62 735 LEU A CA 1
ATOM 5852 C C . LEU A 1 735 ? 11.009 1.179 -39.317 1.00 92.62 735 LEU A C 1
ATOM 5854 O O . LEU A 1 735 ? 11.361 2.337 -39.102 1.00 92.62 735 LEU A O 1
ATOM 5858 N N . MET A 1 736 ? 9.800 0.843 -39.757 1.00 91.12 736 MET A N 1
ATOM 5859 C CA . MET A 1 736 ? 8.689 1.779 -39.932 1.00 91.12 736 MET A CA 1
ATOM 5860 C C . MET A 1 736 ? 7.501 1.320 -39.080 1.00 91.12 736 MET A C 1
ATOM 5862 O O . MET A 1 736 ? 7.064 0.173 -39.186 1.00 91.12 736 MET A O 1
ATOM 5866 N N . ILE A 1 737 ? 6.990 2.184 -38.210 1.00 93.69 737 ILE A N 1
ATOM 5867 C CA . ILE A 1 737 ? 5.889 1.904 -37.289 1.00 93.69 737 ILE A CA 1
ATOM 5868 C C . ILE A 1 737 ? 4.572 2.249 -37.988 1.00 93.69 737 ILE A C 1
ATOM 5870 O O . ILE A 1 737 ? 4.283 3.405 -38.278 1.00 93.69 737 ILE A O 1
ATOM 5874 N N . LEU A 1 738 ? 3.761 1.223 -38.240 1.00 92.69 738 LEU A N 1
ATOM 5875 C CA . LEU A 1 738 ? 2.478 1.319 -38.938 1.00 92.69 738 LEU A CA 1
ATOM 5876 C C . LEU A 1 738 ? 1.340 1.730 -37.989 1.00 92.69 738 LEU A C 1
ATOM 5878 O O . LEU A 1 738 ? 0.437 2.457 -38.388 1.00 92.69 738 LEU A O 1
ATOM 5882 N N . ALA A 1 739 ? 1.382 1.272 -36.733 1.00 94.81 739 ALA A N 1
ATOM 5883 C CA . ALA A 1 739 ? 0.435 1.659 -35.688 1.00 94.81 739 ALA A CA 1
ATOM 5884 C C . ALA A 1 739 ? 1.116 1.655 -34.311 1.00 94.81 739 ALA A C 1
ATOM 5886 O O . ALA A 1 739 ? 1.771 0.678 -33.930 1.00 94.81 739 ALA A O 1
ATOM 5887 N N . ARG A 1 740 ? 0.968 2.748 -33.550 1.00 95.44 740 ARG A N 1
ATOM 5888 C CA . ARG A 1 740 ? 1.622 2.914 -32.239 1.00 95.44 740 ARG A CA 1
ATOM 5889 C C . ARG A 1 740 ? 0.879 2.197 -31.110 1.00 95.44 740 ARG A C 1
ATOM 5891 O O . ARG A 1 740 ? 1.540 1.680 -30.209 1.00 95.44 740 ARG A O 1
ATOM 5898 N N . ASN A 1 741 ? -0.450 2.120 -31.183 1.00 96.69 741 ASN A N 1
ATOM 5899 C CA . ASN A 1 741 ? -1.312 1.362 -30.271 1.00 96.69 741 ASN A CA 1
ATOM 5900 C C . ASN A 1 741 ? -0.954 1.624 -28.792 1.00 96.69 741 ASN A C 1
ATOM 5902 O O . ASN A 1 741 ? -0.952 2.784 -28.376 1.00 96.69 741 ASN A O 1
ATOM 5906 N N . TYR A 1 742 ? -0.595 0.609 -27.992 1.00 97.62 742 TYR A N 1
ATOM 5907 C CA . TYR A 1 742 ? -0.267 0.790 -26.565 1.00 97.62 742 TYR A CA 1
ATOM 5908 C C . TYR A 1 742 ? 0.807 1.866 -26.268 1.00 97.62 742 TYR A C 1
ATOM 5910 O O . TYR A 1 742 ? 0.808 2.458 -25.187 1.00 97.62 742 TYR A O 1
ATOM 5918 N N . LEU A 1 743 ? 1.696 2.178 -27.223 1.00 97.50 743 LEU A N 1
ATOM 5919 C CA . LEU A 1 743 ? 2.732 3.213 -27.083 1.00 97.50 743 LEU A CA 1
ATOM 5920 C C . LEU A 1 743 ? 2.184 4.651 -27.071 1.00 97.50 743 LEU A C 1
ATOM 5922 O O . LEU A 1 743 ? 2.952 5.582 -26.831 1.00 97.50 743 LEU A O 1
ATOM 5926 N N . GLU A 1 744 ? 0.896 4.855 -27.351 1.00 97.06 744 GLU A N 1
ATOM 5927 C CA . GLU A 1 744 ? 0.230 6.158 -27.218 1.00 97.06 744 GLU A CA 1
ATOM 5928 C C . GLU A 1 744 ? -0.116 6.472 -25.756 1.00 97.06 744 GLU A C 1
ATOM 5930 O O . GLU A 1 744 ? -0.014 7.622 -25.334 1.00 97.06 744 GLU A O 1
ATOM 5935 N N . VAL A 1 745 ? -0.480 5.455 -24.963 1.00 97.81 745 VAL A N 1
ATOM 5936 C CA . VAL A 1 745 ? -0.814 5.618 -23.536 1.00 97.81 745 VAL A CA 1
ATOM 5937 C C . VAL A 1 745 ? 0.371 5.340 -22.606 1.00 97.81 745 VAL A C 1
ATOM 5939 O O . VAL A 1 745 ? 0.370 5.832 -21.475 1.00 97.81 745 VAL A O 1
ATOM 5942 N N . TYR A 1 746 ? 1.386 4.595 -23.070 1.00 97.69 746 TYR A N 1
ATOM 5943 C CA . TYR A 1 746 ? 2.481 4.052 -22.253 1.00 97.69 746 TYR A CA 1
ATOM 5944 C C . TYR A 1 746 ? 3.868 4.680 -22.552 1.00 97.69 746 TYR A C 1
ATOM 5946 O O . TYR A 1 746 ? 4.755 4.013 -23.094 1.00 97.69 746 TYR A O 1
ATOM 5954 N N . PRO A 1 747 ? 4.124 5.948 -22.160 1.00 96.12 747 PRO A N 1
ATOM 5955 C CA . PRO A 1 747 ? 5.353 6.687 -22.495 1.00 96.12 747 PRO A CA 1
ATOM 5956 C C . PRO A 1 747 ? 6.626 6.145 -21.821 1.00 96.12 747 PRO A C 1
ATOM 5958 O O . PRO A 1 747 ? 7.738 6.566 -22.144 1.00 96.12 747 PRO A O 1
ATOM 5961 N N . TYR A 1 748 ? 6.487 5.207 -20.880 1.00 95.62 748 TYR A N 1
ATOM 5962 C CA . TYR A 1 748 ? 7.602 4.531 -20.209 1.00 95.62 748 TYR A CA 1
ATOM 5963 C C . TYR A 1 748 ? 8.379 3.599 -21.147 1.00 95.62 748 TYR A C 1
ATOM 5965 O O . TYR A 1 748 ? 9.477 3.145 -20.805 1.00 95.62 748 TYR A O 1
ATOM 5973 N N . GLU A 1 749 ? 7.835 3.311 -22.328 1.00 94.12 749 GLU A N 1
ATOM 5974 C CA . GLU A 1 749 ? 8.511 2.601 -23.399 1.00 94.12 749 GLU A CA 1
ATOM 5975 C C . GLU A 1 749 ? 8.673 3.455 -24.651 1.00 94.12 749 GLU A C 1
ATOM 5977 O O . GLU A 1 749 ? 7.810 4.244 -25.021 1.00 94.12 749 GLU A O 1
ATOM 5982 N N . LYS A 1 750 ? 9.790 3.238 -25.350 1.00 91.38 750 LYS A N 1
ATOM 5983 C CA . LYS A 1 750 ? 10.047 3.840 -26.655 1.00 91.38 750 LYS A CA 1
ATOM 5984 C C . LYS A 1 750 ? 10.020 2.776 -27.746 1.00 91.38 750 LYS A C 1
ATOM 5986 O O . LYS A 1 750 ? 10.353 1.609 -27.521 1.00 91.38 750 LYS A O 1
ATOM 5991 N N . TRP A 1 751 ? 9.589 3.214 -28.917 1.00 93.94 751 TRP A N 1
ATOM 5992 C CA . TRP A 1 751 ? 9.750 2.566 -30.209 1.00 93.94 751 TRP A CA 1
ATOM 5993 C C . TRP A 1 751 ? 9.716 3.715 -31.217 1.00 93.94 751 TRP A C 1
ATOM 5995 O O . TRP A 1 751 ? 8.813 4.565 -31.154 1.00 93.94 751 TRP A O 1
ATOM 6005 N N . SER A 1 752 ? 10.748 3.780 -32.047 1.00 91.12 752 SER A N 1
ATOM 6006 C CA . SER A 1 752 ? 11.037 4.901 -32.936 1.00 91.12 752 SER A CA 1
ATOM 6007 C C . SER A 1 752 ? 11.299 4.366 -34.328 1.00 91.12 752 SER A C 1
ATOM 6009 O O . SER A 1 752 ? 11.928 3.315 -34.467 1.00 91.12 752 SER A O 1
ATOM 6011 N N . ASP A 1 753 ? 10.862 5.109 -35.332 1.00 87.69 753 ASP A N 1
ATOM 6012 C CA . ASP A 1 753 ? 11.194 4.818 -36.715 1.00 87.69 753 ASP A CA 1
ATOM 6013 C C . ASP A 1 753 ? 12.700 4.941 -36.950 1.00 87.69 753 ASP A C 1
ATOM 6015 O O . ASP A 1 753 ? 13.383 5.810 -36.401 1.00 87.69 753 ASP A O 1
ATOM 6019 N N . LYS A 1 754 ? 13.203 4.052 -37.798 1.00 88.88 754 LYS A N 1
ATOM 6020 C CA . LYS A 1 754 ? 14.517 4.139 -38.418 1.00 88.88 754 LYS A CA 1
ATOM 6021 C C . LYS A 1 754 ? 14.305 3.861 -39.898 1.00 88.88 754 LYS A C 1
ATOM 6023 O O . LYS A 1 754 ? 14.499 2.736 -40.357 1.00 88.88 754 LYS A O 1
ATOM 6028 N N . VAL A 1 755 ? 13.834 4.877 -40.615 1.00 82.88 755 VAL A N 1
ATOM 6029 C CA . VAL A 1 755 ? 13.722 4.828 -42.075 1.00 82.88 755 VAL A CA 1
ATOM 6030 C C . VAL A 1 755 ? 15.108 4.529 -42.651 1.00 82.88 755 VAL A C 1
ATOM 6032 O O . VAL A 1 755 ? 16.118 5.008 -42.135 1.00 82.88 755 VAL A O 1
ATOM 6035 N N . ILE A 1 756 ? 15.151 3.696 -43.687 1.00 86.62 756 ILE A N 1
ATOM 6036 C CA . ILE A 1 756 ? 16.340 3.486 -44.512 1.00 86.62 756 ILE A CA 1
ATOM 6037 C C . ILE A 1 756 ? 15.962 3.742 -45.980 1.00 86.62 756 ILE A C 1
ATOM 6039 O O . ILE A 1 756 ? 14.822 3.449 -46.349 1.00 86.62 756 ILE A O 1
ATOM 6043 N N . PRO A 1 757 ? 16.888 4.267 -46.801 1.00 87.12 757 PRO A N 1
ATOM 6044 C CA . PRO A 1 757 ? 16.717 4.427 -48.243 1.00 87.12 757 PRO A CA 1
ATOM 6045 C C . PRO A 1 757 ? 16.303 3.143 -48.969 1.00 87.12 757 PRO A C 1
ATOM 6047 O O . PRO A 1 757 ? 16.514 2.026 -48.484 1.00 87.12 757 PRO A O 1
ATOM 6050 N N . LEU A 1 758 ? 15.753 3.305 -50.173 1.00 86.69 758 LEU A N 1
ATOM 6051 C CA . LEU A 1 758 ? 15.316 2.198 -51.019 1.00 86.69 758 LEU A CA 1
ATOM 6052 C C . LEU A 1 758 ? 16.497 1.624 -51.818 1.00 86.69 758 LEU A C 1
ATOM 6054 O O . LEU A 1 758 ? 16.831 2.094 -52.902 1.00 86.69 758 LEU A O 1
ATOM 6058 N N . TYR A 1 759 ? 17.096 0.558 -51.292 1.00 90.06 759 TYR A N 1
ATOM 6059 C CA . TYR A 1 759 ? 18.079 -0.258 -52.010 1.00 90.06 759 TYR A CA 1
ATOM 6060 C C . TYR A 1 759 ? 17.377 -1.297 -52.897 1.00 90.06 759 TYR A C 1
ATOM 6062 O O . TYR A 1 759 ? 16.351 -1.859 -52.508 1.00 90.06 759 TYR A O 1
ATOM 6070 N N . GLN A 1 760 ? 17.944 -1.596 -54.069 1.00 91.69 760 GLN A N 1
ATOM 6071 C CA . GLN A 1 760 ? 17.426 -2.620 -54.984 1.00 91.69 760 GLN A CA 1
ATOM 6072 C C . GLN A 1 760 ? 18.365 -3.828 -55.021 1.00 91.69 760 GLN A C 1
ATOM 6074 O O . GLN A 1 760 ? 19.584 -3.681 -55.049 1.00 91.69 760 GLN A O 1
ATOM 6079 N N . LYS A 1 761 ? 17.824 -5.051 -55.047 1.00 94.62 761 LYS A N 1
ATOM 6080 C CA . LYS A 1 761 ? 18.659 -6.257 -55.150 1.00 94.62 761 LYS A CA 1
ATOM 6081 C C . LYS A 1 761 ? 19.449 -6.247 -56.465 1.00 94.62 761 LYS A C 1
ATOM 6083 O O . LYS A 1 761 ? 18.864 -6.128 -57.535 1.00 94.62 761 LYS A O 1
ATOM 6088 N N . GLY A 1 762 ? 20.768 -6.390 -56.368 1.00 92.06 762 GLY A N 1
ATOM 6089 C CA . GLY A 1 762 ? 21.711 -6.290 -57.483 1.00 92.06 762 GLY A CA 1
ATOM 6090 C C . GLY A 1 762 ? 22.268 -4.883 -57.737 1.00 92.06 762 GLY A C 1
ATOM 6091 O O . GLY A 1 762 ? 23.219 -4.766 -58.507 1.00 92.06 762 GLY A O 1
ATOM 6092 N N . SER A 1 763 ? 21.752 -3.823 -57.096 1.00 93.81 763 SER A N 1
ATOM 6093 C CA . SER A 1 763 ? 22.332 -2.480 -57.246 1.00 93.81 763 SER A CA 1
ATOM 6094 C C . SER A 1 763 ? 23.730 -2.412 -56.633 1.00 93.81 763 SER A C 1
ATOM 6096 O O . SER A 1 763 ? 23.955 -2.962 -55.549 1.00 93.81 763 SER A O 1
ATOM 6098 N N . ARG A 1 764 ? 24.639 -1.694 -57.297 1.00 95.06 764 ARG A N 1
ATOM 6099 C CA . ARG A 1 764 ? 25.980 -1.381 -56.796 1.00 95.06 764 ARG A CA 1
ATOM 6100 C C . ARG A 1 764 ? 26.076 0.082 -56.388 1.00 95.06 764 ARG A C 1
ATOM 6102 O O . ARG A 1 764 ? 25.535 0.936 -57.085 1.00 95.06 764 ARG A O 1
ATOM 6109 N N . PHE A 1 765 ? 26.779 0.360 -55.297 1.00 94.44 765 PHE A N 1
ATOM 6110 C CA . PHE A 1 765 ? 27.072 1.716 -54.835 1.00 94.44 765 PHE A CA 1
ATOM 6111 C C . PHE A 1 765 ? 28.463 1.789 -54.194 1.00 94.44 765 PHE A C 1
ATOM 6113 O O . PHE A 1 765 ? 29.037 0.771 -53.808 1.00 94.44 765 PHE A O 1
ATOM 6120 N N . GLN A 1 766 ? 28.999 3.001 -54.078 1.00 94.56 766 GLN A N 1
ATOM 6121 C CA . GLN A 1 766 ? 30.253 3.266 -53.379 1.00 94.56 766 GLN A CA 1
ATOM 6122 C C . GLN A 1 766 ? 29.935 3.678 -51.932 1.00 94.56 766 GLN A C 1
ATOM 6124 O O . GLN A 1 766 ? 29.270 4.696 -51.743 1.00 94.56 766 GLN A O 1
ATOM 6129 N N . PRO A 1 767 ? 30.378 2.936 -50.900 1.00 95.69 767 PRO A N 1
ATOM 6130 C CA . PRO A 1 767 ? 30.259 3.382 -49.516 1.00 95.69 767 PRO A CA 1
ATOM 6131 C C . PRO A 1 767 ? 30.975 4.715 -49.287 1.00 95.69 767 PRO A C 1
ATOM 6133 O O . PRO A 1 767 ? 32.061 4.947 -49.823 1.00 95.69 767 PRO A O 1
ATOM 6136 N N . THR A 1 768 ? 30.380 5.563 -48.450 1.00 95.75 768 THR A N 1
ATOM 6137 C CA . THR A 1 768 ? 30.933 6.864 -48.054 1.00 95.75 768 THR A CA 1
ATOM 6138 C C . THR A 1 768 ? 32.122 6.693 -47.116 1.00 95.75 768 THR A C 1
ATOM 6140 O O . THR A 1 768 ? 33.127 7.383 -47.269 1.00 95.75 768 THR A O 1
ATOM 6143 N N . THR A 1 769 ? 32.040 5.744 -46.177 1.00 95.81 769 THR A N 1
ATOM 6144 C CA . THR A 1 769 ? 33.200 5.299 -45.396 1.00 95.81 769 THR A CA 1
ATOM 6145 C C . THR A 1 769 ? 33.216 3.783 -45.235 1.00 95.81 769 THR A C 1
ATOM 6147 O O . THR A 1 769 ? 32.180 3.142 -45.036 1.00 95.81 769 THR A O 1
ATOM 6150 N N . VAL A 1 770 ? 34.422 3.220 -45.277 1.00 96.19 770 VAL A N 1
ATOM 6151 C CA . VAL A 1 770 ? 34.750 1.887 -44.770 1.00 96.19 770 VAL A CA 1
ATOM 6152 C C . VAL A 1 770 ? 35.821 2.118 -43.710 1.00 96.19 770 VAL A C 1
ATOM 6154 O O . VAL A 1 770 ? 36.881 2.660 -44.001 1.00 96.19 770 VAL A O 1
ATOM 6157 N N . GLU A 1 771 ? 35.519 1.788 -42.461 1.00 96.00 771 GLU A N 1
ATOM 6158 C CA . GLU A 1 771 ? 36.368 2.070 -41.302 1.00 96.00 771 GLU A CA 1
ATOM 6159 C C . GLU A 1 771 ? 36.639 0.765 -40.552 1.00 96.00 771 GLU A C 1
ATOM 6161 O O . GLU A 1 771 ? 35.691 0.090 -40.147 1.00 96.00 771 GLU A O 1
ATOM 6166 N N . MET A 1 772 ? 37.898 0.420 -40.283 1.00 96.31 772 MET A N 1
ATOM 6167 C CA . MET A 1 772 ? 38.179 -0.482 -39.165 1.00 96.31 772 MET A CA 1
ATOM 6168 C C . MET A 1 772 ? 38.073 0.341 -37.882 1.00 96.31 772 MET A C 1
ATOM 6170 O O . MET A 1 772 ? 38.798 1.320 -37.719 1.00 96.31 772 MET A O 1
ATOM 6174 N N . VAL A 1 773 ? 37.142 -0.024 -37.000 1.00 96.44 773 VAL A N 1
ATOM 6175 C CA . VAL A 1 773 ? 36.950 0.649 -35.712 1.00 96.44 773 VAL A CA 1
ATOM 6176 C C . VAL A 1 773 ? 37.243 -0.295 -34.556 1.00 96.44 773 VAL A C 1
ATOM 6178 O O . VAL A 1 773 ? 36.702 -1.405 -34.466 1.00 96.44 773 VAL A O 1
ATOM 6181 N N . ASP A 1 774 ? 38.089 0.193 -33.662 1.00 95.69 774 ASP A N 1
ATOM 6182 C CA . ASP A 1 774 ? 38.466 -0.461 -32.421 1.00 95.69 774 ASP A CA 1
ATOM 6183 C C . ASP A 1 774 ? 37.324 -0.378 -31.398 1.00 95.69 774 ASP A C 1
ATOM 6185 O O . ASP A 1 774 ? 36.467 0.514 -31.417 1.00 95.69 774 ASP A O 1
ATOM 6189 N N . GLY A 1 775 ? 37.313 -1.330 -30.476 1.00 95.19 775 GLY A N 1
ATOM 6190 C CA . GLY A 1 775 ? 36.416 -1.375 -29.338 1.00 95.19 775 GLY A CA 1
ATOM 6191 C C . GLY A 1 775 ? 36.976 -2.270 -28.243 1.00 95.19 775 GLY A C 1
ATOM 6192 O O . GLY A 1 775 ? 37.902 -3.046 -28.453 1.00 95.19 775 GLY A O 1
ATOM 6193 N N . GLU A 1 776 ? 36.393 -2.171 -27.059 1.00 96.38 776 GLU A N 1
ATOM 6194 C CA . GLU A 1 776 ? 36.814 -2.919 -25.879 1.00 96.38 776 GLU A CA 1
ATOM 6195 C C . GLU A 1 776 ? 35.576 -3.526 -25.216 1.00 96.38 776 GLU A C 1
ATOM 6197 O O . GLU A 1 776 ? 34.498 -2.918 -25.193 1.00 96.38 776 GLU A O 1
ATOM 6202 N N . THR A 1 777 ? 35.672 -4.760 -24.721 1.00 95.06 777 THR A N 1
ATOM 6203 C CA . THR A 1 777 ? 34.570 -5.358 -23.960 1.00 95.06 777 THR A CA 1
ATOM 6204 C C . THR A 1 777 ? 34.443 -4.669 -22.607 1.00 95.06 777 THR A C 1
ATOM 6206 O O . THR A 1 777 ? 35.368 -4.719 -21.806 1.00 95.06 777 THR A O 1
ATOM 6209 N N . SER A 1 778 ? 33.293 -4.065 -22.316 1.00 94.69 778 SER A N 1
ATOM 6210 C CA . SER A 1 778 ? 33.041 -3.452 -21.007 1.00 94.69 778 SER A CA 1
ATOM 6211 C C . SER A 1 778 ? 32.654 -4.498 -19.946 1.00 94.69 778 SER A C 1
ATOM 6213 O O . SER A 1 778 ? 31.928 -5.441 -20.281 1.00 94.69 778 SER A O 1
ATOM 6215 N N . PRO A 1 779 ? 33.047 -4.314 -18.668 1.00 94.44 779 PRO A N 1
ATOM 6216 C CA . PRO A 1 779 ? 32.571 -5.144 -17.562 1.00 94.44 779 PRO A CA 1
ATOM 6217 C C . PRO A 1 779 ? 31.050 -5.009 -17.358 1.00 94.44 779 PRO A C 1
ATOM 6219 O O . PRO A 1 779 ? 30.441 -4.024 -17.795 1.00 94.44 779 PRO A O 1
ATOM 6222 N N . PRO A 1 780 ? 30.404 -5.961 -16.656 1.00 94.88 780 PRO A N 1
ATOM 6223 C CA . PRO A 1 780 ? 29.011 -5.806 -16.252 1.00 94.88 780 PRO A CA 1
ATOM 6224 C C . PRO A 1 780 ? 28.836 -4.602 -15.309 1.00 94.88 780 PRO A C 1
ATOM 6226 O O . PRO A 1 780 ? 29.755 -4.188 -14.614 1.00 94.88 780 PRO A O 1
ATOM 6229 N N . LEU A 1 781 ? 27.630 -4.037 -15.240 1.00 96.06 781 LEU A N 1
ATOM 6230 C CA . LEU A 1 781 ? 27.335 -2.944 -14.305 1.00 96.06 781 LEU A CA 1
ATOM 6231 C C . LEU A 1 781 ? 26.906 -3.486 -12.932 1.00 96.06 781 LEU A C 1
ATOM 6233 O O . LEU A 1 781 ? 26.316 -4.568 -12.842 1.00 96.06 781 LEU A O 1
ATOM 6237 N N . LEU A 1 782 ? 27.136 -2.709 -11.868 1.00 97.69 782 LEU A N 1
ATOM 6238 C CA . LEU A 1 782 ? 26.594 -2.988 -10.530 1.00 97.69 782 LEU A CA 1
ATOM 6239 C C . LEU A 1 782 ? 25.057 -3.112 -10.569 1.00 97.69 782 LEU A C 1
ATOM 6241 O O . LEU A 1 782 ? 24.397 -2.491 -11.409 1.00 97.69 782 LEU A O 1
ATOM 6245 N N . LEU A 1 783 ? 24.477 -3.908 -9.667 1.00 98.00 783 LEU A N 1
ATOM 6246 C CA . LEU A 1 783 ? 23.029 -4.148 -9.636 1.00 98.00 783 LEU A CA 1
ATOM 6247 C C . LEU A 1 783 ? 22.262 -2.871 -9.274 1.00 98.00 783 LEU A C 1
ATOM 6249 O O . LEU A 1 783 ? 22.534 -2.261 -8.242 1.00 98.00 783 LEU A O 1
ATOM 6253 N N . THR A 1 784 ? 21.263 -2.497 -10.074 1.00 97.12 784 THR A N 1
ATOM 6254 C CA . THR A 1 784 ? 20.169 -1.641 -9.591 1.00 97.12 784 THR A CA 1
ATOM 6255 C C . THR A 1 784 ? 19.211 -2.456 -8.722 1.00 97.12 784 THR A C 1
ATOM 6257 O O . THR A 1 784 ? 19.230 -3.687 -8.729 1.00 97.12 784 THR A O 1
ATOM 6260 N N . GLU A 1 785 ? 18.313 -1.779 -8.010 1.00 95.75 785 GLU A N 1
ATOM 6261 C CA . GLU A 1 785 ? 17.250 -2.434 -7.239 1.00 95.75 785 GLU A CA 1
ATOM 6262 C C . GLU A 1 785 ? 16.369 -3.357 -8.096 1.00 95.75 785 GLU A C 1
ATOM 6264 O O . GLU A 1 785 ? 16.075 -4.473 -7.683 1.00 95.75 785 GLU A O 1
ATOM 6269 N N . ALA A 1 786 ? 16.041 -2.964 -9.330 1.00 95.31 786 ALA A N 1
ATOM 6270 C CA . ALA A 1 786 ? 15.281 -3.818 -10.241 1.00 95.31 786 ALA A CA 1
ATOM 6271 C C . ALA A 1 786 ? 16.080 -5.026 -10.768 1.00 95.31 786 ALA A C 1
ATOM 6273 O O . ALA A 1 786 ? 15.478 -6.059 -11.054 1.00 95.31 786 ALA A O 1
ATOM 6274 N N . ASP A 1 787 ? 17.410 -4.919 -10.882 1.00 97.06 787 ASP A N 1
ATOM 6275 C CA . ASP A 1 787 ? 18.268 -6.056 -11.249 1.00 97.06 787 ASP A CA 1
ATOM 6276 C C . ASP A 1 787 ? 18.386 -7.052 -10.084 1.00 97.06 787 ASP A C 1
ATOM 6278 O O . ASP A 1 787 ? 18.393 -8.261 -10.305 1.00 97.06 787 ASP A O 1
ATOM 6282 N N . LEU A 1 788 ? 18.444 -6.554 -8.842 1.00 97.56 788 LEU A N 1
ATOM 6283 C CA . LEU A 1 788 ? 18.478 -7.384 -7.637 1.00 97.56 788 LEU A CA 1
ATOM 6284 C C . LEU A 1 788 ? 17.145 -8.115 -7.419 1.00 97.56 788 LEU A C 1
ATOM 6286 O O . LEU A 1 788 ? 17.158 -9.326 -7.221 1.00 97.56 788 LEU A O 1
ATOM 6290 N N . ILE A 1 789 ? 16.004 -7.428 -7.558 1.00 96.19 789 ILE A N 1
ATOM 6291 C CA . ILE A 1 789 ? 14.674 -8.065 -7.514 1.00 96.19 789 ILE A CA 1
ATOM 6292 C C . ILE A 1 789 ? 14.549 -9.134 -8.611 1.00 96.19 789 ILE A C 1
ATOM 6294 O O . ILE A 1 789 ? 14.060 -10.227 -8.348 1.00 96.19 789 ILE A O 1
ATOM 6298 N N . ALA A 1 790 ? 15.041 -8.870 -9.827 1.00 95.81 790 ALA A N 1
ATOM 6299 C CA . ALA A 1 790 ? 15.020 -9.859 -10.906 1.00 95.81 790 ALA A CA 1
ATOM 6300 C C . ALA A 1 790 ? 15.908 -11.092 -10.629 1.00 95.81 790 ALA A C 1
ATOM 6302 O O . ALA A 1 790 ? 15.594 -12.180 -11.111 1.00 95.81 790 ALA A O 1
ATOM 6303 N N . LEU A 1 791 ? 16.994 -10.956 -9.856 1.00 97.00 791 LEU A N 1
ATOM 6304 C CA . LEU A 1 791 ? 17.791 -12.099 -9.392 1.00 97.00 791 LEU A CA 1
ATOM 6305 C C . LEU A 1 791 ? 17.085 -12.872 -8.271 1.00 97.00 791 LEU A C 1
ATOM 6307 O O . LEU A 1 791 ? 17.068 -14.099 -8.321 1.00 97.00 791 LEU A O 1
ATOM 6311 N N . MET A 1 792 ? 16.468 -12.177 -7.315 1.00 96.75 792 MET A N 1
ATOM 6312 C CA . MET A 1 792 ? 15.678 -12.794 -6.245 1.00 96.75 792 MET A CA 1
ATOM 6313 C C . MET A 1 792 ? 14.491 -13.597 -6.808 1.00 96.75 792 MET A C 1
ATOM 6315 O O . MET A 1 792 ? 14.383 -14.788 -6.522 1.00 96.75 792 MET A O 1
ATOM 6319 N N . GLU A 1 793 ? 13.698 -13.005 -7.713 1.00 93.31 793 GLU A N 1
ATOM 6320 C CA . GLU A 1 793 ? 12.597 -13.684 -8.418 1.00 93.31 793 GLU A CA 1
ATOM 6321 C C . GLU A 1 793 ? 13.101 -14.905 -9.208 1.00 93.31 793 GLU A C 1
ATOM 6323 O O . GLU A 1 793 ? 12.540 -15.993 -9.092 1.00 93.31 793 GLU A O 1
ATOM 6328 N N . LYS A 1 794 ? 14.188 -14.751 -9.983 1.00 95.19 794 LYS A N 1
ATOM 6329 C CA . LYS A 1 794 ? 14.781 -15.836 -10.788 1.00 95.19 794 LYS A CA 1
ATOM 6330 C C . LYS A 1 794 ? 15.193 -17.046 -9.945 1.00 95.19 794 LYS A C 1
ATOM 6332 O O . LYS A 1 794 ? 15.145 -18.167 -10.444 1.00 95.19 794 LYS A O 1
ATOM 6337 N N . HIS A 1 795 ? 15.659 -16.810 -8.723 1.00 96.06 795 HIS A N 1
ATOM 6338 C CA . HIS A 1 795 ? 16.188 -17.840 -7.828 1.00 96.06 795 HIS A CA 1
ATOM 6339 C C . HIS A 1 795 ? 15.222 -18.226 -6.696 1.00 96.06 795 HIS A C 1
ATOM 6341 O O . HIS A 1 795 ? 15.601 -18.992 -5.819 1.00 96.06 795 HIS A O 1
ATOM 6347 N N . GLY A 1 796 ? 13.974 -17.743 -6.724 1.00 94.38 796 GLY A N 1
ATOM 6348 C CA . GLY A 1 796 ? 12.914 -18.195 -5.818 1.00 94.38 796 GLY A CA 1
ATOM 6349 C C . GLY A 1 796 ? 13.084 -17.782 -4.353 1.00 94.38 796 GLY A C 1
ATOM 6350 O O . GLY A 1 796 ? 12.706 -18.551 -3.475 1.00 94.38 796 GLY A O 1
ATOM 6351 N N . ILE A 1 797 ? 13.648 -16.597 -4.085 1.00 95.50 797 ILE A N 1
ATOM 6352 C CA . ILE A 1 797 ? 13.754 -16.033 -2.728 1.00 95.50 797 ILE A CA 1
ATOM 6353 C C . ILE A 1 797 ? 13.089 -14.656 -2.649 1.00 95.50 797 ILE A C 1
ATOM 6355 O O . ILE A 1 797 ? 13.132 -13.892 -3.611 1.00 95.50 797 ILE A O 1
ATOM 6359 N N . GLY A 1 798 ? 12.504 -14.304 -1.505 1.00 91.62 798 GLY A N 1
ATOM 6360 C CA . GLY A 1 798 ? 11.737 -13.062 -1.357 1.00 91.62 798 GLY A CA 1
ATOM 6361 C C . GLY A 1 798 ? 10.328 -13.120 -1.970 1.00 91.62 798 GLY A C 1
ATOM 6362 O O . GLY A 1 798 ? 9.752 -12.072 -2.285 1.00 91.62 798 GLY A O 1
ATOM 6363 N N . THR A 1 799 ? 9.779 -14.330 -2.137 1.00 87.38 799 THR A N 1
ATOM 6364 C CA . THR A 1 799 ? 8.411 -14.585 -2.622 1.00 87.38 799 THR A CA 1
ATOM 6365 C C . THR A 1 799 ? 7.349 -13.940 -1.719 1.00 87.38 799 THR A C 1
ATOM 6367 O O . THR A 1 799 ? 7.663 -13.384 -0.662 1.00 87.38 799 THR A O 1
ATOM 6370 N N . ASP A 1 800 ? 6.077 -13.965 -2.138 1.00 82.38 800 ASP A N 1
ATOM 6371 C CA . ASP A 1 800 ? 4.969 -13.383 -1.355 1.00 82.38 800 ASP A CA 1
ATOM 6372 C C . ASP A 1 800 ? 5.130 -11.863 -1.093 1.00 82.38 800 ASP A C 1
ATOM 6374 O O . ASP A 1 800 ? 4.733 -11.326 -0.062 1.00 82.38 800 ASP A O 1
ATOM 6378 N N . ALA A 1 801 ? 5.739 -11.151 -2.053 1.00 81.56 801 ALA A N 1
ATOM 6379 C CA . ALA A 1 801 ? 6.022 -9.710 -2.000 1.00 81.56 801 ALA A CA 1
ATOM 6380 C C . ALA A 1 801 ? 6.925 -9.261 -0.823 1.00 81.56 801 ALA A C 1
ATOM 6382 O O . ALA A 1 801 ? 6.712 -8.194 -0.233 1.00 81.56 801 ALA A O 1
ATOM 6383 N N . THR A 1 802 ? 7.961 -10.047 -0.498 1.00 88.88 802 THR A N 1
ATOM 6384 C CA . THR A 1 802 ? 8.927 -9.735 0.579 1.00 88.88 802 THR A CA 1
ATOM 6385 C C . THR A 1 802 ? 10.264 -9.140 0.094 1.00 88.88 802 THR A C 1
ATOM 6387 O O . THR A 1 802 ? 11.039 -8.642 0.916 1.00 88.88 802 THR A O 1
ATOM 6390 N N . HIS A 1 803 ? 10.522 -9.079 -1.225 1.00 92.56 803 HIS A N 1
ATOM 6391 C CA . HIS A 1 803 ? 11.753 -8.513 -1.817 1.00 92.56 803 HIS A CA 1
ATOM 6392 C C . HIS A 1 803 ? 12.192 -7.173 -1.193 1.00 92.56 803 HIS A C 1
ATOM 6394 O O . HIS A 1 803 ? 13.341 -7.029 -0.762 1.00 92.56 803 HIS A O 1
ATOM 6400 N N . ALA A 1 804 ? 11.282 -6.192 -1.118 1.00 90.88 804 ALA A N 1
ATOM 6401 C CA . ALA A 1 804 ? 11.573 -4.854 -0.605 1.00 90.88 804 ALA A CA 1
ATOM 6402 C C . ALA A 1 804 ? 12.113 -4.845 0.835 1.00 90.88 804 ALA A C 1
ATOM 6404 O O . ALA A 1 804 ? 12.958 -4.009 1.158 1.00 90.88 804 ALA A O 1
ATOM 6405 N N . GLU A 1 805 ? 11.662 -5.758 1.700 1.00 90.88 805 GLU A N 1
ATOM 6406 C CA . GLU A 1 805 ? 12.087 -5.819 3.101 1.00 90.88 805 GLU A CA 1
ATOM 6407 C C . GLU A 1 805 ? 13.529 -6.324 3.225 1.00 90.88 805 GLU A C 1
ATOM 6409 O O . GLU A 1 805 ? 14.358 -5.717 3.910 1.00 90.88 805 GLU A O 1
ATOM 6414 N N . HIS A 1 806 ? 13.867 -7.401 2.517 1.00 94.75 806 HIS A N 1
ATOM 6415 C CA . HIS A 1 806 ? 15.214 -7.974 2.539 1.00 94.75 806 HIS A CA 1
ATOM 6416 C C . HIS A 1 806 ? 16.240 -7.028 1.894 1.00 94.75 806 HIS A C 1
ATOM 6418 O O . HIS A 1 806 ? 17.326 -6.817 2.447 1.00 94.75 806 HIS A O 1
ATOM 6424 N N . ILE A 1 807 ? 15.859 -6.368 0.794 1.00 96.00 807 ILE A N 1
ATOM 6425 C CA . ILE A 1 807 ? 16.663 -5.338 0.125 1.00 96.00 807 ILE A CA 1
ATOM 6426 C C . ILE A 1 807 ? 16.859 -4.104 1.019 1.00 96.00 807 ILE A C 1
ATOM 6428 O O . ILE A 1 807 ? 17.969 -3.579 1.121 1.00 96.00 807 ILE A O 1
ATOM 6432 N N . GLU A 1 808 ? 15.816 -3.633 1.704 1.00 95.44 808 GLU A N 1
ATOM 6433 C CA . GLU A 1 808 ? 15.953 -2.539 2.667 1.00 95.44 808 GLU A CA 1
ATOM 6434 C C . GLU A 1 808 ? 16.828 -2.943 3.859 1.00 95.44 808 GLU A C 1
ATOM 6436 O O . GLU A 1 808 ? 17.601 -2.127 4.366 1.00 95.44 808 GLU A O 1
ATOM 6441 N N . THR A 1 809 ? 16.770 -4.203 4.291 1.00 94.94 809 THR A N 1
ATOM 6442 C CA . THR A 1 809 ? 17.555 -4.676 5.433 1.00 94.94 809 THR A CA 1
ATOM 6443 C C . THR A 1 809 ? 19.055 -4.607 5.136 1.00 94.94 809 THR A C 1
ATOM 6445 O O . THR A 1 809 ? 19.799 -4.067 5.954 1.00 94.94 809 THR A O 1
ATOM 6448 N N . ILE A 1 810 ? 19.526 -5.046 3.960 1.00 97.12 810 ILE A N 1
ATOM 6449 C CA . ILE A 1 810 ? 20.962 -4.961 3.619 1.00 97.12 810 ILE A CA 1
ATOM 6450 C C . ILE A 1 810 ? 21.473 -3.513 3.492 1.00 97.12 810 ILE A C 1
ATOM 6452 O O . ILE A 1 810 ? 22.609 -3.244 3.894 1.00 97.12 810 ILE A O 1
ATOM 6456 N N . LYS A 1 811 ? 20.635 -2.568 3.030 1.00 95.00 811 LYS A N 1
ATOM 6457 C CA . LYS A 1 811 ? 20.934 -1.120 3.064 1.00 95.00 811 LYS A CA 1
ATOM 6458 C C . LYS A 1 811 ? 21.032 -0.623 4.510 1.00 95.00 811 LYS A C 1
ATOM 6460 O O . LYS A 1 811 ? 22.044 -0.066 4.918 1.00 95.00 811 LYS A O 1
ATOM 6465 N N . THR A 1 812 ? 19.992 -0.873 5.309 1.00 94.12 812 THR A N 1
ATOM 6466 C CA . THR A 1 812 ? 19.862 -0.398 6.702 1.00 94.12 812 THR A CA 1
ATOM 6467 C C . THR A 1 812 ? 20.994 -0.899 7.604 1.00 94.12 812 THR A C 1
ATOM 6469 O O . THR A 1 812 ? 21.392 -0.220 8.548 1.00 94.12 812 THR A O 1
ATOM 6472 N N . ARG A 1 813 ? 21.545 -2.081 7.307 1.00 94.38 813 ARG A N 1
ATOM 6473 C CA . ARG A 1 813 ? 22.677 -2.685 8.030 1.00 94.38 813 ARG A CA 1
ATOM 6474 C C . ARG A 1 813 ? 24.054 -2.206 7.557 1.00 94.38 813 ARG A C 1
ATOM 6476 O O . ARG A 1 813 ? 25.056 -2.651 8.111 1.00 94.38 813 ARG A O 1
ATOM 6483 N N . MET A 1 814 ? 24.109 -1.303 6.574 1.00 94.62 814 MET A N 1
ATOM 6484 C CA . MET A 1 814 ? 25.334 -0.821 5.919 1.00 94.62 814 MET A CA 1
ATOM 6485 C C . MET A 1 814 ? 26.169 -1.942 5.271 1.00 94.62 814 MET A C 1
ATOM 6487 O O . MET A 1 814 ? 27.388 -1.832 5.149 1.00 94.62 814 MET A O 1
ATOM 6491 N N . TYR A 1 815 ? 25.522 -3.032 4.840 1.00 97.44 815 TYR A N 1
ATOM 6492 C CA . TYR A 1 815 ? 26.183 -4.090 4.064 1.00 97.44 815 TYR A CA 1
ATOM 6493 C C . TYR A 1 815 ? 26.292 -3.719 2.585 1.00 97.44 815 TYR A C 1
ATOM 6495 O O . TYR A 1 815 ? 27.233 -4.142 1.916 1.00 97.44 815 TYR A O 1
ATOM 6503 N N . VAL A 1 816 ? 25.377 -2.877 2.098 1.00 97.69 816 VAL A N 1
ATOM 6504 C CA . VAL A 1 816 ? 25.461 -2.229 0.787 1.00 97.69 816 VAL A CA 1
ATOM 6505 C C . VAL A 1 816 ? 25.227 -0.727 0.917 1.00 97.69 816 VAL A C 1
ATOM 6507 O O . VAL A 1 816 ? 24.331 -0.287 1.636 1.00 97.69 816 VAL A O 1
ATOM 6510 N N . GLY A 1 817 ? 26.022 0.058 0.196 1.00 95.81 817 GLY A N 1
ATOM 6511 C CA . GLY A 1 817 ? 25.739 1.459 -0.099 1.00 95.81 817 GLY A CA 1
ATOM 6512 C C . GLY A 1 817 ? 25.021 1.607 -1.442 1.00 95.81 817 GLY A C 1
ATOM 6513 O O . GLY A 1 817 ? 24.989 0.675 -2.250 1.00 95.81 817 GLY A O 1
ATOM 6514 N N . LEU A 1 818 ? 24.476 2.797 -1.698 1.00 94.88 818 LEU A N 1
ATOM 6515 C CA . LEU A 1 818 ? 23.980 3.192 -3.017 1.00 94.88 818 LEU A CA 1
ATOM 6516 C C . LEU A 1 818 ? 24.923 4.219 -3.646 1.00 94.88 818 LEU A C 1
ATOM 6518 O O . LEU A 1 818 ? 25.282 5.222 -3.032 1.00 94.88 818 LEU A O 1
ATOM 6522 N N . THR A 1 819 ? 25.307 3.950 -4.886 1.00 94.94 819 THR A N 1
ATOM 6523 C CA . THR A 1 819 ? 26.073 4.849 -5.760 1.00 94.94 819 THR A CA 1
ATOM 6524 C C . THR A 1 819 ? 25.219 6.022 -6.257 1.00 94.94 819 THR A C 1
ATOM 6526 O O . THR A 1 819 ? 23.991 6.026 -6.130 1.00 94.94 819 THR A O 1
ATOM 6529 N N . ALA A 1 820 ? 25.859 7.025 -6.869 1.00 89.25 820 ALA A N 1
ATOM 6530 C CA . ALA A 1 820 ? 25.169 8.197 -7.412 1.00 89.25 820 ALA A CA 1
ATOM 6531 C C . ALA A 1 820 ? 24.091 7.840 -8.460 1.00 89.25 820 ALA A C 1
ATOM 6533 O O . ALA A 1 820 ? 23.041 8.480 -8.485 1.00 89.25 820 ALA A O 1
ATOM 6534 N N . ASP A 1 821 ? 24.294 6.788 -9.264 1.00 88.38 821 ASP A N 1
ATOM 6535 C CA . ASP A 1 821 ? 23.313 6.280 -10.236 1.00 88.38 821 ASP A CA 1
ATOM 6536 C C . ASP A 1 821 ? 22.382 5.181 -9.675 1.00 88.38 821 ASP A C 1
ATOM 6538 O O . ASP A 1 821 ? 21.679 4.510 -10.431 1.00 88.38 821 ASP A O 1
ATOM 6542 N N . GLN A 1 822 ? 22.305 5.059 -8.342 1.00 92.19 822 GLN A N 1
ATOM 6543 C CA . GLN A 1 822 ? 21.392 4.178 -7.594 1.00 92.19 822 GLN A CA 1
ATOM 6544 C C . GLN A 1 822 ? 21.625 2.670 -7.819 1.00 92.19 822 GLN A C 1
ATOM 6546 O O . GLN A 1 822 ? 20.685 1.871 -7.825 1.00 92.19 822 GLN A O 1
ATOM 6551 N N . ARG A 1 823 ? 22.893 2.267 -7.959 1.00 96.25 823 ARG A N 1
ATOM 6552 C CA . ARG A 1 823 ? 23.337 0.861 -7.918 1.00 96.25 823 ARG A CA 1
ATOM 6553 C C . ARG A 1 823 ? 23.930 0.491 -6.566 1.00 96.25 823 ARG A C 1
ATOM 6555 O O . ARG A 1 823 ? 24.560 1.333 -5.921 1.00 96.25 823 ARG A O 1
ATOM 6562 N N . PHE A 1 824 ? 23.798 -0.772 -6.180 1.00 97.88 824 PHE A N 1
ATOM 6563 C CA . PHE A 1 824 ? 24.408 -1.312 -4.971 1.00 97.88 824 PHE A CA 1
ATOM 6564 C C . PHE A 1 824 ? 25.921 -1.480 -5.107 1.00 97.88 824 PHE A C 1
ATOM 6566 O O . PHE A 1 824 ? 26.406 -2.075 -6.067 1.00 97.88 824 PHE A O 1
ATOM 6573 N N . LEU A 1 825 ? 26.644 -1.013 -4.094 1.00 97.81 825 LEU A N 1
ATOM 6574 C CA . LEU A 1 825 ? 28.066 -1.264 -3.880 1.00 97.81 825 LEU A CA 1
ATOM 6575 C C . LEU A 1 825 ? 28.213 -1.968 -2.519 1.00 97.81 825 LEU A C 1
ATOM 6577 O O . LEU A 1 825 ? 27.696 -1.430 -1.536 1.00 97.81 825 LEU A O 1
ATOM 6581 N N . PRO A 1 826 ? 28.862 -3.142 -2.412 1.00 98.00 826 PRO A N 1
ATOM 6582 C CA . PRO A 1 826 ? 29.051 -3.791 -1.119 1.00 98.00 826 PRO A CA 1
ATOM 6583 C C . PRO A 1 826 ? 30.000 -2.967 -0.237 1.00 98.00 826 PRO A C 1
ATOM 6585 O O . PRO A 1 826 ? 31.039 -2.491 -0.690 1.00 98.00 826 PRO A O 1
ATOM 6588 N N . GLY A 1 827 ? 29.639 -2.791 1.033 1.00 96.25 827 GLY A N 1
ATOM 6589 C CA . GLY A 1 827 ? 30.538 -2.235 2.045 1.00 96.25 827 GLY A CA 1
ATOM 6590 C C . GLY A 1 827 ? 31.499 -3.306 2.563 1.00 96.25 827 GLY A C 1
ATOM 6591 O O . GLY A 1 827 ? 31.164 -4.487 2.542 1.00 96.25 827 GLY A O 1
ATOM 6592 N N . HIS A 1 828 ? 32.662 -2.907 3.089 1.00 95.81 828 HIS A N 1
ATOM 6593 C CA . HIS A 1 828 ? 33.715 -3.825 3.563 1.00 95.81 828 HIS A CA 1
ATOM 6594 C C . HIS A 1 828 ? 33.197 -4.930 4.505 1.00 95.81 828 HIS A C 1
ATOM 6596 O O . HIS A 1 828 ? 33.547 -6.096 4.346 1.00 95.81 828 HIS A O 1
ATOM 6602 N N . LEU A 1 829 ? 32.300 -4.581 5.439 1.00 95.62 829 LEU A N 1
ATOM 6603 C CA . LEU A 1 829 ? 31.668 -5.552 6.339 1.00 95.62 829 LEU A CA 1
ATOM 6604 C C . LEU A 1 829 ? 30.781 -6.555 5.585 1.00 95.62 829 LEU A C 1
ATOM 6606 O O . LEU A 1 829 ? 30.833 -7.743 5.871 1.00 95.62 829 LEU A O 1
ATOM 6610 N N . GLY A 1 830 ? 29.975 -6.098 4.622 1.00 96.62 830 GLY A N 1
ATOM 6611 C CA . GLY A 1 830 ? 29.138 -6.988 3.810 1.00 96.62 830 GLY A CA 1
ATOM 6612 C C . GLY A 1 830 ? 29.969 -7.902 2.906 1.00 96.62 830 GLY A C 1
ATOM 6613 O O . GLY A 1 830 ? 29.661 -9.083 2.774 1.00 96.62 830 GLY A O 1
ATOM 6614 N N . MET A 1 831 ? 31.057 -7.363 2.352 1.00 97.06 831 MET A N 1
ATOM 6615 C CA . MET A 1 831 ? 32.016 -8.080 1.517 1.00 97.06 831 MET A CA 1
ATOM 6616 C C . MET A 1 831 ? 32.695 -9.217 2.298 1.00 97.06 831 MET A C 1
ATOM 6618 O O . MET A 1 831 ? 32.485 -10.386 1.982 1.00 97.06 831 MET A O 1
ATOM 6622 N N . GLY A 1 832 ? 33.416 -8.893 3.378 1.00 96.00 832 GLY A N 1
ATOM 6623 C CA . GLY A 1 832 ? 34.147 -9.884 4.175 1.00 96.00 832 GLY A CA 1
ATOM 6624 C C . GLY A 1 832 ? 33.252 -10.875 4.932 1.00 96.00 832 GLY A C 1
ATOM 6625 O O . GLY A 1 832 ? 33.703 -11.973 5.243 1.00 96.00 832 GLY A O 1
ATOM 6626 N N . LEU A 1 833 ? 31.975 -10.552 5.186 1.00 96.69 833 LEU A N 1
ATOM 6627 C CA . LEU A 1 833 ? 31.003 -11.537 5.676 1.00 96.69 833 LEU A CA 1
ATOM 6628 C C . LEU A 1 833 ? 30.689 -12.598 4.610 1.00 96.69 833 LEU A C 1
ATOM 6630 O O . LEU A 1 833 ? 30.765 -13.785 4.913 1.00 96.69 833 LEU A O 1
ATOM 6634 N N . VAL A 1 834 ? 30.365 -12.196 3.374 1.00 96.81 834 VAL A N 1
ATOM 6635 C CA . VAL A 1 834 ? 30.094 -13.142 2.273 1.00 96.81 834 VAL A CA 1
ATOM 6636 C C . VAL A 1 834 ? 31.316 -14.014 1.993 1.00 96.81 834 VAL A C 1
ATOM 6638 O O . VAL A 1 834 ? 31.217 -15.238 2.012 1.00 96.81 834 VAL A O 1
ATOM 6641 N N . GLU A 1 835 ? 32.490 -13.403 1.837 1.00 94.88 835 GLU A N 1
ATOM 6642 C CA . GLU A 1 835 ? 33.736 -14.140 1.599 1.00 94.88 835 GLU A CA 1
ATOM 6643 C C . GLU A 1 835 ? 34.135 -15.044 2.771 1.00 94.88 835 GLU A C 1
ATOM 6645 O O . GLU A 1 835 ? 34.618 -16.160 2.568 1.00 94.88 835 GLU A O 1
ATOM 6650 N N . GLY A 1 836 ? 33.925 -14.577 4.002 1.00 94.81 836 GLY A N 1
ATOM 6651 C CA . GLY A 1 836 ? 34.249 -15.319 5.213 1.00 94.81 836 GLY A CA 1
ATOM 6652 C C . GLY A 1 836 ? 33.403 -16.576 5.385 1.00 94.81 836 GLY A C 1
ATOM 6653 O O . GLY A 1 836 ? 33.952 -17.599 5.782 1.00 94.81 836 GLY A O 1
ATOM 6654 N N . TYR A 1 837 ? 32.109 -16.534 5.046 1.00 95.38 837 TYR A N 1
ATOM 6655 C CA . TYR A 1 837 ? 31.251 -17.725 5.050 1.00 95.38 837 TYR A CA 1
ATOM 6656 C C . TYR A 1 837 ? 31.503 -18.638 3.841 1.00 95.38 837 TYR A C 1
ATOM 6658 O O . TYR A 1 837 ? 31.681 -19.837 4.033 1.00 95.38 837 TYR A O 1
ATOM 6666 N N . ASP A 1 838 ? 31.604 -18.113 2.615 1.00 93.50 838 ASP A N 1
ATOM 6667 C CA . ASP A 1 838 ? 31.823 -18.961 1.429 1.00 93.50 838 ASP A CA 1
ATOM 6668 C C . ASP A 1 838 ? 33.192 -19.675 1.473 1.00 93.50 838 ASP A C 1
ATOM 6670 O O . ASP A 1 838 ? 33.320 -20.840 1.085 1.00 93.50 838 ASP A O 1
ATOM 6674 N N . SER A 1 839 ? 34.221 -19.034 2.045 1.00 92.81 839 SER A N 1
ATOM 6675 C CA . SER A 1 839 ? 35.533 -19.664 2.280 1.00 92.81 839 SER A CA 1
ATOM 6676 C C . SER A 1 839 ? 35.541 -20.734 3.385 1.00 92.81 839 SER A C 1
ATOM 6678 O O . SER A 1 839 ? 36.572 -21.377 3.606 1.00 92.81 839 SER A O 1
ATOM 6680 N N . MET A 1 840 ? 34.401 -20.994 4.039 1.00 90.88 840 MET A N 1
ATOM 6681 C CA . MET A 1 840 ? 34.214 -22.169 4.895 1.00 90.88 840 MET A CA 1
ATOM 6682 C C . MET A 1 840 ? 33.938 -23.450 4.101 1.00 90.88 840 MET A C 1
ATOM 6684 O O . MET A 1 840 ? 33.913 -24.517 4.710 1.00 90.88 840 MET A O 1
ATOM 6688 N N . GLY A 1 841 ? 33.785 -23.394 2.773 1.00 74.69 841 GLY A N 1
ATOM 6689 C CA . GLY A 1 841 ? 33.659 -24.582 1.915 1.00 74.69 841 GLY A CA 1
ATOM 6690 C C . GLY A 1 841 ? 32.231 -25.110 1.738 1.00 74.69 841 GLY A C 1
ATOM 6691 O O . GLY A 1 841 ? 32.054 -26.220 1.245 1.00 74.69 841 GLY A O 1
ATOM 6692 N N . TYR A 1 842 ? 31.231 -24.317 2.118 1.00 78.44 842 TYR A N 1
ATOM 6693 C CA . TYR A 1 842 ? 29.836 -24.451 1.705 1.00 78.44 842 TYR A CA 1
ATOM 6694 C C . TYR A 1 842 ? 29.375 -23.071 1.216 1.00 78.44 842 TYR A C 1
ATOM 6696 O O . TYR A 1 842 ? 29.709 -22.059 1.832 1.00 78.44 842 TYR A O 1
ATOM 6704 N N . GLU A 1 843 ? 28.653 -23.000 0.096 1.00 76.44 843 GLU A N 1
ATOM 6705 C CA . GLU A 1 843 ? 28.314 -21.718 -0.542 1.00 76.44 843 GLU A CA 1
ATOM 6706 C C . GLU A 1 843 ? 27.128 -21.027 0.160 1.00 76.44 843 GLU A C 1
ATOM 6708 O O . GLU A 1 843 ? 26.006 -20.985 -0.343 1.00 76.44 843 GLU A O 1
ATOM 6713 N N . MET A 1 844 ? 27.355 -20.507 1.369 1.00 87.50 844 MET A N 1
ATOM 6714 C CA . MET A 1 844 ? 26.302 -19.923 2.206 1.00 87.50 844 MET A CA 1
ATOM 6715 C C . MET A 1 844 ? 25.655 -18.674 1.587 1.00 87.50 844 MET A C 1
ATOM 6717 O O . MET A 1 844 ? 24.526 -18.334 1.941 1.00 87.50 844 MET A O 1
ATOM 6721 N N . SER A 1 845 ? 26.356 -17.974 0.690 1.00 91.50 845 SER A N 1
ATOM 6722 C CA . SER A 1 845 ? 25.833 -16.800 -0.019 1.00 91.50 845 SER A CA 1
ATOM 6723 C C . SER A 1 845 ? 24.862 -17.133 -1.157 1.00 91.50 845 SER A C 1
ATOM 6725 O O . SER A 1 845 ? 24.250 -16.221 -1.719 1.00 91.50 845 SER A O 1
ATOM 6727 N N . LYS A 1 846 ? 24.692 -18.415 -1.503 1.00 94.25 846 LYS A N 1
ATOM 6728 C CA . LYS A 1 846 ? 23.798 -18.855 -2.580 1.00 94.25 846 LYS A CA 1
ATOM 6729 C C . LYS A 1 846 ? 22.340 -18.949 -2.102 1.00 94.25 846 LYS A C 1
ATOM 6731 O O . LYS A 1 846 ? 22.080 -19.237 -0.931 1.00 94.25 846 LYS A O 1
ATOM 6736 N N . PRO A 1 847 ? 21.363 -18.678 -2.985 1.00 95.81 847 PRO A N 1
ATOM 6737 C CA . PRO A 1 847 ? 19.947 -18.591 -2.619 1.00 95.81 847 PRO A CA 1
ATOM 6738 C C . PRO A 1 847 ? 19.308 -19.944 -2.274 1.00 95.81 847 PRO A C 1
ATOM 6740 O O . PRO A 1 847 ? 18.280 -19.971 -1.601 1.00 95.81 847 PRO A O 1
ATOM 6743 N N . ASP A 1 848 ? 19.899 -21.054 -2.712 1.00 95.31 848 ASP A N 1
ATOM 6744 C CA . ASP A 1 848 ? 19.283 -22.380 -2.824 1.00 95.31 848 ASP A CA 1
ATOM 6745 C C . ASP A 1 848 ? 18.659 -22.899 -1.517 1.00 95.31 848 ASP A C 1
ATOM 6747 O O . ASP A 1 848 ? 17.528 -23.385 -1.520 1.00 95.31 848 ASP A O 1
ATOM 6751 N N . LEU A 1 849 ? 19.339 -22.729 -0.376 1.00 93.56 849 LEU A N 1
ATOM 6752 C CA . LEU A 1 849 ? 18.820 -23.164 0.929 1.00 93.56 849 LEU A CA 1
ATOM 6753 C C . LEU A 1 849 ? 17.591 -22.347 1.376 1.00 93.56 849 LEU A C 1
ATOM 6755 O O . LEU A 1 849 ? 16.685 -22.884 2.014 1.00 93.56 849 LEU A O 1
ATOM 6759 N N . ARG A 1 850 ? 17.526 -21.059 1.014 1.00 96.06 850 ARG A N 1
ATOM 6760 C CA . ARG A 1 850 ? 16.355 -20.207 1.274 1.00 96.06 850 ARG A CA 1
ATOM 6761 C C . ARG A 1 850 ? 15.244 -20.447 0.246 1.00 96.06 850 ARG A C 1
ATOM 6763 O O . ARG A 1 850 ? 14.076 -20.376 0.618 1.00 96.06 850 ARG A O 1
ATOM 6770 N N . ALA A 1 851 ? 15.587 -20.776 -0.997 1.00 96.06 851 ALA A N 1
ATOM 6771 C CA . ALA A 1 851 ? 14.622 -21.143 -2.031 1.00 96.06 851 ALA A CA 1
ATOM 6772 C C . ALA A 1 851 ? 13.899 -22.459 -1.688 1.00 96.06 851 ALA A C 1
ATOM 6774 O O . ALA A 1 851 ? 12.683 -22.552 -1.841 1.00 96.06 851 ALA A O 1
ATOM 6775 N N . GLU A 1 852 ? 14.614 -23.452 -1.142 1.00 95.81 852 GLU A N 1
ATOM 6776 C CA . GLU A 1 852 ? 13.997 -24.671 -0.602 1.00 95.81 852 GLU A CA 1
ATOM 6777 C C . GLU A 1 852 ? 13.054 -24.356 0.571 1.00 95.81 852 GLU A C 1
ATOM 6779 O O . GLU A 1 852 ? 11.937 -24.870 0.617 1.00 95.81 852 GLU A O 1
ATOM 6784 N N . LEU A 1 853 ? 13.473 -23.479 1.492 1.00 95.69 853 LEU A N 1
ATOM 6785 C CA . LEU A 1 853 ? 12.647 -23.035 2.616 1.00 95.69 853 LEU A CA 1
ATOM 6786 C C . LEU A 1 853 ? 11.351 -22.370 2.121 1.00 95.69 853 LEU A C 1
ATOM 6788 O O . LEU A 1 853 ? 10.272 -22.765 2.553 1.00 95.69 853 LEU A O 1
ATOM 6792 N N . GLU A 1 854 ? 11.418 -21.406 1.198 1.00 94.56 854 GLU A N 1
ATOM 6793 C CA . GLU A 1 854 ? 10.223 -20.723 0.673 1.00 94.56 854 GLU A CA 1
ATOM 6794 C C . GLU A 1 854 ? 9.318 -21.646 -0.163 1.00 94.56 854 GLU A C 1
ATOM 6796 O O . GLU A 1 854 ? 8.089 -21.548 -0.075 1.00 94.56 854 GLU A O 1
ATOM 6801 N N . ALA A 1 855 ? 9.894 -22.602 -0.900 1.00 95.56 855 ALA A N 1
ATOM 6802 C CA . ALA A 1 855 ? 9.132 -23.657 -1.566 1.00 95.56 855 ALA A CA 1
ATOM 6803 C C . ALA A 1 855 ? 8.390 -24.552 -0.554 1.00 95.56 855 ALA A C 1
ATOM 6805 O O . ALA A 1 855 ? 7.212 -24.857 -0.751 1.00 95.56 855 ALA A O 1
ATOM 6806 N N . ASP A 1 856 ? 9.029 -24.915 0.561 1.00 96.94 856 ASP A N 1
ATOM 6807 C CA . ASP A 1 856 ? 8.396 -25.677 1.639 1.00 96.94 856 ASP A CA 1
ATOM 6808 C C . ASP A 1 856 ? 7.247 -24.906 2.306 1.00 96.94 856 ASP A C 1
ATOM 6810 O O . ASP A 1 856 ? 6.199 -25.499 2.568 1.00 96.94 856 ASP A O 1
ATOM 6814 N N . LEU A 1 857 ? 7.376 -23.588 2.508 1.00 95.12 857 LEU A N 1
ATOM 6815 C CA . LEU A 1 857 ? 6.272 -22.750 3.001 1.00 95.12 857 LEU A CA 1
ATOM 6816 C C . LEU A 1 857 ? 5.062 -22.792 2.057 1.00 95.12 857 LEU A C 1
ATOM 6818 O O . LEU A 1 857 ? 3.925 -22.931 2.510 1.00 95.12 857 LEU A O 1
ATOM 6822 N N . LYS A 1 858 ? 5.293 -22.733 0.739 1.00 92.38 858 LYS A N 1
ATOM 6823 C CA . LYS A 1 858 ? 4.224 -22.872 -0.261 1.00 92.38 858 LYS A CA 1
ATOM 6824 C C . LYS A 1 858 ? 3.566 -24.256 -0.206 1.00 92.38 858 LYS A C 1
ATOM 6826 O O . LYS A 1 858 ? 2.342 -24.352 -0.300 1.00 92.38 858 LYS A O 1
ATOM 6831 N N . LEU A 1 859 ? 4.342 -25.319 0.020 1.00 95.75 859 LEU A N 1
ATOM 6832 C CA . LEU A 1 859 ? 3.808 -26.672 0.208 1.00 95.75 859 LEU A CA 1
ATOM 6833 C C . LEU A 1 859 ? 2.987 -26.825 1.503 1.00 95.75 859 LEU A C 1
ATOM 6835 O O . LEU A 1 859 ? 2.076 -27.654 1.516 1.00 95.75 859 LEU A O 1
ATOM 6839 N N . ILE A 1 860 ? 3.243 -26.032 2.554 1.00 96.19 860 ILE A N 1
ATOM 6840 C CA . ILE A 1 860 ? 2.359 -25.960 3.735 1.00 96.19 860 ILE A CA 1
ATOM 6841 C C . ILE A 1 860 ? 1.016 -25.325 3.346 1.00 96.19 860 ILE A C 1
ATOM 6843 O O . ILE A 1 860 ? -0.018 -25.951 3.578 1.00 96.19 860 ILE A O 1
ATOM 6847 N N . CYS A 1 861 ? 1.007 -24.153 2.691 1.00 92.38 861 CYS A N 1
ATOM 6848 C CA . CYS A 1 861 ? -0.230 -23.494 2.231 1.00 92.38 861 CYS A CA 1
ATOM 6849 C C . CYS A 1 861 ? -1.084 -24.425 1.350 1.00 92.38 861 CYS A C 1
ATOM 6851 O O . CYS A 1 861 ? -2.282 -24.594 1.567 1.00 92.38 861 CYS A O 1
ATOM 6853 N N . GLU A 1 862 ? -0.452 -25.107 0.389 1.00 92.50 862 GLU A N 1
ATOM 6854 C CA . GLU A 1 862 ? -1.115 -26.074 -0.495 1.00 92.50 862 GLU A CA 1
ATOM 6855 C C . GLU A 1 862 ? -1.569 -27.361 0.238 1.00 92.50 862 GLU A C 1
ATOM 6857 O O . GLU A 1 862 ? -2.303 -28.175 -0.323 1.00 92.50 862 GLU A O 1
ATOM 6862 N N . GLY A 1 863 ? -1.170 -27.563 1.501 1.00 93.56 863 GLY A N 1
ATOM 6863 C CA . GLY A 1 863 ? -1.465 -28.755 2.301 1.00 93.56 863 GLY A CA 1
ATOM 6864 C C . GLY A 1 863 ? -0.740 -30.019 1.836 1.00 93.56 863 GLY A C 1
ATOM 6865 O O . GLY A 1 863 ? -1.230 -31.121 2.074 1.00 93.56 863 GLY A O 1
ATOM 6866 N N . LYS A 1 864 ? 0.392 -29.860 1.142 1.00 96.44 864 LYS A N 1
ATOM 6867 C CA . LYS A 1 864 ? 1.239 -30.934 0.596 1.00 96.44 864 LYS A CA 1
ATOM 6868 C C . LYS A 1 864 ? 2.400 -31.317 1.521 1.00 96.44 864 LYS A C 1
ATOM 6870 O O . LYS A 1 864 ? 2.942 -32.410 1.376 1.00 96.44 864 LYS A O 1
ATOM 6875 N N . LYS A 1 865 ? 2.772 -30.449 2.467 1.00 97.06 865 LYS A N 1
ATOM 6876 C CA . LYS A 1 865 ? 3.691 -30.747 3.577 1.00 97.06 865 LYS A CA 1
ATOM 6877 C C . LYS A 1 865 ? 3.069 -30.361 4.919 1.00 97.06 865 LYS A C 1
ATOM 6879 O O . LYS A 1 865 ? 2.287 -29.418 4.999 1.00 97.06 865 LYS A O 1
ATOM 6884 N N . ASP A 1 866 ? 3.450 -31.088 5.966 1.00 96.25 866 ASP A N 1
ATOM 6885 C CA . ASP A 1 866 ? 3.148 -30.730 7.354 1.00 96.25 866 ASP A CA 1
ATOM 6886 C C . ASP A 1 866 ? 4.141 -29.685 7.896 1.00 96.25 866 ASP A C 1
ATOM 6888 O O . ASP A 1 866 ? 5.330 -29.693 7.560 1.00 96.25 866 ASP A O 1
ATOM 6892 N N . LYS A 1 867 ? 3.650 -28.807 8.775 1.00 96.06 867 LYS A N 1
ATOM 6893 C CA . LYS A 1 867 ? 4.414 -27.690 9.339 1.00 96.06 867 LYS A CA 1
ATOM 6894 C C . LYS A 1 867 ? 5.514 -28.127 10.306 1.00 96.06 867 LYS A C 1
ATOM 6896 O O . LYS A 1 867 ? 6.589 -27.534 10.296 1.00 96.06 867 LYS A O 1
ATOM 6901 N N . TYR A 1 868 ? 5.287 -29.171 11.107 1.00 95.75 868 TYR A N 1
ATOM 6902 C CA . TYR A 1 868 ? 6.286 -29.682 12.047 1.00 95.75 868 TYR A CA 1
ATOM 6903 C C . TYR A 1 868 ? 7.401 -30.415 11.300 1.00 95.75 868 TYR A C 1
ATOM 6905 O O . TYR A 1 868 ? 8.574 -30.230 11.623 1.00 95.75 868 TYR A O 1
ATOM 6913 N N . ALA A 1 869 ? 7.051 -31.170 10.254 1.00 95.75 869 ALA A N 1
ATOM 6914 C CA . ALA A 1 869 ? 8.021 -31.809 9.368 1.00 95.75 869 ALA A CA 1
ATOM 6915 C C . ALA A 1 869 ? 8.934 -30.782 8.668 1.00 95.75 869 ALA A C 1
ATOM 6917 O O . ALA A 1 869 ? 10.155 -30.944 8.683 1.00 95.75 869 ALA A O 1
ATOM 6918 N N . VAL A 1 870 ? 8.370 -29.698 8.113 1.00 96.81 870 VAL A N 1
ATOM 6919 C CA . VAL A 1 870 ? 9.154 -28.596 7.517 1.00 96.81 870 VAL A CA 1
ATOM 6920 C C . VAL A 1 870 ? 10.023 -27.905 8.565 1.00 96.81 870 VAL A C 1
ATOM 6922 O O . VAL A 1 870 ? 11.224 -27.754 8.350 1.00 96.81 870 VAL A O 1
ATOM 6925 N N . LEU A 1 871 ? 9.453 -27.520 9.712 1.00 95.56 871 LEU A N 1
ATOM 6926 C CA . LEU A 1 871 ? 10.189 -26.840 10.780 1.00 95.56 871 LEU A CA 1
ATOM 6927 C C . LEU A 1 871 ? 11.383 -27.683 11.261 1.00 95.56 871 LEU A C 1
ATOM 6929 O O . LEU A 1 871 ? 12.493 -27.167 11.366 1.00 95.56 871 LEU A O 1
ATOM 6933 N N . GLN A 1 872 ? 11.189 -28.989 11.473 1.00 94.81 872 GLN A N 1
ATOM 6934 C CA . GLN A 1 872 ? 12.257 -29.914 11.856 1.00 94.81 872 GLN A CA 1
ATOM 6935 C C . GLN A 1 872 ? 13.319 -30.070 10.753 1.00 94.81 872 GLN A C 1
ATOM 6937 O O . GLN A 1 872 ? 14.513 -30.000 11.051 1.00 94.81 872 GLN A O 1
ATOM 6942 N N . GLN A 1 873 ? 12.910 -30.253 9.490 1.00 96.19 873 GLN A N 1
ATOM 6943 C CA . GLN A 1 873 ? 13.819 -30.373 8.341 1.00 96.19 873 GLN A CA 1
ATOM 6944 C C . GLN A 1 873 ? 14.698 -29.123 8.194 1.00 96.19 873 GLN A C 1
ATOM 6946 O O . GLN A 1 873 ? 15.926 -29.228 8.127 1.00 96.19 873 GLN A O 1
ATOM 6951 N N . GLN A 1 874 ? 14.080 -27.941 8.164 1.00 96.50 874 GLN A N 1
ATOM 6952 C CA . GLN A 1 874 ? 14.774 -26.681 7.912 1.00 96.50 874 GLN A CA 1
ATOM 6953 C C . GLN A 1 874 ? 15.643 -26.261 9.109 1.00 96.50 874 GLN A C 1
ATOM 6955 O O . GLN A 1 874 ? 16.788 -25.849 8.912 1.00 96.50 874 GLN A O 1
ATOM 6960 N N . LEU A 1 875 ? 15.184 -26.457 10.355 1.00 95.38 875 LEU A N 1
ATOM 6961 C CA . LEU A 1 875 ? 16.033 -26.219 11.528 1.00 95.38 875 LEU A CA 1
ATOM 6962 C C . LEU A 1 875 ? 17.237 -27.156 11.570 1.00 95.38 875 LEU A C 1
ATOM 6964 O O . LEU A 1 875 ? 18.336 -26.679 11.834 1.00 95.38 875 LEU A O 1
ATOM 6968 N N . GLN A 1 876 ? 17.082 -28.450 11.268 1.00 94.44 876 GLN A N 1
ATOM 6969 C CA . GLN A 1 876 ? 18.220 -29.373 11.265 1.00 94.44 876 GLN A CA 1
ATOM 6970 C C . GLN A 1 876 ? 19.267 -28.989 10.205 1.00 94.44 876 GLN A C 1
ATOM 6972 O O . GLN A 1 876 ? 20.464 -29.045 10.493 1.00 94.44 876 GLN A O 1
ATOM 6977 N N . LYS A 1 877 ? 18.839 -28.533 9.017 1.00 94.44 877 LYS A N 1
ATOM 6978 C CA . LYS A 1 877 ? 19.742 -28.012 7.975 1.00 94.44 877 LYS A CA 1
ATOM 6979 C C . LYS A 1 877 ? 20.518 -26.784 8.453 1.00 94.44 877 LYS A C 1
ATOM 6981 O O . LYS A 1 877 ? 21.746 -26.815 8.493 1.00 94.44 877 LYS A O 1
ATOM 6986 N N . TYR A 1 878 ? 19.829 -25.725 8.881 1.00 95.38 878 TYR A N 1
ATOM 6987 C CA . TYR A 1 878 ? 20.501 -24.500 9.331 1.00 95.38 878 TYR A CA 1
ATOM 6988 C C . TYR A 1 878 ? 21.322 -24.691 10.620 1.00 95.38 878 TYR A C 1
ATOM 6990 O O . TYR A 1 878 ? 22.325 -24.002 10.802 1.00 95.38 878 TYR A O 1
ATOM 6998 N N . LYS A 1 879 ? 20.957 -25.643 11.489 1.00 94.56 879 LYS A N 1
ATOM 6999 C CA . LYS A 1 879 ? 21.731 -26.017 12.684 1.00 94.56 879 LYS A CA 1
ATOM 7000 C C . LYS A 1 879 ? 23.050 -26.700 12.322 1.00 94.56 879 LYS A C 1
ATOM 7002 O O . LYS A 1 879 ? 24.067 -26.387 12.935 1.00 94.56 879 LYS A O 1
ATOM 7007 N N . GLN A 1 880 ? 23.059 -27.571 11.309 1.00 92.12 880 GLN A N 1
ATOM 7008 C CA . GLN A 1 880 ? 24.290 -28.175 10.789 1.00 92.12 880 GLN A CA 1
ATOM 7009 C C . GLN A 1 880 ? 25.222 -27.106 10.198 1.00 92.12 880 GLN A C 1
ATOM 7011 O O . GLN A 1 880 ? 26.379 -27.011 10.605 1.00 92.12 880 GLN A O 1
ATOM 7016 N N . VAL A 1 881 ? 24.693 -26.228 9.335 1.00 93.00 881 VAL A N 1
ATOM 7017 C CA . VAL A 1 881 ? 25.449 -25.091 8.774 1.00 93.00 881 VAL A CA 1
ATOM 7018 C C . VAL A 1 881 ? 25.995 -24.184 9.887 1.00 93.00 881 VAL A C 1
ATOM 7020 O O . VAL A 1 881 ? 27.136 -23.738 9.817 1.00 93.00 881 VAL A O 1
ATOM 7023 N N . PHE A 1 882 ? 25.230 -23.947 10.958 1.00 94.44 882 PHE A N 1
ATOM 7024 C CA . PHE A 1 882 ? 25.693 -23.165 12.109 1.00 94.44 882 PHE A CA 1
ATOM 7025 C C . PHE A 1 882 ? 26.840 -23.842 12.877 1.00 94.44 882 PHE A C 1
ATOM 7027 O O . PHE A 1 882 ? 27.786 -23.170 13.281 1.00 94.44 882 PHE A O 1
ATOM 7034 N N . ILE A 1 883 ? 26.792 -25.163 13.072 1.00 90.62 883 ILE A N 1
ATOM 7035 C CA . ILE A 1 883 ? 27.879 -25.915 13.721 1.00 90.62 883 ILE A CA 1
ATOM 7036 C C . ILE A 1 883 ? 29.166 -25.808 12.889 1.00 90.62 883 ILE A C 1
ATOM 7038 O O . ILE A 1 883 ? 30.235 -25.539 13.439 1.00 90.62 883 ILE A O 1
ATOM 7042 N N . GLU A 1 884 ? 29.064 -25.932 11.566 1.00 90.56 884 GLU A N 1
ATOM 7043 C CA . GLU A 1 884 ? 30.201 -25.771 10.653 1.00 90.56 884 GLU A CA 1
ATOM 7044 C C . GLU A 1 884 ? 30.715 -24.320 10.608 1.00 90.56 884 GLU A C 1
ATOM 7046 O O . GLU A 1 884 ? 31.928 -24.103 10.564 1.00 90.56 884 GLU A O 1
ATOM 7051 N N . ALA A 1 885 ? 29.826 -23.325 10.719 1.00 91.56 885 ALA A N 1
ATOM 7052 C CA . ALA A 1 885 ? 30.183 -21.912 10.860 1.00 91.56 885 ALA A CA 1
ATOM 7053 C C . ALA A 1 885 ? 30.976 -21.607 12.136 1.00 91.56 885 ALA A C 1
ATOM 7055 O O . ALA A 1 885 ? 31.956 -20.863 12.097 1.00 91.56 885 ALA A O 1
ATOM 7056 N N . VAL A 1 886 ? 30.581 -22.196 13.269 1.00 90.06 886 VAL A N 1
ATOM 7057 C CA . VAL A 1 886 ? 31.313 -22.064 14.536 1.00 90.06 886 VAL A CA 1
ATOM 7058 C C . VAL A 1 886 ? 32.674 -22.761 14.444 1.00 90.06 886 VAL A C 1
ATOM 7060 O O . VAL A 1 886 ? 33.681 -22.177 14.840 1.00 90.06 886 VAL A O 1
ATOM 7063 N N . ALA A 1 887 ? 32.730 -23.964 13.865 1.00 87.38 887 ALA A N 1
ATOM 7064 C CA . ALA A 1 887 ? 33.970 -24.727 13.707 1.00 87.38 887 ALA A CA 1
ATOM 7065 C C . ALA A 1 887 ? 34.988 -24.067 12.753 1.00 87.38 887 ALA A C 1
ATOM 7067 O O . ALA A 1 887 ? 36.190 -24.276 12.899 1.00 87.38 887 ALA A O 1
ATOM 7068 N N . ARG A 1 888 ? 34.526 -23.264 11.783 1.00 91.44 888 ARG A N 1
ATOM 7069 C CA . ARG A 1 888 ? 35.365 -22.548 10.799 1.00 91.44 888 ARG A CA 1
ATOM 7070 C C . ARG A 1 888 ? 35.347 -21.026 11.002 1.00 91.44 888 ARG A C 1
ATOM 7072 O O . ARG A 1 888 ? 35.678 -20.270 10.093 1.00 91.44 888 ARG A O 1
ATOM 7079 N N . ALA A 1 889 ? 35.002 -20.563 12.208 1.00 89.94 889 ALA A N 1
ATOM 7080 C CA . ALA A 1 889 ? 34.784 -19.148 12.523 1.00 89.94 889 ALA A CA 1
ATOM 7081 C C . ALA A 1 889 ? 35.991 -18.233 12.234 1.00 89.94 889 ALA A C 1
ATOM 7083 O O . ALA A 1 889 ? 35.805 -17.059 11.917 1.00 89.94 889 ALA A O 1
ATOM 7084 N N . ASN A 1 890 ? 37.216 -18.769 12.283 1.00 90.06 890 ASN A N 1
ATOM 7085 C CA . ASN A 1 890 ? 38.437 -18.048 11.913 1.00 90.06 890 ASN A CA 1
ATOM 7086 C C . ASN A 1 890 ? 38.456 -17.574 10.445 1.00 90.06 890 ASN A C 1
ATOM 7088 O O . ASN A 1 890 ? 39.200 -16.651 10.121 1.00 90.06 890 ASN A O 1
ATOM 7092 N N . LYS A 1 891 ? 37.624 -18.140 9.559 1.00 93.12 891 LYS A N 1
ATOM 7093 C CA . LYS A 1 891 ? 37.474 -17.675 8.171 1.00 93.12 891 LYS A CA 1
ATOM 7094 C C . LYS A 1 891 ? 36.792 -16.313 8.055 1.00 93.12 891 LYS A C 1
ATOM 7096 O O . LYS A 1 891 ? 37.192 -15.521 7.205 1.00 93.12 891 LYS A O 1
ATOM 7101 N N . LEU A 1 892 ? 35.848 -15.994 8.945 1.00 92.75 892 LEU A N 1
ATOM 7102 C CA . LEU A 1 892 ? 35.252 -14.652 9.022 1.00 92.75 892 LEU A CA 1
ATOM 7103 C C . LEU A 1 892 ? 36.294 -13.617 9.444 1.00 92.75 892 LEU A C 1
ATOM 7105 O O . LEU A 1 892 ? 36.376 -12.546 8.846 1.00 92.75 892 LEU A O 1
ATOM 7109 N N . ASP A 1 893 ? 37.121 -13.962 10.430 1.00 93.00 893 ASP A N 1
ATOM 7110 C CA . ASP A 1 893 ? 38.193 -13.093 10.912 1.00 93.00 893 ASP A CA 1
ATOM 7111 C C . ASP A 1 893 ? 39.239 -12.862 9.803 1.00 93.00 893 ASP A C 1
ATOM 7113 O O . ASP A 1 893 ? 39.591 -11.721 9.518 1.00 93.00 893 ASP A O 1
ATOM 7117 N N . GLN A 1 894 ? 39.669 -13.928 9.112 1.00 92.88 894 GLN A N 1
ATOM 7118 C CA . GLN A 1 894 ? 40.621 -13.867 7.990 1.00 92.88 894 GLN A CA 1
ATOM 7119 C C . GLN A 1 894 ? 40.103 -13.048 6.797 1.00 92.88 894 GLN A C 1
ATOM 7121 O O . GLN A 1 894 ? 40.880 -12.325 6.176 1.00 92.88 894 GLN A O 1
ATOM 7126 N N . ALA A 1 895 ? 38.813 -13.141 6.462 1.00 94.50 895 ALA A N 1
ATOM 7127 C CA . ALA A 1 895 ? 38.219 -12.355 5.380 1.00 94.50 895 ALA A CA 1
ATOM 7128 C C . ALA A 1 895 ? 38.069 -10.873 5.761 1.00 94.50 895 ALA A C 1
ATOM 7130 O O . ALA A 1 895 ? 38.432 -9.990 4.988 1.00 94.50 895 ALA A O 1
ATOM 7131 N N . LEU A 1 896 ? 37.591 -10.576 6.974 1.00 94.81 896 LEU A N 1
ATOM 7132 C CA . LEU A 1 896 ? 37.391 -9.194 7.424 1.00 94.81 896 LEU A CA 1
ATOM 7133 C C . LEU A 1 896 ? 38.712 -8.465 7.724 1.00 94.81 896 LEU A C 1
ATOM 7135 O O . LEU A 1 896 ? 38.789 -7.256 7.502 1.00 94.81 896 LEU A O 1
ATOM 7139 N N . ALA A 1 897 ? 39.769 -9.178 8.126 1.00 93.94 897 ALA A N 1
ATOM 7140 C CA . ALA A 1 897 ? 41.104 -8.606 8.325 1.00 93.94 897 ALA A CA 1
ATOM 7141 C C . ALA A 1 897 ? 41.672 -7.940 7.055 1.00 93.94 897 ALA A C 1
ATOM 7143 O O . ALA A 1 897 ? 42.350 -6.918 7.148 1.00 93.94 897 ALA A O 1
ATOM 7144 N N . GLN A 1 898 ? 41.315 -8.433 5.859 1.00 93.25 898 GLN A N 1
ATOM 7145 C CA . GLN A 1 898 ? 41.712 -7.821 4.578 1.00 93.25 898 GLN A CA 1
ATOM 7146 C C . GLN A 1 898 ? 41.208 -6.376 4.419 1.00 93.25 898 GLN A C 1
ATOM 7148 O O . GLN A 1 898 ? 41.806 -5.588 3.689 1.00 93.25 898 GLN A O 1
ATOM 7153 N N . TYR A 1 899 ? 40.122 -6.020 5.113 1.00 93.69 899 TYR A N 1
ATOM 7154 C CA . TYR A 1 899 ? 39.495 -4.699 5.053 1.00 93.69 899 TYR A CA 1
ATOM 7155 C C . TYR A 1 899 ? 39.669 -3.863 6.327 1.00 93.69 899 TYR A C 1
ATOM 7157 O O . TYR A 1 899 ? 39.477 -2.645 6.281 1.00 93.69 899 TYR A O 1
ATOM 7165 N N . PHE A 1 900 ? 39.966 -4.508 7.459 1.00 92.56 900 PHE A N 1
ATOM 7166 C CA . PHE A 1 900 ? 39.975 -3.905 8.798 1.00 92.56 900 PHE A CA 1
ATOM 7167 C C . PHE A 1 900 ? 41.343 -3.930 9.499 1.00 92.56 900 PHE A C 1
ATOM 7169 O O . PHE A 1 900 ? 41.479 -3.314 10.556 1.00 92.56 900 PHE A O 1
ATOM 7176 N N . GLY A 1 901 ? 42.357 -4.566 8.906 1.00 85.56 901 GLY A N 1
ATOM 7177 C CA . GLY A 1 901 ? 43.692 -4.702 9.489 1.00 85.56 901 GLY A CA 1
ATOM 7178 C C . GLY A 1 901 ? 43.825 -5.935 10.383 1.00 85.56 901 GLY A C 1
ATOM 7179 O O . GLY A 1 901 ? 43.022 -6.865 10.309 1.00 85.56 901 GLY A O 1
ATOM 7180 N N . GLU A 1 902 ? 44.869 -5.957 11.209 1.00 79.62 902 GLU A N 1
ATOM 7181 C CA . GLU A 1 902 ? 45.198 -7.112 12.049 1.00 79.62 902 GLU A CA 1
ATOM 7182 C C . GLU A 1 902 ? 44.056 -7.469 13.015 1.00 79.62 902 GLU A C 1
ATOM 7184 O O . GLU A 1 902 ? 43.496 -6.624 13.717 1.00 79.62 902 GLU A O 1
ATOM 7189 N N . ALA A 1 903 ? 43.707 -8.755 13.030 1.00 75.06 903 ALA A N 1
ATOM 7190 C CA . ALA A 1 903 ? 42.745 -9.327 13.957 1.00 75.06 903 ALA A CA 1
ATOM 7191 C C . ALA A 1 903 ? 43.366 -9.421 15.359 1.00 75.06 903 ALA A C 1
ATOM 7193 O O . ALA A 1 903 ? 44.495 -9.885 15.503 1.00 75.06 903 ALA A O 1
ATOM 7194 N N . THR A 1 904 ? 42.623 -9.036 16.400 1.00 75.31 904 THR A N 1
ATOM 7195 C CA . THR A 1 904 ? 43.085 -9.229 17.785 1.00 75.31 904 THR A CA 1
ATOM 7196 C C . THR A 1 904 ? 43.210 -10.727 18.074 1.00 75.31 904 THR A C 1
ATOM 7198 O O . THR A 1 904 ? 42.207 -11.441 17.999 1.00 75.31 904 THR A O 1
ATOM 7201 N N . GLU A 1 905 ? 44.409 -11.207 18.417 1.00 61.09 905 GLU A N 1
ATOM 7202 C CA . GLU A 1 905 ? 44.614 -12.610 18.791 1.00 61.09 905 GLU A CA 1
ATOM 7203 C C . GLU A 1 905 ? 43.800 -12.961 20.046 1.00 61.09 905 GLU A C 1
ATOM 7205 O O . GLU A 1 905 ? 44.014 -12.420 21.132 1.00 61.09 905 GLU A O 1
ATOM 7210 N N . ILE A 1 906 ? 42.861 -13.897 19.895 1.00 59.09 906 ILE A N 1
ATOM 7211 C CA . ILE A 1 906 ? 42.188 -14.564 21.011 1.00 59.09 906 ILE A CA 1
ATOM 7212 C C . ILE A 1 906 ? 42.871 -15.918 21.178 1.00 59.09 906 ILE A C 1
ATOM 7214 O O . ILE A 1 906 ? 42.883 -16.716 20.241 1.00 59.09 906 ILE A O 1
ATOM 7218 N N . ALA A 1 907 ? 43.430 -16.180 22.360 1.00 50.28 907 ALA A N 1
ATOM 7219 C CA . ALA A 1 907 ? 44.058 -17.462 22.661 1.00 50.28 907 ALA A CA 1
ATOM 7220 C C . ALA A 1 907 ? 43.057 -18.615 22.469 1.00 50.28 907 ALA A C 1
ATOM 7222 O O . ALA A 1 907 ? 41.922 -18.531 22.937 1.00 50.28 907 ALA A O 1
ATOM 7223 N N . GLU A 1 908 ? 43.488 -19.712 21.838 1.00 45.53 908 GLU A N 1
ATOM 7224 C CA . GLU A 1 908 ? 42.614 -20.824 21.409 1.00 45.53 908 GLU A CA 1
ATOM 7225 C C . GLU A 1 908 ? 41.836 -21.515 22.549 1.00 45.53 908 GLU A C 1
ATOM 7227 O O . GLU A 1 908 ? 40.903 -22.269 22.293 1.00 45.53 908 GLU A O 1
ATOM 7232 N N . GLN A 1 909 ? 42.194 -21.247 23.810 1.00 39.22 909 GLN A N 1
ATOM 7233 C CA . GLN A 1 909 ? 41.521 -21.769 25.004 1.00 39.22 909 GLN A CA 1
ATOM 7234 C C . GLN A 1 909 ? 40.381 -20.871 25.531 1.00 39.22 909 GLN A C 1
ATOM 7236 O O . GLN A 1 909 ? 39.589 -21.333 26.351 1.00 39.22 909 GLN A O 1
ATOM 7241 N N . GLU A 1 910 ? 40.237 -19.622 25.064 1.00 43.25 910 GLU A N 1
ATOM 7242 C CA . GLU A 1 910 ? 39.025 -18.824 25.310 1.00 43.25 910 GLU A CA 1
ATOM 7243 C C . GLU A 1 910 ? 37.954 -19.118 24.247 1.00 43.25 910 GLU A C 1
ATOM 7245 O O . GLU A 1 910 ? 37.726 -18.331 23.321 1.00 43.25 910 GLU A O 1
ATOM 7250 N N . GLU A 1 911 ? 37.232 -20.235 24.403 1.00 45.31 911 GLU A N 1
ATOM 7251 C CA . GLU A 1 911 ? 35.999 -20.452 23.639 1.00 45.31 911 GLU A CA 1
ATOM 7252 C C . GLU A 1 911 ? 35.063 -19.238 23.804 1.00 45.31 911 GLU A C 1
ATOM 7254 O O . GLU A 1 911 ? 34.689 -18.840 24.910 1.00 45.31 911 GLU A O 1
ATOM 7259 N N . VAL A 1 912 ? 34.664 -18.627 22.680 1.00 47.50 912 VAL A N 1
ATOM 7260 C CA . VAL A 1 912 ? 33.899 -17.360 22.658 1.00 47.50 912 VAL A CA 1
ATOM 7261 C C . VAL A 1 912 ? 32.523 -17.488 23.340 1.00 47.50 912 VAL A C 1
ATOM 7263 O O . VAL A 1 912 ? 31.923 -16.484 23.732 1.00 47.50 912 VAL A O 1
ATOM 7266 N N . TYR A 1 913 ? 32.057 -18.720 23.539 1.00 50.47 913 TYR A N 1
ATOM 7267 C CA . TYR A 1 913 ? 30.861 -19.081 24.290 1.00 50.47 913 TYR A CA 1
ATOM 7268 C C . TYR A 1 913 ? 31.263 -20.123 25.334 1.00 50.47 913 TYR A C 1
ATOM 7270 O O . TYR A 1 913 ? 32.034 -21.017 24.995 1.00 50.47 913 TYR A O 1
ATOM 7278 N N . PRO A 1 914 ? 30.720 -20.089 26.564 1.00 42.41 914 PRO A N 1
ATOM 7279 C CA . PRO A 1 914 ? 30.897 -21.212 27.472 1.00 42.41 914 PRO A CA 1
ATOM 7280 C C . PRO A 1 914 ? 30.346 -22.481 26.809 1.00 42.41 914 PRO A C 1
ATOM 7282 O O . PRO A 1 914 ? 29.219 -22.467 26.287 1.00 42.41 914 PRO A O 1
ATOM 7285 N N . ALA A 1 915 ? 31.134 -23.560 26.848 1.00 42.72 915 ALA A N 1
ATOM 7286 C CA . ALA A 1 915 ? 30.720 -24.892 26.427 1.00 42.72 915 ALA A CA 1
ATOM 7287 C C . ALA A 1 915 ? 29.316 -25.200 26.967 1.00 42.72 915 ALA A C 1
ATOM 7289 O O . ALA A 1 915 ? 29.031 -24.939 28.142 1.00 42.72 915 ALA A O 1
ATOM 7290 N N . THR A 1 916 ? 28.428 -25.696 26.096 1.00 44.25 916 THR A N 1
ATOM 7291 C CA . THR A 1 916 ? 26.994 -25.875 26.381 1.00 44.25 916 THR A CA 1
ATOM 7292 C C . THR A 1 916 ? 26.819 -26.545 27.744 1.00 44.25 916 THR A C 1
ATOM 7294 O O . THR A 1 916 ? 27.199 -27.708 27.879 1.00 44.25 916 THR A O 1
ATOM 7297 N N . PRO A 1 917 ? 26.303 -25.836 28.771 1.00 56.88 917 PRO A N 1
ATOM 7298 C CA . PRO A 1 917 ? 26.505 -26.238 30.156 1.00 56.88 917 PRO A CA 1
ATOM 7299 C C . PRO A 1 917 ? 25.730 -27.524 30.420 1.00 56.88 917 PRO A C 1
ATOM 7301 O O . PRO A 1 917 ? 24.507 -27.514 30.558 1.00 56.88 917 PRO A O 1
ATOM 7304 N N . PHE A 1 918 ? 26.453 -28.643 30.406 1.00 69.31 918 PHE A N 1
ATOM 7305 C CA . PHE A 1 918 ? 25.854 -29.965 30.326 1.00 69.31 918 PHE A CA 1
ATOM 7306 C C . PHE A 1 918 ? 24.939 -30.235 31.521 1.00 69.31 918 PHE A C 1
ATOM 7308 O O . PHE A 1 918 ? 25.282 -29.945 32.673 1.00 69.31 918 PHE A O 1
ATOM 7315 N N . SER A 1 919 ? 23.786 -30.849 31.250 1.00 79.69 919 SER A N 1
ATOM 7316 C CA . SER A 1 919 ? 22.907 -31.316 32.315 1.00 79.69 919 SER A CA 1
ATOM 7317 C C . SER A 1 919 ? 23.619 -32.374 33.149 1.00 79.69 919 SER A C 1
ATOM 7319 O O . SER A 1 919 ? 24.120 -33.376 32.629 1.00 79.69 919 SER A O 1
ATOM 7321 N N . VAL A 1 920 ? 23.671 -32.136 34.457 1.00 85.25 920 VAL A N 1
ATOM 7322 C CA . VAL A 1 920 ? 24.180 -33.104 35.432 1.00 85.25 920 VAL A CA 1
ATOM 7323 C C . VAL A 1 920 ? 23.025 -33.958 35.956 1.00 85.25 920 VAL A C 1
ATOM 7325 O O . VAL A 1 920 ? 23.203 -35.143 36.215 1.00 85.25 920 VAL A O 1
ATOM 7328 N N . ARG A 1 921 ? 21.828 -33.371 36.084 1.00 85.94 921 ARG A N 1
ATOM 7329 C CA . ARG A 1 921 ? 20.571 -34.039 36.458 1.00 85.94 921 ARG A CA 1
ATOM 7330 C C . ARG A 1 921 ? 19.370 -33.147 36.141 1.00 85.94 921 ARG A C 1
ATOM 7332 O O . ARG A 1 921 ? 19.520 -31.927 36.070 1.00 85.94 921 ARG A O 1
ATOM 7339 N N . LYS A 1 922 ? 18.154 -33.701 36.109 1.00 85.50 922 LYS A N 1
ATOM 7340 C CA . LYS A 1 922 ? 16.939 -32.872 36.248 1.00 85.50 922 LYS A CA 1
ATOM 7341 C C . LYS A 1 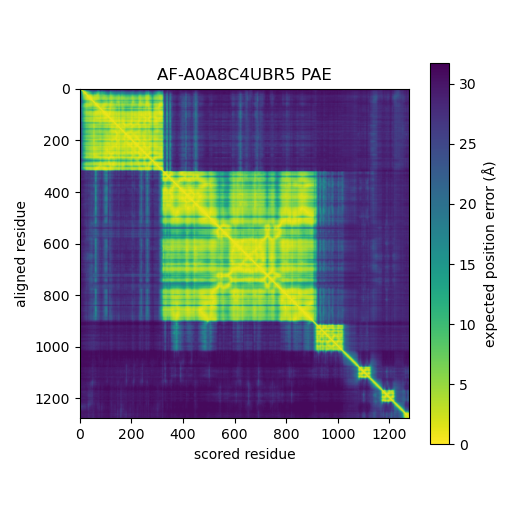922 ? 16.767 -32.357 37.684 1.00 85.50 922 LYS A C 1
ATOM 7343 O O . LYS A 1 922 ? 17.188 -32.988 38.662 1.00 85.50 922 LYS A O 1
ATOM 7348 N N . CYS A 1 923 ? 16.127 -31.197 37.802 1.00 83.88 923 CYS A N 1
ATOM 7349 C CA . CYS A 1 923 ? 15.830 -30.515 39.054 1.00 83.88 923 CYS A CA 1
ATOM 7350 C C . CYS A 1 923 ? 14.670 -31.195 39.800 1.00 83.88 923 CYS A C 1
ATOM 7352 O O . CYS A 1 923 ? 13.578 -31.291 39.236 1.00 83.88 923 CYS A O 1
ATOM 7354 N N . PRO A 1 924 ? 14.828 -31.576 41.083 1.00 77.50 924 PRO A N 1
ATOM 7355 C CA . PRO A 1 924 ? 13.769 -32.250 41.841 1.00 77.50 924 PRO A CA 1
ATOM 7356 C C . PRO A 1 924 ? 12.533 -31.374 42.131 1.00 77.50 924 PRO A C 1
ATOM 7358 O O . PRO A 1 924 ? 11.521 -31.902 42.575 1.00 77.50 924 PRO A O 1
ATOM 7361 N N . GLN A 1 925 ? 12.602 -30.056 41.892 1.00 79.81 925 GLN A N 1
ATOM 7362 C CA . GLN A 1 925 ? 11.521 -29.099 42.180 1.00 79.81 925 GLN A CA 1
ATOM 7363 C C . GLN A 1 925 ? 10.694 -28.693 40.947 1.00 79.81 925 GLN A C 1
ATOM 7365 O O . GLN A 1 925 ? 9.528 -28.345 41.090 1.00 79.81 925 GLN A O 1
ATOM 7370 N N . 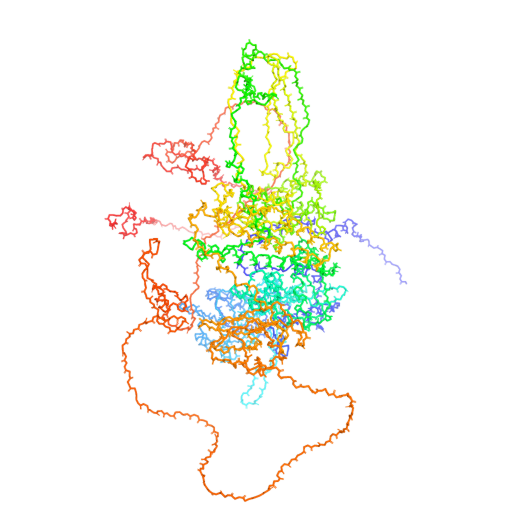CYS A 1 926 ? 11.266 -28.719 39.736 1.00 79.75 926 CYS A N 1
ATOM 7371 C CA . CYS A 1 926 ? 10.559 -28.291 38.514 1.00 79.75 926 CYS A CA 1
ATOM 7372 C C . CYS A 1 926 ? 10.918 -29.080 37.242 1.00 79.75 926 CYS A C 1
ATOM 7374 O O . CYS A 1 926 ? 10.562 -28.660 36.146 1.00 79.75 926 CYS A O 1
ATOM 7376 N N . ASN A 1 927 ? 11.657 -30.187 37.365 1.00 82.25 927 ASN A N 1
ATOM 7377 C CA . ASN A 1 927 ? 12.105 -31.078 36.285 1.00 82.25 927 ASN A CA 1
ATOM 7378 C C . ASN A 1 927 ? 12.966 -30.457 35.155 1.00 82.25 927 ASN A C 1
ATOM 7380 O O . ASN A 1 927 ? 13.480 -31.192 34.317 1.00 82.25 927 ASN A O 1
ATOM 7384 N N . ASN A 1 928 ? 13.200 -29.141 35.152 1.00 79.31 928 ASN A N 1
ATOM 7385 C CA . ASN A 1 928 ? 14.194 -28.488 34.292 1.00 79.31 928 ASN A CA 1
ATOM 7386 C C . ASN A 1 928 ? 15.619 -28.965 34.613 1.00 79.31 928 ASN A C 1
ATOM 7388 O O . ASN A 1 928 ? 15.903 -29.383 35.734 1.00 79.31 928 ASN A O 1
ATOM 7392 N N . ASP A 1 929 ? 16.540 -28.864 33.660 1.00 82.81 929 ASP A N 1
ATOM 7393 C CA . ASP A 1 929 ? 17.932 -29.276 33.854 1.00 82.81 929 ASP A CA 1
ATOM 7394 C C . ASP A 1 929 ? 18.662 -28.467 34.939 1.00 82.81 929 ASP A C 1
ATOM 7396 O O . ASP A 1 929 ? 18.468 -27.257 35.096 1.00 82.81 929 ASP A O 1
ATOM 7400 N N . MET A 1 930 ? 19.524 -29.150 35.693 1.00 85.31 930 MET A N 1
ATOM 7401 C CA . MET A 1 930 ? 20.491 -28.547 36.604 1.00 85.31 930 MET A CA 1
ATOM 7402 C C . MET A 1 930 ? 21.895 -28.700 36.033 1.00 85.31 930 MET A C 1
ATOM 7404 O O . MET A 1 930 ? 22.345 -29.809 35.737 1.00 85.31 930 MET A O 1
ATOM 7408 N N . VAL A 1 931 ? 22.585 -27.571 35.910 1.00 86.56 931 VAL A N 1
ATOM 7409 C CA . VAL A 1 931 ? 23.876 -27.463 35.224 1.00 86.56 931 VAL A CA 1
ATOM 7410 C C . VAL A 1 931 ? 24.936 -26.893 36.160 1.00 86.56 931 VAL A C 1
ATOM 7412 O O . VAL A 1 931 ? 24.618 -26.154 37.098 1.00 86.56 931 VAL A O 1
ATOM 7415 N N . LEU A 1 932 ? 26.195 -27.239 35.906 1.00 86.19 932 LEU A N 1
ATOM 7416 C CA . LEU A 1 932 ? 27.344 -26.733 36.651 1.00 86.19 932 LEU A CA 1
ATOM 7417 C C . LEU A 1 932 ? 27.659 -25.280 36.257 1.00 86.19 932 LEU A C 1
ATOM 7419 O O . LEU A 1 932 ? 27.557 -24.918 35.085 1.00 86.19 932 LEU A O 1
ATOM 7423 N N . LYS A 1 933 ? 28.015 -24.439 37.236 1.00 81.31 933 LYS A N 1
ATOM 7424 C CA . LYS A 1 933 ? 28.363 -23.022 37.054 1.00 81.31 933 LYS A CA 1
ATOM 7425 C C . LYS A 1 933 ? 29.482 -22.595 38.011 1.00 81.31 933 LYS A C 1
ATOM 7427 O O . LYS A 1 933 ? 29.561 -23.062 39.148 1.00 81.31 933 LYS A O 1
ATOM 7432 N N . THR A 1 934 ? 30.292 -21.638 37.573 1.00 79.19 934 THR A N 1
ATOM 7433 C CA . THR A 1 934 ? 31.360 -21.005 38.369 1.00 79.19 934 THR A CA 1
ATOM 7434 C C . THR A 1 934 ? 30.876 -19.668 38.940 1.00 79.19 934 THR A C 1
ATOM 7436 O O . THR A 1 934 ? 30.042 -18.986 38.336 1.00 79.19 934 THR A O 1
ATOM 7439 N N . ARG A 1 935 ? 31.354 -19.277 40.126 1.00 78.06 935 ARG A N 1
ATOM 7440 C CA . ARG A 1 935 ? 31.055 -17.972 40.745 1.00 78.06 935 ARG A CA 1
ATOM 7441 C C . ARG A 1 935 ? 32.038 -16.905 40.256 1.00 78.06 935 ARG A C 1
ATOM 7443 O O . ARG A 1 935 ? 33.181 -17.209 39.934 1.00 78.06 935 ARG A O 1
ATOM 7450 N N . LYS A 1 936 ? 31.630 -15.631 40.311 1.00 65.56 936 LYS A N 1
ATOM 7451 C CA . LYS A 1 936 ? 32.483 -14.476 39.954 1.00 65.56 936 LYS A CA 1
ATOM 7452 C C . LYS A 1 936 ? 33.755 -14.327 40.804 1.00 65.56 936 LYS A C 1
ATOM 7454 O O . LYS A 1 936 ? 34.676 -13.648 40.372 1.00 65.56 936 LYS A O 1
ATOM 7459 N N . ASN A 1 937 ? 33.797 -14.946 41.984 1.00 60.78 937 ASN A N 1
ATOM 7460 C CA . ASN A 1 937 ? 34.885 -14.814 42.957 1.00 60.78 937 ASN A CA 1
ATOM 7461 C C . ASN A 1 937 ? 35.715 -16.113 43.076 1.00 60.78 937 ASN A C 1
ATOM 7463 O O . ASN A 1 937 ? 36.441 -16.283 44.050 1.00 60.78 937 ASN A O 1
ATOM 7467 N N . GLY A 1 938 ? 35.561 -17.050 42.131 1.00 66.81 938 GLY A N 1
ATOM 7468 C CA . GLY A 1 938 ? 36.044 -18.427 42.263 1.00 66.81 938 GLY A CA 1
ATOM 7469 C C . GLY A 1 938 ? 35.074 -19.336 43.032 1.00 66.81 938 GLY A C 1
ATOM 7470 O O . GLY A 1 938 ? 34.149 -18.873 43.705 1.00 66.81 938 GLY A O 1
ATOM 7471 N N . GLY A 1 939 ? 35.265 -20.650 42.899 1.00 78.12 939 GLY A N 1
ATOM 7472 C CA . GLY A 1 939 ? 34.372 -21.672 43.454 1.00 78.12 939 GLY A CA 1
ATOM 7473 C C . GLY A 1 939 ? 33.144 -21.965 42.581 1.00 78.12 939 GLY A C 1
ATOM 7474 O O . GLY A 1 939 ? 32.787 -21.210 41.672 1.00 78.12 939 GLY A O 1
ATOM 7475 N N . PHE A 1 940 ? 32.484 -23.089 42.863 1.00 84.88 940 PHE A N 1
ATOM 7476 C CA . PHE A 1 940 ? 31.510 -23.720 41.963 1.00 84.88 940 PHE A CA 1
ATOM 7477 C C . PHE A 1 940 ? 30.127 -23.904 42.609 1.00 84.88 940 PHE A C 1
ATOM 7479 O O . PHE A 1 940 ? 29.962 -23.822 43.833 1.00 84.88 940 PHE A O 1
ATOM 7486 N N . TYR A 1 941 ? 29.106 -24.130 41.781 1.00 88.75 941 TYR A N 1
ATOM 7487 C CA . TYR A 1 941 ? 27.752 -24.491 42.205 1.00 88.75 941 TYR A CA 1
ATOM 7488 C C . TYR A 1 941 ? 26.960 -25.162 41.073 1.00 88.75 941 TYR A C 1
ATOM 7490 O O . TYR A 1 941 ? 27.157 -24.866 39.896 1.00 88.75 941 TYR A O 1
ATOM 7498 N N . LEU A 1 942 ? 26.023 -26.044 41.419 1.00 88.19 942 LEU A N 1
ATOM 7499 C CA . LEU A 1 942 ? 24.994 -26.528 40.499 1.00 88.19 942 LEU A CA 1
ATOM 7500 C C . LEU A 1 942 ? 23.779 -25.592 40.543 1.00 88.19 942 LEU A C 1
ATOM 7502 O O . LEU A 1 942 ? 23.402 -25.110 41.610 1.00 88.19 942 LEU A O 1
ATOM 7506 N N . SER A 1 943 ? 23.123 -25.350 39.411 1.00 87.06 943 SER A N 1
ATOM 7507 C CA . SER A 1 943 ? 22.028 -24.380 39.300 1.00 87.06 943 SER A CA 1
ATOM 7508 C C . SER A 1 943 ? 20.939 -24.862 38.347 1.00 87.06 943 SER A C 1
ATOM 7510 O O . SER A 1 943 ? 21.228 -25.276 37.226 1.00 87.06 943 SER A O 1
ATOM 7512 N N . CYS A 1 944 ? 19.679 -24.775 38.778 1.00 84.38 944 CYS A N 1
ATOM 7513 C CA . CYS A 1 944 ? 18.521 -25.050 37.934 1.00 84.38 944 CYS A CA 1
ATOM 7514 C C . CYS A 1 944 ? 18.364 -24.004 36.814 1.00 84.38 944 CYS A C 1
ATOM 7516 O O . CYS A 1 944 ? 18.370 -22.799 37.070 1.00 84.38 944 CYS A O 1
ATOM 7518 N N . MET A 1 945 ? 18.149 -24.464 35.579 1.00 78.06 945 MET A N 1
ATOM 7519 C CA . MET A 1 945 ? 17.903 -23.607 34.411 1.00 78.06 945 MET A CA 1
ATOM 7520 C C . MET A 1 945 ? 16.535 -22.906 34.443 1.00 78.06 945 MET A C 1
ATOM 7522 O O . MET A 1 945 ? 16.357 -21.891 33.782 1.00 78.06 945 MET A O 1
ATOM 7526 N N . GLY A 1 946 ? 15.604 -23.369 35.285 1.00 72.06 946 GLY A N 1
ATOM 7527 C CA . GLY A 1 946 ? 14.341 -22.678 35.583 1.00 72.06 946 GLY A CA 1
ATOM 7528 C C . GLY A 1 946 ? 14.464 -21.413 36.455 1.00 72.06 946 GLY A C 1
ATOM 7529 O O . GLY A 1 946 ? 13.444 -20.852 36.853 1.00 72.06 946 GLY A O 1
ATOM 7530 N N . TYR A 1 947 ? 15.672 -20.964 36.815 1.00 67.88 947 TYR A N 1
ATOM 7531 C CA . TYR A 1 947 ? 15.882 -19.705 37.545 1.00 67.88 947 TYR A CA 1
ATOM 7532 C C . TYR A 1 947 ? 15.457 -18.489 36.687 1.00 67.88 947 TYR A C 1
ATOM 7534 O O . TYR A 1 947 ? 15.801 -18.447 35.506 1.00 67.88 947 TYR A O 1
ATOM 7542 N N . PRO A 1 948 ? 14.760 -17.465 37.232 1.00 60.97 948 PRO A N 1
ATOM 7543 C CA . PRO A 1 948 ? 14.512 -17.197 38.655 1.00 60.97 948 PRO A CA 1
ATOM 7544 C C . PRO A 1 948 ? 13.264 -17.860 39.256 1.00 60.97 948 PRO A C 1
ATOM 7546 O O . PRO A 1 948 ? 13.109 -17.812 40.476 1.00 60.97 948 PRO A O 1
ATOM 7549 N N . ALA A 1 949 ? 12.391 -18.466 38.444 1.00 65.38 949 ALA A N 1
ATOM 7550 C CA . ALA A 1 949 ? 11.152 -19.092 38.919 1.00 65.38 949 ALA A CA 1
ATOM 7551 C C . ALA A 1 949 ? 11.427 -20.298 39.837 1.00 65.38 949 ALA A C 1
ATOM 7553 O O . ALA A 1 949 ? 10.778 -20.461 40.866 1.00 65.38 949 ALA A O 1
ATOM 7554 N N . CYS A 1 950 ? 12.451 -21.092 39.517 1.00 75.81 950 CYS A N 1
ATOM 7555 C CA . CYS A 1 950 ? 12.983 -22.141 40.378 1.00 75.81 950 CYS A CA 1
ATOM 7556 C C . CYS A 1 950 ? 14.361 -21.742 40.927 1.00 75.81 950 CYS A C 1
ATOM 7558 O O . CYS A 1 950 ? 15.333 -21.627 40.180 1.00 75.81 950 CYS A O 1
ATOM 7560 N N . LYS A 1 951 ? 14.457 -21.555 42.249 1.00 82.56 951 LYS A N 1
ATOM 7561 C CA . LYS A 1 951 ? 15.685 -21.115 42.941 1.00 82.56 951 LYS A CA 1
ATOM 7562 C C . LYS A 1 951 ? 16.615 -22.260 43.378 1.00 82.56 951 LYS A C 1
ATOM 7564 O O . LYS A 1 951 ? 17.591 -22.009 44.076 1.00 82.56 951 LYS A O 1
ATOM 7569 N N . THR A 1 952 ? 16.333 -23.506 42.992 1.00 84.31 952 THR A N 1
ATOM 7570 C CA . THR A 1 952 ? 17.125 -24.679 43.398 1.00 84.31 952 THR A CA 1
ATOM 7571 C C . THR A 1 952 ? 18.559 -24.611 42.867 1.00 84.31 952 THR A C 1
ATOM 7573 O O . THR A 1 952 ? 18.792 -24.533 41.657 1.00 84.31 952 THR A O 1
ATOM 7576 N N . ALA A 1 953 ? 19.516 -24.681 43.787 1.00 86.12 953 ALA A N 1
ATOM 7577 C CA . ALA A 1 953 ? 20.949 -24.685 43.531 1.00 86.12 953 ALA A CA 1
ATOM 7578 C C . ALA A 1 953 ? 21.671 -25.534 44.592 1.00 86.12 953 ALA A C 1
ATOM 7580 O O . ALA A 1 953 ? 21.134 -25.750 45.677 1.00 86.12 953 ALA A O 1
ATOM 7581 N N . VAL A 1 954 ? 22.880 -25.993 44.272 1.00 86.06 954 VAL A N 1
ATOM 7582 C CA . VAL A 1 954 ? 23.764 -26.758 45.165 1.00 86.06 954 VAL A CA 1
ATOM 7583 C C . VAL A 1 954 ? 25.093 -26.021 45.222 1.00 86.06 954 VAL A C 1
ATOM 7585 O O . VAL A 1 954 ? 25.800 -25.961 44.219 1.00 86.06 954 VAL A O 1
ATOM 7588 N N . TRP A 1 955 ? 25.418 -25.405 46.353 1.00 85.62 955 TRP A N 1
ATOM 7589 C CA . TRP A 1 955 ? 26.618 -24.579 46.493 1.00 85.62 955 TRP A CA 1
ATOM 7590 C C . TRP A 1 955 ? 27.765 -25.433 47.028 1.00 85.62 955 TRP A C 1
ATOM 7592 O O . TRP A 1 955 ? 27.711 -25.882 48.167 1.00 85.62 955 TRP A O 1
ATOM 7602 N N . PHE A 1 956 ? 28.794 -25.677 46.214 1.00 88.69 956 PHE A N 1
ATOM 7603 C CA . PHE A 1 956 ? 29.922 -26.506 46.639 1.00 88.69 956 PHE A CA 1
ATOM 7604 C C . PHE A 1 956 ? 30.844 -25.727 47.596 1.00 88.69 956 PHE A C 1
ATOM 7606 O O . PHE A 1 956 ? 31.140 -24.566 47.313 1.00 88.69 956 PHE A O 1
ATOM 7613 N N . PRO A 1 957 ? 31.304 -26.303 48.720 1.00 84.00 957 PRO A N 1
ATOM 7614 C CA . PRO A 1 957 ? 32.185 -25.598 49.650 1.00 84.00 957 PRO A CA 1
ATOM 7615 C C . PRO A 1 957 ? 33.510 -25.164 49.014 1.00 84.00 957 PRO A C 1
ATOM 7617 O O . PRO A 1 957 ? 34.009 -25.807 48.093 1.00 84.00 957 PRO A O 1
ATOM 7620 N N . ASP A 1 958 ? 34.139 -24.126 49.565 1.00 84.69 958 ASP A N 1
ATOM 7621 C CA . ASP A 1 958 ? 35.357 -23.515 49.001 1.00 84.69 958 ASP A CA 1
ATOM 7622 C C . ASP A 1 958 ? 36.627 -24.391 49.151 1.00 84.69 958 ASP A C 1
ATOM 7624 O O . ASP A 1 958 ? 37.731 -23.989 48.780 1.00 84.69 958 ASP A O 1
ATOM 7628 N N . PHE A 1 959 ? 36.487 -25.610 49.687 1.00 86.31 959 PHE A N 1
ATOM 7629 C CA . PHE A 1 959 ? 37.511 -26.656 49.638 1.00 86.31 959 PHE A CA 1
ATOM 7630 C C . PHE A 1 959 ? 37.441 -27.534 48.373 1.00 86.31 959 PHE A C 1
ATOM 7632 O O . PHE A 1 959 ? 38.362 -28.317 48.127 1.00 86.31 959 PHE A O 1
ATOM 7639 N N . VAL A 1 960 ? 36.388 -27.397 47.559 1.00 88.12 960 VAL A N 1
ATOM 7640 C CA . VAL A 1 960 ? 36.322 -27.929 46.191 1.00 88.12 960 VAL A CA 1
ATOM 7641 C C . VAL A 1 960 ? 37.119 -26.988 45.289 1.00 88.12 960 VAL A C 1
ATOM 7643 O O . VAL A 1 960 ? 36.655 -25.904 44.939 1.00 88.12 960 VAL A O 1
ATOM 7646 N N . LEU A 1 961 ? 38.345 -27.394 44.956 1.00 84.50 961 LEU A N 1
ATOM 7647 C CA . LEU A 1 961 ? 39.280 -26.607 44.147 1.00 84.50 961 LEU A CA 1
ATOM 7648 C C . LEU A 1 961 ? 38.913 -26.627 42.660 1.00 84.50 961 LEU A C 1
ATOM 7650 O O . LEU A 1 961 ? 39.126 -25.637 41.969 1.00 84.50 961 LEU A O 1
ATOM 7654 N N . ASP A 1 962 ? 38.372 -27.749 42.190 1.00 85.44 962 ASP A N 1
ATOM 7655 C CA . ASP A 1 962 ? 37.877 -27.937 40.827 1.00 85.44 962 ASP A CA 1
ATOM 7656 C C . ASP A 1 962 ? 36.745 -28.978 40.819 1.00 85.44 962 ASP A C 1
ATOM 7658 O O . ASP A 1 962 ? 36.671 -29.842 41.703 1.00 85.44 962 ASP A O 1
ATOM 7662 N N . VAL A 1 963 ? 35.847 -28.889 39.840 1.00 86.12 963 VAL A N 1
ATOM 7663 C CA . VAL A 1 963 ? 34.813 -29.896 39.589 1.00 86.12 963 VAL A CA 1
ATOM 7664 C C . VAL A 1 963 ? 34.387 -29.883 38.121 1.00 86.12 963 VAL A C 1
ATOM 7666 O O . VAL A 1 963 ? 34.079 -28.836 37.560 1.00 86.12 963 VAL A O 1
ATOM 7669 N N . ALA A 1 964 ? 34.297 -31.069 37.520 1.00 85.62 964 ALA A N 1
ATOM 7670 C CA . ALA A 1 964 ? 33.852 -31.282 36.144 1.00 85.62 964 ALA A CA 1
ATOM 7671 C C . ALA A 1 964 ? 32.748 -32.350 36.072 1.00 85.62 964 ALA A C 1
ATOM 7673 O O . ALA A 1 964 ? 32.606 -33.180 36.974 1.00 85.62 964 ALA A O 1
ATOM 7674 N N . ARG A 1 965 ? 31.966 -32.355 34.986 1.00 84.12 965 ARG A N 1
ATOM 7675 C CA . ARG A 1 965 ? 31.045 -33.460 34.671 1.00 84.12 965 ARG A CA 1
ATOM 7676 C C . ARG A 1 965 ? 31.849 -34.654 34.172 1.00 84.12 965 ARG A C 1
ATOM 7678 O O . ARG A 1 965 ? 32.635 -34.508 33.244 1.00 84.12 965 ARG A O 1
ATOM 7685 N N . ASP A 1 966 ? 31.621 -35.807 34.782 1.00 84.19 966 ASP A N 1
ATOM 7686 C CA . ASP A 1 966 ? 32.153 -37.084 34.318 1.00 84.19 966 ASP A CA 1
ATOM 7687 C C . ASP A 1 966 ? 31.208 -37.708 33.277 1.00 84.19 966 ASP A C 1
ATOM 7689 O O . ASP A 1 966 ? 30.004 -37.427 33.258 1.00 84.19 966 ASP A O 1
ATOM 7693 N N . GLU A 1 967 ? 31.740 -38.563 32.405 1.00 78.81 967 GLU A N 1
ATOM 7694 C CA . GLU A 1 967 ? 30.929 -39.236 31.385 1.00 78.81 967 GLU A CA 1
ATOM 7695 C C . GLU A 1 967 ? 30.010 -40.304 31.994 1.00 78.81 967 GLU A C 1
ATOM 7697 O O . GLU A 1 967 ? 28.916 -40.543 31.472 1.00 78.81 967 GLU A O 1
ATOM 7702 N N . SER A 1 968 ? 30.390 -40.913 33.128 1.00 85.25 968 SER A N 1
ATOM 7703 C CA . SER A 1 968 ? 29.606 -41.997 33.717 1.00 85.25 968 SER A CA 1
ATOM 7704 C C . SER A 1 968 ? 28.271 -41.521 34.302 1.00 85.25 968 SER A C 1
ATOM 7706 O O . SER A 1 968 ? 28.159 -40.522 35.023 1.00 85.25 968 SER A O 1
ATOM 7708 N N . ILE A 1 969 ? 27.222 -42.282 33.993 1.00 86.75 969 ILE A N 1
ATOM 7709 C CA . ILE A 1 969 ? 25.866 -42.077 34.503 1.00 86.75 969 ILE A CA 1
ATOM 7710 C C . ILE A 1 969 ? 25.691 -42.932 35.762 1.00 86.75 969 ILE A C 1
ATOM 7712 O O . ILE A 1 969 ? 26.107 -44.090 35.818 1.00 86.75 969 ILE A O 1
ATOM 7716 N N . CYS A 1 970 ? 25.071 -42.370 36.794 1.00 84.75 970 CYS A N 1
ATOM 7717 C CA . CYS A 1 970 ? 24.632 -43.130 37.953 1.00 84.75 970 CYS A CA 1
ATOM 7718 C C . CYS A 1 970 ? 23.371 -43.933 37.614 1.00 84.75 970 CYS A C 1
ATOM 7720 O O . CYS A 1 970 ? 22.361 -43.343 37.249 1.00 84.75 970 CYS A O 1
ATOM 7722 N N . ALA A 1 971 ? 23.422 -45.254 37.804 1.00 82.81 971 ALA A N 1
ATOM 7723 C CA . ALA A 1 971 ? 22.300 -46.171 37.581 1.00 82.81 971 ALA A CA 1
ATOM 7724 C C . ALA A 1 971 ? 21.237 -46.176 38.706 1.00 82.81 971 ALA A C 1
ATOM 7726 O O . ALA A 1 971 ? 20.222 -46.861 38.598 1.00 82.81 971 ALA A O 1
ATOM 7727 N N . VAL A 1 972 ? 21.481 -45.466 39.815 1.00 84.88 972 VAL A N 1
ATOM 7728 C CA . VAL A 1 972 ? 20.632 -45.497 41.024 1.00 84.88 972 VAL A CA 1
ATOM 7729 C C . VAL A 1 972 ? 19.733 -44.261 41.127 1.00 84.88 972 VAL A C 1
ATOM 7731 O O . VAL A 1 972 ? 18.584 -44.348 41.562 1.00 84.88 972 VAL A O 1
ATOM 7734 N N . CYS A 1 973 ? 20.238 -43.083 40.754 1.00 82.19 973 CYS A N 1
ATOM 7735 C CA . CYS A 1 973 ? 19.564 -41.819 41.041 1.00 82.19 973 CYS A CA 1
ATOM 7736 C C . CYS A 1 973 ? 18.586 -41.401 39.941 1.00 82.19 973 CYS A C 1
ATOM 7738 O O . CYS A 1 973 ? 18.957 -41.238 38.784 1.00 82.19 973 CYS A O 1
ATOM 7740 N N . ASN A 1 974 ? 17.340 -41.136 40.339 1.00 75.62 974 ASN A N 1
ATOM 7741 C CA . ASN A 1 974 ? 16.270 -40.703 39.446 1.00 75.62 974 ASN A CA 1
ATOM 7742 C C . ASN A 1 974 ? 15.916 -39.201 39.595 1.00 75.62 974 ASN A C 1
ATOM 7744 O O . ASN A 1 974 ? 16.176 -38.601 40.645 1.00 75.62 974 ASN A O 1
ATOM 7748 N N . PRO A 1 975 ? 15.279 -38.593 38.573 1.00 74.38 975 PRO A N 1
ATOM 7749 C CA . PRO A 1 975 ? 15.049 -39.154 37.237 1.00 74.38 975 PRO A CA 1
ATOM 7750 C C . PRO A 1 975 ? 16.350 -39.198 36.419 1.00 74.38 975 PRO A C 1
ATOM 7752 O O . PRO A 1 975 ? 17.185 -38.299 36.523 1.00 74.38 975 PRO A O 1
ATOM 7755 N N . HIS A 1 976 ? 16.516 -40.249 35.617 1.00 69.12 976 HIS A N 1
ATOM 7756 C CA . HIS A 1 976 ? 17.684 -40.425 34.752 1.00 69.12 976 HIS A CA 1
ATOM 7757 C C . HIS A 1 976 ? 17.676 -39.455 33.544 1.00 69.12 976 HIS A C 1
ATOM 7759 O O . HIS A 1 976 ? 16.601 -39.039 33.104 1.00 69.12 976 HIS A O 1
ATOM 7765 N N . PRO A 1 977 ? 18.850 -39.131 32.964 1.00 79.62 977 PRO A N 1
ATOM 7766 C CA . PRO A 1 977 ? 20.187 -39.466 33.453 1.00 79.62 977 PRO A CA 1
ATOM 7767 C C . PRO A 1 977 ? 20.631 -38.544 34.601 1.00 79.62 977 PRO A C 1
ATOM 7769 O O . PRO A 1 977 ? 20.350 -37.345 34.610 1.00 79.62 977 PRO A O 1
ATOM 7772 N N . VAL A 1 978 ? 21.383 -39.111 35.546 1.00 86.62 978 VAL A N 1
ATOM 7773 C CA . VAL A 1 978 ? 22.156 -38.357 36.542 1.00 86.62 978 VAL A CA 1
ATOM 7774 C C . VAL A 1 978 ? 23.630 -38.647 36.293 1.00 86.62 978 VAL A C 1
ATOM 7776 O O . VAL A 1 978 ? 24.097 -39.751 36.559 1.00 86.62 978 VAL A O 1
ATOM 7779 N N . HIS A 1 979 ? 24.360 -37.677 35.754 1.00 87.75 979 HIS A N 1
ATOM 7780 C CA . HIS A 1 979 ? 25.798 -37.794 35.526 1.00 87.75 979 HIS A CA 1
ATOM 7781 C C . HIS A 1 979 ? 26.563 -37.641 36.839 1.00 87.75 979 HIS A C 1
ATOM 7783 O O . HIS A 1 979 ? 26.175 -36.861 37.716 1.00 87.75 979 HIS A O 1
ATOM 7789 N N . LYS A 1 980 ? 27.667 -38.378 36.974 1.00 90.31 980 LYS A N 1
ATOM 7790 C CA . LYS A 1 980 ? 28.612 -38.156 38.067 1.00 90.31 980 LYS A CA 1
ATOM 7791 C C . LYS A 1 980 ? 29.396 -36.863 37.842 1.00 90.31 980 LYS A C 1
ATOM 7793 O O . LYS A 1 980 ? 29.463 -36.325 36.736 1.00 90.31 980 LYS A O 1
ATOM 7798 N N . LEU A 1 981 ? 29.993 -36.363 38.916 1.00 90.38 981 LEU A N 1
ATOM 7799 C CA . LEU A 1 981 ? 30.943 -35.259 38.872 1.00 90.38 981 LEU A CA 1
ATOM 7800 C C . LEU A 1 981 ? 32.309 -35.756 39.350 1.00 90.38 981 LEU A C 1
ATOM 7802 O O . LEU A 1 981 ? 32.390 -36.481 40.346 1.00 90.38 981 LEU A O 1
ATOM 7806 N N . LYS A 1 982 ? 33.371 -35.347 38.653 1.00 90.62 982 LYS A N 1
ATOM 7807 C CA . LYS A 1 982 ? 34.752 -35.475 39.118 1.00 90.62 982 LYS A CA 1
ATOM 7808 C C . LYS A 1 982 ? 35.093 -34.233 39.935 1.00 90.62 982 LYS A C 1
ATOM 7810 O O . LYS A 1 982 ? 35.117 -33.137 39.388 1.00 90.62 982 LYS A O 1
ATOM 7815 N N . PHE A 1 983 ? 35.357 -34.406 41.223 1.00 90.94 983 PHE A N 1
ATOM 7816 C CA . PHE A 1 983 ? 35.772 -33.357 42.153 1.00 90.94 983 PHE A CA 1
ATOM 7817 C C . PHE A 1 983 ? 37.281 -33.392 42.384 1.00 90.94 983 PHE A C 1
ATOM 7819 O O . PHE A 1 983 ? 37.885 -34.467 42.378 1.00 90.94 983 PHE A O 1
ATOM 7826 N N . LYS A 1 984 ? 37.863 -32.227 42.676 1.00 89.19 984 LYS A N 1
ATOM 7827 C CA . LYS A 1 984 ? 39.231 -32.069 43.173 1.00 89.19 984 LYS A CA 1
ATOM 7828 C C . LYS A 1 984 ? 39.212 -31.306 44.493 1.00 89.19 984 LYS A C 1
ATOM 7830 O O . LYS A 1 984 ? 38.747 -30.168 44.553 1.00 89.19 984 LYS A O 1
ATOM 7835 N N . PHE A 1 985 ? 39.705 -31.928 45.557 1.00 89.00 985 PHE A N 1
ATOM 7836 C CA . PHE A 1 985 ? 39.595 -31.410 46.920 1.00 89.00 985 PHE A CA 1
ATOM 7837 C C . PHE A 1 985 ? 40.913 -30.834 47.445 1.00 89.00 985 PHE A C 1
ATOM 7839 O O . PHE A 1 985 ? 42.009 -31.296 47.120 1.00 89.00 985 PHE A O 1
ATOM 7846 N N . LYS A 1 986 ? 40.812 -29.833 48.323 1.00 86.81 986 LYS A N 1
ATOM 7847 C CA . LYS A 1 986 ? 41.959 -29.249 49.023 1.00 86.81 986 LYS A CA 1
ATOM 7848 C C . LYS A 1 986 ? 42.585 -30.280 49.968 1.00 86.81 986 LYS A C 1
ATOM 7850 O O . LYS A 1 986 ? 41.885 -30.926 50.749 1.00 86.81 986 LYS A O 1
ATOM 7855 N N . ARG A 1 987 ? 43.913 -30.430 49.937 1.00 82.94 987 ARG A N 1
ATOM 7856 C CA . ARG A 1 987 ? 44.633 -31.376 50.809 1.00 82.94 987 ARG A CA 1
ATOM 7857 C C . ARG A 1 987 ? 44.326 -31.078 52.285 1.00 82.94 987 ARG A C 1
ATOM 7859 O O . ARG A 1 987 ? 44.508 -29.948 52.726 1.00 82.94 987 ARG A O 1
ATOM 7866 N N . GLY A 1 988 ? 43.844 -32.086 53.016 1.00 80.50 988 GLY A N 1
ATOM 7867 C CA . GLY A 1 988 ? 43.413 -31.958 54.416 1.00 80.50 988 GLY A CA 1
ATOM 7868 C C . GLY A 1 988 ? 41.962 -31.497 54.635 1.00 80.50 988 GLY A C 1
ATOM 7869 O O . GLY A 1 988 ? 41.597 -31.251 55.777 1.00 80.50 988 GLY A O 1
ATOM 7870 N N . SER A 1 989 ? 41.138 -31.374 53.584 1.00 82.25 989 SER A N 1
ATOM 7871 C CA . SER A 1 989 ? 39.705 -31.013 53.701 1.00 82.25 989 SER A CA 1
ATOM 7872 C C . SER A 1 989 ? 38.722 -32.185 53.587 1.00 82.25 989 SER A C 1
ATOM 7874 O O . SER A 1 989 ? 37.526 -31.996 53.786 1.00 82.25 989 SER A O 1
ATOM 7876 N N . VAL A 1 990 ? 39.216 -33.387 53.281 1.00 82.88 990 VAL A N 1
ATOM 7877 C CA . VAL A 1 990 ? 38.426 -34.621 53.140 1.00 82.88 990 VAL A CA 1
ATOM 7878 C C . VAL A 1 990 ? 39.015 -35.738 54.010 1.00 82.88 990 VAL A C 1
ATOM 7880 O O . VAL A 1 990 ? 40.202 -35.661 54.349 1.00 82.88 990 VAL A O 1
ATOM 7883 N N . PRO A 1 991 ? 38.226 -36.764 54.391 1.00 80.50 991 PRO A N 1
ATOM 7884 C CA . PRO A 1 991 ? 38.715 -37.881 55.199 1.00 80.50 991 PRO A CA 1
ATOM 7885 C C . PRO A 1 991 ? 39.918 -38.597 54.555 1.00 80.50 991 PRO A C 1
ATOM 7887 O O . PRO A 1 991 ? 39.966 -38.691 53.328 1.00 80.50 991 PRO A O 1
ATOM 7890 N N . PRO A 1 992 ? 40.852 -39.182 55.335 1.00 75.69 992 PRO A N 1
ATOM 7891 C CA . PRO A 1 992 ? 42.031 -39.880 54.794 1.00 75.69 992 PRO A CA 1
ATOM 7892 C C . PRO A 1 992 ? 41.723 -41.062 53.858 1.00 75.69 992 PRO A C 1
ATOM 7894 O O . PRO A 1 992 ? 42.599 -41.513 53.128 1.00 75.69 992 PRO A O 1
ATOM 7897 N N . THR A 1 993 ? 40.490 -41.569 53.893 1.00 78.06 993 THR A N 1
ATOM 7898 C CA . THR A 1 993 ? 39.958 -42.640 53.039 1.00 78.06 993 THR A CA 1
ATOM 7899 C C . THR A 1 993 ? 39.458 -42.156 51.672 1.00 78.06 993 THR A C 1
ATOM 7901 O O . THR A 1 993 ? 39.216 -42.986 50.799 1.00 78.06 993 THR A O 1
ATOM 7904 N N . MET A 1 994 ? 39.300 -40.843 51.461 1.00 80.75 994 MET A N 1
ATOM 7905 C CA . MET A 1 994 ? 38.845 -40.260 50.196 1.00 80.75 994 MET A CA 1
ATOM 7906 C C . MET A 1 994 ? 40.036 -39.693 49.397 1.00 80.75 994 MET A C 1
ATOM 7908 O O . MET A 1 994 ? 40.795 -38.875 49.924 1.00 80.75 994 MET A O 1
ATOM 7912 N N . PRO A 1 995 ? 40.217 -40.074 48.117 1.00 85.62 995 PRO A N 1
ATOM 7913 C CA . PRO A 1 995 ? 41.258 -39.500 47.269 1.00 85.62 995 PRO A CA 1
ATOM 7914 C C . PRO A 1 995 ? 40.997 -38.016 46.968 1.00 85.62 995 PRO A C 1
ATOM 7916 O O . PRO A 1 995 ? 39.856 -37.567 46.877 1.00 85.62 995 PRO A O 1
ATOM 7919 N N . LEU A 1 996 ? 42.074 -37.249 46.756 1.00 85.44 996 LEU A N 1
ATOM 7920 C CA . LEU A 1 996 ? 41.991 -35.812 46.444 1.00 85.44 996 LEU A CA 1
ATOM 7921 C C . LEU A 1 996 ? 41.389 -35.514 45.059 1.00 85.44 996 LEU A C 1
ATOM 7923 O O . LEU A 1 996 ? 41.000 -34.376 44.812 1.00 85.44 996 LEU A O 1
ATOM 7927 N N . GLU A 1 997 ? 41.292 -36.516 44.182 1.00 88.62 997 GLU A N 1
ATOM 7928 C CA . GLU A 1 997 ? 40.412 -36.502 43.012 1.00 88.62 997 GLU A CA 1
ATOM 7929 C C . GLU A 1 997 ? 39.412 -37.656 43.137 1.00 88.62 997 GLU A C 1
ATOM 7931 O O . GLU A 1 997 ? 39.819 -38.808 43.284 1.00 88.62 997 GLU A O 1
ATOM 7936 N N . PHE A 1 998 ? 38.112 -37.357 43.092 1.00 89.06 998 PHE A N 1
ATOM 7937 C CA . PHE A 1 998 ? 37.039 -38.318 43.369 1.00 89.06 998 PHE A CA 1
ATOM 7938 C C . PHE A 1 998 ? 35.899 -38.179 42.357 1.00 89.06 998 PHE A C 1
ATOM 7940 O O . PHE A 1 998 ? 35.450 -37.067 42.085 1.00 89.06 998 PHE A O 1
ATOM 7947 N N . VAL A 1 999 ? 35.403 -39.295 41.816 1.00 90.12 999 VAL A N 1
ATOM 7948 C CA . VAL A 1 999 ? 34.268 -39.318 40.876 1.00 90.12 999 VAL A CA 1
ATOM 7949 C C . VAL A 1 999 ? 33.048 -39.908 41.572 1.00 90.12 999 VAL A C 1
ATOM 7951 O O . VAL A 1 999 ? 33.034 -41.097 41.885 1.00 90.12 999 VAL A O 1
ATOM 7954 N N . GLY A 1 1000 ? 32.010 -39.096 41.779 1.00 87.69 1000 GLY A N 1
ATOM 7955 C CA . GLY A 1 1000 ? 30.862 -39.487 42.596 1.00 87.69 1000 GLY A CA 1
ATOM 7956 C C . GLY A 1 1000 ? 29.533 -38.852 42.197 1.00 87.69 1000 GLY A C 1
ATOM 7957 O O . GLY A 1 1000 ? 29.455 -38.001 41.306 1.00 87.69 1000 GLY A O 1
ATOM 7958 N N . CYS A 1 1001 ? 28.453 -39.305 42.834 1.00 87.81 1001 CYS A N 1
ATOM 7959 C CA . CYS A 1 1001 ? 27.086 -38.982 42.426 1.00 87.81 1001 CYS A CA 1
ATOM 7960 C C . CYS A 1 1001 ? 26.382 -37.987 43.363 1.00 87.81 1001 CYS A C 1
ATOM 7962 O O . CYS A 1 1001 ? 25.784 -38.366 44.371 1.00 87.81 1001 CYS A O 1
ATOM 7964 N N . ILE A 1 1002 ? 26.262 -36.728 42.928 1.00 84.56 1002 ILE A N 1
ATOM 7965 C CA . ILE A 1 1002 ? 25.391 -35.716 43.567 1.00 84.56 1002 ILE A CA 1
ATOM 7966 C C . ILE A 1 1002 ? 23.877 -36.015 43.454 1.00 84.56 1002 ILE A C 1
ATOM 7968 O O . ILE A 1 1002 ? 23.027 -35.175 43.760 1.00 84.56 1002 ILE A O 1
ATOM 7972 N N . GLY A 1 1003 ? 23.518 -37.199 42.960 1.00 77.69 1003 GLY A N 1
ATOM 7973 C CA . GLY A 1 1003 ? 22.151 -37.685 42.856 1.00 77.69 1003 GLY A CA 1
ATOM 7974 C C . GLY A 1 1003 ? 21.505 -37.986 44.211 1.00 77.69 1003 GLY A C 1
ATOM 7975 O O . GLY A 1 1003 ? 20.299 -37.769 44.344 1.00 77.69 1003 GLY A O 1
ATOM 7976 N N . GLY A 1 1004 ? 22.306 -38.440 45.188 1.00 76.44 1004 GLY A N 1
ATOM 7977 C CA . GLY A 1 1004 ? 21.877 -38.818 46.544 1.00 76.44 1004 GLY A CA 1
ATOM 7978 C C . GLY A 1 1004 ? 22.248 -40.237 47.002 1.00 76.44 1004 GLY A C 1
ATOM 7979 O O . GLY A 1 1004 ? 21.980 -40.571 48.152 1.00 76.44 1004 GLY A O 1
ATOM 7980 N N . CYS A 1 1005 ? 22.846 -41.061 46.131 1.00 82.19 1005 CYS A N 1
ATOM 7981 C CA . CYS A 1 1005 ? 23.278 -42.441 46.425 1.00 82.19 1005 CYS A CA 1
ATOM 7982 C C . CYS A 1 1005 ? 24.761 -42.571 46.827 1.00 82.19 1005 CYS A C 1
ATOM 7984 O O . CYS A 1 1005 ? 25.297 -43.673 46.853 1.00 82.19 1005 CYS A O 1
ATOM 7986 N N . ASP A 1 1006 ? 25.446 -41.446 47.011 1.00 85.56 1006 ASP A N 1
ATOM 7987 C CA . ASP A 1 1006 ? 26.868 -41.362 47.333 1.00 85.56 1006 ASP A CA 1
ATOM 7988 C C . ASP A 1 1006 ? 26.966 -40.717 48.713 1.00 85.56 1006 ASP A C 1
ATOM 7990 O O . ASP A 1 1006 ? 26.946 -39.490 48.836 1.00 85.56 1006 ASP A O 1
ATOM 7994 N N . ASP A 1 1007 ? 26.927 -41.541 49.763 1.00 80.06 1007 ASP A N 1
ATOM 7995 C CA . ASP A 1 1007 ? 26.766 -41.038 51.129 1.00 80.06 1007 ASP A CA 1
ATOM 7996 C C . ASP A 1 1007 ? 27.957 -40.173 51.579 1.00 80.06 1007 ASP A C 1
ATOM 7998 O O . ASP A 1 1007 ? 27.756 -39.172 52.266 1.00 80.06 1007 ASP A O 1
ATOM 8002 N N . MET A 1 1008 ? 29.168 -40.445 51.075 1.00 79.75 1008 MET A N 1
ATOM 8003 C CA . MET A 1 1008 ? 30.341 -39.601 51.336 1.00 79.75 1008 MET A CA 1
ATOM 8004 C C . MET A 1 1008 ? 30.181 -38.194 50.743 1.00 79.75 1008 MET A C 1
ATOM 8006 O O . MET A 1 1008 ? 30.412 -37.211 51.444 1.00 79.75 1008 MET A O 1
ATOM 8010 N N . LEU A 1 1009 ? 29.752 -38.056 49.480 1.00 84.19 1009 LEU A N 1
ATOM 8011 C CA . LEU A 1 1009 ? 29.485 -36.729 48.902 1.00 84.19 1009 LEU A CA 1
ATOM 8012 C C . LEU A 1 1009 ? 28.244 -36.052 49.491 1.00 84.19 1009 LEU A C 1
ATOM 8014 O O . LEU A 1 1009 ? 28.181 -34.826 49.546 1.00 84.19 1009 LEU A O 1
ATOM 8018 N N . LYS A 1 1010 ? 27.250 -36.830 49.914 1.00 79.94 1010 LYS A N 1
ATOM 8019 C CA . LYS A 1 1010 ? 26.003 -36.353 50.526 1.00 79.94 1010 LYS A CA 1
ATOM 8020 C C . LYS A 1 1010 ? 26.244 -35.677 51.872 1.00 79.94 1010 LYS A C 1
ATOM 8022 O O . LYS A 1 1010 ? 25.652 -34.625 52.109 1.00 79.94 1010 LYS A O 1
ATOM 8027 N N . GLU A 1 1011 ? 27.134 -36.235 52.691 1.00 77.38 1011 GLU A N 1
ATOM 8028 C CA . GLU A 1 1011 ? 27.615 -35.614 53.928 1.00 77.38 1011 GLU A CA 1
ATOM 8029 C C . GLU A 1 1011 ? 28.585 -34.456 53.638 1.00 77.38 1011 GLU A C 1
ATOM 8031 O O . GLU A 1 1011 ? 28.376 -33.345 54.121 1.00 77.38 1011 GLU A O 1
ATOM 8036 N N . LEU A 1 1012 ? 29.600 -34.672 52.789 1.00 81.69 1012 LEU A N 1
ATOM 8037 C CA . LEU A 1 1012 ? 30.657 -33.688 52.512 1.00 81.69 1012 LEU A CA 1
ATOM 8038 C C . LEU A 1 1012 ? 30.156 -32.402 51.824 1.00 81.69 1012 LEU A C 1
ATOM 8040 O O . LEU A 1 1012 ? 30.700 -31.324 52.059 1.00 81.69 1012 LEU A O 1
ATOM 8044 N N . LEU A 1 1013 ? 29.144 -32.502 50.956 1.00 79.19 1013 LEU A N 1
ATOM 8045 C CA . LEU A 1 1013 ? 28.591 -31.384 50.174 1.00 79.19 1013 LEU A CA 1
ATOM 8046 C C . LEU A 1 1013 ? 27.201 -30.933 50.664 1.00 79.19 1013 LEU A C 1
ATOM 8048 O O . LEU A 1 1013 ? 26.518 -30.189 49.960 1.00 79.19 1013 LEU A O 1
ATOM 8052 N N . ASP A 1 1014 ? 26.780 -31.401 51.842 1.00 71.19 1014 ASP A N 1
ATOM 8053 C CA . ASP A 1 1014 ? 25.518 -31.073 52.516 1.00 71.19 1014 ASP A CA 1
ATOM 8054 C C . ASP A 1 1014 ? 24.263 -31.148 51.615 1.00 71.19 1014 ASP A C 1
ATOM 8056 O O . ASP A 1 1014 ? 23.479 -30.201 51.490 1.00 71.19 1014 ASP A O 1
ATOM 8060 N N . LEU A 1 1015 ? 24.050 -32.292 50.949 1.00 71.69 1015 LEU A N 1
ATOM 8061 C CA . LEU A 1 1015 ? 23.029 -32.465 49.897 1.00 71.69 1015 LEU A CA 1
ATOM 8062 C C . LEU A 1 1015 ? 21.572 -32.585 50.428 1.00 71.69 1015 LEU A C 1
ATOM 8064 O O . LEU A 1 1015 ? 20.747 -33.313 49.872 1.00 71.69 1015 LEU A O 1
ATOM 8068 N N . LYS A 1 1016 ? 21.215 -31.835 51.482 1.00 59.62 1016 LYS A N 1
ATOM 8069 C CA . LYS A 1 1016 ? 19.916 -31.852 52.200 1.00 59.62 1016 LYS A CA 1
ATOM 8070 C C . LYS A 1 1016 ? 18.673 -31.592 51.334 1.00 59.62 1016 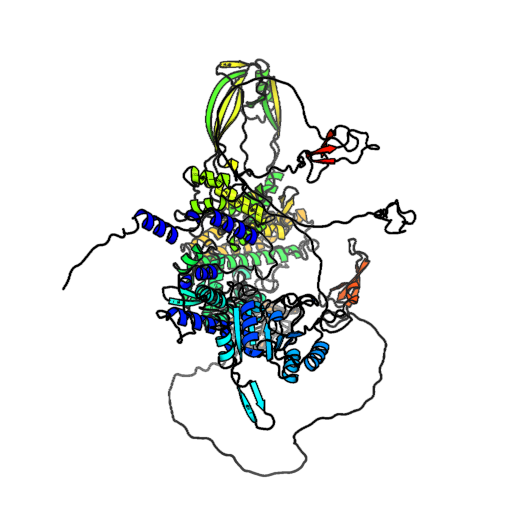LYS A C 1
ATOM 8072 O O . LYS A 1 1016 ? 17.566 -31.954 51.724 1.00 59.62 1016 LYS A O 1
ATOM 8077 N N . TYR A 1 1017 ? 18.827 -30.993 50.153 1.00 62.22 1017 TYR A N 1
ATOM 8078 C CA . TYR A 1 1017 ? 17.732 -30.621 49.240 1.00 62.22 1017 TYR A CA 1
ATOM 8079 C C . TYR A 1 1017 ? 17.028 -31.814 48.550 1.00 62.22 1017 TYR A C 1
ATOM 8081 O O . TYR A 1 1017 ? 16.137 -31.607 47.723 1.00 62.22 1017 TYR A O 1
ATOM 8089 N N . LEU A 1 1018 ? 17.438 -33.051 48.852 1.00 57.75 1018 LEU A N 1
ATOM 8090 C CA . LEU A 1 1018 ? 16.980 -34.282 48.196 1.00 57.75 1018 LEU A CA 1
ATOM 8091 C C . LEU A 1 1018 ? 15.782 -34.970 48.875 1.00 57.75 1018 LEU A C 1
ATOM 8093 O O . LEU A 1 1018 ? 15.230 -35.914 48.310 1.00 57.75 1018 LEU A O 1
ATOM 8097 N N . HIS A 1 1019 ? 15.344 -34.515 50.053 1.00 47.91 1019 HIS A N 1
ATOM 8098 C CA . HIS A 1 1019 ? 14.167 -35.085 50.715 1.00 47.91 1019 HIS A CA 1
ATOM 8099 C C . HIS A 1 1019 ? 12.862 -34.724 49.989 1.00 47.91 1019 HIS A C 1
ATOM 8101 O O . HIS A 1 1019 ? 12.477 -33.558 49.905 1.00 47.91 1019 HIS A O 1
ATOM 8107 N N . ARG A 1 1020 ? 12.131 -35.753 49.545 1.00 39.19 1020 ARG A N 1
ATOM 8108 C CA . ARG A 1 1020 ? 10.728 -35.667 49.119 1.00 39.19 1020 ARG A CA 1
ATOM 8109 C C . ARG A 1 1020 ? 9.898 -36.586 50.009 1.00 39.19 1020 ARG A C 1
ATOM 8111 O O . ARG A 1 1020 ? 10.086 -37.797 49.974 1.00 39.19 1020 ARG A O 1
ATOM 8118 N N . SER A 1 1021 ? 8.987 -36.026 50.800 1.00 32.44 1021 SER A N 1
ATOM 8119 C CA . SER A 1 1021 ? 8.025 -36.810 51.576 1.00 32.44 1021 SER A CA 1
ATOM 8120 C C . SER A 1 1021 ? 6.989 -37.447 50.645 1.00 32.44 1021 SER A C 1
ATOM 8122 O O . SER A 1 1021 ? 6.330 -36.763 49.861 1.00 32.44 1021 SER A O 1
ATOM 8124 N N . SER A 1 1022 ? 6.849 -38.771 50.721 1.00 30.67 1022 SER A N 1
ATOM 8125 C CA . SER A 1 1022 ? 5.857 -39.542 49.970 1.00 30.67 1022 SER A CA 1
ATOM 8126 C C . SER A 1 1022 ? 4.730 -40.012 50.884 1.00 30.67 1022 SER A C 1
ATOM 8128 O O . SER A 1 1022 ? 4.922 -40.919 51.690 1.00 30.67 1022 SER A O 1
ATOM 8130 N N . GLN A 1 1023 ? 3.538 -39.442 50.711 1.00 30.34 1023 GLN A N 1
ATOM 8131 C CA . GLN A 1 1023 ? 2.285 -40.054 51.150 1.00 30.34 1023 GLN A CA 1
ATOM 8132 C C . GLN A 1 1023 ? 1.267 -39.995 50.012 1.00 30.34 1023 GLN A C 1
ATOM 8134 O O . GLN A 1 1023 ? 0.988 -38.933 49.461 1.00 30.34 1023 GLN A O 1
ATOM 8139 N N . SER A 1 1024 ? 0.738 -41.161 49.653 1.00 29.34 1024 SER A N 1
ATOM 8140 C CA . SER A 1 1024 ? -0.374 -41.334 48.723 1.00 29.34 1024 SER A CA 1
ATOM 8141 C C . SER A 1 1024 ? -1.691 -41.319 49.495 1.00 29.34 1024 SER A C 1
ATOM 8143 O O . SER A 1 1024 ? -1.879 -42.140 50.394 1.00 29.34 1024 SER A O 1
ATOM 8145 N N . THR A 1 1025 ? -2.614 -40.429 49.137 1.00 27.52 1025 THR A N 1
ATOM 8146 C CA . THR A 1 1025 ? -3.990 -40.455 49.649 1.00 27.52 1025 THR A CA 1
ATOM 8147 C C . THR A 1 1025 ? -4.844 -41.500 48.911 1.00 27.52 1025 THR A C 1
ATOM 8149 O O . THR A 1 1025 ? -4.679 -41.671 47.701 1.00 27.52 1025 THR A O 1
ATOM 8152 N N . PRO A 1 1026 ? -5.749 -42.213 49.611 1.00 30.73 1026 PRO A N 1
ATOM 8153 C CA . PRO A 1 1026 ? -6.646 -43.203 49.013 1.00 30.73 1026 PRO A CA 1
ATOM 8154 C C . PRO A 1 1026 ? -7.899 -42.568 48.377 1.00 30.73 1026 PRO A C 1
ATOM 8156 O O . PRO A 1 1026 ? -8.111 -41.356 48.419 1.00 30.73 1026 PRO A O 1
ATOM 8159 N N . SER A 1 1027 ? -8.737 -43.410 47.770 1.00 25.17 1027 SER A N 1
ATOM 8160 C CA . SER A 1 1027 ? -9.892 -43.029 46.950 1.00 25.17 1027 SER A CA 1
ATOM 8161 C C . SER A 1 1027 ? -11.207 -42.791 47.713 1.00 25.17 1027 SER A C 1
ATOM 8163 O O . SER A 1 1027 ? -11.620 -43.628 48.507 1.00 25.17 1027 SER A O 1
ATOM 8165 N N . ALA A 1 1028 ? -11.909 -41.726 47.314 1.00 27.72 1028 ALA A N 1
ATOM 8166 C CA . ALA A 1 1028 ? -13.368 -41.608 47.134 1.00 27.72 1028 ALA A CA 1
ATOM 8167 C C . ALA A 1 1028 ? -14.371 -42.114 48.208 1.00 27.72 1028 ALA A C 1
ATOM 8169 O O . ALA A 1 1028 ? -14.739 -43.284 48.233 1.00 27.72 1028 ALA A O 1
ATOM 8170 N N . SER A 1 1029 ? -15.013 -41.156 48.891 1.00 23.55 1029 SER A N 1
ATOM 8171 C CA . SER A 1 1029 ? -16.457 -41.132 49.230 1.00 23.55 1029 SER A CA 1
ATOM 8172 C C . SER A 1 1029 ? -16.851 -39.662 49.516 1.00 23.55 1029 SER A C 1
ATOM 8174 O O . SER A 1 1029 ? -16.037 -38.921 50.058 1.00 23.55 1029 SER A O 1
ATOM 8176 N N . GLN A 1 1030 ? -17.948 -39.076 49.011 1.00 25.94 1030 GLN A N 1
ATOM 8177 C CA . GLN A 1 1030 ? -19.373 -39.349 49.293 1.00 25.94 1030 GLN A CA 1
ATOM 8178 C C . GLN A 1 1030 ? -19.748 -39.205 50.787 1.00 25.94 1030 GLN A C 1
ATOM 8180 O O . GLN A 1 1030 ? -19.047 -39.750 51.628 1.00 25.94 1030 GLN A O 1
ATOM 8185 N N . GLN A 1 1031 ? -20.848 -38.538 51.178 1.00 25.47 1031 GLN A N 1
ATOM 8186 C CA . GLN A 1 1031 ? -21.762 -37.619 50.460 1.00 25.47 1031 GLN A CA 1
ATOM 8187 C C . GLN A 1 1031 ? -22.698 -36.919 51.478 1.00 25.47 1031 GLN A C 1
ATOM 8189 O O . GLN A 1 1031 ? -22.977 -37.517 52.510 1.00 25.47 1031 GLN A O 1
ATOM 8194 N N . ALA A 1 1032 ? -23.292 -35.768 51.113 1.00 25.81 1032 ALA A N 1
ATOM 8195 C CA . ALA A 1 1032 ? -24.571 -35.263 51.663 1.00 25.81 1032 ALA A CA 1
ATOM 8196 C C . ALA A 1 1032 ? -24.619 -34.976 53.193 1.00 25.81 1032 ALA A C 1
ATOM 8198 O O . ALA A 1 1032 ? -23.637 -35.145 53.904 1.00 25.81 1032 ALA A O 1
ATOM 8199 N N . ASN A 1 1033 ? -25.733 -34.536 53.792 1.00 26.73 1033 ASN A N 1
ATOM 8200 C CA . ASN A 1 1033 ? -26.614 -33.390 53.486 1.00 26.73 1033 ASN A CA 1
ATOM 8201 C C . ASN A 1 1033 ? -27.331 -33.017 54.797 1.00 26.73 1033 ASN A C 1
ATOM 8203 O O . ASN A 1 1033 ? -27.819 -33.924 55.460 1.00 26.73 1033 ASN A O 1
ATOM 8207 N N . HIS A 1 1034 ? -27.532 -31.729 55.103 1.00 26.38 1034 HIS A N 1
ATOM 8208 C CA . HIS A 1 1034 ? -28.803 -31.270 55.689 1.00 26.38 1034 HIS A CA 1
ATOM 8209 C C . HIS A 1 1034 ? -28.996 -29.749 55.576 1.00 26.38 1034 HIS A C 1
ATOM 8211 O O . HIS A 1 1034 ? -28.053 -29.002 55.317 1.00 26.38 1034 HIS A O 1
ATOM 8217 N N . LEU A 1 1035 ? -30.247 -29.307 55.724 1.00 25.97 1035 LEU A N 1
ATOM 8218 C CA . LEU A 1 1035 ? -30.663 -27.907 55.613 1.00 25.97 1035 LEU A CA 1
ATOM 8219 C C . LEU A 1 1035 ? -30.518 -27.117 56.928 1.00 25.97 1035 LEU A C 1
ATOM 8221 O O . LEU A 1 1035 ? -30.668 -27.682 58.003 1.00 25.97 1035 LEU A O 1
ATOM 8225 N N . GLN A 1 1036 ? -30.328 -25.800 56.768 1.00 25.44 1036 GLN A N 1
ATOM 8226 C CA . GLN A 1 1036 ? -30.913 -24.678 57.535 1.00 25.44 1036 GLN A CA 1
ATOM 8227 C C . GLN A 1 1036 ? -31.077 -24.778 59.069 1.00 25.44 1036 GLN A C 1
ATOM 8229 O O . GLN A 1 1036 ? -31.835 -25.598 59.567 1.00 25.44 1036 GLN A O 1
ATOM 8234 N N . VAL A 1 1037 ? -30.595 -23.745 59.778 1.00 23.47 1037 VAL A N 1
ATOM 8235 C CA . VAL A 1 1037 ? -31.424 -22.890 60.664 1.00 23.47 1037 VAL A CA 1
ATOM 8236 C C . VAL A 1 1037 ? -30.705 -21.548 60.928 1.00 23.47 1037 VAL A C 1
ATOM 8238 O O . VAL A 1 1037 ? -29.524 -21.393 60.619 1.00 23.47 1037 VAL A O 1
ATOM 8241 N N . ASN A 1 1038 ? -31.451 -20.545 61.398 1.00 23.91 1038 ASN A N 1
ATOM 8242 C CA . ASN A 1 1038 ? -31.042 -19.142 61.533 1.00 23.91 1038 ASN A CA 1
ATOM 8243 C C . ASN A 1 1038 ? -29.919 -18.846 62.549 1.00 23.91 1038 ASN A C 1
ATOM 8245 O O . ASN A 1 1038 ? -29.873 -19.403 63.640 1.00 23.91 1038 ASN A O 1
ATOM 8249 N N . ASN A 1 1039 ? -29.140 -17.805 62.225 1.00 27.81 1039 ASN A N 1
ATOM 8250 C CA . ASN A 1 1039 ? -28.906 -16.613 63.063 1.00 27.81 1039 ASN A CA 1
ATOM 8251 C C . ASN A 1 1039 ? -29.518 -16.627 64.489 1.00 27.81 1039 ASN A C 1
ATOM 8253 O O . ASN A 1 1039 ? -30.745 -16.580 64.608 1.00 27.81 1039 ASN A O 1
ATOM 8257 N N . SER A 1 1040 ? -28.701 -16.429 65.540 1.00 27.09 1040 SER A N 1
ATOM 8258 C CA . SER A 1 1040 ? -28.631 -15.162 66.327 1.00 27.09 1040 SER A CA 1
ATOM 8259 C C . SER A 1 1040 ? -27.918 -15.297 67.699 1.00 27.09 1040 SER A C 1
ATOM 8261 O O . SER A 1 1040 ? -27.818 -16.381 68.251 1.00 27.09 1040 SER A O 1
ATOM 8263 N N . PHE A 1 1041 ? -27.503 -14.149 68.266 1.00 22.11 1041 PHE A N 1
ATOM 8264 C CA . PHE A 1 1041 ? -27.177 -13.862 69.686 1.00 22.11 1041 PHE A CA 1
ATOM 8265 C C . PHE A 1 1041 ? -26.014 -14.579 70.430 1.00 22.11 1041 PHE A C 1
ATOM 8267 O O . PHE A 1 1041 ? -26.152 -15.646 71.005 1.00 22.11 1041 PHE A O 1
ATOM 8274 N N . HIS A 1 1042 ? -24.904 -13.832 70.556 1.00 25.38 1042 HIS A N 1
ATOM 8275 C CA . HIS A 1 1042 ? -24.283 -13.344 71.813 1.00 25.38 1042 HIS A CA 1
ATOM 8276 C C . HIS A 1 1042 ? -24.132 -14.198 73.104 1.00 25.38 1042 HIS A C 1
ATOM 8278 O O . HIS A 1 1042 ? -25.122 -14.561 73.723 1.00 25.38 1042 HIS A O 1
ATOM 8284 N N . ARG A 1 1043 ? -22.904 -14.096 73.673 1.00 25.19 1043 ARG A N 1
ATOM 8285 C CA . ARG A 1 1043 ? -22.516 -14.081 75.121 1.00 25.19 1043 ARG A CA 1
ATOM 8286 C C . ARG A 1 1043 ? -22.707 -15.394 75.923 1.00 25.19 1043 ARG A C 1
ATOM 8288 O O . ARG A 1 1043 ? -23.638 -16.137 75.682 1.00 25.19 1043 ARG A O 1
ATOM 8295 N N . GLY A 1 1044 ? -21.886 -15.702 76.936 1.00 26.27 1044 GLY A N 1
ATOM 8296 C CA . GLY A 1 1044 ? -20.694 -15.017 77.475 1.00 26.27 1044 GLY A CA 1
ATOM 8297 C C . GLY A 1 1044 ? -20.286 -15.539 78.875 1.00 26.27 1044 GLY A C 1
ATOM 8298 O O . GLY A 1 1044 ? -21.008 -16.344 79.452 1.00 26.27 1044 GLY A O 1
ATOM 8299 N N . GLY A 1 1045 ? -19.165 -15.042 79.427 1.00 27.97 1045 GLY A N 1
ATOM 8300 C CA . GLY A 1 1045 ? -18.590 -15.457 80.730 1.00 27.97 1045 GLY A CA 1
ATOM 8301 C C . GLY A 1 1045 ? -17.715 -16.722 80.637 1.00 27.97 1045 GLY A C 1
ATOM 8302 O O . GLY A 1 1045 ? -17.955 -17.557 79.774 1.00 27.97 1045 GLY A O 1
ATOM 8303 N N . GLY A 1 1046 ? -16.662 -16.925 81.439 1.00 29.81 1046 GLY A N 1
ATOM 8304 C CA . GLY A 1 1046 ? -16.003 -16.120 82.491 1.00 29.81 1046 GLY A CA 1
ATOM 8305 C C . GLY A 1 1046 ? -14.751 -16.886 82.999 1.00 29.81 1046 GLY A C 1
ATOM 8306 O O . GLY A 1 1046 ? -14.503 -17.986 82.519 1.00 29.81 1046 GLY A O 1
ATOM 8307 N N . GLU A 1 1047 ? -13.910 -16.427 83.934 1.00 32.47 1047 GLU A N 1
ATOM 8308 C CA . GLU A 1 1047 ? -13.801 -15.154 84.669 1.00 32.47 1047 GLU A CA 1
ATOM 8309 C C . GLU A 1 1047 ? -12.418 -15.085 85.392 1.00 32.47 1047 GLU A C 1
ATOM 8311 O O . GLU A 1 1047 ? -11.714 -16.089 85.436 1.00 32.47 1047 GLU A O 1
ATOM 8316 N N . THR A 1 1048 ? -12.066 -13.950 86.031 1.00 34.06 1048 THR A N 1
ATOM 8317 C CA . THR A 1 1048 ? -10.893 -13.711 86.932 1.00 34.06 1048 THR A CA 1
ATOM 8318 C C . THR A 1 1048 ? -9.498 -13.746 86.263 1.00 34.06 1048 THR A C 1
ATOM 8320 O O . THR A 1 1048 ? -9.227 -14.627 85.465 1.00 34.06 1048 THR A O 1
ATOM 8323 N N . ARG A 1 1049 ? -8.508 -12.861 86.497 1.00 28.83 1049 ARG A N 1
ATOM 8324 C CA . ARG A 1 1049 ? -8.237 -11.623 87.298 1.00 28.83 1049 ARG A CA 1
ATOM 8325 C C . ARG A 1 1049 ? -6.979 -10.952 86.654 1.00 28.83 1049 ARG A C 1
ATOM 8327 O O . ARG A 1 1049 ? -6.291 -11.642 85.916 1.00 28.83 1049 ARG A O 1
ATOM 8334 N N . HIS A 1 1050 ? -6.524 -9.702 86.848 1.00 27.81 1050 HIS A N 1
ATOM 8335 C CA . HIS A 1 1050 ? -6.923 -8.451 87.537 1.00 27.81 1050 HIS A CA 1
ATOM 8336 C C . HIS A 1 1050 ? -6.201 -7.272 86.786 1.00 27.81 1050 HIS A C 1
ATOM 8338 O O . HIS A 1 1050 ? -5.179 -7.507 86.157 1.00 27.81 1050 HIS A O 1
ATOM 8344 N N . VAL A 1 1051 ? -6.767 -6.061 86.619 1.00 26.73 1051 VAL A N 1
ATOM 8345 C CA . VAL A 1 1051 ? -6.501 -4.805 87.397 1.00 26.73 1051 VAL A CA 1
ATOM 8346 C C . VAL A 1 1051 ? -4.996 -4.458 87.537 1.00 26.73 1051 VAL A C 1
ATOM 8348 O O . VAL A 1 1051 ? -4.287 -5.242 88.150 1.00 26.73 1051 VAL A O 1
ATOM 8351 N N . ARG A 1 1052 ? -4.422 -3.315 87.091 1.00 27.73 1052 ARG A N 1
ATOM 8352 C CA . ARG A 1 1052 ? -4.853 -1.985 86.538 1.00 27.73 1052 ARG A CA 1
ATOM 8353 C C . ARG A 1 1052 ? -3.707 -1.441 85.629 1.00 27.73 1052 ARG A C 1
ATOM 8355 O O . ARG A 1 1052 ? -2.601 -1.944 85.751 1.00 27.73 1052 ARG A O 1
ATOM 8362 N N . GLY A 1 1053 ? -3.836 -0.426 84.760 1.00 26.67 1053 GLY A N 1
ATOM 8363 C CA . GLY A 1 1053 ? -4.931 0.502 84.409 1.00 26.67 1053 GLY A CA 1
ATOM 8364 C C . GLY A 1 1053 ? -4.644 1.230 83.063 1.00 26.67 1053 GLY A C 1
ATOM 8365 O O . GLY A 1 1053 ? -3.526 1.160 82.568 1.00 26.67 1053 GLY A O 1
ATOM 8366 N N . THR A 1 1054 ? -5.659 1.765 82.360 1.00 25.31 1054 THR A N 1
ATOM 8367 C CA . THR A 1 1054 ? -6.061 3.210 82.287 1.00 25.31 1054 THR A CA 1
ATOM 8368 C C . THR A 1 1054 ? -5.413 4.018 81.138 1.00 25.31 1054 THR A C 1
ATOM 8370 O O . THR A 1 1054 ? -4.194 4.058 81.080 1.00 25.31 1054 THR A O 1
ATOM 8373 N N . THR A 1 1055 ? -6.114 4.741 80.238 1.00 25.53 1055 THR A N 1
ATOM 8374 C CA . THR A 1 1055 ? -7.572 4.903 79.945 1.00 25.53 1055 THR A CA 1
ATOM 8375 C C . THR A 1 1055 ? -7.792 5.676 78.616 1.00 25.53 1055 THR A C 1
ATOM 8377 O O . THR A 1 1055 ? -7.165 6.713 78.479 1.00 25.53 1055 THR A O 1
ATOM 8380 N N . ASN A 1 1056 ? -8.719 5.218 77.742 1.00 23.39 1056 ASN A N 1
ATOM 8381 C CA . ASN A 1 1056 ? -9.839 5.935 77.047 1.00 23.39 1056 ASN A CA 1
ATOM 8382 C C . ASN A 1 1056 ? -9.713 7.385 76.458 1.00 23.39 1056 ASN A C 1
ATOM 8384 O O . ASN A 1 1056 ? -8.818 8.118 76.854 1.00 23.39 1056 ASN A O 1
ATOM 8388 N N . PRO A 1 1057 ? -10.686 7.902 75.645 1.00 42.38 1057 PRO A N 1
ATOM 8389 C CA . PRO A 1 1057 ? -11.816 7.275 74.916 1.00 42.38 1057 PRO A CA 1
ATOM 8390 C C . PRO A 1 1057 ? -12.026 7.797 73.448 1.00 42.38 1057 PRO A C 1
ATOM 8392 O O . PRO A 1 1057 ? -11.213 8.532 72.899 1.00 42.38 1057 PRO A O 1
ATOM 8395 N N . ALA A 1 1058 ? -13.166 7.441 72.830 1.00 27.05 1058 ALA A N 1
ATOM 8396 C CA . ALA A 1 1058 ? -13.848 8.175 71.733 1.00 27.05 1058 ALA A CA 1
ATOM 8397 C C . ALA A 1 1058 ? -14.833 9.240 72.338 1.00 27.05 1058 ALA A C 1
ATOM 8399 O O . ALA A 1 1058 ? -14.737 9.435 73.552 1.00 27.05 1058 ALA A O 1
ATOM 8400 N N . PRO A 1 1059 ? -15.818 9.889 71.651 1.00 41.34 1059 PRO A N 1
ATOM 8401 C CA . PRO A 1 1059 ? -16.270 9.828 70.243 1.00 41.34 1059 PRO A CA 1
ATOM 8402 C C . PRO A 1 1059 ? -16.578 11.222 69.612 1.00 41.34 1059 PRO A C 1
ATOM 8404 O O . PRO A 1 1059 ? -16.291 12.252 70.211 1.00 41.34 1059 PRO A O 1
ATOM 8407 N N . GLY A 1 1060 ? -17.283 11.271 68.468 1.00 23.94 1060 GLY A N 1
ATOM 8408 C CA . GLY A 1 1060 ? -18.238 12.370 68.212 1.00 23.94 1060 GLY A CA 1
ATOM 8409 C C . GLY A 1 1060 ? -18.188 13.097 66.859 1.00 23.94 1060 GLY A C 1
ATOM 8410 O O . GLY A 1 1060 ? -17.155 13.236 66.223 1.00 23.94 1060 GLY A O 1
ATOM 8411 N N . HIS A 1 1061 ? -19.369 13.557 66.449 1.00 25.03 1061 HIS A N 1
ATOM 8412 C CA . HIS A 1 1061 ? -19.724 14.288 65.228 1.00 25.03 1061 HIS A CA 1
ATOM 8413 C C . HIS A 1 1061 ? -19.097 15.696 65.036 1.00 25.03 1061 HIS A C 1
ATOM 8415 O O . HIS A 1 1061 ? -18.926 16.430 66.001 1.00 25.03 1061 HIS A O 1
ATOM 8421 N N . LEU A 1 1062 ? -19.054 16.117 63.755 1.00 23.67 1062 LEU A N 1
ATOM 8422 C CA . LEU A 1 1062 ? -19.214 17.495 63.221 1.00 23.67 1062 LEU A CA 1
ATOM 8423 C C . LEU A 1 1062 ? -18.059 18.535 63.291 1.00 23.67 1062 LEU A C 1
ATOM 8425 O O . LEU A 1 1062 ? -17.238 18.559 64.190 1.00 23.67 1062 LEU A O 1
ATOM 8429 N N . PHE A 1 1063 ? -18.105 19.427 62.284 1.00 22.08 1063 PHE A N 1
ATOM 8430 C CA . PHE A 1 1063 ? -17.539 20.786 62.131 1.00 22.08 1063 PHE A CA 1
ATOM 8431 C C . PHE A 1 1063 ? -16.079 21.138 62.513 1.00 22.08 1063 PHE A C 1
ATOM 8433 O O . PHE A 1 1063 ? -15.771 21.331 63.676 1.00 22.08 1063 PHE A O 1
ATOM 8440 N N . SER A 1 1064 ? -15.329 21.540 61.468 1.00 21.95 1064 SER A N 1
ATOM 8441 C CA . SER A 1 1064 ? -14.650 22.855 61.299 1.00 21.95 1064 SER A CA 1
ATOM 8442 C C . SER A 1 1064 ? -13.534 23.323 62.265 1.00 21.95 1064 SER A C 1
ATOM 8444 O O . SER A 1 1064 ? -13.393 22.839 63.375 1.00 21.95 1064 SER A O 1
ATOM 8446 N N . LEU A 1 1065 ? -12.808 24.369 61.821 1.00 22.36 1065 LEU A N 1
ATOM 8447 C CA . LEU A 1 1065 ? -11.710 25.093 62.504 1.00 22.36 1065 LEU A CA 1
ATOM 8448 C C . LEU A 1 1065 ? -10.423 24.234 62.655 1.00 22.36 1065 LEU A C 1
ATOM 8450 O O . LEU A 1 1065 ? -10.483 23.037 62.884 1.00 22.36 1065 LEU A O 1
ATOM 8454 N N . SER A 1 1066 ? -9.226 24.687 62.252 1.00 22.81 1066 SER A N 1
ATOM 8455 C CA . SER A 1 1066 ? -8.381 25.790 62.769 1.00 22.81 1066 SER A CA 1
ATOM 8456 C C . SER A 1 1066 ? -7.865 25.517 64.205 1.00 22.81 1066 SER A C 1
ATOM 8458 O O . SER A 1 1066 ? -8.548 24.874 64.985 1.00 22.81 1066 SER A O 1
ATOM 8460 N N . SER A 1 1067 ? -6.655 25.915 64.627 1.00 23.58 1067 SER A N 1
ATOM 8461 C CA . SER A 1 1067 ? -5.718 26.894 64.055 1.00 23.58 1067 SER A CA 1
ATOM 8462 C C . SER A 1 1067 ? -4.317 26.814 64.704 1.00 23.58 1067 SER A C 1
ATOM 8464 O O . SER A 1 1067 ? -4.237 26.471 65.877 1.00 23.58 1067 SER A O 1
ATOM 8466 N N . THR A 1 1068 ? -3.269 27.336 64.032 1.00 25.72 1068 THR A N 1
ATOM 8467 C CA . THR A 1 1068 ? -2.031 27.931 64.637 1.00 25.72 1068 THR A CA 1
ATOM 8468 C C . THR A 1 1068 ? -1.088 27.034 65.500 1.00 25.72 1068 THR A C 1
ATOM 8470 O O . THR A 1 1068 ? -1.507 26.014 66.016 1.00 25.72 1068 THR A O 1
ATOM 8473 N N . ARG A 1 1069 ? 0.218 27.313 65.725 1.00 26.78 1069 ARG A N 1
ATOM 8474 C CA . ARG A 1 1069 ? 1.186 28.340 65.238 1.00 26.78 1069 ARG A CA 1
ATOM 8475 C C . ARG A 1 1069 ? 2.646 27.833 65.446 1.00 26.78 1069 ARG A C 1
ATOM 8477 O O . ARG A 1 1069 ? 2.919 27.294 66.505 1.00 26.78 1069 ARG A O 1
ATOM 8484 N N . THR A 1 1070 ? 3.525 27.843 64.426 1.00 28.56 1070 THR A N 1
ATOM 8485 C CA . THR A 1 1070 ? 4.689 28.772 64.200 1.00 28.56 1070 THR A CA 1
ATOM 8486 C C . THR A 1 1070 ? 5.920 28.606 65.122 1.00 28.56 1070 THR A C 1
ATOM 8488 O O . THR A 1 1070 ? 5.717 28.254 66.276 1.00 28.56 1070 THR A O 1
ATOM 8491 N N . PRO A 1 1071 ? 7.167 28.924 64.675 1.00 36.81 1071 PRO A N 1
ATOM 8492 C CA . PRO A 1 1071 ? 7.486 29.895 63.614 1.00 36.81 1071 PRO A CA 1
ATOM 8493 C C . PRO A 1 1071 ? 8.385 29.470 62.442 1.00 36.81 1071 PRO A C 1
ATOM 8495 O O . PRO A 1 1071 ? 9.143 28.510 62.488 1.00 36.81 1071 PRO A O 1
ATOM 8498 N N . ARG A 1 1072 ? 8.262 30.281 61.378 1.00 25.11 1072 ARG A N 1
ATOM 8499 C CA . ARG A 1 1072 ? 9.226 30.456 60.277 1.00 25.11 1072 ARG A CA 1
ATOM 8500 C C . ARG A 1 1072 ? 10.566 30.980 60.841 1.00 25.11 1072 ARG A C 1
ATOM 8502 O O . ARG A 1 1072 ? 10.546 31.612 61.899 1.00 25.11 1072 ARG A O 1
ATOM 8509 N N . PRO A 1 1073 ? 11.692 30.814 60.125 1.00 28.91 1073 PRO A N 1
ATOM 8510 C CA . PRO A 1 1073 ? 11.995 31.807 59.083 1.00 28.91 1073 PRO A CA 1
ATOM 8511 C C . PRO A 1 1073 ? 11.818 31.349 57.628 1.00 28.91 1073 PRO A C 1
ATOM 8513 O O . PRO A 1 1073 ? 11.915 30.180 57.281 1.00 28.91 1073 PRO A O 1
ATOM 8516 N N . ALA A 1 1074 ? 11.563 32.356 56.804 1.00 29.20 1074 ALA A N 1
ATOM 8517 C CA . ALA A 1 1074 ? 11.897 32.518 55.389 1.00 29.20 1074 ALA A CA 1
ATOM 8518 C C . ALA A 1 1074 ? 12.339 34.007 55.275 1.00 29.20 1074 ALA A C 1
ATOM 8520 O O . ALA A 1 1074 ? 11.944 34.768 56.173 1.00 29.20 1074 ALA A O 1
ATOM 8521 N N . PRO A 1 1075 ? 13.092 34.465 54.255 1.00 46.66 1075 PRO A N 1
ATOM 8522 C CA . PRO A 1 1075 ? 13.231 33.886 52.913 1.00 46.66 1075 PRO A CA 1
ATOM 8523 C C . PRO A 1 1075 ? 14.691 33.753 52.414 1.00 46.66 1075 PRO A C 1
ATOM 8525 O O . PRO A 1 1075 ? 15.621 33.998 53.175 1.00 46.66 1075 PRO A O 1
ATOM 8528 N N . ASP A 1 1076 ? 14.817 33.420 51.121 1.00 29.08 1076 ASP A N 1
ATOM 8529 C CA . ASP A 1 1076 ? 15.985 33.609 50.240 1.00 29.08 1076 ASP A CA 1
ATOM 8530 C C . ASP A 1 1076 ? 17.265 32.800 50.597 1.00 29.08 1076 ASP A C 1
ATOM 8532 O O . ASP A 1 1076 ? 17.432 32.302 51.706 1.00 29.08 1076 ASP A O 1
ATOM 8536 N N . ASP A 1 1077 ? 18.169 32.485 49.663 1.00 29.34 1077 ASP A N 1
ATOM 8537 C CA . ASP A 1 1077 ? 18.366 33.047 48.317 1.00 29.34 1077 ASP A CA 1
ATOM 8538 C C . ASP A 1 1077 ? 18.276 32.015 47.171 1.00 29.34 1077 ASP A C 1
ATOM 8540 O O . ASP A 1 1077 ? 18.272 30.799 47.381 1.00 29.34 1077 ASP A O 1
ATOM 8544 N N . GLY A 1 1078 ? 18.143 32.504 45.936 1.00 37.81 1078 GLY A N 1
ATOM 8545 C CA . GLY A 1 1078 ? 17.749 31.690 44.782 1.00 37.81 1078 GLY A CA 1
ATOM 8546 C C . GLY A 1 1078 ? 18.881 30.932 44.076 1.00 37.81 1078 GLY A C 1
ATOM 8547 O O . GLY A 1 1078 ? 19.917 31.501 43.742 1.00 37.81 1078 GLY A O 1
ATOM 8548 N N . ASN A 1 1079 ? 18.633 29.671 43.700 1.00 39.59 1079 ASN A N 1
ATOM 8549 C CA . ASN A 1 1079 ? 19.366 29.017 42.612 1.00 39.59 1079 ASN A CA 1
ATOM 8550 C C . ASN A 1 1079 ? 18.446 28.092 41.796 1.00 39.59 1079 ASN A C 1
ATOM 8552 O O . ASN A 1 1079 ? 17.671 27.313 42.349 1.00 39.59 1079 ASN A O 1
ATOM 8556 N N . ASN A 1 1080 ? 18.501 28.197 40.468 1.00 52.16 1080 ASN A N 1
ATOM 8557 C CA . ASN A 1 1080 ? 17.497 27.637 39.560 1.00 52.16 1080 ASN A CA 1
ATOM 8558 C C . ASN A 1 1080 ? 17.995 26.339 38.891 1.00 52.16 1080 ASN A C 1
ATOM 8560 O O . ASN A 1 1080 ? 18.041 26.226 37.664 1.00 52.16 1080 ASN A O 1
ATOM 8564 N N . ALA A 1 1081 ? 18.412 25.373 39.714 1.00 67.44 1081 ALA A N 1
ATOM 8565 C CA . ALA A 1 1081 ? 18.982 24.108 39.258 1.00 67.44 1081 ALA A CA 1
ATOM 8566 C C . ALA A 1 1081 ? 17.992 23.302 38.394 1.00 67.44 1081 ALA A C 1
ATOM 8568 O O . ALA A 1 1081 ? 16.852 23.047 38.788 1.00 67.44 1081 ALA A O 1
ATOM 8569 N N . VAL A 1 1082 ? 18.438 22.871 37.210 1.00 79.50 1082 VAL A N 1
ATOM 8570 C CA . VAL A 1 1082 ? 17.690 21.924 36.371 1.00 79.50 1082 VAL A CA 1
ATOM 8571 C C . VAL A 1 1082 ? 17.897 20.523 36.930 1.00 79.50 1082 VAL A C 1
ATOM 8573 O O . VAL A 1 1082 ? 19.034 20.096 37.110 1.00 79.50 1082 VAL A O 1
ATOM 8576 N N . VAL A 1 1083 ? 16.811 19.793 37.172 1.00 82.50 1083 VAL A N 1
ATOM 8577 C CA . VAL A 1 1083 ? 16.843 18.430 37.720 1.00 82.50 1083 VAL A CA 1
ATOM 8578 C C . VAL A 1 1083 ? 16.478 17.433 36.618 1.00 82.50 1083 VAL A C 1
ATOM 8580 O O . VAL A 1 1083 ? 15.533 17.650 35.862 1.00 82.50 1083 VAL A O 1
ATOM 8583 N N . CYS A 1 1084 ? 17.229 16.336 36.504 1.00 81.56 1084 CYS A N 1
ATOM 8584 C CA . CYS A 1 1084 ? 16.921 15.254 35.571 1.00 81.56 1084 CYS A CA 1
ATOM 8585 C C . CYS A 1 1084 ? 15.655 14.485 35.982 1.00 81.56 1084 CYS A C 1
ATOM 8587 O O . CYS A 1 1084 ? 15.296 14.416 37.157 1.00 81.56 1084 CYS A O 1
ATOM 8589 N N . ASN A 1 1085 ? 15.107 13.702 35.048 1.00 68.12 1085 ASN A N 1
ATOM 8590 C CA . ASN A 1 1085 ? 14.106 12.655 35.322 1.00 68.12 1085 ASN A CA 1
ATOM 8591 C C . ASN A 1 1085 ? 14.574 11.604 36.364 1.00 68.12 1085 ASN A C 1
ATOM 8593 O O . ASN A 1 1085 ? 13.792 10.761 36.791 1.00 68.12 1085 ASN A O 1
ATOM 8597 N N . CYS A 1 1086 ? 15.855 11.635 36.742 1.00 69.19 1086 CYS A N 1
ATOM 8598 C CA . CYS A 1 1086 ? 16.509 10.803 37.745 1.00 69.19 1086 CYS A CA 1
ATOM 8599 C C . CYS A 1 1086 ? 16.691 11.468 39.129 1.00 69.19 1086 CYS A C 1
ATOM 8601 O O . CYS A 1 1086 ? 17.397 10.909 39.963 1.00 69.19 1086 CYS A O 1
ATOM 8603 N N . GLY A 1 1087 ? 16.134 12.664 39.369 1.00 73.12 1087 GLY A N 1
ATOM 8604 C CA . GLY A 1 1087 ? 16.188 13.374 40.661 1.00 73.12 1087 GLY A CA 1
ATOM 8605 C C . GLY A 1 1087 ? 17.514 14.071 41.012 1.00 73.12 1087 GLY A C 1
ATOM 8606 O O . GLY A 1 1087 ? 17.580 14.773 42.013 1.00 73.12 1087 GLY A O 1
ATOM 8607 N N . ASN A 1 1088 ? 18.555 13.912 40.192 1.00 78.88 1088 ASN A N 1
ATOM 8608 C CA . ASN A 1 1088 ? 19.853 14.584 40.329 1.00 78.88 1088 ASN A CA 1
ATOM 8609 C C . ASN A 1 1088 ? 19.905 15.886 39.512 1.00 78.88 1088 ASN A C 1
ATOM 8611 O O . ASN A 1 1088 ? 19.200 16.027 38.512 1.00 78.88 1088 ASN A O 1
ATOM 8615 N N . GLU A 1 1089 ? 20.797 16.809 39.862 1.00 84.38 1089 GLU A N 1
ATOM 8616 C CA . GLU A 1 1089 ? 21.035 18.009 39.051 1.00 84.38 1089 GLU A CA 1
ATOM 8617 C C . GLU A 1 1089 ? 21.613 17.673 37.660 1.00 84.38 1089 GLU A C 1
ATOM 8619 O O . GLU A 1 1089 ? 22.351 16.698 37.462 1.00 84.38 1089 GLU A O 1
ATOM 8624 N N . ALA A 1 1090 ? 21.254 18.491 36.672 1.00 86.94 1090 ALA A N 1
ATOM 8625 C CA . ALA A 1 1090 ? 21.691 18.383 35.290 1.00 86.94 1090 ALA A CA 1
ATOM 8626 C C . ALA A 1 1090 ? 22.848 19.353 35.004 1.00 86.94 1090 ALA A C 1
ATOM 8628 O O . ALA A 1 1090 ? 22.787 20.544 35.300 1.00 86.94 1090 ALA A O 1
ATOM 8629 N N . LEU A 1 1091 ? 23.905 18.834 34.382 1.00 89.19 1091 LEU A N 1
ATOM 8630 C CA . LEU A 1 1091 ? 25.120 19.566 34.056 1.00 89.19 1091 LEU A CA 1
ATOM 8631 C C . LEU A 1 1091 ? 24.919 20.399 32.781 1.00 89.19 1091 LEU A C 1
ATOM 8633 O O . LEU A 1 1091 ? 24.619 19.838 31.724 1.00 89.19 1091 LEU A O 1
ATOM 8637 N N . LEU A 1 1092 ? 25.126 21.714 32.874 1.00 91.56 1092 LEU A N 1
ATOM 8638 C CA . LEU A 1 1092 ? 25.137 22.630 31.729 1.00 91.56 1092 LEU A CA 1
ATOM 8639 C C . LEU A 1 1092 ? 26.451 22.498 30.940 1.00 91.56 1092 LEU A C 1
ATOM 8641 O O . LEU A 1 1092 ? 27.539 22.562 31.511 1.00 91.56 1092 LEU A O 1
ATOM 8645 N N . LEU A 1 1093 ? 26.355 22.330 29.622 1.00 86.12 1093 LEU A N 1
ATOM 8646 C CA . LEU A 1 1093 ? 27.479 22.157 28.701 1.00 86.12 1093 LEU A CA 1
ATOM 8647 C C . LEU A 1 1093 ? 27.282 22.964 27.414 1.00 86.12 1093 LEU A C 1
ATOM 8649 O O . LEU A 1 1093 ? 26.161 23.212 26.984 1.00 86.12 1093 LEU A O 1
ATOM 8653 N N . THR A 1 1094 ? 28.388 23.312 26.757 1.00 89.81 1094 THR A N 1
ATOM 8654 C CA . THR A 1 1094 ? 28.394 23.982 25.446 1.00 89.81 1094 THR A CA 1
ATOM 8655 C C . THR A 1 1094 ? 28.813 23.006 24.347 1.00 89.81 1094 THR A C 1
ATOM 8657 O O . THR A 1 1094 ? 29.785 22.264 24.511 1.00 89.81 1094 THR A O 1
ATOM 8660 N N . VAL A 1 1095 ? 28.129 23.021 23.201 1.00 85.56 1095 VAL A N 1
ATOM 8661 C CA . VAL A 1 1095 ? 28.505 22.235 22.015 1.00 85.56 1095 VAL A CA 1
ATOM 8662 C C . VAL A 1 1095 ? 29.839 22.740 21.455 1.00 85.56 1095 VAL A C 1
ATOM 8664 O O . VAL A 1 1095 ? 29.917 23.832 20.896 1.00 85.56 1095 VAL A O 1
ATOM 8667 N N . ARG A 1 1096 ? 30.897 21.930 21.592 1.00 76.50 1096 ARG A N 1
ATOM 8668 C CA . ARG A 1 1096 ? 32.250 22.226 21.072 1.00 76.50 1096 ARG A CA 1
ATOM 8669 C C . ARG A 1 1096 ? 32.541 21.642 19.682 1.00 76.50 1096 ARG A C 1
ATOM 8671 O O . ARG A 1 1096 ? 33.558 21.987 19.097 1.00 76.50 1096 ARG A O 1
ATOM 8678 N N . LYS A 1 1097 ? 31.687 20.749 19.170 1.00 76.25 1097 LYS A N 1
ATOM 8679 C CA . LYS A 1 1097 ? 31.838 20.146 17.835 1.00 76.25 1097 LYS A CA 1
ATOM 8680 C C . LYS A 1 1097 ? 31.382 21.135 16.760 1.00 76.25 1097 LYS A C 1
ATOM 8682 O O . LYS A 1 1097 ? 30.355 21.786 16.943 1.00 76.25 1097 LYS A O 1
ATOM 8687 N N . GLU A 1 1098 ? 32.115 21.207 15.653 1.00 60.06 1098 GLU A N 1
ATOM 8688 C CA . GLU A 1 1098 ? 31.745 22.047 14.511 1.00 60.06 1098 GLU A CA 1
ATOM 8689 C C . GLU A 1 1098 ? 30.412 21.624 13.878 1.00 60.06 1098 GLU A C 1
ATOM 8691 O O . GLU A 1 1098 ? 30.074 20.437 13.816 1.00 60.06 1098 GLU A O 1
ATOM 8696 N N . GLY A 1 1099 ? 29.643 22.617 13.427 1.00 72.44 1099 GLY A N 1
ATOM 8697 C CA . GLY A 1 1099 ? 28.313 22.442 12.846 1.00 72.44 1099 GLY A CA 1
ATOM 8698 C C . GLY A 1 1099 ? 27.304 23.495 13.330 1.00 72.44 1099 GLY A C 1
ATOM 8699 O O . GLY A 1 1099 ? 27.633 24.340 14.161 1.00 72.44 1099 GLY A O 1
ATOM 8700 N N . PRO A 1 1100 ? 26.042 23.442 12.866 1.00 55.00 1100 PRO A N 1
ATOM 8701 C CA . PRO A 1 1100 ? 25.052 24.516 13.051 1.00 55.00 1100 PRO A CA 1
ATOM 8702 C C . PRO A 1 1100 ? 24.547 24.734 14.493 1.00 55.00 1100 PRO A C 1
ATOM 8704 O O . PRO A 1 1100 ? 23.687 25.579 14.706 1.00 55.00 1100 PRO A O 1
ATOM 8707 N N . ASN A 1 1101 ? 25.053 23.988 15.482 1.00 74.81 1101 ASN A N 1
ATOM 8708 C CA . ASN A 1 1101 ? 24.782 24.209 16.911 1.00 74.81 1101 ASN A CA 1
ATOM 8709 C C . ASN A 1 1101 ? 26.062 24.514 17.721 1.00 74.81 1101 ASN A C 1
ATOM 8711 O O . ASN A 1 1101 ? 26.006 24.532 18.949 1.00 74.81 1101 ASN A O 1
ATOM 8715 N N . GLN A 1 1102 ? 27.217 24.720 17.077 1.00 83.38 1102 GLN A N 1
ATOM 8716 C CA . GLN A 1 1102 ? 28.476 25.054 17.752 1.00 83.38 1102 GLN A CA 1
ATOM 8717 C C . GLN A 1 1102 ? 28.311 26.322 18.608 1.00 83.38 1102 GLN A C 1
ATOM 8719 O O . GLN A 1 1102 ? 27.737 27.312 18.164 1.00 83.38 1102 GLN A O 1
ATOM 8724 N N . GLY A 1 1103 ? 28.773 26.279 19.859 1.00 80.88 1103 GLY A N 1
ATOM 8725 C CA . GLY A 1 1103 ? 28.589 27.364 20.830 1.00 80.88 1103 GLY A CA 1
ATOM 8726 C C . GLY A 1 1103 ? 27.236 27.378 21.561 1.00 80.88 1103 GLY A C 1
ATOM 8727 O O . GLY A 1 1103 ? 27.108 28.090 22.554 1.00 80.88 1103 GLY A O 1
ATOM 8728 N N . ARG A 1 1104 ? 26.245 26.571 21.153 1.00 89.50 1104 ARG A N 1
ATOM 8729 C CA . ARG A 1 1104 ? 24.938 26.483 21.833 1.00 89.50 1104 ARG A CA 1
ATOM 8730 C C . ARG A 1 1104 ? 25.032 25.667 23.129 1.00 89.50 1104 ARG A C 1
ATOM 8732 O O . ARG A 1 1104 ? 25.801 24.705 23.206 1.00 89.50 1104 ARG A O 1
ATOM 8739 N N . GLN A 1 1105 ? 24.255 26.041 24.145 1.00 90.06 1105 GLN A N 1
ATOM 8740 C CA . GLN A 1 1105 ? 24.283 25.421 25.476 1.00 90.06 1105 GLN A CA 1
ATOM 8741 C C . GLN A 1 1105 ? 23.121 24.447 25.720 1.00 90.06 1105 GLN A C 1
ATOM 8743 O O . GLN A 1 1105 ? 21.991 24.704 25.310 1.00 90.06 1105 GLN A O 1
ATOM 8748 N N . PHE A 1 1106 ? 23.392 23.344 26.419 1.00 92.12 1106 PHE A N 1
ATOM 8749 C CA . PHE A 1 1106 ? 22.424 22.304 26.773 1.00 92.12 1106 PHE A CA 1
ATOM 8750 C C . PHE A 1 1106 ? 22.711 21.699 28.153 1.00 92.12 1106 PHE A C 1
ATOM 8752 O O . PHE A 1 1106 ? 23.860 21.587 28.573 1.00 92.12 1106 PHE A O 1
ATOM 8759 N N . TYR A 1 1107 ? 21.663 21.258 28.839 1.00 90.38 1107 TYR A N 1
ATOM 8760 C CA . TYR A 1 1107 ? 21.735 20.450 30.050 1.00 90.38 1107 TYR A CA 1
ATOM 8761 C C . TYR A 1 1107 ? 21.772 18.961 29.698 1.00 90.38 1107 TYR A C 1
ATOM 8763 O O . TYR A 1 1107 ? 21.044 18.517 28.809 1.00 90.38 1107 TYR A O 1
ATOM 8771 N N . LYS A 1 1108 ? 22.554 18.168 30.440 1.00 86.25 1108 LYS A N 1
ATOM 8772 C CA . LYS A 1 1108 ? 22.466 16.695 30.442 1.00 86.25 1108 LYS A CA 1
ATOM 8773 C C . LYS A 1 1108 ? 22.469 16.125 31.861 1.00 86.25 1108 LYS A C 1
ATOM 8775 O O . LYS A 1 1108 ? 22.924 16.788 32.786 1.00 86.25 1108 LYS A O 1
ATOM 8780 N N . CYS A 1 1109 ? 22.041 14.877 32.051 1.00 85.19 1109 CYS A N 1
ATOM 8781 C CA . CYS A 1 1109 ? 22.214 14.190 33.340 1.00 85.19 1109 CYS A CA 1
ATOM 8782 C C . CYS A 1 1109 ? 23.695 14.180 33.785 1.00 85.19 1109 CYS A C 1
ATOM 8784 O O . CYS A 1 1109 ? 24.554 13.695 33.046 1.00 85.19 1109 CYS A O 1
ATOM 8786 N N . ASN A 1 1110 ? 23.989 14.681 34.993 1.00 80.19 1110 ASN A N 1
ATOM 8787 C CA . ASN A 1 1110 ? 25.347 14.687 35.549 1.00 80.19 1110 ASN A CA 1
ATOM 8788 C C . ASN A 1 1110 ? 25.842 13.259 35.865 1.00 80.19 1110 ASN A C 1
ATOM 8790 O O . ASN A 1 1110 ? 26.931 12.865 35.463 1.00 80.19 1110 ASN A O 1
ATOM 8794 N N . ALA A 1 1111 ? 24.993 12.448 36.504 1.00 74.56 1111 ALA A N 1
ATOM 8795 C CA . ALA A 1 1111 ? 25.313 11.081 36.928 1.00 74.56 1111 ALA A CA 1
ATOM 8796 C C . ALA A 1 1111 ? 25.283 10.024 35.800 1.00 74.56 1111 ALA A C 1
ATOM 8798 O O . ALA A 1 1111 ? 25.549 8.853 36.056 1.00 74.56 1111 ALA A O 1
ATOM 8799 N N . GLY A 1 1112 ? 24.892 10.388 34.572 1.00 67.44 1112 GLY A N 1
ATOM 8800 C CA . GLY A 1 1112 ? 24.724 9.449 33.450 1.00 67.44 1112 GLY A CA 1
ATOM 8801 C C . GLY A 1 1112 ? 23.592 8.418 33.609 1.00 67.44 1112 GLY A C 1
ATOM 8802 O O . GLY A 1 1112 ? 23.401 7.585 32.729 1.00 67.44 1112 GLY A O 1
ATOM 8803 N N . THR A 1 1113 ? 22.817 8.468 34.697 1.00 73.88 1113 THR A N 1
ATOM 8804 C CA . THR A 1 1113 ? 21.791 7.468 35.052 1.00 73.88 1113 THR A CA 1
ATOM 8805 C C . THR A 1 1113 ? 20.473 7.605 34.286 1.00 73.88 1113 THR A C 1
ATOM 8807 O O . THR A 1 1113 ? 19.610 6.737 34.404 1.00 73.88 1113 THR A O 1
ATOM 8810 N N . CYS A 1 1114 ? 20.292 8.658 33.483 1.00 79.50 1114 CYS A N 1
ATOM 8811 C CA . CYS A 1 1114 ? 19.203 8.741 32.508 1.00 79.50 1114 CYS A CA 1
ATOM 8812 C C . CYS A 1 1114 ? 19.565 9.628 31.307 1.00 79.50 1114 CYS A C 1
ATOM 8814 O O . CYS A 1 1114 ? 20.413 10.518 31.399 1.00 79.50 1114 CYS A O 1
ATOM 8816 N N . ASN A 1 1115 ? 18.847 9.440 30.198 1.00 80.94 1115 ASN A N 1
ATOM 8817 C CA . ASN A 1 1115 ? 19.048 10.163 28.936 1.00 80.94 1115 ASN A CA 1
ATOM 8818 C C . ASN A 1 1115 ? 18.412 11.571 28.943 1.00 80.94 1115 ASN A C 1
ATOM 8820 O O . ASN A 1 1115 ? 17.813 11.991 27.956 1.00 80.94 1115 ASN A O 1
ATOM 8824 N N . PHE A 1 1116 ? 18.489 12.293 30.065 1.00 83.69 1116 PHE A N 1
ATOM 8825 C CA . PHE A 1 1116 ? 17.973 13.659 30.165 1.00 83.69 1116 PHE A CA 1
ATOM 8826 C C . PHE A 1 1116 ? 18.813 14.620 29.315 1.00 83.69 1116 PHE A C 1
ATOM 8828 O O . PHE A 1 1116 ? 20.036 14.670 29.472 1.00 83.69 1116 PHE A O 1
ATOM 8835 N N . PHE A 1 1117 ? 18.141 15.391 28.458 1.00 87.75 1117 PHE A N 1
ATOM 8836 C CA . PHE A 1 1117 ? 18.707 16.421 27.590 1.00 87.75 1117 PHE A CA 1
ATOM 8837 C C . PHE A 1 1117 ? 17.698 17.571 27.433 1.00 87.75 1117 PHE A C 1
ATOM 8839 O O . PHE A 1 1117 ? 16.517 17.312 27.209 1.00 87.75 1117 PHE A O 1
ATOM 8846 N N . LEU A 1 1118 ? 18.159 18.822 27.515 1.00 84.12 1118 LEU A N 1
ATOM 8847 C CA . LEU A 1 1118 ? 17.347 20.036 27.329 1.00 84.12 1118 LEU A CA 1
ATOM 8848 C C . LEU A 1 1118 ? 18.244 21.174 26.811 1.00 84.12 1118 LEU A C 1
ATOM 8850 O O . LEU A 1 1118 ? 19.343 21.340 27.337 1.00 84.12 1118 LEU A O 1
ATOM 8854 N N . TRP A 1 1119 ? 17.826 21.979 25.826 1.00 87.12 1119 TRP A N 1
ATOM 8855 C CA . TRP A 1 1119 ? 18.613 23.163 25.439 1.00 87.12 1119 TRP A CA 1
ATOM 8856 C C . TRP A 1 1119 ? 18.439 24.287 26.469 1.00 87.12 1119 TRP A C 1
ATOM 8858 O O . TRP A 1 1119 ? 17.353 24.484 27.006 1.00 87.12 1119 TRP A O 1
ATOM 8868 N N . ALA A 1 1120 ? 19.503 25.038 26.761 1.00 81.88 1120 ALA A N 1
ATOM 8869 C CA . ALA A 1 1120 ? 19.474 26.048 27.823 1.00 81.88 1120 ALA A CA 1
ATOM 8870 C C . ALA A 1 1120 ? 18.558 27.244 27.497 1.00 81.88 1120 ALA A C 1
ATOM 8872 O O . ALA A 1 1120 ? 17.953 27.827 28.392 1.00 81.88 1120 ALA A O 1
ATOM 8873 N N . ASP A 1 1121 ? 18.394 27.558 26.211 1.00 76.00 1121 ASP A N 1
ATOM 8874 C CA . ASP A 1 1121 ? 17.478 28.596 25.725 1.00 76.00 1121 ASP A CA 1
ATOM 8875 C C . ASP A 1 1121 ? 15.986 28.241 25.929 1.00 76.00 1121 ASP A C 1
ATOM 8877 O O . ASP A 1 1121 ? 15.149 29.139 26.051 1.00 76.00 1121 ASP A O 1
ATOM 8881 N N . GLN A 1 1122 ? 15.656 26.954 26.097 1.00 57.31 1122 GLN A N 1
ATOM 8882 C CA . GLN A 1 1122 ? 14.290 26.477 26.361 1.00 57.31 1122 GLN A CA 1
ATOM 8883 C C . GLN A 1 1122 ? 13.816 26.710 27.808 1.00 57.31 1122 GLN A C 1
ATOM 8885 O O . GLN A 1 1122 ? 12.642 26.504 28.096 1.00 57.31 1122 GLN A O 1
ATOM 8890 N N . GLN A 1 1123 ? 14.672 27.176 28.729 1.00 54.47 1123 GLN A N 1
ATOM 8891 C CA . GLN A 1 1123 ? 14.243 27.498 30.102 1.00 54.47 1123 GLN A CA 1
ATOM 8892 C C . GLN A 1 1123 ? 13.301 28.712 30.200 1.00 54.47 1123 GLN A C 1
ATOM 8894 O O . GLN A 1 1123 ? 12.692 28.924 31.249 1.00 54.47 1123 GLN A O 1
ATOM 8899 N N . SER A 1 1124 ? 13.218 29.542 29.157 1.00 40.50 1124 SER A N 1
ATOM 8900 C CA . SER A 1 1124 ? 12.571 30.858 29.236 1.00 40.50 1124 SER A CA 1
ATOM 8901 C C . SER A 1 1124 ? 11.043 30.846 29.073 1.00 40.50 1124 SER A C 1
ATOM 8903 O O . SER A 1 1124 ? 10.402 31.835 29.423 1.00 40.50 1124 SER A O 1
ATOM 8905 N N . GLU A 1 1125 ? 10.441 29.741 28.616 1.00 34.81 1125 GLU A N 1
ATOM 8906 C CA . GLU A 1 1125 ? 8.999 29.674 28.311 1.00 34.81 1125 GLU A CA 1
ATOM 8907 C C . GLU A 1 1125 ? 8.131 29.116 29.465 1.00 34.81 1125 GLU A C 1
ATOM 8909 O O . GLU A 1 1125 ? 6.951 29.443 29.564 1.00 34.81 1125 GLU A O 1
ATOM 8914 N N . ASP A 1 1126 ? 8.705 28.343 30.395 1.00 33.75 1126 ASP A N 1
ATOM 8915 C CA . ASP A 1 1126 ? 7.958 27.506 31.361 1.00 33.75 1126 ASP A CA 1
ATOM 8916 C C . ASP A 1 1126 ? 7.648 28.172 32.729 1.00 33.75 1126 ASP A C 1
ATOM 8918 O O . ASP A 1 1126 ? 7.359 27.496 33.722 1.00 33.75 1126 ASP A O 1
ATOM 8922 N N . ARG A 1 1127 ? 7.719 29.510 32.836 1.00 28.38 1127 ARG A N 1
ATOM 8923 C CA . ARG A 1 1127 ? 7.468 30.241 34.104 1.00 28.38 1127 ARG A CA 1
ATOM 8924 C C . ARG A 1 1127 ? 6.550 31.465 34.006 1.00 28.38 1127 ARG A C 1
ATOM 8926 O O . ARG A 1 1127 ? 6.837 32.504 34.595 1.00 28.38 1127 ARG A O 1
ATOM 8933 N N . SER A 1 1128 ? 5.375 31.320 33.387 1.00 28.61 1128 SER A N 1
ATOM 8934 C CA . SER A 1 1128 ? 4.218 32.140 33.797 1.00 28.61 1128 SER A CA 1
ATOM 8935 C C . SER A 1 1128 ? 2.847 31.480 33.564 1.00 28.61 1128 SER A C 1
ATOM 8937 O O . SER A 1 1128 ? 2.537 31.028 32.471 1.00 28.61 1128 SER A O 1
ATOM 8939 N N . ASN A 1 1129 ? 2.019 31.526 34.616 1.00 26.89 1129 ASN A N 1
ATOM 8940 C CA . ASN A 1 1129 ? 0.558 31.352 34.670 1.00 26.89 1129 ASN A CA 1
ATOM 8941 C C . ASN A 1 1129 ? -0.098 29.998 34.315 1.00 26.89 1129 ASN A C 1
ATOM 8943 O O . ASN A 1 1129 ? -0.029 29.480 33.206 1.00 26.89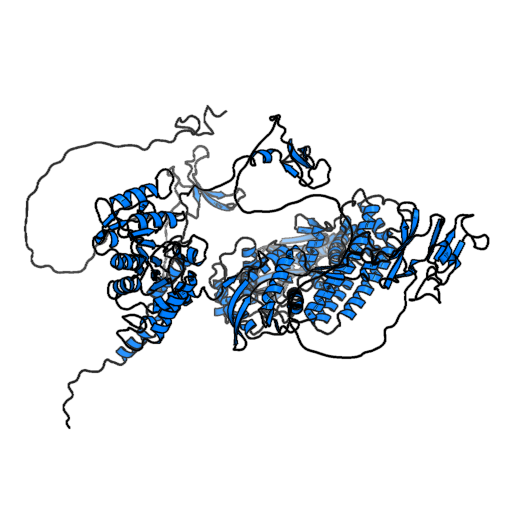 1129 ASN A O 1
ATOM 8947 N N . MET A 1 1130 ? -0.915 29.521 35.263 1.00 25.67 1130 MET A N 1
ATOM 8948 C CA . MET A 1 1130 ? -2.044 28.627 34.985 1.00 25.67 1130 MET A CA 1
ATOM 8949 C C . MET A 1 1130 ? -3.208 29.380 34.299 1.00 25.67 1130 MET A C 1
ATOM 8951 O O . MET A 1 1130 ? -3.315 30.602 34.369 1.00 25.67 1130 MET A O 1
ATOM 8955 N N . ALA A 1 1131 ? -4.072 28.604 33.638 1.00 27.95 1131 ALA A N 1
ATOM 8956 C CA . ALA A 1 1131 ? -5.244 28.976 32.824 1.00 27.95 1131 ALA A CA 1
ATOM 8957 C C . ALA A 1 1131 ? -6.347 29.792 33.578 1.00 27.95 1131 ALA A C 1
ATOM 8959 O O . ALA A 1 1131 ? -6.273 29.838 34.807 1.00 27.95 1131 ALA A O 1
ATOM 8960 N N . PRO A 1 1132 ? -7.417 30.346 32.923 1.00 41.34 1132 PRO A N 1
ATOM 8961 C CA . PRO A 1 1132 ? -7.912 30.006 31.570 1.00 41.34 1132 PRO A CA 1
ATOM 8962 C C . PRO A 1 1132 ? -8.494 31.121 30.637 1.00 41.34 1132 PRO A C 1
ATOM 8964 O O . PRO A 1 1132 ? -8.986 32.149 31.073 1.00 41.34 1132 PRO A O 1
ATOM 8967 N N . GLN A 1 1133 ? -8.565 30.784 29.333 1.00 27.09 1133 GLN A N 1
ATOM 8968 C CA . GLN A 1 1133 ? -9.454 31.300 28.253 1.00 27.09 1133 GLN A CA 1
ATOM 8969 C C . GLN A 1 1133 ? -9.446 32.799 27.816 1.00 27.09 1133 GLN A C 1
ATOM 8971 O O . GLN A 1 1133 ? -10.048 33.651 28.453 1.00 27.09 1133 GLN A O 1
ATOM 8976 N N . GLY A 1 1134 ? -9.054 33.047 26.547 1.00 21.39 1134 GLY A N 1
ATOM 8977 C CA . GLY A 1 1134 ? -10.017 33.583 25.552 1.00 21.39 1134 GLY A CA 1
ATOM 8978 C C . GLY A 1 1134 ? -9.766 34.920 24.808 1.00 21.39 1134 GLY A C 1
ATOM 8979 O O . GLY A 1 1134 ? -10.293 35.953 25.209 1.00 21.39 1134 GLY A O 1
ATOM 8980 N N . SER A 1 1135 ? -9.139 34.890 23.619 1.00 20.55 1135 SER A N 1
ATOM 8981 C CA . SER A 1 1135 ? -9.286 35.817 22.445 1.00 20.55 1135 SER A CA 1
ATOM 8982 C C . SER A 1 1135 ? -8.213 35.451 21.390 1.00 20.55 1135 SER A C 1
ATOM 8984 O O . SER A 1 1135 ? -7.228 34.835 21.775 1.00 20.55 1135 SER A O 1
ATOM 8986 N N . ALA A 1 1136 ? -8.286 35.675 20.067 1.00 23.11 1136 ALA A N 1
ATOM 8987 C CA . ALA A 1 1136 ? -9.326 36.001 19.061 1.00 23.11 1136 ALA A CA 1
ATOM 8988 C C . ALA A 1 1136 ? -9.121 35.009 17.856 1.00 23.11 1136 ALA A C 1
ATOM 8990 O O . ALA A 1 1136 ? -8.186 34.217 17.909 1.00 23.11 1136 ALA A O 1
ATOM 8991 N N . LEU A 1 1137 ? -9.954 34.803 16.819 1.00 23.95 1137 LEU A N 1
ATOM 8992 C CA . LEU A 1 1137 ? -10.715 35.693 15.913 1.00 23.95 1137 LEU A CA 1
ATOM 8993 C C . LEU A 1 1137 ? -9.825 36.638 15.050 1.00 23.95 1137 LEU A C 1
ATOM 8995 O O . LEU A 1 1137 ? -8.731 36.978 15.485 1.00 23.95 1137 LEU A O 1
ATOM 8999 N N . PRO A 1 1138 ? -10.186 36.922 13.775 1.00 28.95 1138 PRO A N 1
ATOM 9000 C CA . PRO A 1 1138 ? -9.645 36.128 12.658 1.00 28.95 1138 PRO A CA 1
ATOM 9001 C C . PRO A 1 1138 ? -8.895 36.949 11.580 1.00 28.95 1138 PRO A C 1
ATOM 9003 O O . PRO A 1 1138 ? -8.762 38.166 11.667 1.00 28.95 1138 PRO A O 1
ATOM 9006 N N . GLN A 1 1139 ? -8.449 36.270 10.516 1.00 38.69 1139 GLN A N 1
ATOM 9007 C CA . GLN A 1 1139 ? -7.973 36.893 9.272 1.00 38.69 1139 GLN A CA 1
ATOM 9008 C C . GLN A 1 1139 ? -9.075 37.674 8.520 1.00 38.69 1139 GLN A C 1
ATOM 9010 O O . GLN A 1 1139 ? -10.253 37.316 8.592 1.00 38.69 1139 GLN A O 1
ATOM 9015 N N . PRO A 1 1140 ? -8.666 38.611 7.648 1.00 30.77 1140 PRO A N 1
ATOM 9016 C CA . PRO A 1 1140 ? -9.100 38.620 6.243 1.00 30.77 1140 PRO A CA 1
ATOM 9017 C C . PRO A 1 1140 ? -8.146 37.763 5.381 1.00 30.77 1140 PRO A C 1
ATOM 9019 O O . PRO A 1 1140 ? -6.932 37.891 5.507 1.00 30.77 1140 PRO A O 1
ATOM 9022 N N . PHE A 1 1141 ? -8.606 36.786 4.587 1.00 23.95 1141 PHE A N 1
ATOM 9023 C CA . PHE A 1 1141 ? -9.332 36.975 3.312 1.00 23.95 1141 PHE A CA 1
ATOM 9024 C C . PHE A 1 1141 ? -8.657 38.027 2.402 1.00 23.95 1141 PHE A C 1
ATOM 9026 O O . PHE A 1 1141 ? -8.487 39.166 2.818 1.00 23.95 1141 PHE A O 1
ATOM 9033 N N . ALA A 1 1142 ? -8.314 37.773 1.135 1.00 26.19 1142 ALA A N 1
ATOM 9034 C CA . ALA A 1 1142 ? -8.313 36.564 0.289 1.00 26.19 1142 ALA A CA 1
ATOM 9035 C C . ALA A 1 1142 ? -7.309 36.812 -0.879 1.00 26.19 1142 ALA A C 1
ATOM 9037 O O . ALA A 1 1142 ? -6.870 37.945 -1.054 1.00 26.19 1142 ALA A O 1
ATOM 9038 N N . GLY A 1 1143 ? -6.875 35.859 -1.712 1.00 25.95 1143 GLY A N 1
ATOM 9039 C CA . GLY A 1 1143 ? -7.300 34.467 -1.911 1.00 25.95 1143 GLY A CA 1
ATOM 9040 C C . GLY A 1 1143 ? -8.030 34.265 -3.255 1.00 25.95 1143 GLY A C 1
ATOM 9041 O O . GLY A 1 1143 ? -8.621 35.211 -3.764 1.00 25.95 1143 GLY A O 1
ATOM 9042 N N . ARG A 1 1144 ? -8.048 33.013 -3.747 1.00 25.00 1144 ARG A N 1
ATOM 9043 C CA . ARG A 1 1144 ? -8.695 32.515 -4.991 1.00 25.00 1144 ARG A CA 1
ATOM 9044 C C . ARG A 1 1144 ? -8.030 32.997 -6.315 1.00 25.00 1144 ARG A C 1
ATOM 9046 O O . ARG A 1 1144 ? -7.497 34.098 -6.343 1.00 25.00 1144 ARG A O 1
ATOM 9053 N N . ASP A 1 1145 ? -7.876 32.232 -7.411 1.00 30.88 1145 ASP A N 1
ATOM 9054 C CA . ASP A 1 1145 ? -8.624 31.105 -8.038 1.00 30.88 1145 ASP A CA 1
ATOM 9055 C C . ASP A 1 1145 ? -10.049 31.466 -8.541 1.00 30.88 1145 ASP A C 1
ATOM 9057 O O . ASP A 1 1145 ? -10.617 32.456 -8.084 1.00 30.88 1145 ASP A O 1
ATOM 9061 N N . PRO A 1 1146 ? -10.721 30.654 -9.391 1.00 49.50 1146 PRO A N 1
ATOM 9062 C CA . PRO A 1 1146 ? -10.227 29.905 -10.565 1.00 49.50 1146 PRO A CA 1
ATOM 9063 C C . PRO A 1 1146 ? -11.197 29.957 -11.793 1.00 49.50 1146 PRO A C 1
ATOM 9065 O O . PRO A 1 1146 ? -12.272 30.542 -11.728 1.00 49.50 1146 PRO A O 1
ATOM 9068 N N . ALA A 1 1147 ? -10.869 29.173 -12.838 1.00 25.62 1147 ALA A N 1
ATOM 9069 C CA . ALA A 1 1147 ? -11.790 28.385 -13.698 1.00 25.62 1147 ALA A CA 1
ATOM 9070 C C . ALA A 1 1147 ? -12.707 29.038 -14.776 1.00 25.62 1147 ALA A C 1
ATOM 9072 O O . ALA A 1 1147 ? -13.197 30.151 -14.643 1.00 25.62 1147 ALA A O 1
ATOM 9073 N N . GLY A 1 1148 ? -13.012 28.239 -15.824 1.00 26.53 1148 GLY A N 1
ATOM 9074 C CA . GLY A 1 1148 ? -14.011 28.502 -16.892 1.00 26.53 1148 GLY A CA 1
ATOM 9075 C C . GLY A 1 1148 ? -13.455 28.247 -18.312 1.00 26.53 1148 GLY A C 1
ATOM 9076 O O . GLY A 1 1148 ? -12.706 29.093 -18.773 1.00 26.53 1148 GLY A O 1
ATOM 9077 N N . PHE A 1 1149 ? -13.597 27.135 -19.064 1.00 24.06 1149 PHE A N 1
ATOM 9078 C CA . PHE A 1 1149 ? -14.603 26.066 -19.318 1.00 24.06 1149 PHE A CA 1
ATOM 9079 C C . PHE A 1 1149 ? -15.668 26.336 -20.419 1.00 24.06 1149 PHE A C 1
ATOM 9081 O O . PHE A 1 1149 ? -16.372 27.333 -20.365 1.00 24.06 1149 PHE A O 1
ATOM 9088 N N . GLN A 1 1150 ? -15.872 25.318 -21.288 1.00 26.69 1150 GLN A N 1
ATOM 9089 C CA . GLN A 1 1150 ? -16.953 25.108 -22.299 1.00 26.69 1150 GLN A CA 1
ATOM 9090 C C . GLN A 1 1150 ? -16.809 25.915 -23.625 1.00 26.69 1150 GLN A C 1
ATOM 9092 O O . GLN A 1 1150 ? -16.362 27.049 -23.582 1.00 26.69 1150 GLN A O 1
ATOM 9097 N N . ARG A 1 1151 ? -16.945 25.365 -24.861 1.00 22.92 1151 ARG A N 1
ATOM 9098 C CA . ARG A 1 1151 ? -17.888 24.407 -25.543 1.00 22.92 1151 ARG A CA 1
ATOM 9099 C C . ARG A 1 1151 ? -19.198 25.081 -26.038 1.00 22.92 1151 ARG A C 1
ATOM 9101 O O . ARG A 1 1151 ? -19.654 25.958 -25.315 1.00 22.92 1151 ARG A O 1
ATOM 9108 N N . PRO A 1 1152 ? -19.904 24.590 -27.101 1.00 42.19 1152 PRO A N 1
ATOM 9109 C CA . PRO A 1 1152 ? -19.522 23.641 -28.184 1.00 42.19 1152 PRO A CA 1
ATOM 9110 C C . PRO A 1 1152 ? -20.061 23.937 -29.630 1.00 42.19 1152 PRO A C 1
ATOM 9112 O O . PRO A 1 1152 ? -21.107 24.539 -29.797 1.00 42.19 1152 PRO A O 1
ATOM 9115 N N . GLY A 1 1153 ? -19.419 23.342 -30.655 1.00 25.39 1153 GLY A N 1
ATOM 9116 C CA . GLY A 1 1153 ? -20.032 22.573 -31.776 1.00 25.39 1153 GLY A CA 1
ATOM 9117 C C . GLY A 1 1153 ? -21.043 23.172 -32.794 1.00 25.39 1153 GLY A C 1
ATOM 9118 O O . GLY A 1 1153 ? -22.115 23.636 -32.434 1.00 25.39 1153 GLY A O 1
ATOM 9119 N N . GLY A 1 1154 ? -20.787 22.954 -34.098 1.00 23.72 1154 GLY A N 1
ATOM 9120 C CA . GLY A 1 1154 ? -21.757 23.116 -35.204 1.00 23.72 1154 GLY A CA 1
ATOM 9121 C C . GLY A 1 1154 ? -21.207 22.620 -36.561 1.00 23.72 1154 GLY A C 1
ATOM 9122 O O . GLY A 1 1154 ? -20.006 22.715 -36.794 1.00 23.72 1154 GLY A O 1
ATOM 9123 N N . ARG A 1 1155 ? -22.047 22.053 -37.450 1.00 24.31 1155 ARG A N 1
ATOM 9124 C CA . ARG A 1 1155 ? -21.650 21.501 -38.776 1.00 24.31 1155 ARG A CA 1
ATOM 9125 C C . ARG A 1 1155 ? -22.255 22.291 -39.947 1.00 24.31 1155 ARG A C 1
ATOM 9127 O O . ARG A 1 1155 ? -23.468 22.482 -39.935 1.00 24.31 1155 ARG A O 1
ATOM 9134 N N . ARG A 1 1156 ? -21.469 22.535 -41.011 1.00 24.41 1156 ARG A N 1
ATOM 9135 C CA . ARG A 1 1156 ? -21.770 22.276 -42.452 1.00 24.41 1156 ARG A CA 1
ATOM 9136 C C . ARG A 1 1156 ? -20.625 22.797 -43.350 1.00 24.41 1156 ARG A C 1
ATOM 9138 O O . ARG A 1 1156 ? -19.919 23.713 -42.952 1.00 24.41 1156 ARG A O 1
ATOM 9145 N N . GLY A 1 1157 ? -20.443 22.186 -44.527 1.00 21.25 1157 GLY A N 1
ATOM 9146 C CA . GLY A 1 1157 ? -19.678 22.751 -45.660 1.00 21.25 1157 GLY A CA 1
ATOM 9147 C C . GLY A 1 1157 ? -20.609 23.496 -46.641 1.00 21.25 1157 GLY A C 1
ATOM 9148 O O . GLY A 1 1157 ? -21.758 23.727 -46.247 1.00 21.25 1157 GLY A O 1
ATOM 9149 N N . PRO A 1 1158 ? -20.204 23.806 -47.897 1.00 35.81 1158 PRO A N 1
ATOM 9150 C CA . PRO A 1 1158 ? -19.126 23.159 -48.674 1.00 35.81 1158 PRO A CA 1
ATOM 9151 C C . PRO A 1 1158 ? -18.189 24.136 -49.451 1.00 35.81 1158 PRO A C 1
ATOM 9153 O O . PRO A 1 1158 ? -18.291 25.342 -49.265 1.00 35.81 1158 PRO A O 1
ATOM 9156 N N . GLU A 1 1159 ? -17.355 23.585 -50.357 1.00 22.67 1159 GLU A N 1
ATOM 9157 C CA . GLU A 1 1159 ? -16.768 24.242 -51.564 1.00 22.67 1159 GLU A CA 1
ATOM 9158 C C . GLU A 1 1159 ? -15.796 25.441 -51.378 1.00 22.67 1159 GLU A C 1
ATOM 9160 O O . GLU A 1 1159 ? -15.678 26.004 -50.298 1.00 22.67 1159 GLU A O 1
ATOM 9165 N N . LEU A 1 1160 ? -15.071 25.926 -52.404 1.00 23.83 1160 LEU A N 1
ATOM 9166 C CA . LEU A 1 1160 ? -14.125 25.302 -53.367 1.00 23.83 1160 LEU A CA 1
ATOM 9167 C C . LEU A 1 1160 ? -13.373 26.463 -54.082 1.00 23.83 1160 LEU A C 1
ATOM 9169 O O . LEU A 1 1160 ? -14.024 27.429 -54.463 1.00 23.83 1160 LEU A O 1
ATOM 9173 N N . PHE A 1 1161 ? -12.054 26.357 -54.332 1.00 24.03 1161 PHE A N 1
ATOM 9174 C CA . PHE A 1 1161 ? -11.191 27.406 -54.952 1.00 24.03 1161 PHE A CA 1
ATOM 9175 C C . PHE A 1 1161 ? -11.111 28.760 -54.175 1.00 24.03 1161 PHE A C 1
ATOM 9177 O O . PHE A 1 1161 ? -11.931 29.047 -53.316 1.00 24.03 1161 PHE A O 1
ATOM 9184 N N . GLY A 1 1162 ? -10.120 29.647 -54.371 1.00 22.36 1162 GLY A N 1
ATOM 9185 C CA . GLY A 1 1162 ? -8.829 29.495 -55.059 1.00 22.36 1162 GLY A CA 1
ATOM 9186 C C . GLY A 1 1162 ? -8.011 30.805 -55.182 1.00 22.36 1162 GLY A C 1
ATOM 9187 O O . GLY A 1 1162 ? -8.517 31.810 -55.662 1.00 22.36 1162 GLY A O 1
ATOM 9188 N N . SER A 1 1163 ? -6.707 30.733 -54.871 1.00 24.72 1163 SER A N 1
ATOM 9189 C CA . SER A 1 1163 ? -5.610 31.669 -55.235 1.00 24.72 1163 SER A CA 1
ATOM 9190 C C . SER A 1 1163 ? -5.426 33.051 -54.543 1.00 24.72 1163 SER A C 1
ATOM 9192 O O . SER A 1 1163 ? -6.343 33.841 -54.375 1.00 24.72 1163 SER A O 1
ATOM 9194 N N . ASN A 1 1164 ? -4.142 33.331 -54.260 1.00 25.20 1164 ASN A N 1
ATOM 9195 C CA . ASN A 1 1164 ? -3.397 34.607 -54.321 1.00 25.20 1164 ASN A CA 1
ATOM 9196 C C . ASN A 1 1164 ? -3.663 35.823 -53.386 1.00 25.20 1164 ASN A C 1
ATOM 9198 O O . ASN A 1 1164 ? -4.425 36.729 -53.702 1.00 25.20 1164 ASN A O 1
ATOM 9202 N N . SER A 1 1165 ? -2.707 35.991 -52.450 1.00 26.36 1165 SER A N 1
ATOM 9203 C CA . SER A 1 1165 ? -1.750 37.132 -52.361 1.00 26.36 1165 SER A CA 1
ATOM 9204 C C . SER A 1 1165 ? -1.821 38.158 -51.199 1.00 26.36 1165 SER A C 1
ATOM 9206 O O . SER A 1 1165 ? -2.870 38.529 -50.691 1.00 26.36 1165 SER A O 1
ATOM 9208 N N . SER A 1 1166 ? -0.619 38.632 -50.822 1.00 27.77 1166 SER A N 1
ATOM 9209 C CA . SER A 1 1166 ? -0.267 39.810 -49.990 1.00 27.77 1166 SER A CA 1
ATOM 9210 C C . SER A 1 1166 ? -0.729 39.927 -48.517 1.00 27.77 1166 SER A C 1
ATOM 9212 O O . SER A 1 1166 ? -1.716 40.570 -48.195 1.00 27.77 1166 SER A O 1
ATOM 9214 N N . ASN A 1 1167 ? 0.160 39.474 -47.621 1.00 29.52 1167 ASN A N 1
ATOM 9215 C CA . ASN A 1 1167 ? 0.832 40.287 -46.583 1.00 29.52 1167 ASN A CA 1
ATOM 9216 C C . ASN A 1 1167 ? 0.020 41.171 -45.596 1.00 29.52 1167 ASN A C 1
ATOM 9218 O O . ASN A 1 1167 ? -0.347 42.295 -45.934 1.00 29.52 1167 ASN A O 1
ATOM 9222 N N . SER A 1 1168 ? -0.016 40.776 -44.312 1.00 31.19 1168 SER A N 1
ATOM 9223 C CA . SER A 1 1168 ? 0.371 41.626 -43.154 1.00 31.19 1168 SER A CA 1
ATOM 9224 C C . SER A 1 1168 ? 0.399 40.820 -41.843 1.00 31.19 1168 SER A C 1
ATOM 9226 O O . SER A 1 1168 ? -0.509 40.038 -41.582 1.00 31.19 1168 SER A O 1
ATOM 9228 N N . GLY A 1 1169 ? 1.426 41.009 -41.003 1.00 35.69 1169 GLY A N 1
ATOM 9229 C CA . GLY A 1 1169 ? 1.603 40.280 -39.735 1.00 35.69 1169 GLY A CA 1
ATOM 9230 C C . GLY A 1 1169 ? 1.550 41.176 -38.490 1.00 35.69 1169 GLY A C 1
ATOM 9231 O O . GLY A 1 1169 ? 2.138 42.255 -38.472 1.00 35.69 1169 GLY A O 1
ATOM 9232 N N . GLY A 1 1170 ? 0.883 40.714 -37.427 1.00 40.44 1170 GLY A N 1
ATOM 9233 C CA . GLY A 1 1170 ? 0.785 41.415 -36.140 1.00 40.44 1170 GLY A CA 1
ATOM 9234 C C . GLY A 1 1170 ? 1.896 41.032 -35.156 1.00 40.44 1170 GLY A C 1
ATOM 9235 O O . GLY A 1 1170 ? 1.723 40.114 -34.358 1.00 40.44 1170 GLY A O 1
ATOM 9236 N N . GLY A 1 1171 ? 3.031 41.734 -35.193 1.00 55.88 1171 GLY A N 1
ATOM 9237 C CA . GLY A 1 1171 ? 4.108 41.584 -34.203 1.00 55.88 1171 GLY A CA 1
ATOM 9238 C C . GLY A 1 1171 ? 3.870 42.409 -32.931 1.00 55.88 1171 GLY A C 1
ATOM 9239 O O . GLY A 1 1171 ? 3.356 43.524 -32.999 1.00 55.88 1171 GLY A O 1
ATOM 9240 N N . ALA A 1 1172 ? 4.278 41.894 -31.765 1.00 67.38 1172 ALA A N 1
ATOM 9241 C CA . ALA A 1 1172 ? 4.177 42.626 -30.500 1.00 67.38 1172 ALA A CA 1
ATOM 9242 C C . ALA A 1 1172 ? 5.045 43.904 -30.508 1.00 67.38 1172 ALA A C 1
ATOM 9244 O O . ALA A 1 1172 ? 6.197 43.889 -30.948 1.00 67.38 1172 ALA A O 1
ATOM 9245 N N . VAL A 1 1173 ? 4.510 45.011 -29.986 1.00 80.62 1173 VAL A N 1
ATOM 9246 C CA . VAL A 1 1173 ? 5.182 46.322 -29.942 1.00 80.62 1173 VAL A CA 1
ATOM 9247 C C . VAL A 1 1173 ? 5.538 46.669 -28.497 1.00 80.62 1173 VAL A C 1
ATOM 9249 O O . VAL A 1 1173 ? 4.705 46.581 -27.598 1.00 80.62 1173 VAL A O 1
ATOM 9252 N N . CYS A 1 1174 ? 6.786 47.069 -28.255 1.00 79.06 1174 CYS A N 1
ATOM 9253 C CA . CYS A 1 1174 ? 7.260 47.412 -26.919 1.00 79.06 1174 CYS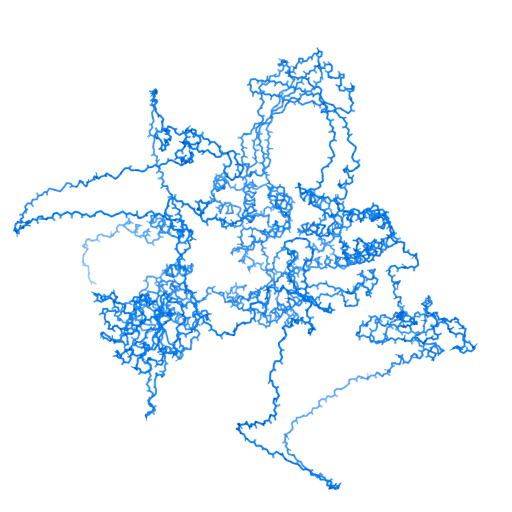 A CA 1
ATOM 9254 C C . CYS A 1 1174 ? 6.842 48.836 -26.501 1.00 79.06 1174 CYS A C 1
ATOM 9256 O O . CYS A 1 1174 ? 6.521 49.680 -27.336 1.00 79.06 1174 CYS A O 1
ATOM 9258 N N . LYS A 1 1175 ? 6.964 49.162 -25.205 1.00 76.00 1175 LYS A N 1
ATOM 9259 C CA . LYS A 1 1175 ? 6.626 50.484 -24.619 1.00 76.00 1175 LYS A CA 1
ATOM 9260 C C . LYS A 1 1175 ? 7.470 51.677 -25.130 1.00 76.00 1175 LYS A C 1
ATOM 9262 O O . LYS A 1 1175 ? 7.367 52.768 -24.585 1.00 76.00 1175 LYS A O 1
ATOM 9267 N N . CYS A 1 1176 ? 8.319 51.486 -26.143 1.00 78.69 1176 CYS A N 1
ATOM 9268 C CA . CYS A 1 1176 ? 8.979 52.563 -26.895 1.00 78.69 1176 CYS A CA 1
ATOM 9269 C C . CYS A 1 1176 ? 8.333 52.825 -28.273 1.00 78.69 1176 CYS A C 1
ATOM 9271 O O . CYS A 1 1176 ? 8.940 53.530 -29.073 1.00 78.69 1176 CYS A O 1
ATOM 9273 N N . ASN A 1 1177 ? 7.176 52.224 -28.583 1.00 75.25 1177 ASN A N 1
ATOM 9274 C CA . ASN A 1 1177 ? 6.609 52.148 -29.938 1.00 75.25 1177 ASN A CA 1
ATOM 9275 C C . ASN A 1 1177 ? 7.637 51.638 -30.964 1.00 75.25 1177 ASN A C 1
ATOM 9277 O O . ASN A 1 1177 ? 7.867 52.243 -32.008 1.00 75.25 1177 ASN A O 1
ATOM 9281 N N . GLN A 1 1178 ? 8.296 50.527 -30.627 1.00 75.81 1178 GLN A N 1
ATOM 9282 C CA . GLN A 1 1178 ? 9.240 49.814 -31.492 1.00 75.81 1178 GLN A CA 1
ATOM 9283 C C . GLN A 1 1178 ? 8.897 48.317 -31.491 1.00 75.81 1178 GLN A C 1
ATOM 9285 O O . GLN A 1 1178 ? 8.439 47.820 -30.456 1.00 75.81 1178 GLN A O 1
ATOM 9290 N N . PRO A 1 1179 ? 9.122 47.577 -32.593 1.00 78.75 1179 PRO A N 1
ATOM 9291 C CA . PRO A 1 1179 ? 8.902 46.133 -32.624 1.00 78.75 1179 PRO A CA 1
ATOM 9292 C C . PRO A 1 1179 ? 9.671 45.417 -31.507 1.00 78.75 1179 PRO A C 1
ATOM 9294 O O . PRO A 1 1179 ? 10.852 45.697 -31.266 1.00 78.75 1179 PRO A O 1
ATOM 9297 N N . ALA A 1 1180 ? 8.995 44.510 -30.805 1.00 80.69 1180 ALA A N 1
ATOM 9298 C CA . ALA A 1 1180 ? 9.607 43.681 -29.780 1.00 80.69 1180 ALA A CA 1
ATOM 9299 C C . ALA A 1 1180 ? 10.331 42.483 -30.415 1.00 80.69 1180 ALA A C 1
ATOM 9301 O O . ALA A 1 1180 ? 9.875 41.904 -31.398 1.00 80.69 1180 ALA A O 1
ATOM 9302 N N . VAL A 1 1181 ? 11.465 42.097 -29.833 1.00 83.00 1181 VAL A N 1
ATOM 9303 C CA . VAL A 1 1181 ? 12.298 40.986 -30.308 1.00 83.00 1181 VAL A CA 1
ATOM 9304 C C . VAL A 1 1181 ? 12.036 39.756 -29.449 1.00 83.00 1181 VAL A C 1
ATOM 9306 O O . VAL A 1 1181 ? 12.135 39.819 -28.221 1.00 83.00 1181 VAL A O 1
ATOM 9309 N N . THR A 1 1182 ? 11.724 38.635 -30.097 1.00 86.56 1182 THR A N 1
ATOM 9310 C CA . THR A 1 1182 ? 11.548 37.332 -29.445 1.00 86.56 1182 THR A CA 1
ATOM 9311 C C . THR A 1 1182 ? 12.895 36.762 -28.998 1.00 86.56 1182 THR A C 1
ATOM 9313 O O . THR A 1 1182 ? 13.879 36.817 -29.736 1.00 86.56 1182 THR A O 1
ATOM 9316 N N . ARG A 1 1183 ? 12.956 36.212 -27.783 1.00 81.62 1183 ARG A N 1
ATOM 9317 C CA . ARG A 1 1183 ? 14.132 35.550 -27.203 1.00 81.62 1183 ARG A CA 1
ATOM 9318 C C . ARG A 1 1183 ? 13.718 34.319 -26.400 1.00 81.62 1183 ARG A C 1
ATOM 9320 O O . ARG A 1 1183 ? 12.610 34.256 -25.877 1.00 81.62 1183 ARG A O 1
ATOM 9327 N N . THR A 1 1184 ? 14.633 33.364 -26.270 1.00 86.94 1184 THR A N 1
ATOM 9328 C CA . THR A 1 1184 ? 14.424 32.111 -25.527 1.00 86.94 1184 THR A CA 1
ATOM 9329 C C . THR A 1 1184 ? 15.136 32.158 -24.177 1.00 86.94 1184 THR A C 1
ATOM 9331 O O . THR A 1 1184 ? 16.271 32.631 -24.083 1.00 86.94 1184 THR A O 1
ATOM 9334 N N . VAL A 1 1185 ? 14.503 31.652 -23.117 1.00 83.56 1185 VAL A N 1
ATOM 9335 C CA . VAL A 1 1185 ? 15.126 31.541 -21.788 1.00 83.56 1185 VAL A CA 1
ATOM 9336 C C . VAL A 1 1185 ? 16.203 30.452 -21.802 1.00 83.56 1185 VAL A C 1
ATOM 9338 O O . VAL A 1 1185 ? 15.891 29.268 -21.874 1.00 83.56 1185 VAL A O 1
ATOM 9341 N N . GLN A 1 1186 ? 17.474 30.851 -21.695 1.00 69.94 1186 GLN A N 1
ATOM 9342 C CA . GLN A 1 1186 ? 18.620 29.925 -21.658 1.00 69.94 1186 GLN A CA 1
ATOM 9343 C C . GLN A 1 1186 ? 19.050 29.511 -20.239 1.00 69.94 1186 GLN A C 1
ATOM 9345 O O . GLN A 1 1186 ? 19.757 28.521 -20.071 1.00 69.94 1186 GLN A O 1
ATOM 9350 N N . LYS A 1 1187 ? 18.637 30.260 -19.206 1.00 70.38 1187 LYS A N 1
ATOM 9351 C CA . LYS A 1 1187 ? 19.013 29.996 -17.809 1.00 70.38 1187 LYS A CA 1
ATOM 9352 C C . LYS A 1 1187 ? 18.236 28.803 -17.245 1.00 70.38 1187 LYS A C 1
ATOM 9354 O O . LYS A 1 1187 ? 17.015 28.760 -17.369 1.00 70.38 1187 LYS A O 1
ATOM 9359 N N . ASP A 1 1188 ? 18.936 27.894 -16.570 1.00 53.25 1188 ASP A N 1
ATOM 9360 C CA . ASP A 1 1188 ? 18.334 26.748 -15.885 1.00 53.25 1188 ASP A CA 1
ATOM 9361 C C . ASP A 1 1188 ? 17.343 27.143 -14.782 1.00 53.25 1188 ASP A C 1
ATOM 9363 O O . ASP A 1 1188 ? 17.532 28.108 -14.035 1.00 53.25 1188 ASP A O 1
ATOM 9367 N N . GLY A 1 1189 ? 16.246 26.388 -14.743 1.00 63.50 1189 GLY A N 1
ATOM 9368 C CA . GLY A 1 1189 ? 15.020 26.692 -14.014 1.00 63.50 1189 GLY A CA 1
ATOM 9369 C C . GLY A 1 1189 ? 13.780 26.283 -14.829 1.00 63.50 1189 GLY A C 1
ATOM 9370 O O . GLY A 1 1189 ? 13.904 25.936 -16.006 1.00 63.50 1189 GLY A O 1
ATOM 9371 N N . PRO A 1 1190 ? 12.570 26.353 -14.246 1.00 43.97 1190 PRO A N 1
ATOM 9372 C CA . PRO A 1 1190 ? 11.347 25.761 -14.812 1.00 43.97 1190 PRO A CA 1
ATOM 9373 C C . PRO A 1 1190 ? 10.809 26.417 -16.100 1.00 43.97 1190 PRO A C 1
ATOM 9375 O O . PRO A 1 1190 ? 9.785 25.983 -16.610 1.00 43.97 1190 PRO A O 1
ATOM 9378 N N . ASN A 1 1191 ? 11.470 27.451 -16.633 1.00 68.31 1191 ASN A N 1
ATOM 9379 C CA . ASN A 1 1191 ? 11.101 28.109 -17.895 1.00 68.31 1191 ASN A CA 1
ATOM 9380 C C . ASN A 1 1191 ? 12.183 27.983 -18.991 1.00 68.31 1191 ASN A C 1
ATOM 9382 O O . ASN A 1 1191 ? 12.053 28.630 -20.031 1.00 68.31 1191 ASN A O 1
ATOM 9386 N N . LYS A 1 1192 ? 13.258 27.201 -18.790 1.00 77.06 1192 LYS A N 1
ATOM 9387 C CA . LYS A 1 1192 ? 14.315 27.027 -19.805 1.00 77.06 1192 LYS A CA 1
ATOM 9388 C C . LYS A 1 1192 ? 13.716 26.478 -21.107 1.00 77.06 1192 LYS A C 1
ATOM 9390 O O . LYS A 1 1192 ? 12.981 25.499 -21.088 1.00 77.06 1192 LYS A O 1
ATOM 9395 N N . GLY A 1 1193 ? 14.008 27.137 -22.227 1.00 77.12 1193 GLY A N 1
ATOM 9396 C CA . GLY A 1 1193 ? 13.430 26.839 -23.542 1.00 77.12 1193 GLY A CA 1
ATOM 9397 C C . GLY A 1 1193 ? 12.145 27.605 -23.902 1.00 77.12 1193 GLY A C 1
ATOM 9398 O O . GLY A 1 1193 ? 11.795 27.634 -25.080 1.00 77.12 1193 GLY A O 1
ATOM 9399 N N . ARG A 1 1194 ? 11.464 28.280 -22.960 1.00 85.00 1194 ARG A N 1
ATOM 9400 C CA . ARG A 1 1194 ? 10.264 29.090 -23.267 1.00 85.00 1194 ARG A CA 1
ATOM 9401 C C . ARG A 1 1194 ? 10.644 30.423 -23.931 1.00 85.00 1194 ARG A C 1
ATOM 9403 O O . ARG A 1 1194 ? 11.692 30.999 -23.621 1.00 85.00 1194 ARG A O 1
ATOM 9410 N N . GLN A 1 1195 ? 9.802 30.908 -24.846 1.00 88.00 1195 GLN A N 1
ATOM 9411 C CA . GLN A 1 1195 ? 10.033 32.133 -25.626 1.00 88.00 1195 GLN A CA 1
ATOM 9412 C C . GLN A 1 1195 ? 9.243 33.337 -25.093 1.00 88.00 1195 GLN A C 1
ATOM 9414 O O . GLN A 1 1195 ? 8.098 33.202 -24.666 1.00 88.00 1195 GLN A O 1
ATOM 9419 N N . PHE A 1 1196 ? 9.843 34.525 -25.157 1.00 87.38 1196 PHE A N 1
ATOM 9420 C CA . PHE A 1 1196 ? 9.249 35.794 -24.731 1.00 87.38 1196 PHE A CA 1
ATOM 9421 C C . PHE A 1 1196 ? 9.642 36.940 -25.669 1.00 87.38 1196 PHE A C 1
ATOM 9423 O O . PHE A 1 1196 ? 10.731 36.939 -26.242 1.00 87.38 1196 PHE A O 1
ATOM 9430 N N . HIS A 1 1197 ? 8.785 37.949 -25.793 1.00 85.69 1197 HIS A N 1
ATOM 9431 C CA . HIS A 1 1197 ? 9.074 39.196 -26.496 1.00 85.69 1197 HIS A CA 1
ATOM 9432 C C . HIS A 1 1197 ? 9.641 40.240 -25.524 1.00 85.69 1197 HIS A C 1
ATOM 9434 O O . HIS A 1 1197 ? 9.164 40.381 -24.396 1.00 85.69 1197 HIS A O 1
ATOM 9440 N N . THR A 1 1198 ? 10.645 41.010 -25.951 1.00 86.00 1198 THR A N 1
ATOM 9441 C CA . THR A 1 1198 ? 11.204 42.116 -25.154 1.00 86.00 1198 THR A CA 1
ATOM 9442 C C . THR A 1 1198 ? 11.666 43.296 -26.018 1.00 86.00 1198 THR A C 1
ATOM 9444 O O . THR A 1 1198 ? 11.617 43.241 -27.245 1.00 86.00 1198 THR A O 1
ATOM 9447 N N . CYS A 1 1199 ? 12.076 44.404 -25.397 1.00 87.38 1199 CYS A N 1
ATOM 9448 C CA . CYS A 1 1199 ? 12.507 45.602 -26.118 1.00 87.38 1199 CYS A CA 1
ATOM 9449 C C . CYS A 1 1199 ? 13.800 45.358 -26.920 1.00 87.38 1199 CYS A C 1
ATOM 9451 O O . CYS A 1 1199 ? 14.766 44.794 -26.412 1.00 87.38 1199 CYS A O 1
ATOM 9453 N N . SER A 1 1200 ? 13.823 45.840 -28.164 1.00 80.56 1200 SER A N 1
ATOM 9454 C CA . SER A 1 1200 ? 14.947 45.755 -29.105 1.00 80.56 1200 SER A CA 1
ATOM 9455 C C . SER A 1 1200 ? 16.161 46.624 -28.742 1.00 80.56 1200 SER A C 1
ATOM 9457 O O . SER A 1 1200 ? 17.256 46.372 -29.242 1.00 80.56 1200 SER A O 1
ATOM 9459 N N . LYS A 1 1201 ? 15.997 47.635 -27.877 1.00 78.56 1201 LYS A N 1
ATOM 9460 C CA . LYS A 1 1201 ? 17.063 48.586 -27.509 1.00 78.56 1201 LYS A CA 1
ATOM 9461 C C . LYS A 1 1201 ? 18.195 47.954 -26.669 1.00 78.56 1201 LYS A C 1
ATOM 9463 O O . LYS A 1 1201 ? 17.958 46.947 -25.993 1.00 78.56 1201 LYS A O 1
ATOM 9468 N N . PRO A 1 1202 ? 19.404 48.561 -26.646 1.00 75.00 1202 PRO A N 1
ATOM 9469 C CA . PRO A 1 1202 ? 20.490 48.187 -25.734 1.00 75.00 1202 PRO A CA 1
ATOM 9470 C C . PRO A 1 1202 ? 20.072 48.222 -24.259 1.00 75.00 1202 PRO A C 1
ATOM 9472 O O . PRO A 1 1202 ? 19.165 48.964 -23.883 1.00 75.00 1202 PRO A O 1
ATOM 9475 N N . ARG A 1 1203 ? 20.749 47.426 -23.421 1.00 59.84 1203 ARG A N 1
ATOM 9476 C CA . ARG A 1 1203 ? 20.322 47.071 -22.054 1.00 59.84 1203 ARG A CA 1
ATOM 9477 C C . ARG A 1 1203 ? 20.061 48.273 -21.137 1.00 59.84 1203 ARG A C 1
ATOM 9479 O O . ARG A 1 1203 ? 19.096 48.228 -20.381 1.00 59.84 1203 ARG A O 1
ATOM 9486 N N . GLU A 1 1204 ? 20.856 49.340 -21.228 1.00 64.75 1204 GLU A N 1
ATOM 9487 C CA . GLU A 1 1204 ? 20.647 50.573 -20.445 1.00 64.75 1204 GLU A CA 1
ATOM 9488 C C . GLU A 1 1204 ? 19.417 51.401 -20.874 1.00 64.75 1204 GLU A C 1
ATOM 9490 O O . GLU A 1 1204 ? 18.984 52.280 -20.136 1.00 64.75 1204 GLU A O 1
ATOM 9495 N N . GLN A 1 1205 ? 18.840 51.139 -22.053 1.00 68.56 1205 GLN A N 1
ATOM 9496 C CA . GLN A 1 1205 ? 17.773 51.946 -22.667 1.00 68.56 1205 GLN A CA 1
ATOM 9497 C C . GLN A 1 1205 ? 16.464 51.162 -22.892 1.00 68.56 1205 GLN A C 1
ATOM 9499 O O . GLN A 1 1205 ? 15.591 51.592 -23.654 1.00 68.56 1205 GLN A O 1
ATOM 9504 N N . GLN A 1 1206 ? 16.307 49.993 -22.262 1.00 81.56 1206 GLN A N 1
ATOM 9505 C CA . GLN A 1 1206 ? 15.105 49.167 -22.401 1.00 81.56 1206 GLN A CA 1
ATOM 9506 C C . GLN A 1 1206 ? 13.962 49.649 -21.497 1.00 81.56 1206 GLN A C 1
ATOM 9508 O O . GLN A 1 1206 ? 14.096 49.744 -20.282 1.00 81.56 1206 GLN A O 1
ATOM 9513 N N . CYS A 1 1207 ? 12.776 49.833 -22.077 1.00 79.38 1207 CYS A N 1
ATOM 9514 C CA . CYS A 1 1207 ? 11.542 50.242 -21.391 1.00 79.38 1207 CYS A CA 1
ATOM 9515 C C . CYS A 1 1207 ? 10.882 49.161 -20.504 1.00 79.38 1207 CYS A C 1
ATOM 9517 O O . CYS A 1 1207 ? 9.684 49.242 -20.220 1.00 79.38 1207 CYS A O 1
ATOM 9519 N N . GLY A 1 1208 ? 11.620 48.117 -20.111 1.00 73.69 1208 GLY A N 1
ATOM 9520 C CA . GLY A 1 1208 ? 11.103 47.017 -19.287 1.00 73.69 1208 GLY A CA 1
ATOM 9521 C C . GLY A 1 1208 ? 9.909 46.271 -19.898 1.00 73.69 1208 GLY A C 1
ATOM 9522 O O . GLY A 1 1208 ? 9.057 45.773 -19.165 1.00 73.69 1208 GLY A O 1
ATOM 9523 N N . PHE A 1 1209 ? 9.789 46.240 -21.230 1.00 81.19 1209 PHE A N 1
ATOM 9524 C CA . PHE A 1 1209 ? 8.759 45.449 -21.904 1.00 81.19 1209 PHE A CA 1
ATOM 9525 C C . PHE A 1 1209 ? 9.131 43.963 -21.894 1.00 81.19 1209 PHE A C 1
ATOM 9527 O O . PHE A 1 1209 ? 10.233 43.590 -22.303 1.00 81.19 1209 PHE A O 1
ATOM 9534 N N . PHE A 1 1210 ? 8.196 43.139 -21.436 1.00 84.38 1210 PHE A N 1
ATOM 9535 C CA . PHE A 1 1210 ? 8.281 41.687 -21.377 1.00 84.38 1210 PHE A CA 1
ATOM 9536 C C . PHE A 1 1210 ? 6.862 41.127 -21.530 1.00 84.38 1210 PHE A C 1
ATOM 9538 O O . PHE A 1 1210 ? 5.945 41.630 -20.880 1.00 84.38 1210 PHE A O 1
ATOM 9545 N N . GLN A 1 1211 ? 6.701 40.111 -22.371 1.00 78.81 1211 GLN A N 1
ATOM 9546 C CA . GLN A 1 1211 ? 5.453 39.380 -22.618 1.00 78.81 1211 GLN A CA 1
ATOM 9547 C C . GLN A 1 1211 ? 5.842 37.963 -23.053 1.00 78.81 1211 GLN A C 1
ATOM 9549 O O . GLN A 1 1211 ? 6.769 37.830 -23.859 1.00 78.81 1211 GLN A O 1
ATOM 9554 N N . TRP A 1 1212 ? 5.207 36.904 -22.543 1.00 84.50 1212 TRP A N 1
ATOM 9555 C CA . TRP A 1 1212 ? 5.492 35.562 -23.062 1.00 84.50 1212 TRP A CA 1
ATOM 9556 C C . TRP A 1 1212 ? 4.902 35.406 -24.472 1.00 84.50 1212 TRP A C 1
ATOM 9558 O O . TRP A 1 1212 ? 3.870 35.992 -24.789 1.00 84.50 1212 TRP A O 1
ATOM 9568 N N . ALA A 1 1213 ? 5.563 34.641 -25.346 1.00 75.31 1213 ALA A N 1
ATOM 9569 C CA . ALA A 1 1213 ? 5.152 34.519 -26.753 1.00 75.31 1213 ALA A CA 1
ATOM 9570 C C . ALA A 1 1213 ? 3.841 33.722 -26.957 1.00 75.31 1213 ALA A C 1
ATOM 9572 O O . ALA A 1 1213 ? 3.340 33.625 -28.072 1.00 75.31 1213 ALA A O 1
ATOM 9573 N N . ASP A 1 1214 ? 3.298 33.155 -25.878 1.00 72.81 1214 ASP A N 1
ATOM 9574 C CA . ASP A 1 1214 ? 2.054 32.387 -25.796 1.00 72.81 1214 ASP A CA 1
ATOM 9575 C C . ASP A 1 1214 ? 0.887 33.182 -25.149 1.00 72.81 1214 ASP A C 1
ATOM 9577 O O . ASP A 1 1214 ? -0.237 32.686 -25.087 1.00 72.81 1214 ASP A O 1
ATOM 9581 N N . GLU A 1 1215 ? 1.105 34.435 -24.722 1.00 50.78 1215 GLU A N 1
ATOM 9582 C CA . GLU A 1 1215 ? 0.105 35.299 -24.068 1.00 50.78 1215 GLU A CA 1
ATOM 9583 C C . GLU A 1 1215 ? -0.379 36.426 -25.004 1.00 50.78 1215 GLU A C 1
ATOM 9585 O O . GLU A 1 1215 ? 0.204 37.511 -24.990 1.00 50.78 1215 GLU A O 1
ATOM 9590 N N . ASN A 1 1216 ? -1.429 36.232 -25.823 1.00 38.62 1216 ASN A N 1
ATOM 9591 C CA . ASN A 1 1216 ? -1.883 37.314 -26.722 1.00 38.62 1216 ASN A CA 1
ATOM 9592 C C . ASN A 1 1216 ? -3.372 37.277 -27.163 1.00 38.62 1216 ASN A C 1
ATOM 9594 O O . ASN A 1 1216 ? -3.691 36.790 -28.244 1.00 38.62 1216 ASN A O 1
ATOM 9598 N N . VAL A 1 1217 ? -4.279 37.875 -26.371 1.00 31.48 1217 VAL A N 1
ATOM 9599 C CA . VAL A 1 1217 ? -5.592 38.410 -26.820 1.00 31.48 1217 VAL A CA 1
ATOM 9600 C C . VAL A 1 1217 ? -5.925 39.665 -25.996 1.00 31.48 1217 VAL A C 1
ATOM 9602 O O . VAL A 1 1217 ? -5.708 39.673 -24.785 1.00 31.48 1217 VAL A O 1
ATOM 9605 N N . ALA A 1 1218 ? -6.479 40.711 -26.623 1.00 28.36 1218 ALA A N 1
ATOM 9606 C CA . ALA A 1 1218 ? -6.982 41.922 -25.957 1.00 28.36 1218 ALA A CA 1
ATOM 9607 C C . ALA A 1 1218 ? -8.413 42.277 -26.444 1.00 28.36 1218 ALA A C 1
ATOM 9609 O O . ALA A 1 1218 ? -8.770 41.877 -27.553 1.00 28.36 1218 ALA A O 1
ATOM 9610 N N . PRO A 1 1219 ? -9.250 42.978 -25.645 1.00 33.56 1219 PRO A N 1
ATOM 9611 C CA . PRO A 1 1219 ? -10.705 42.998 -25.853 1.00 33.56 1219 PRO A CA 1
ATOM 9612 C C . PRO A 1 1219 ? -11.285 44.285 -26.474 1.00 33.56 1219 PRO A C 1
ATOM 9614 O O . PRO A 1 1219 ? -10.739 45.376 -26.317 1.00 33.56 1219 PRO A O 1
ATOM 9617 N N . GLY A 1 1220 ? -12.491 44.159 -27.043 1.00 23.62 1220 GLY A N 1
ATOM 9618 C CA . GLY A 1 1220 ? -13.437 45.253 -27.315 1.00 23.62 1220 GLY A CA 1
ATOM 9619 C C . GLY A 1 1220 ? -14.299 45.012 -28.567 1.00 23.62 1220 GLY A C 1
ATOM 9620 O O . GLY A 1 1220 ? -13.983 44.100 -29.331 1.00 23.62 1220 GLY A O 1
ATOM 9621 N N . PRO A 1 1221 ? -15.338 45.832 -28.831 1.00 30.72 1221 PRO A N 1
ATOM 9622 C CA . PRO A 1 1221 ? -16.015 46.795 -27.953 1.00 30.72 1221 PRO A CA 1
ATOM 9623 C C . PRO A 1 1221 ? -17.478 46.382 -27.641 1.00 30.72 1221 PRO A C 1
ATOM 9625 O O . PRO A 1 1221 ? -17.994 45.416 -28.195 1.00 30.72 1221 PRO A O 1
ATOM 9628 N N . PHE A 1 1222 ? -18.182 47.143 -26.794 1.00 29.09 1222 PHE A N 1
ATOM 9629 C CA . PHE A 1 1222 ? -19.653 47.091 -26.746 1.00 29.09 1222 PHE A CA 1
ATOM 9630 C C . PHE A 1 1222 ? -20.244 47.914 -27.902 1.00 29.09 1222 PHE A C 1
ATOM 9632 O O . PHE A 1 1222 ? -19.812 49.045 -28.126 1.00 29.09 1222 PHE A O 1
ATOM 9639 N N . GLY A 1 1223 ? -21.242 47.364 -28.599 1.00 24.69 1223 GLY A N 1
ATOM 9640 C CA . GLY A 1 1223 ? -21.992 48.027 -29.668 1.00 24.69 1223 GLY A CA 1
ATOM 9641 C C . GLY A 1 1223 ? -23.481 47.692 -29.566 1.00 24.69 1223 GLY A C 1
ATOM 9642 O O . GLY A 1 1223 ? -23.845 46.521 -29.515 1.00 24.69 1223 GLY A O 1
ATOM 9643 N N . ASP A 1 1224 ? -24.310 48.728 -29.476 1.00 25.28 1224 ASP A N 1
ATOM 9644 C CA . ASP A 1 1224 ? -25.766 48.666 -29.293 1.00 25.28 1224 ASP A CA 1
ATOM 9645 C C . ASP A 1 1224 ? -26.506 48.318 -30.603 1.00 25.28 1224 ASP A C 1
ATOM 9647 O O . ASP A 1 1224 ? -26.065 48.719 -31.682 1.00 25.28 1224 ASP A O 1
ATOM 9651 N N . ALA A 1 1225 ? -27.628 47.594 -30.505 1.00 23.92 1225 ALA A N 1
ATOM 9652 C CA . ALA A 1 1225 ? -28.549 47.312 -31.613 1.00 23.92 1225 ALA A CA 1
ATOM 9653 C C . ALA A 1 1225 ? -29.939 46.837 -31.124 1.00 23.92 1225 ALA A C 1
ATOM 9655 O O . ALA A 1 1225 ? -30.269 45.654 -31.163 1.00 23.92 1225 ALA A O 1
ATOM 9656 N N . SER A 1 1226 ? -30.750 47.794 -30.670 1.00 22.89 1226 SER A N 1
ATOM 9657 C CA . SER A 1 1226 ? -32.212 47.898 -30.875 1.00 22.89 1226 SER A CA 1
ATOM 9658 C C . SER A 1 1226 ? -33.030 46.661 -31.317 1.00 22.89 1226 SER A C 1
ATOM 9660 O O . SER A 1 1226 ? -32.853 46.119 -32.409 1.00 22.89 1226 SER A O 1
ATOM 9662 N N . LEU A 1 1227 ? -34.093 46.382 -30.550 1.00 26.39 1227 LEU A N 1
ATOM 9663 C CA . LEU A 1 1227 ? -35.302 45.667 -30.991 1.00 26.39 1227 LEU A CA 1
ATOM 9664 C C . LEU A 1 1227 ? -35.850 46.189 -32.333 1.00 26.39 1227 LEU A C 1
ATOM 9666 O O . LEU A 1 1227 ? -35.806 47.388 -32.596 1.00 26.39 1227 LEU A O 1
ATOM 9670 N N . ASN A 1 1228 ? -36.519 45.316 -33.094 1.00 23.41 1228 ASN A N 1
ATOM 9671 C CA . ASN A 1 1228 ? -37.485 45.741 -34.110 1.00 23.41 1228 ASN A CA 1
ATOM 9672 C C . ASN A 1 1228 ? -38.677 44.769 -34.173 1.00 23.41 1228 ASN A C 1
ATOM 9674 O O . ASN A 1 1228 ? -38.705 43.828 -34.962 1.00 23.41 1228 ASN A O 1
ATOM 9678 N N . HIS A 1 1229 ? -39.667 45.002 -33.307 1.00 25.23 1229 HIS A N 1
ATOM 9679 C CA . HIS A 1 1229 ? -40.998 44.404 -33.421 1.00 25.23 1229 HIS A CA 1
ATOM 9680 C C . HIS A 1 1229 ? -41.926 45.462 -34.025 1.00 25.23 1229 HIS A C 1
ATOM 9682 O O . HIS A 1 1229 ? -42.071 46.549 -33.467 1.00 25.23 1229 HIS A O 1
ATOM 9688 N N . SER A 1 1230 ? -42.552 45.168 -35.163 1.00 23.97 1230 SER A N 1
ATOM 9689 C CA . SER A 1 1230 ? -43.458 46.097 -35.843 1.00 23.97 1230 SER A CA 1
ATOM 9690 C C . SER A 1 1230 ? -44.803 46.198 -35.112 1.00 23.97 1230 SER A C 1
ATOM 9692 O O . SER A 1 1230 ? -45.693 45.378 -35.333 1.00 23.97 1230 SER A O 1
ATOM 9694 N N . GLY A 1 1231 ? -44.949 47.203 -34.245 1.00 23.47 1231 GLY A N 1
ATOM 9695 C CA . GLY A 1 1231 ? -46.226 47.606 -33.651 1.00 23.47 1231 GLY A CA 1
ATOM 9696 C C . GLY A 1 1231 ? -46.704 48.932 -34.239 1.00 23.47 1231 GLY A C 1
ATOM 9697 O O . GLY A 1 1231 ? -46.077 49.963 -34.007 1.00 23.47 1231 GLY A O 1
ATOM 9698 N N . SER A 1 1232 ? -47.804 48.921 -34.994 1.00 25.27 1232 SER A N 1
ATOM 9699 C CA . SER A 1 1232 ? -48.441 50.144 -35.495 1.00 25.27 1232 SER A CA 1
ATOM 9700 C C . SER A 1 1232 ? -49.223 50.856 -34.386 1.00 25.27 1232 SER A C 1
ATOM 9702 O O . SER A 1 1232 ? -50.005 50.243 -33.664 1.00 25.27 1232 SER A O 1
ATOM 9704 N N . SER A 1 1233 ? -48.991 52.159 -34.258 1.00 23.72 1233 SER A N 1
ATOM 9705 C CA . SER A 1 1233 ? -49.583 53.052 -33.256 1.00 23.72 1233 SER A CA 1
ATOM 9706 C C . SER A 1 1233 ? -51.031 53.437 -33.554 1.00 23.72 1233 SER A C 1
ATOM 9708 O O . SER A 1 1233 ? -51.349 53.603 -34.726 1.00 23.72 1233 SER A O 1
ATOM 9710 N N . GLU A 1 1234 ? -51.805 53.813 -32.525 1.00 23.48 1234 GLU A N 1
ATOM 9711 C CA . GLU A 1 1234 ? -52.728 54.960 -32.631 1.00 23.48 1234 GLU A CA 1
ATOM 9712 C C . GLU A 1 1234 ? -53.065 55.638 -31.273 1.00 23.48 1234 GLU A C 1
ATOM 9714 O O . GLU A 1 1234 ? -53.094 55.004 -30.222 1.00 23.48 1234 GLU A O 1
ATOM 9719 N N . TYR A 1 1235 ? -53.280 56.961 -31.335 1.00 25.05 1235 TYR A N 1
ATOM 9720 C CA . TYR A 1 1235 ? -53.953 57.890 -30.397 1.00 25.05 1235 TYR A CA 1
ATOM 9721 C C . TYR A 1 1235 ? -53.644 57.960 -28.877 1.00 25.05 1235 TYR A C 1
ATOM 9723 O O . TYR A 1 1235 ? -54.460 57.663 -28.010 1.00 25.05 1235 TYR A O 1
ATOM 9731 N N . SER A 1 1236 ? -52.496 58.580 -28.584 1.00 25.06 1236 SER A N 1
ATOM 9732 C CA . SER A 1 1236 ? -52.319 59.840 -27.814 1.00 25.06 1236 SER A CA 1
ATOM 9733 C C . SER A 1 1236 ? -53.392 60.390 -26.843 1.00 25.06 1236 SER A C 1
ATOM 9735 O O . SER A 1 1236 ? -54.489 60.744 -27.269 1.00 25.06 1236 SER A O 1
ATOM 9737 N N . ARG A 1 1237 ? -52.943 60.734 -25.615 1.00 24.92 1237 ARG A N 1
ATOM 9738 C CA . ARG A 1 1237 ? -53.227 61.976 -24.827 1.00 24.92 1237 ARG A CA 1
ATOM 9739 C C . ARG A 1 1237 ? -52.352 62.007 -23.541 1.00 24.92 1237 ARG A C 1
ATOM 9741 O O . ARG A 1 1237 ? -52.007 60.939 -23.056 1.00 24.92 1237 ARG A O 1
ATOM 9748 N N . GLU A 1 1238 ? -51.939 63.122 -22.910 1.00 24.19 1238 GLU A N 1
ATOM 9749 C CA . GLU A 1 1238 ? -51.892 64.556 -23.294 1.00 24.19 1238 GLU A CA 1
ATOM 9750 C C . GLU A 1 1238 ? -50.745 65.318 -22.541 1.00 24.19 1238 GLU A C 1
ATOM 9752 O O . GLU A 1 1238 ? -49.608 64.857 -22.558 1.00 24.19 1238 GLU A O 1
ATOM 9757 N N . LEU A 1 1239 ? -50.999 66.480 -21.910 1.00 27.86 1239 LEU A N 1
ATOM 9758 C CA . LEU A 1 1239 ? -50.043 67.413 -21.248 1.00 27.86 1239 LEU A CA 1
ATOM 9759 C C . LEU A 1 1239 ? -50.526 67.770 -19.812 1.00 27.86 1239 LEU A C 1
ATOM 9761 O O . LEU A 1 1239 ? -51.672 67.474 -19.496 1.00 27.86 1239 LEU A O 1
ATOM 9765 N N . GLY A 1 1240 ? -49.808 68.418 -18.870 1.00 25.70 1240 GLY A N 1
ATOM 9766 C CA . GLY A 1 1240 ? -48.476 69.074 -18.760 1.00 25.70 1240 GLY A CA 1
ATOM 9767 C C . GLY A 1 1240 ? -48.167 69.373 -17.253 1.00 25.70 1240 GLY A C 1
ATOM 9768 O O . GLY A 1 1240 ? -48.904 68.894 -16.404 1.00 25.70 1240 GLY A O 1
ATOM 9769 N N . SER A 1 1241 ? -47.178 70.158 -16.770 1.00 25.48 1241 SER A N 1
ATOM 9770 C CA . SER A 1 1241 ? -46.484 71.339 -17.327 1.00 25.48 1241 SER A CA 1
ATOM 9771 C C . SER A 1 1241 ? -45.269 71.844 -16.468 1.00 25.48 1241 SER A C 1
ATOM 9773 O O . SER A 1 1241 ? -45.089 71.412 -15.336 1.00 25.48 1241 SER A O 1
ATOM 9775 N N . LYS A 1 1242 ? -44.519 72.847 -16.984 1.00 27.03 1242 LYS A N 1
ATOM 9776 C CA . LYS A 1 1242 ? -43.736 73.924 -16.283 1.00 27.03 1242 LYS A CA 1
ATOM 9777 C C . LYS A 1 1242 ? -42.433 73.643 -15.471 1.00 27.03 1242 LYS A C 1
ATOM 9779 O O . LYS A 1 1242 ? -42.402 73.699 -14.250 1.00 27.03 1242 LYS A O 1
ATOM 9784 N N . ALA A 1 1243 ? -41.316 73.576 -16.206 1.00 25.78 1243 ALA A N 1
ATOM 9785 C CA . ALA A 1 1243 ? -40.101 74.434 -16.143 1.00 25.78 1243 ALA A CA 1
ATOM 9786 C C . ALA A 1 1243 ? -39.578 75.124 -14.842 1.00 25.78 1243 ALA A C 1
ATOM 9788 O O . ALA A 1 1243 ? -40.260 75.982 -14.283 1.00 25.78 1243 ALA A O 1
ATOM 9789 N N . LYS A 1 1244 ? -38.248 75.006 -14.588 1.00 22.97 1244 LYS A N 1
ATOM 9790 C CA . LYS A 1 1244 ? -37.257 76.133 -14.595 1.00 22.97 1244 LYS A CA 1
ATOM 9791 C C . LYS A 1 1244 ? -35.766 75.684 -14.523 1.00 22.97 1244 LYS A C 1
ATOM 9793 O O . LYS A 1 1244 ? -35.463 74.576 -14.104 1.00 22.97 1244 LYS A O 1
ATOM 9798 N N . ARG A 1 1245 ? -34.854 76.572 -14.962 1.00 24.00 1245 ARG A N 1
ATOM 9799 C CA . ARG A 1 1245 ? -33.355 76.573 -14.874 1.00 24.00 1245 ARG A CA 1
ATOM 9800 C C . ARG A 1 1245 ? -32.908 77.636 -13.813 1.00 24.00 1245 ARG A C 1
ATOM 9802 O O . ARG A 1 1245 ? -33.828 78.336 -13.378 1.00 24.00 1245 ARG A O 1
ATOM 9809 N N . PRO A 1 1246 ? -31.615 77.859 -13.414 1.00 37.19 1246 PRO A N 1
ATOM 9810 C CA . PRO A 1 1246 ? -30.342 77.597 -14.131 1.00 37.19 1246 PRO A CA 1
ATOM 9811 C C . PRO A 1 1246 ? -29.097 77.137 -13.293 1.00 37.19 1246 PRO A C 1
ATOM 9813 O O . PRO A 1 1246 ? -29.190 76.797 -12.121 1.00 37.19 1246 PRO A O 1
ATOM 9816 N N . ASN A 1 1247 ? -27.929 77.138 -13.960 1.00 25.39 1247 ASN A N 1
ATOM 9817 C CA . ASN A 1 1247 ? -26.553 76.762 -13.560 1.00 25.39 1247 ASN A CA 1
ATOM 9818 C C . ASN A 1 1247 ? -25.911 77.524 -12.369 1.00 25.39 1247 ASN A C 1
ATOM 9820 O O . ASN A 1 1247 ? -26.189 78.711 -12.215 1.00 25.39 1247 ASN A O 1
ATOM 9824 N N . SER A 1 1248 ? -24.836 76.953 -11.778 1.00 25.50 1248 SER A N 1
ATOM 9825 C CA . SER A 1 1248 ? -23.517 77.641 -11.660 1.00 25.50 1248 SER A CA 1
ATOM 9826 C C . SER A 1 1248 ? -22.283 76.753 -11.299 1.00 25.50 1248 SER A C 1
ATOM 9828 O O . SER A 1 1248 ? -22.276 75.982 -10.351 1.00 25.50 1248 SER A O 1
ATOM 9830 N N . PHE A 1 1249 ? -21.229 76.903 -12.115 1.00 25.95 1249 PHE A N 1
ATOM 9831 C CA . PHE A 1 1249 ? -19.761 76.828 -11.907 1.00 25.95 1249 PHE A CA 1
ATOM 9832 C C . PHE A 1 1249 ? -19.033 76.089 -10.735 1.00 25.95 1249 PHE A C 1
ATOM 9834 O O . PHE A 1 1249 ? -18.937 76.598 -9.624 1.00 25.95 1249 PHE A O 1
ATOM 9841 N N . SER A 1 1250 ? -18.176 75.126 -11.141 1.00 25.14 1250 SER A N 1
ATOM 9842 C CA . SER A 1 1250 ? -16.683 75.129 -11.007 1.00 25.14 1250 SER A CA 1
ATOM 9843 C C . SER A 1 1250 ? -15.902 74.348 -9.914 1.00 25.14 1250 SER A C 1
ATOM 9845 O O . SER A 1 1250 ? -16.214 74.368 -8.730 1.00 25.14 1250 SER A O 1
ATOM 9847 N N . SER A 1 1251 ? -14.733 73.842 -10.361 1.00 27.73 1251 SER A N 1
ATOM 9848 C CA . SER A 1 1251 ? -13.493 73.498 -9.617 1.00 27.73 1251 SER A CA 1
ATOM 9849 C C . SER A 1 1251 ? -13.414 72.191 -8.793 1.00 27.73 1251 SER A C 1
ATOM 9851 O O . SER A 1 1251 ? -14.415 71.673 -8.317 1.00 27.73 1251 SER A O 1
ATOM 9853 N N . GLY A 1 1252 ? -12.182 71.668 -8.622 1.00 27.12 1252 GLY A N 1
ATOM 9854 C CA . GLY A 1 1252 ? -11.843 70.640 -7.615 1.00 27.12 1252 GLY A CA 1
ATOM 9855 C C . GLY A 1 1252 ? -11.279 69.300 -8.125 1.00 27.12 1252 GLY A C 1
ATOM 9856 O O . GLY A 1 1252 ? -11.960 68.282 -8.055 1.00 27.12 1252 GLY A O 1
ATOM 9857 N N . ALA A 1 1253 ? -10.011 69.251 -8.557 1.00 37.31 1253 ALA A N 1
ATOM 9858 C CA . ALA A 1 1253 ? -9.289 67.986 -8.780 1.00 37.31 1253 ALA A CA 1
ATOM 9859 C C . ALA A 1 1253 ? -8.441 67.596 -7.551 1.00 37.31 1253 ALA A C 1
ATOM 9861 O O . ALA A 1 1253 ? -7.873 68.467 -6.896 1.00 37.31 1253 ALA A O 1
ATOM 9862 N N . THR A 1 1254 ? -8.289 66.296 -7.261 1.00 30.30 1254 THR A N 1
ATOM 9863 C CA . THR A 1 1254 ? -7.348 65.794 -6.235 1.00 30.30 1254 THR A CA 1
ATOM 9864 C C . THR A 1 1254 ? -6.557 64.578 -6.726 1.00 30.30 1254 THR A C 1
ATOM 9866 O O . THR A 1 1254 ? -7.098 63.665 -7.347 1.00 30.30 1254 THR A O 1
ATOM 9869 N N . ALA A 1 1255 ? -5.246 64.573 -6.461 1.00 35.28 1255 ALA A N 1
ATOM 9870 C CA . ALA A 1 1255 ? -4.309 63.544 -6.917 1.00 35.28 1255 ALA A CA 1
ATOM 9871 C C . ALA A 1 1255 ? -3.965 62.524 -5.812 1.00 35.28 1255 ALA A C 1
ATOM 9873 O O . ALA A 1 1255 ? -4.007 62.830 -4.620 1.00 35.28 1255 ALA A O 1
ATOM 9874 N N . LYS A 1 1256 ? -3.572 61.306 -6.207 1.00 36.12 1256 LYS A N 1
ATOM 9875 C CA . LYS A 1 1256 ? -3.116 60.252 -5.280 1.00 36.12 1256 LYS A CA 1
ATOM 9876 C C . LYS A 1 1256 ? -1.630 60.441 -4.932 1.00 36.12 1256 LYS A C 1
ATOM 9878 O O . LYS A 1 1256 ? -0.813 60.669 -5.820 1.00 36.12 1256 LYS A O 1
ATOM 9883 N N . LYS A 1 1257 ? -1.279 60.337 -3.642 1.00 39.16 1257 LYS A N 1
ATOM 9884 C CA . LYS A 1 1257 ? 0.091 60.552 -3.129 1.00 39.16 1257 LYS A CA 1
ATOM 9885 C C . LYS A 1 1257 ? 1.087 59.464 -3.596 1.00 39.16 1257 LYS A C 1
ATOM 9887 O O . LYS A 1 1257 ? 0.699 58.296 -3.670 1.00 39.16 1257 LYS A O 1
ATOM 9892 N N . PRO A 1 1258 ? 2.370 59.806 -3.839 1.00 50.19 1258 PRO A N 1
ATOM 9893 C CA . PRO A 1 1258 ? 3.433 58.833 -4.100 1.00 50.19 1258 PRO A CA 1
ATOM 9894 C C . PRO A 1 1258 ? 3.864 58.080 -2.825 1.00 50.19 1258 PRO A C 1
ATOM 9896 O O . PRO A 1 1258 ? 3.628 58.538 -1.707 1.00 50.19 1258 PRO A O 1
ATOM 9899 N N . ARG A 1 1259 ? 4.519 56.921 -2.994 1.00 53.84 1259 ARG A N 1
ATOM 9900 C CA . ARG A 1 1259 ? 5.073 56.113 -1.887 1.00 53.84 1259 ARG A CA 1
ATOM 9901 C C . ARG A 1 1259 ? 6.428 56.648 -1.405 1.00 53.84 1259 ARG A C 1
ATOM 9903 O O . ARG A 1 1259 ? 7.190 57.216 -2.185 1.00 53.84 1259 ARG A O 1
ATOM 9910 N N . THR A 1 1260 ? 6.737 56.400 -0.134 1.00 77.69 1260 THR A N 1
ATOM 9911 C CA . THR A 1 1260 ? 7.978 56.812 0.539 1.00 77.69 1260 THR A CA 1
ATOM 9912 C C . THR A 1 1260 ? 8.840 55.620 0.975 1.00 77.69 1260 THR A C 1
ATOM 9914 O O . THR A 1 1260 ? 8.373 54.482 1.042 1.00 77.69 1260 THR A O 1
ATOM 9917 N N . CYS A 1 1261 ? 10.122 55.875 1.248 1.00 77.00 1261 CYS A N 1
ATOM 9918 C CA . CYS A 1 1261 ? 11.092 54.893 1.722 1.00 77.00 1261 CYS A CA 1
ATOM 9919 C C . CYS A 1 1261 ? 10.727 54.366 3.124 1.00 77.00 1261 CYS A C 1
ATOM 9921 O O . CYS A 1 1261 ? 10.319 55.124 4.002 1.00 77.00 1261 CYS A O 1
ATOM 9923 N N . SER A 1 1262 ? 10.912 53.067 3.373 1.00 70.94 1262 SER A N 1
ATOM 9924 C CA . SER A 1 1262 ? 10.526 52.419 4.638 1.00 70.94 1262 SER A CA 1
ATOM 9925 C C . SER A 1 1262 ? 11.581 52.503 5.758 1.00 70.94 1262 SER A C 1
ATOM 9927 O O . SER A 1 1262 ? 11.542 51.681 6.670 1.00 70.94 1262 SER A O 1
ATOM 9929 N N . ILE A 1 1263 ? 12.562 53.407 5.650 1.00 81.06 1263 ILE A N 1
ATOM 9930 C CA . ILE A 1 1263 ? 13.519 53.735 6.726 1.00 81.06 1263 ILE A CA 1
ATOM 9931 C C . ILE A 1 1263 ? 13.394 55.219 7.078 1.00 81.06 1263 ILE A C 1
ATOM 9933 O O . ILE A 1 1263 ? 13.023 55.555 8.192 1.00 81.06 1263 ILE A O 1
ATOM 9937 N N . CYS A 1 1264 ? 13.653 56.107 6.115 1.00 82.56 1264 CYS A N 1
ATOM 9938 C CA . CYS A 1 1264 ? 13.706 57.556 6.342 1.00 82.56 1264 CYS A CA 1
ATOM 9939 C C . CYS A 1 1264 ? 12.413 58.308 5.969 1.00 82.56 1264 CYS A C 1
ATOM 9941 O O . CYS A 1 1264 ? 12.354 59.529 6.077 1.00 82.56 1264 CYS A O 1
ATOM 9943 N N . HIS A 1 1265 ? 11.403 57.602 5.446 1.00 77.31 1265 HIS A N 1
ATOM 9944 C CA . HIS A 1 1265 ? 10.104 58.140 5.015 1.00 77.31 1265 HIS A CA 1
ATOM 9945 C C . HIS A 1 1265 ? 10.131 59.278 3.973 1.00 77.31 1265 HIS A C 1
ATOM 9947 O O . HIS A 1 1265 ? 9.088 59.856 3.667 1.00 77.31 1265 HIS A O 1
ATOM 9953 N N . GLN A 1 1266 ? 11.273 59.512 3.322 1.00 78.12 1266 GLN A N 1
ATOM 9954 C CA . GLN A 1 1266 ? 11.395 60.372 2.141 1.00 78.12 1266 GLN A CA 1
ATOM 9955 C C . GLN A 1 1266 ? 10.925 59.647 0.860 1.00 78.12 1266 GLN A C 1
ATOM 9957 O O . GLN A 1 1266 ? 11.144 58.439 0.727 1.00 78.12 1266 GLN A O 1
ATOM 9962 N N . PRO A 1 1267 ? 10.286 60.333 -0.105 1.00 71.56 1267 PRO A N 1
ATOM 9963 C CA . PRO A 1 1267 ? 9.981 59.775 -1.424 1.00 71.56 1267 PRO A CA 1
ATOM 9964 C C . PRO A 1 1267 ? 11.233 59.658 -2.315 1.00 71.56 1267 PRO A C 1
ATOM 9966 O O . PRO A 1 1267 ? 12.314 60.139 -1.985 1.00 71.56 1267 PRO A O 1
ATOM 9969 N N . GLY A 1 1268 ? 11.081 59.008 -3.473 1.00 73.81 1268 GLY A N 1
ATOM 9970 C CA . GLY A 1 1268 ? 12.091 58.990 -4.543 1.00 73.81 1268 GLY A CA 1
ATOM 9971 C C . GLY A 1 1268 ? 13.160 57.891 -4.464 1.00 73.81 1268 GLY A C 1
ATOM 9972 O O . GLY A 1 1268 ? 13.868 57.687 -5.443 1.00 73.81 1268 GLY A O 1
ATOM 9973 N N . HIS A 1 1269 ? 13.260 57.141 -3.362 1.00 76.19 1269 HIS A N 1
ATOM 9974 C CA . HIS A 1 1269 ? 14.204 56.022 -3.236 1.00 76.19 1269 HIS A CA 1
ATOM 9975 C C . HIS A 1 1269 ? 13.641 54.863 -2.390 1.00 76.19 1269 HIS A C 1
ATOM 9977 O O . HIS A 1 1269 ? 12.561 54.965 -1.805 1.00 76.19 1269 HIS A O 1
ATOM 9983 N N . THR A 1 1270 ? 14.352 53.730 -2.346 1.00 82.31 1270 THR A N 1
ATOM 9984 C CA . THR A 1 1270 ? 13.918 52.500 -1.652 1.00 82.31 1270 THR A CA 1
ATOM 9985 C C . THR A 1 1270 ? 14.798 52.174 -0.445 1.00 82.31 1270 THR A C 1
ATOM 9987 O O . THR A 1 1270 ? 15.895 52.709 -0.317 1.00 82.31 1270 THR A O 1
ATOM 9990 N N . ARG A 1 1271 ? 14.373 51.226 0.407 1.00 73.75 1271 ARG A N 1
ATOM 9991 C CA . ARG A 1 1271 ? 15.152 50.767 1.575 1.00 73.75 1271 ARG A CA 1
ATOM 9992 C C . ARG A 1 1271 ? 16.606 50.398 1.237 1.00 73.75 1271 ARG A C 1
ATOM 9994 O O . ARG A 1 1271 ? 17.502 50.768 1.981 1.00 73.75 1271 ARG A O 1
ATOM 10001 N N . LYS A 1 1272 ? 16.842 49.721 0.104 1.00 70.94 1272 LYS A N 1
ATOM 10002 C CA . LYS A 1 1272 ? 18.187 49.302 -0.351 1.00 70.94 1272 LYS A CA 1
ATOM 10003 C C . LYS A 1 1272 ? 19.057 50.440 -0.900 1.00 70.94 1272 LYS A C 1
ATOM 10005 O O . LYS A 1 1272 ? 20.232 50.227 -1.159 1.00 70.94 1272 LYS A O 1
ATOM 10010 N N . THR A 1 1273 ? 18.478 51.615 -1.123 1.00 72.88 1273 THR A N 1
ATOM 10011 C CA . THR A 1 1273 ? 19.143 52.801 -1.685 1.00 72.88 1273 THR A CA 1
ATOM 10012 C C . THR A 1 1273 ? 18.903 54.016 -0.785 1.00 72.88 1273 THR A C 1
ATOM 10014 O O . THR A 1 1273 ? 18.754 55.136 -1.269 1.00 72.88 1273 THR A O 1
ATOM 10017 N N . CYS A 1 1274 ? 18.749 53.779 0.519 1.00 79.44 1274 CYS A N 1
ATOM 10018 C CA . CYS A 1 1274 ? 18.512 54.809 1.519 1.00 79.44 1274 CYS A CA 1
ATOM 10019 C C . CYS A 1 1274 ? 19.860 55.278 2.080 1.00 79.44 1274 CYS A C 1
ATOM 10021 O O . CYS A 1 1274 ? 20.591 54.438 2.601 1.00 79.44 1274 CYS A O 1
ATOM 10023 N N . PRO A 1 1275 ? 20.193 56.583 2.051 1.00 72.50 1275 PRO A N 1
ATOM 10024 C CA . PRO A 1 1275 ? 21.471 57.091 2.566 1.00 72.50 1275 PRO A CA 1
ATOM 10025 C C . PRO A 1 1275 ? 21.612 56.991 4.098 1.00 72.50 1275 PRO A C 1
ATOM 10027 O O . PRO A 1 1275 ? 22.631 57.385 4.646 1.00 72.50 1275 PRO A O 1
ATOM 10030 N N . GLN A 1 1276 ? 20.594 56.469 4.791 1.00 77.75 1276 GLN A N 1
ATOM 10031 C CA . GLN A 1 1276 ? 20.610 56.135 6.221 1.00 77.75 1276 GLN A CA 1
ATOM 10032 C C . GLN A 1 1276 ? 20.643 54.611 6.480 1.00 77.75 1276 GLN A C 1
ATOM 10034 O O . GLN A 1 1276 ? 20.460 54.179 7.612 1.00 77.75 1276 GLN A O 1
ATOM 10039 N N . ASN A 1 1277 ? 20.820 53.782 5.443 1.00 76.44 1277 ASN A N 1
ATOM 10040 C CA . ASN A 1 1277 ? 20.959 52.327 5.563 1.00 76.44 1277 ASN A CA 1
ATOM 10041 C C . ASN A 1 1277 ? 22.453 51.951 5.532 1.00 76.44 1277 ASN A C 1
ATOM 10043 O O . ASN A 1 1277 ? 22.954 51.507 4.496 1.00 76.44 1277 ASN A O 1
ATOM 10047 N N . HIS A 1 1278 ? 23.131 52.150 6.664 1.00 50.81 1278 HIS A N 1
ATOM 10048 C CA . HIS A 1 1278 ? 24.416 51.511 6.966 1.00 50.81 1278 HIS A CA 1
ATOM 10049 C C . HIS A 1 1278 ? 24.201 50.068 7.448 1.00 50.81 1278 HIS A C 1
ATOM 10051 O O . HIS A 1 1278 ? 23.147 49.820 8.079 1.00 50.81 1278 HIS A O 1
#

Foldseek 3Di:
DDDDDDDDDDDPDPVVVVVVCCCVPPDCCVNPVPVVVVVVVVVVVLVVDPDPPLLSFAADPQLVVLLVDCLQVDFWWDAQVGTPDPPCPVLSVLLVLLFVLVCVLLVHDPQWKGKDFQFQAQLLLLVLLCCLFQNFQREEEEAEVVQFFDLSRQYDDPVGRDDPNVVGYPYDYFHADVVASHGPLVVVLVVCVVRLHQEYEAEGHGRDDADPLVSVLVSCVVSVHFYEYECAACVLVSSVVNGDDNSVRGQKYKYFCSGNLNFDRGIMIMGTFAFPDADPVPRDTDTDPSVVSSSVSRPPNRDTTGSSSRSSRSSCSSCVVQWDWDCFLDNVKIWIWGWDAFPNDIDTDTDTDADQAQKDKDFPDQVNDLQSAQLLCLLVTHMDIDGDPNNVSVLVRLLVVLVVDQAEEQDFAQFLSSLLSVVSSVVSSCVNPVPHHYWYFAAFFDDPVSVVVSSHDIHHRFPLSNLLVVLVSSLFNSLFSSVQSVCLLVVCQFQVVPRVPARQTDGQQLQLLLLVLLVQVVLQVPDDKQKKKAKWFWAQDPVGIFIWAFPVNIDSDPVVRVVVLVLCVVFVKKAWADKDKDKDWADFDFFAALLCLQLLCCVQVVQHSVSSQVLLVVCRVVRFKTHRQFPARAADPPDPLLVLLCLQLPDPQCNVLSVVCVVVPHFDADGDDDGPVRYHGIATRHDDPPDDDVSVVSSLQRHLSSSRRRKGIWIKMKIKIWIDRSNTITITIWIDTPGCMSCSSHVSDDDDGGDDDDDDRRDIDRTPDTDTDMDMDHGDDADALSNSSVVCVVQQHCHSVRSSVSVVVCPVSQQWDADPVRGTDGDLLVNLVQQLLVVLPDNSSHCNLRNVLNVVSVCSSVVNDDSVVSSVVSSVVSSVSSVSCLVSVVSSSVSSCVVSPGTDDDPPPPRSRPDRFDFQAQDPPPRAGWGKDADPVGAIKIAGPPPPVDGDIQGADPQFNDKDWDPDADPPAPDDGHTWMWTAGHPPLADPPDDRTDTDTLRPPGVRCCVSRVSVVNDDDDDDDDDDDDDDDDDDDDDDDDYDDDDDDDDDDDDDDDDDDDDDDDDDDDDDDDDDDDDDFDAFVVRHTWDKDAACDDDPRHRWIKTADPVPPDGDIDTPVVVPPPDDDDDDDDDDDDDDDDDDDDDDDDDDDDDDDDDDDDDDDDDDDDADAFPVRHGWDKDAACDDDPRHGFIWTFDPDPPVPGPPDIDGPPDDDDDDDDDDDDDDDDDDDDDDDDDDDDDDDDDDDDDDDDDDDDAAEPPPRHPDDYVVPDPPND

Solvent-accessible surface area (backbone atoms only — not comparable to full-atom values): 74941 Å² total; per-residue (Å²): 138,83,91,85,76,94,74,92,75,81,76,83,50,72,64,56,52,52,50,49,50,43,73,74,66,49,53,56,67,75,71,37,49,62,62,41,48,52,52,53,51,50,58,47,50,59,75,76,46,94,80,81,59,56,78,75,38,74,48,50,71,67,27,53,49,30,47,72,33,76,40,62,77,47,79,47,34,71,50,80,96,52,55,80,49,82,93,44,67,69,56,34,51,48,52,54,51,25,39,52,30,52,37,54,47,64,71,51,55,73,78,45,36,52,60,50,63,59,35,72,25,35,65,58,31,50,49,18,51,44,56,41,73,38,42,83,65,25,32,35,31,12,32,28,54,95,59,16,15,41,58,74,44,27,32,60,54,104,87,43,66,71,27,72,39,25,67,47,27,41,56,52,66,37,51,44,36,90,89,77,75,42,73,36,65,65,61,40,43,54,50,38,73,73,63,53,29,47,33,37,44,57,38,47,67,69,54,92,70,85,78,63,50,67,62,53,34,54,46,18,58,77,51,74,20,42,34,33,27,39,37,32,57,51,43,30,39,40,44,69,63,78,46,86,69,57,75,88,56,35,51,30,43,30,28,28,34,18,22,59,53,28,22,45,81,28,10,32,41,33,34,41,40,52,73,73,48,61,42,93,86,75,70,49,73,40,65,48,62,49,68,60,34,40,46,42,23,42,48,76,62,74,39,75,54,43,58,46,9,48,39,44,6,48,35,51,49,51,51,55,81,58,50,48,77,46,81,43,69,29,94,82,39,49,31,36,38,28,76,45,76,50,95,89,40,82,44,75,44,77,46,65,59,80,80,69,67,62,55,47,77,45,54,41,80,64,59,63,41,77,91,56,51,49,44,80,50,42,78,74,53,61,69,44,78,44,64,47,79,90,37,45,33,44,54,55,33,48,56,52,54,48,75,78,49,75,62,46,74,37,79,51,59,67,51,50,67,29,40,32,39,40,51,51,52,48,51,55,36,31,76,77,38,75,88,53,45,70,32,20,44,59,51,44,44,68,42,79,63,43,55,47,54,14,63,75,58,59,42,70,71,60,65,40,37,20,46,26,48,53,47,50,54,51,50,49,49,29,55,16,51,23,49,17,52,48,52,27,64,48,46,27,64,34,40,40,97,81,30,61,87,59,79,50,76,44,38,73,61,38,44,21,62,49,25,57,49,43,53,46,51,49,56,37,73,74,48,77,69,49,63,32,29,28,58,42,38,30,35,76,48,100,89,45,77,42,66,28,44,35,72,76,65,58,34,79,40,66,68,68,41,49,54,57,45,48,46,35,66,76,43,46,58,30,34,26,73,41,70,48,74,45,84,38,76,48,80,45,52,55,44,39,23,35,65,57,48,33,32,44,34,32,73,72,70,71,37,51,42,54,60,44,51,57,43,40,52,51,38,20,75,72,32,34,22,27,46,56,74,36,66,4,14,37,78,58,91,85,58,65,58,56,60,48,38,56,51,40,38,82,41,96,89,46,5,76,56,37,46,48,32,53,78,74,79,36,63,49,60,46,72,55,89,40,69,67,90,63,45,53,28,41,33,49,69,44,71,80,87,81,64,57,73,70,55,32,56,49,49,51,50,37,43,27,46,44,55,15,12,22,36,49,52,21,36,26,38,40,36,38,39,33,32,34,26,69,87,45,48,28,40,30,77,25,32,45,71,77,40,56,54,19,56,76,59,30,77,92,54,89,86,77,71,36,83,67,75,90,77,51,71,70,43,70,47,74,57,71,41,81,40,82,43,81,47,67,52,76,65,73,76,62,45,34,68,40,53,46,50,52,49,31,60,75,52,48,39,50,66,94,77,37,46,42,59,41,56,47,46,37,44,78,66,55,27,29,46,72,45,99,88,54,24,52,41,63,26,66,68,38,42,18,49,44,51,8,46,35,70,62,78,50,70,65,34,50,48,62,72,41,18,53,50,52,50,49,35,51,28,18,46,74,66,76,42,58,61,67,62,49,48,52,53,52,48,54,52,55,49,51,55,48,53,53,48,63,76,40,43,66,34,35,52,61,35,35,27,80,75,72,46,85,64,52,87,71,62,92,83,66,62,94,50,72,72,77,64,56,69,37,27,54,29,96,88,74,64,38,45,21,20,68,46,77,47,99,85,61,46,46,28,38,38,32,67,49,47,83,86,36,80,58,63,46,71,49,58,85,49,44,74,45,74,47,83,39,91,56,64,48,94,82,34,78,66,75,69,19,35,20,35,35,39,28,47,41,92,89,73,63,60,96,90,57,64,58,64,42,78,44,41,89,67,69,86,28,65,69,57,35,62,77,52,63,54,73,88,72,79,72,90,86,82,86,83,84,84,89,80,88,79,90,86,87,81,90,83,81,89,83,83,84,87,80,88,85,80,91,87,79,92,86,82,90,80,90,81,86,87,86,85,84,83,83,82,88,76,92,80,90,81,81,90,81,80,86,83,92,77,89,79,51,64,30,98,75,79,43,62,35,44,77,45,63,38,83,59,87,60,101,56,47,72,42,47,30,33,30,35,59,85,65,83,47,93,39,73,48,56,56,81,67,68,77,74,84,79,74,82,82,87,83,88,92,86,80,86,82,84,80,85,82,82,81,87,82,91,87,86,86,90,83,92,87,88,83,85,80,90,78,87,84,87,88,85,82,91,88,82,93,73,61,66,22,85,76,82,40,69,35,42,76,48,64,38,82,61,89,59,102,56,50,72,46,49,28,32,25,48,69,53,61,86,96,69,45,71,80,36,73,46,51,73,85,71,87,86,87,89,84,81,91,81,90,80,81,88,87,79,95,74,87,84,84,83,87,86,89,87,88,86,84,90,89,86,86,89,86,88,86,89,87,88,84,83,85,81,83,74,54,16,87,77,82,62,48,62,93,48,45,60,96,66,36,99,83,64,127

=== Feature glossary ===
A reading guide for the features in this record.

Start from the sequence.

  · This is the polypeptide sequence — one letter per residue, N-terminus first. Length ranges from a few dozen residues for small domains to over a thousand for large multi-domain proteins.

Fold it, and you get atomic coordinates and the backbone conformation that goes with them.

  · Structure coordinates are given as an mmCIF _atom_site loop: one row per atom with element, residue name, chain id, sequence number, and x/y/z position in Å. Only the four main-chain atoms per residue are included here; side chains are omitted to keep the record compact.

  · Backbone dihedral angles. Every residue except chain termini has a φ (preceding-C → N → Cα → C) and a ψ (N → Cα → C → next-N). They are reported in degrees following the IUPAC sign convention. Secondary structure is essentially a statement about which (φ, ψ) basin each residue occupies.

  · The SS8 string is DSSP's per-residue secondary-structure call. α-helix (H) means an i→i+4 H-bond ladder; β-strand (E) means the residue participates in a β-sheet; 3₁₀ (G) and π (I) are tighter and wider helices; T/S are turns/bends; '-' is loop.

  · SS3 is a coarse helix/strand/coil call (letters a/b/c) made by the P-SEA algorithm from inter-Cα distances and dihedrals. It is less detailed than DSSP but needs only Cα positions.

Summarize the fold with a handful of shape descriptors and a per-residue structural alphabet.

  · Radius of gyration (Rg) is the root-mean-square distance of Cα atoms from their centroid — a single number for overall size and compactness. A globular domain of N residues has Rg ≈ 2.2·N^0.38 Å; an extended or disordered chain has a much larger Rg. The Cα contact count is the number of residue pairs whose Cα atoms are within 8 Å and are more than four positions apart in sequence — a standard proxy for tertiary packing density. The bounding box is the smallest axis-aligned box enclosing all Cα atoms.

  · The Foldseek 3Di string encodes local tertiary geometry as a 20-letter alphabet — one character per residue — derived from the relative positions of nearby Cα atoms. Unlike the amino-acid sequence, 3Di is a direct function of the 3D structure, so two proteins with the same fold have similar 3Di strings even at low sequence identity.

  · Solvent-accessible surface area (SASA) is the area in Å² traced out by the centre of a 1.4 Å probe sphere (a water molecule) rolled over the protein's van der Waals surface (Shrake–Rupley / Lee–Richards construction). Buried residues have near-zero SASA; fully exposed residues can exceed 200 Å². The total SASA scales roughly with the number of surface residues.

Ask how reliable the model is.

  · pLDDT (predicted Local Distance Difference Test) is AlphaFold's per-residue confidence score, ranging from 0 to 100. Values above 90 indicate high confidence (typically well-packed cores); 70–90 is confident; 50–70 low confidence; below 50 usually means the region is disordered or the prediction is unreliable there. AlphaFold stores pLDDT in the mmCIF B-factor column.

  · B-factor (Debye–Waller factor) reflects atomic displacement in the crystal lattice. It is an experimental observable (units Å²), not a prediction; low values mean the atom is pinned down, high values mean it moves or is heterogeneous across the crystal.

  · Predicted Aligned Error (PAE) is an AlphaFold confidence matrix: entry (i, j) is the expected error in the position of residue j, in ångströms, when the prediction is superimposed on the true structure at residue i. Low PAE within a block of residues means that block is internally rigid and well-predicted; high PAE between two blocks means their relative placement is uncertain even if each block individually is confident.

Place it in context: what it resembles, what it is annotated as, and how it looks.

  · Nearest PDB neighbors are the top structural matches found by Foldseek when searching this structure against the entire Protein Data Bank. Each hit reports a TM-score (0 to 1; >0.5 almost always implies the same fold) and an E-value. These are *structural* homologs — they may share no detectable sequence similarity.

  · Functional annotations link the protein to curated databases. InterPro entries identify conserved domains and families by matching the sequence against member-database signatures (Pfam, PROSITE, CDD, …). Gene Ontology (GO) terms describe molecular function, biological process, and cellular component in a controlled vocabulary. CATH places the structure in a hierarchical fold classification (Class/Architecture/Topology/Homologous-superfamily). The organism is the source species.

  · Three diagnostic plots accompany the record. The Cα contact map visualizes the tertiary structure as a 2D adjacency matrix (8 Å cutoff, sequence-local contacts suppressed). The Ramachandran plot shows the distribution of backbone (φ, ψ) torsions, with points in the α and β basins reflecting secondary structure content. The PAE plot shows AlphaFold's inter-residue confidence as a color matrix.

  · Six rendered views show the 3D structure from the faces of a cube — i.e. along ±x, ±y, ±z. Rendering representation is drawn randomly per protein from cartoon (secondary-structure ribbons), sticks (backbone bonds), or molecular surface; coloring is either N→C rainbow (blue at the N-terminus through red at the C-terminus) or one color per chain.